Protein AF-0000000081932195 (afdb_homodimer)

InterPro domains:
  IPR002654 Glycosyl transferase, family 25 [PF01755] (307-485)
  IPR002654 Glycosyl transferase, family 25 [cd06532] (308-486)
  IPR029044 Nucleotide-diphospho-sugar transferases [G3DSA:3.90.550.10] (8-184)
  IPR029044 Nucleotide-diphospho-sugar transferases [SSF53448] (19-264)
  IPR050757 Collagen-modifying Glycosyltransferase 25 [PTHR10730] (16-567)

Radius of gyration: 48.27 Å; Cα contacts (8 Å, |Δi|>4): 2281; chains: 2; bounding box: 68×148×94 Å

Organism: NCBI:txid47308

Foldseek 3Di:
DPPPPPPPDDDDDDADAAEEEEEEDELCPLQQQLLVLLVVLQPHQQQSYEYHYEYALHPDCVLVQVVLLCVVCVVRHNYYHYHYDYPPNDDPPAAPARQDQDLVNQQVVLVSVQVSVVVCVVVPGQKYKYAYSLWRQNASHLVVVQVVVVAQKEFEWAAEPDLDTFFAADADPQQDGDDDPVSNCVRVVVPFFKDWGLFGHNIMMGRCVDPLNVQQGQPDQDPPRDHDSGSRSSRSVSCVVSVGTHIYGPNDHGTHGFDRFDSVDHSVLVSLRSLLRQLLCVLVHPHRGTHPSDDDDDAAADALPFPAEEEEDAPVPVVLVVSQVVSRVSVRYDHDYFHFFQLVPDPLDLFDAAPPDADPQHRAAFFSLLVRNVVSVLVVLVVCLVVVTFKYKYFYSFKRFDRPLSVVVSLQVVQCVVVVPDAFKEAQDFADFLDLAAFAADPPGFQKGFDAQTQGGGMMMGGNVNSVLLVVQVQRNHDDRPSQSLNLLCPRHPDVVSNVSGDHRNHGYMYGVVHGMYGSDDPPDPPDDDSRQQGAHSVDRVRTGDPPPVRRPVVVSSDDRPPNHHNPPGHHDPVVVRRPDPD/DPPPPPPPDDDDDDADAAEEEEEEDELCPLQQQLLVLLVVLQPHQQQSYEYEYEYALHPDCVLVQVVLLCVVCVVRHNYYHYHYDYPPNDDPPAAPARQDQDLVNQQVVLVSVQVSVVVCVVVPGQKYKYAYSLWRFNASHLVVVQVVVVAQKEFEWAAEPDLDTFFAADADPQQDGDDDPVSNCVRVVVPFFKDWGLFGHNIMMGRCVDPLNVQQGQPDQDPPRDHDSGSRSSRSVSCVVSVGTHIYGPNDHGTHGFDRFDSPDHSVLVSLRSLLRQLLCVLPHPHRGTDPSDDDDDAAADQLPFPAEEEEDAPVPVVLVVSQVVSNRSVRYDHDYQHFFQLVPDPLPQFDAAPPDADPQPRDAFFSLLVRNVVSVLVVLVVCLVVVTFKYKYFYRFKRFDRPLSVVVSLQVVQCVVVVDDAFKEAQDFADFLDLAAFAADPPGFQKGFDAQTQGGGMMMGGNVNSVLLVVQVCRNHDDRPSQSLNLLCPRHPDVVSNVSGDHRNHGYMYGVPHGMYGSDDPPDPPDDDSRQQGAHSVDRVHTGDPPPVRRPVVVSSDDRDPNHHNPPGHHDPVVVRRPDDD

Structure (mmCIF, N/CA/C/O backbone):
data_AF-0000000081932195-model_v1
#
loop_
_entity.id
_entity.type
_entity.pdbx_description
1 polymer 'procollagen galactosyltransferase'
#
loop_
_atom_site.group_PDB
_atom_site.id
_atom_site.type_symbol
_atom_site.label_atom_id
_atom_site.label_alt_id
_atom_site.label_comp_id
_atom_site.label_asym_id
_atom_site.label_entity_id
_atom_site.label_seq_id
_atom_site.pdbx_PDB_ins_code
_atom_site.Cartn_x
_atom_site.Cartn_y
_atom_site.Cartn_z
_atom_site.occupancy
_atom_site.B_iso_or_equiv
_atom_site.auth_seq_id
_atom_site.auth_comp_id
_atom_site.auth_asym_id
_atom_site.auth_atom_id
_atom_site.pdbx_PDB_model_num
ATOM 1 N N . HIS A 1 1 ? -34.688 -14.094 -18.281 1 27.12 1 HIS A N 1
ATOM 2 C CA . HIS A 1 1 ? -34.031 -13.859 -19.547 1 27.12 1 HIS A CA 1
ATOM 3 C C . HIS A 1 1 ? -32.875 -12.852 -19.391 1 27.12 1 HIS A C 1
ATOM 5 O O . HIS A 1 1 ? -33.031 -11.68 -19.75 1 27.12 1 HIS A O 1
ATOM 11 N N . PHE A 1 2 ? -32.281 -12.805 -18.266 1 32.06 2 PHE A N 1
ATOM 12 C CA . PHE A 1 2 ? -31.156 -11.898 -18.094 1 32.06 2 PHE A CA 1
ATOM 13 C C . PHE A 1 2 ? -30.125 -12.117 -19.188 1 32.06 2 PHE A C 1
ATOM 15 O O . PHE A 1 2 ? -29.484 -13.164 -19.234 1 32.06 2 PHE A O 1
ATOM 22 N N . SER A 1 3 ? -30.391 -11.734 -20.266 1 36.59 3 SER A N 1
ATOM 23 C CA . SER A 1 3 ? -29.375 -11.547 -21.297 1 36.59 3 SER A CA 1
ATOM 24 C C . SER A 1 3 ? -28.094 -10.953 -20.719 1 36.59 3 SER A C 1
ATOM 26 O O . SER A 1 3 ? -28.125 -9.898 -20.078 1 36.59 3 SER A O 1
ATOM 28 N N . PHE A 1 4 ? -27.281 -11.797 -20.203 1 41.94 4 PHE A N 1
ATOM 29 C CA . PHE A 1 4 ? -25.969 -11.281 -19.859 1 41.94 4 PHE A CA 1
ATOM 30 C C . PHE A 1 4 ? -25.5 -10.258 -20.891 1 41.94 4 PHE A C 1
ATOM 32 O O . PHE A 1 4 ? -24.953 -10.617 -21.938 1 41.94 4 PHE A O 1
ATOM 39 N N . VAL A 1 5 ? -26.391 -9.344 -21.203 1 38.91 5 VAL A N 1
ATOM 40 C CA . VAL A 1 5 ? -25.891 -8.172 -21.922 1 38.91 5 VAL A CA 1
ATOM 41 C C . VAL A 1 5 ? -24.578 -7.703 -21.297 1 38.91 5 VAL A C 1
ATOM 43 O O . VAL A 1 5 ? -24.469 -7.613 -20.078 1 38.91 5 VAL A O 1
ATOM 46 N N . GLU A 1 6 ? -23.453 -7.777 -21.984 1 46.53 6 GLU A N 1
ATOM 47 C CA . GLU A 1 6 ? -22.141 -7.191 -21.812 1 46.53 6 GLU A CA 1
ATOM 48 C C . GLU A 1 6 ? -22.219 -5.816 -21.156 1 46.53 6 GLU A C 1
ATOM 50 O O . GLU A 1 6 ? -22.375 -4.801 -21.844 1 46.53 6 GLU A O 1
ATOM 55 N N . ARG A 1 7 ? -23.109 -5.621 -20.203 1 51.31 7 ARG A N 1
ATOM 56 C CA . ARG A 1 7 ? -22.984 -4.277 -19.656 1 51.31 7 ARG A CA 1
ATOM 57 C C . ARG A 1 7 ? -21.547 -3.979 -19.25 1 51.31 7 ARG A C 1
ATOM 59 O O . ARG A 1 7 ? -20.969 -4.688 -18.438 1 51.31 7 ARG A O 1
ATOM 66 N N . TRP A 1 8 ? -20.891 -3.309 -20.172 1 60.38 8 TRP A N 1
ATOM 67 C CA . TRP A 1 8 ? -19.562 -2.791 -19.859 1 60.38 8 TRP A CA 1
ATOM 68 C C . TRP A 1 8 ? -19.594 -1.898 -18.625 1 60.38 8 TRP A C 1
ATOM 70 O O . TRP A 1 8 ? -20.344 -0.923 -18.578 1 60.38 8 TRP A O 1
ATOM 80 N N . SER A 1 9 ? -19.25 -2.422 -17.438 1 75.69 9 SER A N 1
ATOM 81 C CA . SER A 1 9 ? -19.109 -1.535 -16.297 1 75.69 9 SER A CA 1
ATOM 82 C C . SER A 1 9 ? -17.688 -0.965 -16.203 1 75.69 9 SER A C 1
ATOM 84 O O . SER A 1 9 ? -16.719 -1.716 -16.141 1 75.69 9 SER A O 1
ATOM 86 N N . PRO A 1 10 ? -17.656 0.337 -16.422 1 87.5 10 PRO A N 1
ATOM 87 C CA . PRO A 1 10 ? -16.328 0.953 -16.328 1 87.5 10 PRO A CA 1
ATOM 88 C C . PRO A 1 10 ? -15.641 0.693 -14.992 1 87.5 10 PRO A C 1
ATOM 90 O O . PRO A 1 10 ? -16.328 0.479 -13.984 1 87.5 10 PRO A O 1
ATOM 93 N N . GLU A 1 11 ? -14.312 0.516 -15.047 1 93.06 11 GLU A N 1
ATOM 94 C CA . GLU A 1 11 ? -13.523 0.351 -13.828 1 93.06 11 GLU A CA 1
ATOM 95 C C . GLU A 1 11 ? -13.688 1.551 -12.898 1 93.06 11 GLU A C 1
ATOM 97 O O . GLU A 1 11 ? -13.758 2.693 -13.359 1 93.06 11 GLU A O 1
ATOM 102 N N . SER A 1 12 ? -13.844 1.279 -11.68 1 94.06 12 SER A N 1
ATOM 103 C CA . SER A 1 12 ? -13.93 2.363 -10.703 1 94.06 12 SER A CA 1
ATOM 104 C C . SER A 1 12 ? -12.594 3.086 -10.562 1 94.06 12 SER A C 1
ATOM 106 O O . SER A 1 12 ? -11.57 2.611 -11.055 1 94.06 12 SER A O 1
ATOM 108 N N . ARG A 1 13 ? -12.688 4.301 -9.977 1 95.06 13 ARG A N 1
ATOM 109 C CA . ARG A 1 13 ? -11.477 5.082 -9.742 1 95.06 13 ARG A CA 1
ATOM 110 C C . ARG A 1 13 ? -10.586 4.414 -8.695 1 95.06 13 ARG A C 1
ATOM 112 O O . ARG A 1 13 ? -11.039 3.539 -7.957 1 95.06 13 ARG A O 1
ATOM 119 N N . LEU A 1 14 ? -9.352 4.848 -8.625 1 97 14 LEU A N 1
ATOM 120 C CA . LEU A 1 14 ? -8.406 4.359 -7.625 1 97 14 LEU A CA 1
ATOM 121 C C . LEU A 1 14 ? -8.648 5.035 -6.277 1 97 14 LEU A C 1
ATOM 123 O O . LEU A 1 14 ? -9.039 6.203 -6.227 1 97 14 LEU A O 1
ATOM 127 N N . LEU A 1 15 ? -8.445 4.324 -5.227 1 97.69 15 LEU A N 1
ATOM 128 C CA . LEU A 1 15 ? -8.438 4.891 -3.883 1 97.69 15 LEU A CA 1
ATOM 129 C C . LEU A 1 15 ? -7.246 5.824 -3.689 1 97.69 15 LEU A C 1
ATOM 131 O O . LEU A 1 15 ? -6.246 5.719 -4.402 1 97.69 15 LEU A O 1
ATOM 135 N N . ALA A 1 16 ? -7.402 6.73 -2.719 1 98.38 16 ALA A N 1
ATOM 136 C CA . ALA A 1 16 ? -6.285 7.617 -2.385 1 98.38 16 ALA A CA 1
ATOM 137 C C . ALA A 1 16 ? -5.086 6.82 -1.882 1 98.38 16 ALA A C 1
ATOM 139 O O . ALA A 1 16 ? -5.246 5.766 -1.261 1 98.38 16 ALA A O 1
ATOM 140 N N . PRO A 1 17 ? -3.863 7.312 -2.158 1 98.5 17 PRO A N 1
ATOM 141 C CA . PRO A 1 17 ? -2.676 6.629 -1.634 1 98.5 17 PRO A CA 1
ATOM 142 C C . PRO A 1 17 ? -2.705 6.484 -0.114 1 98.5 17 PRO A C 1
ATOM 144 O O . PRO A 1 17 ? -3.398 7.238 0.57 1 98.5 17 PRO A O 1
ATOM 147 N N . ARG A 1 18 ? -2.059 5.535 0.39 1 98.62 18 ARG A N 1
ATOM 148 C CA . ARG A 1 18 ? -1.989 5.215 1.812 1 98.62 18 ARG A CA 1
ATOM 149 C C . ARG A 1 18 ? -0.887 6.016 2.498 1 98.62 18 ARG A C 1
ATOM 151 O O . ARG A 1 18 ? 0.278 5.945 2.102 1 98.62 18 ARG A O 1
ATOM 158 N N . VAL A 1 19 ? -1.197 6.703 3.568 1 98.88 19 VAL A N 1
ATOM 159 C CA . VAL A 1 19 ? -0.231 7.602 4.191 1 98.88 19 VAL A CA 1
ATOM 160 C C . VAL A 1 19 ? -0.087 7.262 5.672 1 98.88 19 VAL A C 1
ATOM 162 O O . VAL A 1 19 ? -1.083 7.172 6.395 1 98.88 19 VAL A O 1
ATOM 165 N N . LEU A 1 20 ? 1.104 6.965 6.129 1 98.88 20 LEU A N 1
ATOM 166 C CA . LEU A 1 20 ? 1.354 6.91 7.566 1 98.88 20 LEU A CA 1
ATOM 167 C C . LEU A 1 20 ? 1.898 8.242 8.07 1 98.88 20 LEU A C 1
ATOM 169 O O . LEU A 1 20 ? 2.9 8.742 7.555 1 98.88 20 LEU A O 1
ATOM 173 N N . VAL A 1 21 ? 1.232 8.852 8.984 1 98.88 21 VAL A N 1
ATOM 174 C CA . VAL A 1 21 ? 1.641 10.102 9.609 1 98.88 21 VAL A CA 1
ATOM 175 C C . VAL A 1 21 ? 2.336 9.82 10.938 1 98.88 21 VAL A C 1
ATOM 177 O O . VAL A 1 21 ? 1.771 9.156 11.812 1 98.88 21 VAL A O 1
ATOM 180 N N . ALA A 1 22 ? 3.535 10.297 11.078 1 98.81 22 ALA A N 1
ATOM 181 C CA . ALA A 1 22 ? 4.297 10.102 12.305 1 98.81 22 ALA A CA 1
ATOM 182 C C . ALA A 1 22 ? 4.336 11.383 13.133 1 98.81 22 ALA A C 1
ATOM 184 O O . ALA A 1 22 ? 4.766 12.43 12.648 1 98.81 22 ALA A O 1
ATOM 185 N N . LEU A 1 23 ? 3.873 11.312 14.344 1 98.69 23 LEU A N 1
ATOM 186 C CA . LEU A 1 23 ? 3.906 12.406 15.312 1 98.69 23 LEU A CA 1
ATOM 187 C C . LEU A 1 23 ? 4.801 12.055 16.5 1 98.69 23 LEU A C 1
ATOM 189 O O . LEU A 1 23 ? 4.512 11.117 17.234 1 98.69 23 LEU A O 1
ATOM 193 N N . ILE A 1 24 ? 5.879 12.734 16.641 1 98.38 24 ILE A N 1
ATOM 194 C CA . ILE A 1 24 ? 6.766 12.594 17.797 1 98.38 24 ILE A CA 1
ATOM 195 C C . ILE A 1 24 ? 6.73 13.867 18.625 1 98.38 24 ILE A C 1
ATOM 197 O O . ILE A 1 24 ? 7.324 14.883 18.25 1 98.38 24 ILE A O 1
ATOM 201 N N . CYS A 1 25 ? 6.047 13.805 19.766 1 97.75 25 CYS A N 1
ATOM 202 C CA . CYS A 1 25 ? 5.73 15.016 20.516 1 97.75 25 CYS A CA 1
ATOM 203 C C . CYS A 1 25 ? 6.391 15 21.891 1 97.75 25 CYS A C 1
ATOM 205 O O . CYS A 1 25 ? 6.41 13.969 22.562 1 97.75 25 CYS A O 1
ATOM 207 N N . ARG A 1 26 ? 6.949 16.078 22.219 1 96 26 ARG A N 1
ATOM 208 C CA . ARG A 1 26 ? 7.523 16.328 23.547 1 96 26 ARG A CA 1
ATOM 209 C C . ARG A 1 26 ? 7.215 17.75 24 1 96 26 ARG A C 1
ATOM 211 O O . ARG A 1 26 ? 7.508 18.719 23.297 1 96 26 ARG A O 1
ATOM 218 N N . ASN A 1 27 ? 6.629 17.859 25.219 1 95 27 ASN A N 1
ATOM 219 C CA . ASN A 1 27 ? 6.324 19.172 25.781 1 95 27 ASN A CA 1
ATOM 220 C C . ASN A 1 27 ? 5.602 20.062 24.766 1 95 27 ASN A C 1
ATOM 222 O O . ASN A 1 27 ? 6.023 21.188 24.516 1 95 27 ASN A O 1
ATOM 226 N N . SER A 1 28 ? 4.52 19.453 24.234 1 96.75 28 SER A N 1
ATOM 227 C CA . SER A 1 28 ? 3.793 20.109 23.156 1 96.75 28 SER A CA 1
ATOM 228 C C . SER A 1 28 ? 2.377 20.484 23.578 1 96.75 28 SER A C 1
ATOM 230 O O . SER A 1 28 ? 1.491 20.656 22.75 1 96.75 28 SER A O 1
ATOM 232 N N . GLU A 1 29 ? 2.176 20.594 24.875 1 96.56 29 GLU A N 1
ATOM 233 C CA . GLU A 1 29 ? 0.846 20.906 25.375 1 96.56 29 GLU A CA 1
ATOM 234 C C . GLU A 1 29 ? 0.289 22.172 24.734 1 96.56 29 GLU A C 1
ATOM 236 O O . GLU A 1 29 ? -0.878 22.219 24.344 1 96.56 29 GLU A O 1
ATOM 241 N N . HIS A 1 30 ? 1.099 23.156 24.578 1 95.31 30 HIS A N 1
ATOM 242 C CA . HIS A 1 30 ? 0.687 24.469 24.125 1 95.31 30 HIS A CA 1
ATOM 243 C C . HIS A 1 30 ? 0.247 24.438 22.656 1 95.31 30 HIS A C 1
ATOM 245 O O . HIS A 1 30 ? -0.598 25.234 22.234 1 95.31 30 HIS A O 1
ATOM 251 N N . SER A 1 31 ? 0.789 23.531 21.859 1 97.88 31 SER A N 1
ATOM 252 C CA . SER A 1 31 ? 0.563 23.562 20.422 1 97.88 31 SER A CA 1
ATOM 253 C C . SER A 1 31 ? -0.45 22.5 20 1 97.88 31 SER A C 1
ATOM 255 O O . SER A 1 31 ? -1.119 22.641 18.969 1 97.88 31 SER A O 1
ATOM 257 N N . LEU A 1 32 ? -0.614 21.438 20.75 1 98.19 32 LEU A N 1
ATOM 258 C CA . LEU A 1 32 ? -1.334 20.234 20.359 1 98.19 32 LEU A CA 1
ATOM 259 C C . LEU A 1 32 ? -2.766 20.562 19.953 1 98.19 32 LEU A C 1
ATOM 261 O O . LEU A 1 32 ? -3.258 20.078 18.938 1 98.19 32 LEU A O 1
ATOM 265 N N . PRO A 1 33 ? -3.5 21.438 20.703 1 97.75 33 PRO A N 1
ATOM 266 C CA . PRO A 1 33 ? -4.883 21.703 20.312 1 97.75 33 PRO A CA 1
ATOM 267 C C . PRO A 1 33 ? -4.992 22.312 18.906 1 97.75 33 PRO A C 1
ATOM 269 O O . PRO A 1 33 ? -5.906 21.969 18.156 1 97.75 33 PRO A O 1
ATOM 272 N N . TYR A 1 34 ? -4.074 23.25 18.562 1 97.75 34 TYR A N 1
ATOM 273 C CA . TYR A 1 34 ? -4.059 23.859 17.25 1 97.75 34 TYR A CA 1
ATOM 274 C C . TYR A 1 34 ? -3.521 22.891 16.203 1 97.75 34 TYR A C 1
ATOM 276 O O . TYR A 1 34 ? -4.102 22.75 15.117 1 97.75 34 TYR A O 1
ATOM 284 N N . PHE A 1 35 ? -2.41 22.25 16.594 1 98.44 35 PHE A N 1
ATOM 285 C CA . PHE A 1 35 ? -1.72 21.328 15.695 1 98.44 35 PHE A CA 1
ATOM 286 C C . PHE A 1 35 ? -2.645 20.188 15.266 1 98.44 35 PHE A C 1
ATOM 288 O O . PHE A 1 35 ? -2.809 19.938 14.07 1 98.44 35 PHE A O 1
ATOM 295 N N . LEU A 1 36 ? -3.256 19.531 16.219 1 98.75 36 LEU A N 1
ATOM 296 C CA . LEU A 1 36 ? -4.145 18.406 15.93 1 98.75 36 LEU A CA 1
ATOM 297 C C . LEU A 1 36 ? -5.355 18.875 15.133 1 98.75 36 LEU A C 1
ATOM 299 O O . LEU A 1 36 ? -5.875 18.125 14.289 1 98.75 36 LEU A O 1
ATOM 303 N N . GLY A 1 37 ? -5.805 20.125 15.406 1 98.25 37 GLY A N 1
ATOM 304 C CA . GLY A 1 37 ? -6.863 20.688 14.586 1 98.25 37 GLY A CA 1
ATOM 305 C C . GLY A 1 37 ? -6.512 20.734 13.109 1 98.25 37 GLY A C 1
ATOM 306 O O . GLY A 1 37 ? -7.352 20.438 12.25 1 98.25 37 GLY A O 1
ATOM 307 N N . THR A 1 38 ? -5.285 21.125 12.781 1 98.38 38 THR A N 1
ATOM 308 C CA . THR A 1 38 ? -4.863 21.203 11.391 1 98.38 38 THR A CA 1
ATOM 309 C C . THR A 1 38 ? -4.742 19.797 10.789 1 98.38 38 THR A C 1
ATOM 311 O O . THR A 1 38 ? -5.02 19.609 9.602 1 98.38 38 THR A O 1
ATOM 314 N N . ILE A 1 39 ? -4.328 18.781 11.57 1 98.62 39 ILE A N 1
ATOM 315 C CA . ILE A 1 39 ? -4.219 17.406 11.109 1 98.62 39 ILE A CA 1
ATOM 316 C C . ILE A 1 39 ? -5.609 16.859 10.789 1 98.62 39 ILE A C 1
ATOM 318 O O . ILE A 1 39 ? -5.801 16.203 9.758 1 98.62 39 ILE A O 1
ATOM 322 N N . GLU A 1 40 ? -6.574 17.188 11.656 1 98.12 40 GLU A N 1
ATOM 323 C CA . GLU A 1 40 ? -7.957 16.75 11.469 1 98.12 40 GLU A CA 1
ATOM 324 C C . GLU A 1 40 ? -8.531 17.297 10.156 1 98.12 40 GLU A C 1
ATOM 326 O O . GLU A 1 40 ? -9.32 16.625 9.5 1 98.12 40 GLU A O 1
ATOM 331 N N . ARG A 1 41 ? -8.078 18.422 9.773 1 97.81 41 ARG A N 1
ATOM 332 C CA . ARG A 1 41 ? -8.742 19.125 8.688 1 97.81 41 ARG A CA 1
ATOM 333 C C . ARG A 1 41 ? -8.039 18.891 7.355 1 97.81 41 ARG A C 1
ATOM 335 O O . ARG A 1 41 ? -8.398 19.484 6.34 1 97.81 41 ARG A O 1
ATOM 342 N N . LEU A 1 42 ? -6.973 18.109 7.371 1 98.25 42 LEU A N 1
ATOM 343 C CA . LEU A 1 42 ? -6.41 17.703 6.09 1 98.25 42 LEU A CA 1
ATOM 344 C C . LEU A 1 42 ? -7.48 17.078 5.199 1 98.25 42 LEU A C 1
ATOM 346 O O . LEU A 1 42 ? -8.211 16.188 5.633 1 98.25 42 LEU A O 1
ATOM 350 N N . ASN A 1 43 ? -7.543 17.641 3.979 1 98.44 43 ASN A N 1
ATOM 351 C CA . ASN A 1 43 ? -8.469 17.094 2.996 1 98.44 43 ASN A CA 1
ATOM 352 C C . ASN A 1 43 ? -7.965 15.766 2.422 1 98.44 43 ASN A C 1
ATOM 354 O O . ASN A 1 43 ? -7.527 15.711 1.271 1 98.44 43 ASN A O 1
ATOM 358 N N . TYR A 1 44 ? -8.102 14.75 3.137 1 98.5 44 TYR A N 1
ATOM 359 C CA . TYR A 1 44 ? -7.648 13.406 2.811 1 98.5 44 TYR A CA 1
ATOM 360 C C . TYR A 1 44 ? -8.5 12.359 3.518 1 98.5 44 TYR A C 1
ATOM 362 O O . TYR A 1 44 ? -8.852 12.523 4.688 1 98.5 44 TYR A O 1
ATOM 370 N N . PRO A 1 45 ? -8.867 11.281 2.852 1 98.19 45 PRO A N 1
ATOM 371 C CA . PRO A 1 45 ? -9.68 10.273 3.537 1 98.19 45 PRO A CA 1
ATOM 372 C C . PRO A 1 45 ? -8.961 9.648 4.73 1 98.19 45 PRO A C 1
ATOM 374 O O . PRO A 1 45 ? -7.887 9.07 4.574 1 98.19 45 PRO A O 1
ATOM 377 N N . LYS A 1 46 ? -9.555 9.695 5.898 1 98.19 46 LYS A N 1
ATOM 378 C CA . LYS A 1 46 ? -8.891 9.273 7.129 1 98.19 46 LYS A CA 1
ATOM 379 C C . LYS A 1 46 ? -8.633 7.766 7.125 1 98.19 46 LYS A C 1
ATOM 381 O O . LYS A 1 46 ? -7.656 7.297 7.707 1 98.19 46 LYS A O 1
ATOM 386 N N . ASP A 1 47 ? -9.469 7.027 6.445 1 97.06 47 ASP A N 1
ATOM 387 C CA . ASP A 1 47 ? -9.312 5.578 6.391 1 97.06 47 ASP A CA 1
ATOM 388 C C . ASP A 1 47 ? -8.133 5.184 5.5 1 97.06 47 ASP A C 1
ATOM 390 O O . ASP A 1 47 ? -7.754 4.012 5.445 1 97.06 47 ASP A O 1
ATOM 394 N N . ARG A 1 48 ? -7.555 6.137 4.738 1 98.44 48 ARG A N 1
ATOM 395 C CA . ARG A 1 48 ? -6.352 5.906 3.945 1 98.44 48 ARG A CA 1
ATOM 396 C C . ARG A 1 48 ? -5.113 6.426 4.668 1 98.44 48 ARG A C 1
ATOM 398 O O . ARG A 1 48 ? -4.023 6.48 4.09 1 98.44 48 ARG A O 1
ATOM 405 N N . MET A 1 49 ? -5.352 6.809 5.934 1 98.69 49 MET A N 1
ATOM 406 C CA . MET A 1 49 ? -4.266 7.297 6.777 1 98.69 49 MET A CA 1
ATOM 407 C C . MET A 1 49 ? -4.078 6.402 7.996 1 98.69 49 MET A C 1
ATOM 409 O O . MET A 1 49 ? -5.051 5.883 8.547 1 98.69 49 MET A O 1
ATOM 413 N N . ALA A 1 50 ? -2.877 6.207 8.32 1 98.69 50 ALA A N 1
ATOM 414 C CA . ALA A 1 50 ? -2.5 5.602 9.594 1 98.69 50 ALA A CA 1
ATOM 415 C C . ALA A 1 50 ? -1.701 6.578 10.453 1 98.69 50 ALA A C 1
ATOM 417 O O . ALA A 1 50 ? -1.006 7.449 9.93 1 98.69 50 ALA A O 1
ATOM 418 N N . MET A 1 51 ? -1.831 6.438 11.781 1 98.62 51 MET A N 1
ATOM 419 C CA . MET A 1 51 ? -1.152 7.336 12.711 1 98.62 51 MET A CA 1
ATOM 420 C C . MET A 1 51 ? -0.129 6.574 13.547 1 98.62 51 MET A C 1
ATOM 422 O O . MET A 1 51 ? -0.438 5.523 14.109 1 98.62 51 MET A O 1
ATOM 426 N N . TRP A 1 52 ? 1.071 6.992 13.531 1 98.81 52 TRP A N 1
ATOM 427 C CA . TRP A 1 52 ? 2.131 6.539 14.422 1 98.81 52 TRP A CA 1
ATOM 428 C C . TRP A 1 52 ? 2.527 7.641 15.398 1 98.81 52 TRP A C 1
ATOM 430 O O . TRP A 1 52 ? 3.186 8.609 15.016 1 98.81 52 TRP A O 1
ATOM 440 N N . VAL A 1 53 ? 2.146 7.539 16.703 1 98.81 53 VAL A N 1
ATOM 441 C CA . VAL A 1 53 ? 2.258 8.641 17.641 1 98.81 53 VAL A CA 1
ATOM 442 C C . VAL A 1 53 ? 3.135 8.227 18.828 1 98.81 53 VAL A C 1
ATOM 444 O O . VAL A 1 53 ? 2.836 7.246 19.516 1 98.81 53 VAL A O 1
ATOM 447 N N . ALA A 1 54 ? 4.211 8.93 19.016 1 98.62 54 ALA A N 1
ATOM 448 C CA . ALA A 1 54 ? 5.109 8.695 20.141 1 98.62 54 ALA A CA 1
ATOM 449 C C . ALA A 1 54 ? 5.297 9.961 20.969 1 98.62 54 ALA A C 1
ATOM 451 O O . ALA A 1 54 ? 5.273 11.07 20.422 1 98.62 54 ALA A O 1
ATOM 452 N N . THR A 1 55 ? 5.402 9.875 22.234 1 98 55 THR A N 1
ATOM 453 C CA . THR A 1 55 ? 5.676 10.977 23.141 1 98 55 THR A CA 1
ATOM 454 C C . THR A 1 55 ? 6.531 10.5 24.312 1 98 55 THR A C 1
ATOM 456 O O . THR A 1 55 ? 6.41 9.359 24.766 1 98 55 THR A O 1
ATOM 459 N N . ASP A 1 56 ? 7.445 11.359 24.688 1 94.25 56 ASP A N 1
ATOM 460 C CA . ASP A 1 56 ? 8.367 10.992 25.75 1 94.25 56 ASP A CA 1
ATOM 461 C C . ASP A 1 56 ? 8.922 12.227 26.453 1 94.25 56 ASP A C 1
ATOM 463 O O . ASP A 1 56 ? 8.812 13.344 25.938 1 94.25 56 ASP A O 1
ATOM 467 N N . HIS A 1 57 ? 9.43 12.039 27.719 1 91.81 57 HIS A N 1
ATOM 468 C CA . HIS A 1 57 ? 10.148 13.055 28.484 1 91.81 57 HIS A CA 1
ATOM 469 C C . HIS A 1 57 ? 9.352 14.352 28.562 1 91.81 57 HIS A C 1
ATOM 471 O O . HIS A 1 57 ? 9.875 15.43 28.281 1 91.81 57 HIS A O 1
ATOM 477 N N . ASN A 1 58 ? 8.086 14.219 28.875 1 93.62 58 ASN A N 1
ATOM 478 C CA . ASN A 1 58 ? 7.227 15.391 28.984 1 93.62 58 ASN A CA 1
ATOM 479 C C . ASN A 1 58 ? 7.195 15.922 30.422 1 93.62 58 ASN A C 1
ATOM 481 O O . ASN A 1 58 ? 7.09 15.148 31.375 1 93.62 58 ASN A O 1
ATOM 485 N N . GLU A 1 59 ? 7.316 17.172 30.562 1 92.38 59 GLU A N 1
ATOM 486 C CA . GLU A 1 59 ? 7.09 17.875 31.812 1 92.38 59 GLU A CA 1
ATOM 487 C C . GLU A 1 59 ? 5.676 18.453 31.891 1 92.38 59 GLU A C 1
ATOM 489 O O . GLU A 1 59 ? 5.203 18.812 32.969 1 92.38 59 GLU A O 1
ATOM 494 N N . ASP A 1 60 ? 5.016 18.5 30.766 1 93.44 60 ASP A N 1
ATOM 495 C CA . ASP A 1 60 ? 3.67 19.062 30.672 1 93.44 60 ASP A CA 1
ATOM 496 C C . ASP A 1 60 ? 2.643 17.969 30.375 1 93.44 60 ASP A C 1
ATOM 498 O O . ASP A 1 60 ? 2.91 16.781 30.578 1 93.44 60 ASP A O 1
ATOM 502 N N . ASN A 1 61 ? 1.409 18.344 29.922 1 94.62 61 ASN A N 1
ATOM 503 C CA . ASN A 1 61 ? 0.308 17.406 29.766 1 94.62 61 ASN A CA 1
ATOM 504 C C . ASN A 1 61 ? 0.248 16.828 28.359 1 94.62 61 ASN A C 1
ATOM 506 O O . ASN A 1 61 ? -0.813 16.406 27.891 1 94.62 61 ASN A O 1
ATOM 510 N N . THR A 1 62 ? 1.321 16.797 27.672 1 96.94 62 THR A N 1
ATOM 511 C CA . THR A 1 62 ? 1.367 16.344 26.297 1 96.94 62 THR A CA 1
ATOM 512 C C . THR A 1 62 ? 0.814 14.93 26.172 1 96.94 62 THR A C 1
ATOM 514 O O . THR A 1 62 ? -0.031 14.664 25.312 1 96.94 62 THR A O 1
ATOM 517 N N . THR A 1 63 ? 1.237 14.023 27.016 1 97.5 63 THR A N 1
ATOM 518 C CA . THR A 1 63 ? 0.809 12.633 26.953 1 97.5 63 THR A CA 1
ATOM 519 C C . THR A 1 63 ? -0.703 12.516 27.109 1 97.5 63 THR A C 1
ATOM 521 O O . THR A 1 63 ? -1.369 11.812 26.359 1 97.5 63 THR A O 1
ATOM 524 N N . GLU A 1 64 ? -1.2 13.227 28.047 1 97 64 GLU A N 1
ATOM 525 C CA . GLU A 1 64 ? -2.627 13.164 28.359 1 97 64 GLU A CA 1
ATOM 526 C C . GLU A 1 64 ? -3.459 13.695 27.188 1 97 64 GLU A C 1
ATOM 528 O O . GLU A 1 64 ? -4.492 13.125 26.844 1 97 64 GLU A O 1
ATOM 533 N N . ILE A 1 65 ? -3.051 14.766 26.641 1 97.5 65 ILE A N 1
ATOM 534 C CA . ILE A 1 65 ? -3.775 15.391 25.531 1 97.5 65 ILE A CA 1
ATOM 535 C C . ILE A 1 65 ? -3.781 14.445 24.328 1 97.5 65 ILE A C 1
ATOM 537 O O . ILE A 1 65 ? -4.82 14.242 23.703 1 97.5 65 ILE A O 1
ATOM 541 N N . LEU A 1 66 ? -2.67 13.867 24.031 1 98.38 66 LEU A N 1
ATOM 542 C CA . LEU A 1 66 ? -2.574 12.945 22.906 1 98.38 66 LEU A CA 1
ATOM 543 C C . LEU A 1 66 ? -3.447 11.711 23.141 1 98.38 66 LEU A C 1
ATOM 545 O O . LEU A 1 66 ? -4.141 11.258 22.219 1 98.38 66 LEU A O 1
ATOM 549 N N . ARG A 1 67 ? -3.375 11.211 24.297 1 97.88 67 ARG A N 1
ATOM 550 C CA . ARG A 1 67 ? -4.184 10.047 24.625 1 97.88 67 ARG A CA 1
ATOM 551 C C . ARG A 1 67 ? -5.668 10.336 24.438 1 97.88 67 ARG A C 1
ATOM 553 O O . ARG A 1 67 ? -6.395 9.523 23.859 1 97.88 67 ARG A O 1
ATOM 560 N N . GLU A 1 68 ? -6.066 11.438 24.984 1 98 68 GLU A N 1
ATOM 561 C CA . GLU A 1 68 ? -7.465 11.836 24.844 1 98 68 GLU A CA 1
ATOM 562 C C . GLU A 1 68 ? -7.848 11.977 23.375 1 98 68 GLU A C 1
ATOM 564 O O . GLU A 1 68 ? -8.906 11.5 22.953 1 98 68 GLU A O 1
ATOM 569 N N . TRP A 1 69 ? -7.051 12.633 22.609 1 98.38 69 TRP A N 1
ATOM 570 C CA . TRP A 1 69 ? -7.309 12.836 21.188 1 98.38 69 TRP A CA 1
ATOM 571 C C . TRP A 1 69 ? -7.383 11.508 20.453 1 98.38 69 TRP A C 1
ATOM 573 O O . TRP A 1 69 ? -8.328 11.258 19.703 1 98.38 69 TRP A O 1
ATOM 583 N N . LEU A 1 70 ? -6.441 10.586 20.656 1 98.25 70 LEU A N 1
ATOM 584 C CA . LEU A 1 70 ? -6.363 9.305 19.969 1 98.25 70 LEU A CA 1
ATOM 585 C C . LEU A 1 70 ? -7.562 8.43 20.312 1 98.25 70 LEU A C 1
ATOM 587 O O . LEU A 1 70 ? -8.062 7.695 19.453 1 98.25 70 LEU A O 1
ATOM 591 N N . THR A 1 71 ? -7.957 8.453 21.531 1 97.75 71 THR A N 1
ATOM 592 C CA . THR A 1 71 ? -9.109 7.664 21.953 1 97.75 71 THR A CA 1
ATOM 593 C C . THR A 1 71 ? -10.352 8.062 21.156 1 97.75 71 THR A C 1
ATOM 595 O O . THR A 1 71 ? -11.172 7.211 20.812 1 97.75 71 THR A O 1
ATOM 598 N N . LYS A 1 72 ? -10.453 9.289 20.859 1 97.44 72 LYS A N 1
ATOM 599 C CA . LYS A 1 72 ? -11.641 9.805 20.188 1 97.44 72 LYS A CA 1
ATOM 600 C C . LYS A 1 72 ? -11.562 9.617 18.672 1 97.44 72 LYS A C 1
ATOM 602 O O . LYS A 1 72 ? -12.586 9.438 18.016 1 97.44 72 LYS A O 1
ATOM 607 N N . VAL A 1 73 ? -10.336 9.641 18.188 1 97.5 73 VAL A N 1
ATOM 608 C CA . VAL A 1 73 ? -10.25 9.703 16.734 1 97.5 73 VAL A CA 1
ATOM 609 C C . VAL A 1 73 ? -9.766 8.367 16.172 1 97.5 73 VAL A C 1
ATOM 611 O O . VAL A 1 73 ? -9.742 8.164 14.961 1 97.5 73 VAL A O 1
ATOM 614 N N . GLN A 1 74 ? -9.352 7.434 16.938 1 96.25 74 GLN A N 1
ATOM 615 C CA . GLN A 1 74 ? -8.672 6.223 16.5 1 96.25 74 GLN A CA 1
ATOM 616 C C . GLN A 1 74 ? -9.5 5.465 15.461 1 96.25 74 GLN A C 1
ATOM 618 O O . GLN A 1 74 ? -8.961 4.867 14.531 1 96.25 74 GLN A O 1
ATOM 623 N N . ASN A 1 75 ? -10.805 5.48 15.508 1 96.75 75 ASN A N 1
ATOM 624 C CA . ASN A 1 75 ? -11.656 4.695 14.625 1 96.75 75 ASN A CA 1
ATOM 625 C C . ASN A 1 75 ? -11.797 5.344 13.25 1 96.75 75 ASN A C 1
ATOM 627 O O . ASN A 1 75 ? -12.266 4.711 12.305 1 96.75 75 ASN A O 1
ATOM 631 N N . LEU A 1 76 ? -11.367 6.594 13.203 1 97.19 76 LEU A N 1
ATOM 632 C CA . LEU A 1 76 ? -11.43 7.297 11.93 1 97.19 76 LEU A CA 1
ATOM 633 C C . LEU A 1 76 ? -10.289 6.867 11.016 1 97.19 76 LEU A C 1
ATOM 635 O O . LEU A 1 76 ? -10.414 6.934 9.789 1 97.19 76 LEU A O 1
ATOM 639 N N . TYR A 1 77 ? -9.211 6.469 11.594 1 98.25 77 TYR A N 1
ATOM 640 C CA . TYR A 1 77 ? -8.008 6.168 10.82 1 98.25 77 TYR A CA 1
ATOM 641 C C . TYR A 1 77 ? -7.879 4.668 10.578 1 98.25 77 TYR A C 1
ATOM 643 O O . TYR A 1 77 ? -8.453 3.861 11.312 1 98.25 77 TYR A O 1
ATOM 651 N N . HIS A 1 78 ? -7.133 4.312 9.57 1 98 78 HIS A N 1
ATOM 652 C CA . HIS A 1 78 ? -6.914 2.918 9.195 1 98 78 HIS A CA 1
ATOM 653 C C . HIS A 1 78 ? -6.246 2.145 10.328 1 98 78 HIS A C 1
ATOM 655 O O . HIS A 1 78 ? -6.594 0.988 10.586 1 98 78 HIS A O 1
ATOM 661 N N . TYR A 1 79 ? -5.266 2.766 10.891 1 97 79 TYR A N 1
ATOM 662 C CA . TYR A 1 79 ? -4.457 2.17 11.945 1 97 79 TYR A CA 1
ATOM 663 C C . TYR A 1 79 ? -3.84 3.246 12.828 1 97 79 TYR A C 1
ATOM 665 O O . TYR A 1 79 ? -3.482 4.324 12.352 1 97 79 TYR A O 1
ATOM 673 N N . VAL A 1 80 ? -3.822 2.98 14.172 1 98.12 80 VAL A N 1
ATOM 674 C CA . VAL A 1 80 ? -3.188 3.9 15.109 1 98.12 80 VAL A CA 1
ATOM 675 C C . VAL A 1 80 ? -2.199 3.139 15.984 1 98.12 80 VAL A C 1
ATOM 677 O O . VAL A 1 80 ? -2.559 2.137 16.609 1 98.12 80 VAL A O 1
ATOM 680 N N . GLU A 1 81 ? -1.009 3.537 15.93 1 98 81 GLU A N 1
ATOM 681 C CA . GLU A 1 81 ? 0.002 3.041 16.859 1 98 81 GLU A CA 1
ATOM 682 C C . GLU A 1 81 ? 0.339 4.086 17.922 1 98 81 GLU A C 1
ATOM 684 O O . GLU A 1 81 ? 0.73 5.207 17.594 1 98 81 GLU A O 1
ATOM 689 N N . TRP A 1 82 ? 0.104 3.791 19.172 1 97.94 82 TRP A N 1
ATOM 690 C CA . TRP A 1 82 ? 0.319 4.672 20.312 1 97.94 82 TRP A CA 1
ATOM 691 C C . TRP A 1 82 ? 1.531 4.227 21.125 1 97.94 82 TRP A C 1
ATOM 693 O O . TRP A 1 82 ? 1.565 3.104 21.625 1 97.94 82 TRP A O 1
ATOM 703 N N . ARG A 1 83 ? 2.562 5.098 21.203 1 97.19 83 ARG A N 1
ATOM 704 C CA . ARG A 1 83 ? 3.814 4.75 21.875 1 97.19 83 ARG A CA 1
ATOM 705 C C . ARG A 1 83 ? 4.195 5.797 22.906 1 97.19 83 ARG A C 1
ATOM 707 O O . ARG A 1 83 ? 5.184 6.516 22.75 1 97.19 83 ARG A O 1
ATOM 714 N N . PRO A 1 84 ? 3.572 5.824 24.094 1 96.75 84 PRO A N 1
ATOM 715 C CA . PRO A 1 84 ? 3.943 6.738 25.172 1 96.75 84 PRO A CA 1
ATOM 716 C C . PRO A 1 84 ? 5.09 6.203 26.031 1 96.75 84 PRO A C 1
ATOM 718 O O . PRO A 1 84 ? 5.184 4.992 26.25 1 96.75 84 PRO A O 1
ATOM 721 N N . LYS A 1 85 ? 5.984 7.016 26.344 1 93.69 85 LYS A N 1
ATOM 722 C CA . LYS A 1 85 ? 7.008 6.727 27.344 1 93.69 85 LYS A CA 1
ATOM 723 C C . LYS A 1 85 ? 6.969 7.75 28.469 1 93.69 85 LYS A C 1
ATOM 725 O O . LYS A 1 85 ? 7.566 8.828 28.359 1 93.69 85 LYS A O 1
ATOM 730 N N . GLU A 1 86 ? 6.43 7.43 29.531 1 85.38 86 GLU A N 1
ATOM 731 C CA . GLU A 1 86 ? 6.18 8.375 30.609 1 85.38 86 GLU A CA 1
ATOM 732 C C . GLU A 1 86 ? 7.449 8.617 31.422 1 85.38 86 GLU A C 1
ATOM 734 O O . GLU A 1 86 ? 7.676 9.734 31.906 1 85.38 86 GLU A O 1
ATOM 739 N N . GLU A 1 87 ? 8.234 7.512 31.578 1 86.12 87 GLU A N 1
ATOM 740 C CA . GLU A 1 87 ? 9.461 7.645 32.344 1 86.12 87 GLU A CA 1
ATOM 741 C C . GLU A 1 87 ? 10.688 7.277 31.516 1 86.12 87 GLU A C 1
ATOM 743 O O . GLU A 1 87 ? 10.633 6.352 30.703 1 86.12 87 GLU A O 1
ATOM 748 N N . PRO A 1 88 ? 11.781 8.07 31.734 1 83.06 88 PRO A N 1
ATOM 749 C CA . PRO A 1 88 ? 11.914 9.227 32.625 1 83.06 88 PRO A CA 1
ATOM 750 C C . PRO A 1 88 ? 11.352 10.508 32 1 83.06 88 PRO A C 1
ATOM 752 O O . PRO A 1 88 ? 11.164 10.586 30.797 1 83.06 88 PRO A O 1
ATOM 755 N N . GLN A 1 89 ? 11.133 11.469 32.844 1 79.38 89 GLN A N 1
ATOM 756 C CA . GLN A 1 89 ? 10.555 12.727 32.375 1 79.38 89 GLN A CA 1
ATOM 757 C C . GLN A 1 89 ? 11.633 13.633 31.781 1 79.38 89 GLN A C 1
ATOM 759 O O . GLN A 1 89 ? 11.312 14.609 31.094 1 79.38 89 GLN A O 1
ATOM 764 N N . PHE A 1 90 ? 12.891 13.344 32.125 1 78.19 90 PHE A N 1
ATOM 765 C CA . PHE A 1 90 ? 14 14.125 31.594 1 78.19 90 PHE A CA 1
ATOM 766 C C . PHE A 1 90 ? 15.273 13.297 31.547 1 78.19 90 PHE A C 1
ATOM 768 O O . PHE A 1 90 ? 15.305 12.172 32.062 1 78.19 90 PHE A O 1
ATOM 775 N N . TYR A 1 91 ? 16.219 13.875 30.844 1 77.44 91 TYR A N 1
ATOM 776 C CA . TYR A 1 91 ? 17.531 13.234 30.797 1 77.44 91 TYR A CA 1
ATOM 777 C C . TYR A 1 91 ? 18.406 13.688 31.969 1 77.44 91 TYR A C 1
ATOM 779 O O . TYR A 1 91 ? 18.875 14.828 31.984 1 77.44 91 TYR A O 1
ATOM 787 N N . GLU A 1 92 ? 18.484 13.047 33 1 70.56 92 GLU A N 1
ATOM 788 C CA . GLU A 1 92 ? 19.078 13.414 34.281 1 70.56 92 GLU A CA 1
ATOM 789 C C . GLU A 1 92 ? 20.484 13.961 34.094 1 70.56 92 GLU A C 1
ATOM 791 O O . GLU A 1 92 ? 20.844 15 34.656 1 70.56 92 GLU A O 1
ATOM 796 N N . ASP A 1 93 ? 21.375 13.328 33.531 1 67.19 93 ASP A N 1
ATOM 797 C CA . ASP A 1 93 ? 22.781 13.695 33.656 1 67.19 93 ASP A CA 1
ATOM 798 C C . ASP A 1 93 ? 23.172 14.695 32.562 1 67.19 93 ASP A C 1
ATOM 800 O O . ASP A 1 93 ? 24.234 15.305 32.625 1 67.19 93 ASP A O 1
ATOM 804 N N . GLU A 1 94 ? 22.109 15.086 31.734 1 70.19 94 GLU A N 1
ATOM 805 C CA . GLU A 1 94 ? 22.656 15.781 30.578 1 70.19 94 GLU A CA 1
ATOM 806 C C . GLU A 1 94 ? 21.797 16.984 30.203 1 70.19 94 GLU A C 1
ATOM 808 O O . GLU A 1 94 ? 22.234 17.859 29.438 1 70.19 94 GLU A O 1
ATOM 813 N N . GLU A 1 95 ? 20.672 17.156 30.828 1 77.81 95 GLU A N 1
ATOM 814 C CA . GLU A 1 95 ? 19.766 18.172 30.344 1 77.81 95 GLU A CA 1
ATOM 815 C C . GLU A 1 95 ? 19.609 19.312 31.359 1 77.81 95 GLU A C 1
ATOM 817 O O . GLU A 1 95 ? 19.281 19.062 32.5 1 77.81 95 GLU A O 1
ATOM 822 N N . ASP A 1 96 ? 19.969 20.453 30.969 1 76.75 96 ASP A N 1
ATOM 823 C CA . ASP A 1 96 ? 19.844 21.641 31.828 1 76.75 96 ASP A CA 1
ATOM 824 C C . ASP A 1 96 ? 18.422 22.188 31.797 1 76.75 96 ASP A C 1
ATOM 826 O O . ASP A 1 96 ? 18.031 22.938 32.688 1 76.75 96 ASP A O 1
ATOM 830 N N . GLY A 1 97 ? 17.625 21.812 30.781 1 81.38 97 GLY A N 1
ATOM 831 C CA . GLY A 1 97 ? 16.281 22.328 30.609 1 81.38 97 GLY A CA 1
ATOM 832 C C . GLY A 1 97 ? 15.461 21.562 29.594 1 81.38 97 GLY A C 1
ATOM 833 O O . GLY A 1 97 ? 15.992 20.719 28.875 1 81.38 97 GLY A O 1
ATOM 834 N N . PRO A 1 98 ? 14.219 21.859 29.562 1 83.94 98 PRO A N 1
ATOM 835 C CA . PRO A 1 98 ? 13.312 21.062 28.734 1 83.94 98 PRO A CA 1
ATOM 836 C C . PRO A 1 98 ? 13.555 21.266 27.234 1 83.94 98 PRO A C 1
ATOM 838 O O . PRO A 1 98 ? 13.102 20.469 26.422 1 83.94 98 PRO A O 1
ATOM 841 N N . LYS A 1 99 ? 14.266 22.25 26.844 1 85 99 LYS A N 1
ATOM 842 C CA . LYS A 1 99 ? 14.469 22.547 25.422 1 85 99 LYS A CA 1
ATOM 843 C C . LYS A 1 99 ? 15.844 22.078 24.953 1 85 99 LYS A C 1
ATOM 845 O O . LYS A 1 99 ? 16.156 22.141 23.766 1 85 99 LYS A O 1
ATOM 850 N N . GLN A 1 100 ? 16.625 21.625 25.875 1 84.56 100 GLN A N 1
ATOM 851 C CA . GLN A 1 100 ? 17.969 21.172 25.5 1 84.56 100 GLN A CA 1
ATOM 852 C C . GLN A 1 100 ? 17.906 19.859 24.734 1 84.56 100 GLN A C 1
ATOM 854 O O . GLN A 1 100 ? 17.172 18.953 25.094 1 84.56 100 GLN A O 1
ATOM 859 N N . TRP A 1 101 ? 18.656 19.797 23.656 1 89.44 101 TRP A N 1
ATOM 860 C CA . TRP A 1 101 ? 18.812 18.562 22.891 1 89.44 101 TRP A CA 1
ATOM 861 C C . TRP A 1 101 ? 20.188 17.953 23.141 1 89.44 101 TRP A C 1
ATOM 863 O O . TRP A 1 101 ? 21.172 18.344 22.531 1 89.44 101 TRP A O 1
ATOM 873 N N . THR A 1 102 ? 20.203 16.984 23.969 1 89.25 102 THR A N 1
ATOM 874 C CA . THR A 1 102 ? 21.438 16.234 24.234 1 89.25 102 THR A CA 1
ATOM 875 C C . THR A 1 102 ? 21.672 15.188 23.156 1 89.25 102 THR A C 1
ATOM 877 O O . THR A 1 102 ? 20.812 14.922 22.328 1 89.25 102 THR A O 1
ATOM 880 N N . ASP A 1 103 ? 22.828 14.625 23.141 1 90.44 103 ASP A N 1
ATOM 881 C CA . ASP A 1 103 ? 23.141 13.555 22.188 1 90.44 103 ASP A CA 1
ATOM 882 C C . ASP A 1 103 ? 22.172 12.383 22.375 1 90.44 103 ASP A C 1
ATOM 884 O O . ASP A 1 103 ? 21.781 11.734 21.391 1 90.44 103 ASP A O 1
ATOM 888 N N . GLN A 1 104 ? 21.844 12.172 23.594 1 91.81 104 GLN A N 1
ATOM 889 C CA . GLN A 1 104 ? 20.891 11.102 23.875 1 91.81 104 GLN A CA 1
ATOM 890 C C . GLN A 1 104 ? 19.516 11.406 23.266 1 91.81 104 GLN A C 1
ATOM 892 O O . GLN A 1 104 ? 18.844 10.5 22.781 1 91.81 104 GLN A O 1
ATOM 897 N N . ARG A 1 105 ? 19.156 12.617 23.344 1 92.94 105 ARG A N 1
ATOM 898 C CA . ARG A 1 105 ? 17.875 13 22.766 1 92.94 105 ARG A CA 1
ATOM 899 C C . ARG A 1 105 ? 17.891 12.875 21.25 1 92.94 105 ARG A C 1
ATOM 901 O O . ARG A 1 105 ? 16.938 12.383 20.641 1 92.94 105 ARG A O 1
ATOM 908 N N . TYR A 1 106 ? 18.984 13.367 20.688 1 94.62 106 TYR A N 1
ATOM 909 C CA . TYR A 1 106 ? 19.141 13.219 19.234 1 94.62 106 TYR A CA 1
ATOM 910 C C . TYR A 1 106 ? 19 11.758 18.828 1 94.62 106 TYR A C 1
ATOM 912 O O . TYR A 1 106 ? 18.234 11.445 17.906 1 94.62 106 TYR A O 1
ATOM 920 N N . GLU A 1 107 ? 19.688 10.93 19.5 1 95.56 107 GLU A N 1
ATOM 921 C CA . GLU A 1 107 ? 19.656 9.5 19.188 1 95.56 107 GLU A CA 1
ATOM 922 C C . GLU A 1 107 ? 18.266 8.922 19.375 1 95.56 107 GLU A C 1
ATOM 924 O O . GLU A 1 107 ? 17.781 8.164 18.531 1 95.56 107 GLU A O 1
ATOM 929 N N . HIS A 1 108 ? 17.688 9.258 20.469 1 95.06 108 HIS A N 1
ATOM 930 C CA . HIS A 1 108 ? 16.359 8.75 20.781 1 95.06 108 HIS A CA 1
ATOM 931 C C . HIS A 1 108 ? 15.352 9.133 19.703 1 95.06 108 HIS A C 1
ATOM 933 O O . HIS A 1 108 ? 14.57 8.297 19.25 1 95.06 108 HIS A O 1
ATOM 939 N N . VAL A 1 109 ? 15.328 10.359 19.312 1 96.5 109 VAL A N 1
ATOM 940 C CA . VAL A 1 109 ? 14.383 10.844 18.312 1 96.5 109 VAL A CA 1
ATOM 941 C C . VAL A 1 109 ? 14.664 10.18 16.969 1 96.5 109 VAL A C 1
ATOM 943 O O . VAL A 1 109 ? 13.734 9.812 16.25 1 96.5 109 VAL A O 1
ATOM 946 N N . MET A 1 110 ? 15.914 10.031 16.594 1 98.19 110 MET A N 1
ATOM 947 C CA . MET A 1 110 ? 16.266 9.344 15.352 1 98.19 110 MET A CA 1
ATOM 948 C C . MET A 1 110 ? 15.742 7.914 15.359 1 98.19 110 MET A C 1
ATOM 950 O O . MET A 1 110 ? 15.211 7.438 14.352 1 98.19 110 MET A O 1
ATOM 954 N N . LYS A 1 111 ? 15.883 7.312 16.469 1 98.25 111 LYS A N 1
ATOM 955 C CA . LYS A 1 111 ? 15.391 5.945 16.609 1 98.25 111 LYS A CA 1
ATOM 956 C C . LYS A 1 111 ? 13.875 5.891 16.469 1 98.25 111 LYS A C 1
ATOM 958 O O . LYS A 1 111 ? 13.336 4.977 15.844 1 98.25 111 LYS A O 1
ATOM 963 N N . LEU A 1 112 ? 13.203 6.801 17.125 1 98.38 112 LEU A N 1
ATOM 964 C CA . LEU A 1 112 ? 11.75 6.855 17 1 98.38 112 LEU A CA 1
ATOM 965 C C . LEU A 1 112 ? 11.328 7.059 15.547 1 98.38 112 LEU A C 1
ATOM 967 O O . LEU A 1 112 ? 10.414 6.391 15.062 1 98.38 112 LEU A O 1
ATOM 971 N N . ARG A 1 113 ? 11.984 8.016 14.867 1 98.69 113 ARG A N 1
ATOM 972 C CA . ARG A 1 113 ? 11.672 8.258 13.461 1 98.69 113 ARG A CA 1
ATOM 973 C C . ARG A 1 113 ? 11.922 7.016 12.617 1 98.69 113 ARG A C 1
ATOM 975 O O . ARG A 1 113 ? 11.148 6.715 11.703 1 98.69 113 ARG A O 1
ATOM 982 N N . GLN A 1 114 ? 13.016 6.32 12.953 1 98.81 114 GLN A N 1
ATOM 983 C CA . GLN A 1 114 ? 13.336 5.098 12.227 1 98.81 114 GLN A CA 1
ATOM 984 C C . GLN A 1 114 ? 12.266 4.035 12.43 1 98.81 114 GLN A C 1
ATOM 986 O O . GLN A 1 114 ? 11.852 3.369 11.477 1 98.81 114 GLN A O 1
ATOM 991 N N . VAL A 1 115 ? 11.859 3.836 13.656 1 98.69 115 VAL A N 1
ATOM 992 C CA . VAL A 1 115 ? 10.82 2.852 13.953 1 98.69 115 VAL A CA 1
ATOM 993 C C . VAL A 1 115 ? 9.531 3.219 13.227 1 98.69 115 VAL A C 1
ATOM 995 O O . VAL A 1 115 ? 8.844 2.346 12.695 1 98.69 115 VAL A O 1
ATOM 998 N N . ALA A 1 116 ? 9.172 4.48 13.227 1 98.75 116 ALA A N 1
ATO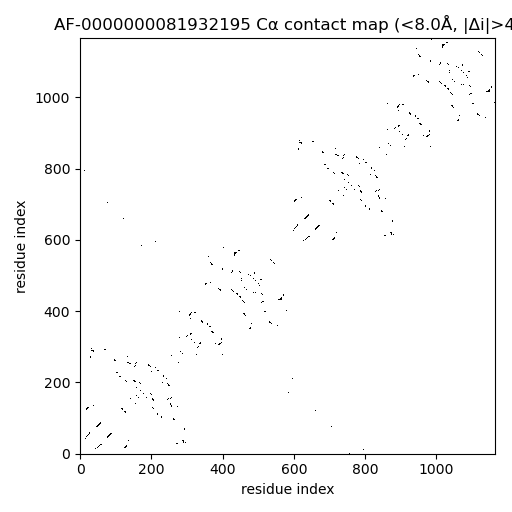M 999 C CA . ALA A 1 116 ? 7.984 4.941 12.508 1 98.75 116 ALA A CA 1
ATOM 1000 C C . ALA A 1 116 ? 8.094 4.637 11.016 1 98.75 116 ALA A C 1
ATOM 1002 O O . ALA A 1 116 ? 7.133 4.176 10.398 1 98.75 116 ALA A O 1
ATOM 1003 N N . LEU A 1 117 ? 9.258 4.949 10.453 1 98.81 117 LEU A N 1
ATOM 1004 C CA . LEU A 1 117 ? 9.508 4.684 9.039 1 98.81 117 LEU A CA 1
ATOM 1005 C C . LEU A 1 117 ? 9.367 3.199 8.727 1 98.81 117 LEU A C 1
ATOM 1007 O O . LEU A 1 117 ? 8.75 2.822 7.73 1 98.81 117 LEU A O 1
ATOM 1011 N N . GLU A 1 118 ? 9.93 2.365 9.578 1 98.56 118 GLU A N 1
ATOM 1012 C CA . GLU A 1 118 ? 9.836 0.92 9.391 1 98.56 118 GLU A CA 1
ATOM 1013 C C . GLU A 1 118 ? 8.391 0.444 9.508 1 98.56 118 GLU A C 1
ATOM 1015 O O . GLU A 1 118 ? 7.973 -0.466 8.789 1 98.56 118 GLU A O 1
ATOM 1020 N N . SER A 1 119 ? 7.676 1.018 10.43 1 98.44 119 SER A N 1
ATOM 1021 C CA . SER A 1 119 ? 6.262 0.687 10.547 1 98.44 119 SER A CA 1
ATOM 1022 C C . SER A 1 119 ? 5.512 1.004 9.258 1 98.44 119 SER A C 1
ATOM 1024 O O . SER A 1 119 ? 4.637 0.243 8.836 1 98.44 119 SER A O 1
ATOM 1026 N N . ALA A 1 120 ? 5.828 2.148 8.703 1 98.75 120 ALA A N 1
ATOM 1027 C CA . ALA A 1 120 ? 5.211 2.531 7.438 1 98.75 120 ALA A CA 1
ATOM 1028 C C . ALA A 1 120 ? 5.527 1.514 6.348 1 98.75 120 ALA A C 1
ATOM 1030 O O . ALA A 1 120 ? 4.641 1.119 5.582 1 98.75 120 ALA A O 1
ATOM 1031 N N . ARG A 1 121 ? 6.797 1.104 6.262 1 98.38 121 ARG A N 1
ATOM 1032 C CA . ARG A 1 121 ? 7.219 0.107 5.281 1 98.38 121 ARG A CA 1
ATOM 1033 C C . ARG A 1 121 ? 6.52 -1.227 5.527 1 98.38 121 ARG A C 1
ATOM 1035 O O . ARG A 1 121 ? 6.023 -1.854 4.59 1 98.38 121 ARG A O 1
ATOM 1042 N N . GLU A 1 122 ? 6.445 -1.634 6.766 1 97.5 122 GLU A N 1
ATOM 1043 C CA . GLU A 1 122 ? 5.887 -2.932 7.137 1 97.5 122 GLU A CA 1
ATOM 1044 C C . GLU A 1 122 ? 4.395 -2.996 6.836 1 97.5 122 GLU A C 1
ATOM 1046 O O . GLU A 1 122 ? 3.879 -4.043 6.441 1 97.5 122 GLU A O 1
ATOM 1051 N N . MET A 1 123 ? 3.707 -1.951 6.988 1 97.81 123 MET A N 1
ATOM 1052 C CA . MET A 1 123 ? 2.266 -1.974 6.75 1 97.81 123 MET A CA 1
ATOM 1053 C C . MET A 1 123 ? 1.948 -1.633 5.301 1 97.81 123 MET A C 1
ATOM 1055 O O . MET A 1 123 ? 0.78 -1.487 4.934 1 97.81 123 MET A O 1
ATOM 1059 N N . TRP A 1 124 ? 3.047 -1.385 4.477 1 98.25 124 TRP A N 1
ATOM 1060 C CA . TRP A 1 124 ? 2.945 -1.155 3.039 1 98.25 124 TRP A CA 1
ATOM 1061 C C . TRP A 1 124 ? 2.26 0.175 2.746 1 98.25 124 TRP A C 1
ATOM 1063 O O . TRP A 1 124 ? 1.397 0.258 1.868 1 98.25 124 TRP A O 1
ATOM 1073 N N . ALA A 1 125 ? 2.613 1.241 3.559 1 98.81 125 ALA A N 1
ATOM 1074 C CA . ALA A 1 125 ? 2.168 2.598 3.248 1 98.81 125 ALA A CA 1
ATOM 1075 C C . ALA A 1 125 ? 2.805 3.1 1.954 1 98.81 125 ALA A C 1
ATOM 1077 O O . ALA A 1 125 ? 3.932 2.727 1.624 1 98.81 125 ALA A O 1
ATOM 1078 N N . ASP A 1 126 ? 2.092 3.904 1.202 1 98.81 126 ASP A N 1
ATOM 1079 C CA . ASP A 1 126 ? 2.633 4.539 0.003 1 98.81 126 ASP A CA 1
ATOM 1080 C C . ASP A 1 126 ? 3.516 5.73 0.361 1 98.81 126 ASP A C 1
ATOM 1082 O O . ASP A 1 126 ? 4.531 5.977 -0.295 1 98.81 126 ASP A O 1
ATOM 1086 N N . TYR A 1 127 ? 3.092 6.438 1.4 1 98.88 127 TYR A N 1
ATOM 1087 C CA . TYR A 1 127 ? 3.785 7.656 1.805 1 98.88 127 TYR A CA 1
ATOM 1088 C C . TYR A 1 127 ? 4.004 7.684 3.312 1 98.88 127 TYR A C 1
ATOM 1090 O O . TYR A 1 127 ? 3.223 7.102 4.07 1 98.88 127 TYR A O 1
ATOM 1098 N N . PHE A 1 128 ? 5.094 8.281 3.717 1 98.88 128 PHE A N 1
ATOM 1099 C CA . PHE A 1 128 ? 5.434 8.562 5.105 1 98.88 128 PHE A CA 1
ATOM 1100 C C . PHE A 1 128 ? 5.512 10.062 5.348 1 98.88 128 PHE A C 1
ATOM 1102 O O . PHE A 1 128 ? 6.344 10.75 4.75 1 98.88 128 PHE A O 1
ATOM 1109 N N . LEU A 1 129 ? 4.641 10.594 6.129 1 98.94 129 LEU A N 1
ATOM 1110 C CA . LEU A 1 129 ? 4.633 12.016 6.453 1 98.94 129 LEU A CA 1
ATOM 1111 C C . LEU A 1 129 ? 5.145 12.258 7.867 1 98.94 129 LEU A C 1
ATOM 1113 O O . LEU A 1 129 ? 4.598 11.711 8.828 1 98.94 129 LEU A O 1
ATOM 1117 N N . LEU A 1 130 ? 6.172 12.977 7.973 1 98.69 130 LEU A N 1
ATOM 1118 C CA . LEU A 1 130 ? 6.66 13.461 9.258 1 98.69 130 LEU A CA 1
ATOM 1119 C C . LEU A 1 130 ? 6.211 14.898 9.508 1 98.69 130 LEU A C 1
ATOM 1121 O O . LEU A 1 130 ? 6.359 15.758 8.641 1 98.69 130 LEU A O 1
ATOM 1125 N N . VAL A 1 131 ? 5.633 15.141 10.641 1 98.56 131 VAL A N 1
ATOM 1126 C CA . VAL A 1 131 ? 5.191 16.484 11 1 98.56 131 VAL A CA 1
ATOM 1127 C C . VAL A 1 131 ? 5.504 16.766 12.469 1 98.56 131 VAL A C 1
ATOM 1129 O O . VAL A 1 131 ? 5.008 16.062 13.352 1 98.56 131 VAL A O 1
ATOM 1132 N N . ASP A 1 132 ? 6.312 17.766 12.742 1 98.19 132 ASP A N 1
ATOM 1133 C CA . ASP A 1 132 ? 6.551 18.156 14.125 1 98.19 132 ASP A CA 1
ATOM 1134 C C . ASP A 1 132 ? 5.273 18.703 14.766 1 98.19 132 ASP A C 1
ATOM 1136 O O . ASP A 1 132 ? 4.48 19.391 14.109 1 98.19 132 ASP A O 1
ATOM 1140 N N . CYS A 1 133 ? 5.121 18.594 15.984 1 98.38 133 CYS A N 1
ATOM 1141 C CA . CYS A 1 133 ? 3.846 18.734 16.672 1 98.38 133 CYS A CA 1
ATOM 1142 C C . CYS A 1 133 ? 3.531 20.219 16.922 1 98.38 133 CYS A C 1
ATOM 1144 O O . CYS A 1 133 ? 2.561 20.531 17.609 1 98.38 133 CYS A O 1
ATOM 1146 N N . ASP A 1 134 ? 4.355 21.109 16.422 1 98 134 ASP A N 1
ATOM 1147 C CA . ASP A 1 134 ? 4.059 22.531 16.5 1 98 134 ASP A CA 1
ATOM 1148 C C . ASP A 1 134 ? 3.99 23.141 15.094 1 98 134 ASP A C 1
ATOM 1150 O O . ASP A 1 134 ? 3.959 24.375 14.953 1 98 134 ASP A O 1
ATOM 1154 N N . ASN A 1 135 ? 4.113 22.281 14.07 1 98.62 135 ASN A N 1
ATOM 1155 C CA . ASN A 1 135 ? 3.906 22.75 12.695 1 98.62 135 ASN A CA 1
ATOM 1156 C C . ASN A 1 135 ? 2.424 22.797 12.344 1 98.62 135 ASN A C 1
ATOM 1158 O O . ASN A 1 135 ? 1.71 21.812 12.477 1 98.62 135 ASN A O 1
ATOM 1162 N N . LEU A 1 136 ? 1.968 23.938 11.914 1 98.62 136 LEU A N 1
ATOM 1163 C CA . LEU A 1 136 ? 0.553 24.125 11.602 1 98.62 136 LEU A CA 1
ATOM 1164 C C . LEU A 1 136 ? 0.313 24.047 10.102 1 98.62 136 LEU A C 1
ATOM 1166 O O . LEU A 1 136 ? 0.547 25.016 9.383 1 98.62 136 LEU A O 1
ATOM 1170 N N . LEU A 1 137 ? -0.158 22.906 9.656 1 98.38 137 LEU A N 1
ATOM 1171 C CA . LEU A 1 137 ? -0.491 22.719 8.242 1 98.38 137 LEU A CA 1
ATOM 1172 C C . LEU A 1 137 ? -1.85 23.344 7.926 1 98.38 137 LEU A C 1
ATOM 1174 O O . LEU A 1 137 ? -2.863 22.641 7.898 1 98.38 137 LEU A O 1
ATOM 1178 N N . THR A 1 138 ? -1.881 24.594 7.562 1 97.88 138 THR A N 1
ATOM 1179 C CA . THR A 1 138 ? -3.123 25.344 7.402 1 97.88 138 THR A CA 1
ATOM 1180 C C . THR A 1 138 ? -3.738 25.078 6.031 1 97.88 138 THR A C 1
ATOM 1182 O O . THR A 1 138 ? -4.93 25.312 5.82 1 97.88 138 THR A O 1
ATOM 1185 N N . ASN A 1 139 ? -2.959 24.656 5.027 1 97.88 139 ASN A N 1
ATOM 1186 C CA . ASN A 1 139 ? -3.492 24.234 3.736 1 97.88 139 ASN A CA 1
ATOM 1187 C C . ASN A 1 139 ? -4.043 22.812 3.791 1 97.88 139 ASN A C 1
ATOM 1189 O O . ASN A 1 139 ? -3.279 21.844 3.875 1 97.88 139 A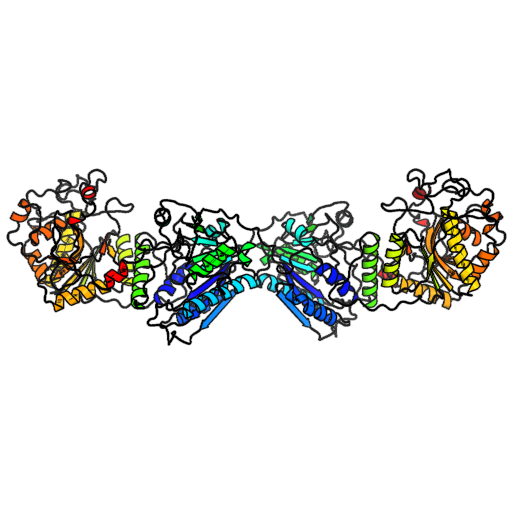SN A O 1
ATOM 1193 N N . PRO A 1 140 ? -5.34 22.672 3.705 1 97.94 140 PRO A N 1
ATOM 1194 C CA . PRO A 1 140 ? -5.91 21.344 3.871 1 97.94 140 PRO A CA 1
ATOM 1195 C C . PRO A 1 140 ? -5.527 20.391 2.74 1 97.94 140 PRO A C 1
ATOM 1197 O O . PRO A 1 140 ? -5.688 19.172 2.869 1 97.94 140 PRO A O 1
ATOM 1200 N N . ASN A 1 141 ? -5.016 20.859 1.607 1 98.56 141 ASN A N 1
ATOM 1201 C CA . ASN A 1 141 ? -4.719 20.031 0.446 1 98.56 141 ASN A CA 1
ATOM 1202 C C . ASN A 1 141 ? -3.229 19.719 0.344 1 98.56 141 ASN A C 1
ATOM 1204 O O . ASN A 1 141 ? -2.756 19.266 -0.695 1 98.56 141 ASN A O 1
ATOM 1208 N N . VAL A 1 142 ? -2.541 19.984 1.364 1 98.5 142 VAL A N 1
ATOM 1209 C CA . VAL A 1 142 ? -1.084 19.922 1.336 1 98.5 142 VAL A CA 1
ATOM 1210 C C . VAL A 1 142 ? -0.646 18.531 0.884 1 98.5 142 VAL A C 1
ATOM 1212 O O . VAL A 1 142 ? 0.29 18.391 0.092 1 98.5 142 VAL A O 1
ATOM 1215 N N . LEU A 1 143 ? -1.261 17.422 1.283 1 98.56 143 LEU A N 1
ATOM 1216 C CA . LEU A 1 143 ? -0.861 16.062 0.944 1 98.56 143 LEU A CA 1
ATOM 1217 C C . LEU A 1 143 ? -1.005 15.812 -0.553 1 98.56 143 LEU A C 1
ATOM 1219 O O . LEU A 1 143 ? -0.065 15.352 -1.202 1 98.56 143 LEU A O 1
ATOM 1223 N N . TRP A 1 144 ? -2.146 16.203 -1.102 1 98.62 144 TRP A N 1
ATOM 1224 C CA . TRP A 1 144 ? -2.391 16.016 -2.527 1 98.62 144 TRP A CA 1
ATOM 1225 C C . TRP A 1 144 ? -1.378 16.781 -3.361 1 98.62 144 TRP A C 1
ATOM 1227 O O . TRP A 1 144 ? -0.865 16.281 -4.359 1 98.62 144 TRP A O 1
ATOM 1237 N N . LYS A 1 145 ? -1.162 17.984 -2.916 1 98.5 145 LYS A N 1
ATOM 1238 C CA . LYS A 1 145 ? -0.264 18.859 -3.666 1 98.5 145 LYS A CA 1
ATOM 1239 C C . LYS A 1 145 ? 1.164 18.312 -3.65 1 98.5 145 LYS A C 1
ATOM 1241 O O . LYS A 1 145 ? 1.859 18.359 -4.668 1 98.5 145 LYS A O 1
ATOM 1246 N N . LEU A 1 146 ? 1.579 17.875 -2.512 1 98.62 146 LEU A N 1
ATOM 1247 C CA . LEU A 1 146 ? 2.93 17.328 -2.42 1 98.62 146 LEU A CA 1
ATOM 1248 C C . LEU A 1 146 ? 3.051 16.047 -3.23 1 98.62 146 LEU A C 1
ATOM 1250 O O . LEU A 1 146 ? 4.059 15.828 -3.908 1 98.62 146 LEU A O 1
ATOM 1254 N N . MET A 1 147 ? 2.066 15.164 -3.164 1 98.44 147 MET A N 1
ATOM 1255 C CA . MET A 1 147 ? 2.086 13.898 -3.9 1 98.44 147 MET A CA 1
ATOM 1256 C C . MET A 1 147 ? 2.176 14.148 -5.402 1 98.44 147 MET A C 1
ATOM 1258 O O . MET A 1 147 ? 2.852 13.406 -6.121 1 98.44 147 MET A O 1
ATOM 1262 N N . LYS A 1 148 ? 1.556 15.18 -5.84 1 98.06 148 LYS A N 1
ATOM 1263 C CA . LYS A 1 148 ? 1.512 15.516 -7.258 1 98.06 148 LYS A CA 1
ATOM 1264 C C . LYS A 1 148 ? 2.898 15.891 -7.781 1 98.06 148 LYS A C 1
ATOM 1266 O O . LYS A 1 148 ? 3.172 15.758 -8.977 1 98.06 148 LYS A O 1
ATOM 1271 N N . GLU A 1 149 ? 3.73 16.328 -6.879 1 97.75 149 GLU A N 1
ATOM 1272 C CA . GLU A 1 149 ? 5.078 16.703 -7.289 1 97.75 149 GLU A CA 1
ATOM 1273 C C . GLU A 1 149 ? 5.895 15.484 -7.699 1 97.75 149 GLU A C 1
ATOM 1275 O O . GLU A 1 149 ? 6.922 15.609 -8.367 1 97.75 149 GLU A O 1
ATOM 1280 N N . ASN A 1 150 ? 5.508 14.305 -7.312 1 97.38 150 ASN A N 1
ATOM 1281 C CA . ASN A 1 150 ? 6.133 13.039 -7.695 1 97.38 150 ASN A CA 1
ATOM 1282 C C . ASN A 1 150 ? 7.621 13.023 -7.355 1 97.38 150 ASN A C 1
ATOM 1284 O O . ASN A 1 150 ? 8.453 12.75 -8.219 1 97.38 150 ASN A O 1
ATOM 1288 N N . LYS A 1 151 ? 7.918 13.391 -6.094 1 98 151 LYS A N 1
ATOM 1289 C CA . LYS A 1 151 ? 9.281 13.383 -5.574 1 98 151 LYS A CA 1
ATOM 1290 C C . LYS A 1 151 ? 9.422 12.383 -4.426 1 98 151 LYS A C 1
ATOM 1292 O O . LYS A 1 151 ? 8.469 12.141 -3.688 1 98 151 LYS A O 1
ATOM 1297 N N . THR A 1 152 ? 10.617 11.781 -4.316 1 98.5 152 THR A N 1
ATOM 1298 C CA . THR A 1 152 ? 10.859 10.836 -3.232 1 98.5 152 THR A CA 1
ATOM 1299 C C . THR A 1 152 ? 10.742 11.523 -1.876 1 98.5 152 THR A C 1
ATOM 1301 O O . THR A 1 152 ? 10.094 11.008 -0.965 1 98.5 152 THR A O 1
ATOM 1304 N N . ILE A 1 153 ? 11.359 12.711 -1.752 1 98.56 153 ILE A N 1
ATOM 1305 C CA . ILE A 1 153 ? 11.234 13.539 -0.558 1 98.56 153 ILE A CA 1
ATOM 1306 C C . ILE A 1 153 ? 10.836 14.961 -0.954 1 98.56 153 ILE A C 1
ATOM 1308 O O . ILE A 1 153 ? 11.531 15.617 -1.729 1 98.56 153 ILE A O 1
ATOM 1312 N N . VAL A 1 154 ? 9.758 15.398 -0.428 1 98.75 154 VAL A N 1
ATOM 1313 C CA . VAL A 1 154 ? 9.281 16.734 -0.737 1 98.75 154 VAL A CA 1
ATOM 1314 C C . VAL A 1 154 ? 8.672 17.375 0.512 1 98.75 154 VAL A C 1
ATOM 1316 O O . VAL A 1 154 ? 7.961 16.703 1.269 1 98.75 154 VAL A O 1
ATOM 1319 N N . ALA A 1 155 ? 8.992 18.609 0.784 1 98.88 155 ALA A N 1
ATOM 1320 C CA . ALA A 1 155 ? 8.477 19.328 1.944 1 98.88 155 ALA A CA 1
ATOM 1321 C C . ALA A 1 155 ? 7.652 20.531 1.514 1 98.88 155 ALA A C 1
ATOM 1323 O O . ALA A 1 155 ? 7.988 21.219 0.538 1 98.88 155 ALA A O 1
ATOM 1324 N N . PRO A 1 156 ? 6.57 20.75 2.199 1 98.88 156 PRO A N 1
ATOM 1325 C CA . PRO A 1 156 ? 5.945 22.062 2.074 1 98.88 156 PRO A CA 1
ATOM 1326 C C . PRO A 1 156 ? 6.734 23.156 2.787 1 98.88 156 PRO A C 1
ATOM 1328 O O . PRO A 1 156 ? 7.086 23.016 3.961 1 98.88 156 PRO A O 1
ATOM 1331 N N . MET A 1 157 ? 7.035 24.172 2.129 1 98.62 157 MET A N 1
ATOM 1332 C CA . MET A 1 157 ? 7.707 25.266 2.826 1 98.62 157 MET A CA 1
ATOM 1333 C C . MET A 1 157 ? 6.797 25.875 3.893 1 98.62 157 MET A C 1
ATOM 1335 O O . MET A 1 157 ? 5.66 26.25 3.605 1 98.62 157 MET A O 1
ATOM 1339 N N . LEU A 1 158 ? 7.285 25.906 5.035 1 98.38 158 LEU A N 1
ATOM 1340 C CA . LEU A 1 158 ? 6.547 26.5 6.145 1 98.38 158 LEU A CA 1
ATOM 1341 C C . LEU A 1 158 ? 7.047 27.906 6.449 1 98.38 158 LEU A C 1
ATOM 1343 O O . LEU A 1 158 ? 8.25 28.156 6.383 1 98.38 158 LEU A O 1
ATOM 1347 N N . GLU A 1 159 ? 6.129 28.75 6.75 1 95.62 159 GLU A N 1
ATOM 1348 C CA . GLU A 1 159 ? 6.453 30.141 7.043 1 95.62 159 GLU A CA 1
ATOM 1349 C C . GLU A 1 159 ? 6.594 30.359 8.547 1 95.62 159 GLU A C 1
ATOM 1351 O O . GLU A 1 159 ? 5.965 29.672 9.344 1 95.62 159 GLU A O 1
ATOM 1356 N N . SER A 1 160 ? 7.426 31.344 8.875 1 93.19 160 SER A N 1
ATOM 1357 C CA . SER A 1 160 ? 7.629 31.75 10.266 1 93.19 160 SER A CA 1
ATOM 1358 C C . SER A 1 160 ? 7.781 33.25 10.383 1 93.19 160 SER A C 1
ATOM 1360 O O . SER A 1 160 ? 7.684 33.969 9.383 1 93.19 160 SER A O 1
ATOM 1362 N N . ARG A 1 161 ? 7.824 33.844 11.625 1 84.12 161 ARG A N 1
ATOM 1363 C CA . ARG A 1 161 ? 7.938 35.281 11.875 1 84.12 161 ARG A CA 1
ATOM 1364 C C . ARG A 1 161 ? 9.258 35.844 11.336 1 84.12 161 ARG A C 1
ATOM 1366 O O . ARG A 1 161 ? 9.367 37.031 11.023 1 84.12 161 ARG A O 1
ATOM 1373 N N . ALA A 1 162 ? 10.211 34.969 11.094 1 80.69 162 ALA A N 1
ATOM 1374 C CA . ALA A 1 162 ? 11.523 35.438 10.617 1 80.69 162 ALA A CA 1
ATOM 1375 C C . ALA A 1 162 ? 11.93 34.688 9.352 1 80.69 162 ALA A C 1
ATOM 1377 O O . ALA A 1 162 ? 11.086 34.344 8.516 1 80.69 162 ALA A O 1
ATOM 1378 N N . ALA A 1 163 ? 13.188 34.656 9.156 1 88.06 163 ALA A N 1
ATOM 1379 C CA . ALA A 1 163 ? 13.719 34.031 7.957 1 88.06 163 ALA A CA 1
ATOM 1380 C C . ALA A 1 163 ? 13.742 32.5 8.117 1 88.06 163 ALA A C 1
ATOM 1382 O O . ALA A 1 163 ? 14.008 31.781 7.152 1 88.06 163 ALA A O 1
ATOM 1383 N N . TYR A 1 164 ? 13.352 32.062 9.273 1 92 164 TYR A N 1
ATOM 1384 C CA . TYR A 1 164 ? 13.469 30.625 9.547 1 92 164 TYR A CA 1
ATOM 1385 C C . TYR A 1 164 ? 12.414 29.828 8.781 1 92 164 TYR A C 1
ATOM 1387 O O . TYR A 1 164 ? 11.273 30.281 8.641 1 92 164 TYR A O 1
ATOM 1395 N N . SER A 1 165 ? 12.781 28.766 8.242 1 95.56 165 SER A N 1
ATOM 1396 C CA . SER A 1 165 ? 11.883 27.828 7.582 1 95.56 165 SER A CA 1
ATOM 1397 C C . SER A 1 165 ? 12.359 26.391 7.746 1 95.56 165 SER A C 1
ATOM 1399 O O . SER A 1 165 ? 13.273 26.125 8.523 1 95.56 165 SER A O 1
ATOM 1401 N N . ASN A 1 166 ? 11.688 25.438 7.117 1 97.25 166 ASN A N 1
ATOM 1402 C CA . ASN A 1 166 ? 11.961 24.016 7.32 1 97.25 166 ASN A CA 1
ATOM 1403 C C . ASN A 1 166 ? 12.867 23.453 6.227 1 97.25 166 ASN A C 1
ATOM 1405 O O . ASN A 1 166 ? 12.734 22.297 5.836 1 97.25 166 ASN A O 1
ATOM 1409 N N . PHE A 1 167 ? 13.695 24.281 5.664 1 96 167 PHE A N 1
ATOM 1410 C CA . PHE A 1 167 ? 14.664 23.828 4.672 1 96 167 PHE A CA 1
ATOM 1411 C C . PHE A 1 167 ? 15.93 24.672 4.719 1 96 167 PHE A C 1
ATOM 1413 O O . PHE A 1 167 ? 15.953 25.734 5.355 1 96 167 PHE A O 1
ATOM 1420 N N . TRP A 1 168 ? 17 24.094 4.152 1 92.62 168 TRP A N 1
ATOM 1421 C CA . TRP A 1 168 ? 18.219 24.859 3.883 1 92.62 168 TRP A CA 1
ATOM 1422 C C . TRP A 1 168 ? 18.641 24.703 2.424 1 92.62 168 TRP A C 1
ATOM 1424 O O . TRP A 1 168 ? 18.438 23.656 1.817 1 92.62 168 TRP A O 1
ATOM 1434 N N . CYS A 1 169 ? 19.203 25.719 1.895 1 90.88 169 CYS A N 1
ATOM 1435 C CA . CYS A 1 169 ? 19.578 25.734 0.483 1 90.88 169 CYS A CA 1
ATOM 1436 C C . CYS A 1 169 ? 21.047 25.359 0.301 1 90.88 169 CYS A C 1
ATOM 1438 O O . CYS A 1 169 ? 21.484 25.125 -0.821 1 90.88 169 CYS A O 1
ATOM 1440 N N . GLY A 1 170 ? 21.75 25.328 1.301 1 88.75 170 GLY A N 1
ATOM 1441 C CA . GLY A 1 170 ? 23.156 25 1.196 1 88.75 170 GLY A CA 1
ATOM 1442 C C . GLY A 1 170 ? 23.688 24.281 2.426 1 88.75 170 GLY A C 1
ATOM 1443 O O . GLY A 1 170 ? 23.125 24.406 3.518 1 88.75 170 GLY A O 1
ATOM 1444 N N . MET A 1 171 ? 24.688 23.531 2.191 1 85 171 MET A N 1
ATOM 1445 C CA . MET A 1 171 ? 25.344 22.797 3.273 1 85 171 MET A CA 1
ATOM 1446 C C . MET A 1 171 ? 26.859 22.844 3.131 1 85 171 MET A C 1
ATOM 1448 O O . MET A 1 171 ? 27.391 22.766 2.02 1 85 171 MET A O 1
ATOM 1452 N N . THR A 1 172 ? 27.469 23.016 4.266 1 82.69 172 THR A N 1
ATOM 1453 C CA . THR A 1 172 ? 28.938 22.984 4.262 1 82.69 172 THR A CA 1
ATOM 1454 C C . THR A 1 172 ? 29.438 21.562 4.117 1 82.69 172 THR A C 1
ATOM 1456 O O . THR A 1 172 ? 28.656 20.609 4.105 1 82.69 172 THR A O 1
ATOM 1459 N N . SER A 1 173 ? 30.766 21.453 4.031 1 79.44 173 SER A N 1
ATOM 1460 C CA . SER A 1 173 ? 31.391 20.141 3.895 1 79.44 173 SER A CA 1
ATOM 1461 C C . SER A 1 173 ? 31.219 19.312 5.164 1 79.44 173 SER A C 1
ATOM 1463 O O . SER A 1 173 ? 31.297 18.094 5.125 1 79.44 173 SER A O 1
ATOM 1465 N N . GLN A 1 174 ? 30.938 20.094 6.254 1 77.81 174 GLN A N 1
ATOM 1466 C CA . GLN A 1 174 ? 30.766 19.391 7.527 1 77.81 174 GLN A CA 1
ATOM 1467 C C . GLN A 1 174 ? 29.281 19.156 7.82 1 77.81 174 GLN A C 1
ATOM 1469 O O . GLN A 1 174 ? 28.922 18.719 8.914 1 77.81 174 GLN A O 1
ATOM 1474 N N . GLY A 1 175 ? 28.5 19.562 6.922 1 77.81 175 GLY A N 1
ATOM 1475 C CA . GLY A 1 175 ? 27.078 19.234 7.043 1 77.81 175 GLY A CA 1
ATOM 1476 C C . GLY A 1 175 ? 26.266 20.344 7.672 1 77.81 175 GLY A C 1
ATOM 1477 O O . GLY A 1 175 ? 25.047 20.188 7.855 1 77.81 175 GLY A O 1
ATOM 1478 N N . TYR A 1 176 ? 26.953 21.469 7.965 1 78.44 176 TYR A N 1
ATOM 1479 C CA . TYR A 1 176 ? 26.219 22.562 8.57 1 78.44 176 TYR A CA 1
ATOM 1480 C C . TYR A 1 176 ? 25.531 23.406 7.504 1 78.44 176 TYR A C 1
ATOM 1482 O O . TYR A 1 176 ? 25.938 23.406 6.34 1 78.44 176 TYR A O 1
ATOM 1490 N N . TYR A 1 177 ? 24.5 24.062 7.984 1 79.56 177 TYR A N 1
ATOM 1491 C CA . TYR A 1 177 ? 23.766 24.938 7.062 1 79.56 177 TYR A CA 1
ATOM 1492 C C . TYR A 1 177 ? 24.625 26.094 6.598 1 79.56 177 TYR A C 1
ATOM 1494 O O . TYR A 1 177 ? 25.406 26.641 7.379 1 79.56 177 TYR A O 1
ATOM 1502 N N . LYS A 1 178 ? 24.5 26.328 5.27 1 81.06 178 LYS A N 1
ATOM 1503 C CA . LYS A 1 178 ? 25.219 27.422 4.633 1 81.06 178 LYS A CA 1
ATOM 1504 C C . LYS A 1 178 ? 24.25 28.422 4.008 1 81.06 178 LYS A C 1
ATOM 1506 O O . LYS A 1 178 ? 23.297 28.031 3.34 1 81.06 178 LYS A O 1
ATOM 1511 N N . ARG A 1 179 ? 24.484 29.672 4.273 1 81.94 179 ARG A N 1
ATOM 1512 C CA . ARG A 1 179 ? 23.656 30.719 3.682 1 81.94 179 ARG A CA 1
ATOM 1513 C C . ARG A 1 179 ? 23.922 30.859 2.188 1 81.94 179 ARG A C 1
ATOM 1515 O O . ARG A 1 179 ? 25.078 30.844 1.755 1 81.94 179 ARG A O 1
ATOM 1522 N N . THR A 1 180 ? 22.891 30.781 1.454 1 89.06 180 THR A N 1
ATOM 1523 C CA . THR A 1 180 ? 22.984 30.953 0.009 1 89.06 180 THR A CA 1
ATOM 1524 C C . THR A 1 180 ? 22.047 32.062 -0.471 1 89.06 180 THR A C 1
ATOM 1526 O O . THR A 1 180 ? 21.047 32.344 0.179 1 89.06 180 THR A O 1
ATOM 1529 N N . PRO A 1 181 ? 22.375 32.656 -1.563 1 89.19 181 PRO A N 1
ATOM 1530 C CA . PRO A 1 181 ? 21.5 33.719 -2.105 1 89.19 181 PRO A CA 1
ATOM 1531 C C . PRO A 1 181 ? 20.125 33.188 -2.482 1 89.19 181 PRO A C 1
ATOM 1533 O O . PRO A 1 181 ? 19.172 33.969 -2.582 1 89.19 181 PRO A O 1
ATOM 1536 N N . ALA A 1 182 ? 20.031 31.969 -2.66 1 90.94 182 ALA A N 1
ATOM 1537 C CA . ALA A 1 182 ? 18.781 31.375 -3.123 1 90.94 182 ALA A CA 1
ATOM 1538 C C . ALA A 1 182 ? 17.766 31.266 -1.981 1 90.94 182 ALA A C 1
ATOM 1540 O O . ALA A 1 182 ? 16.562 31.188 -2.219 1 90.94 182 ALA A O 1
ATOM 1541 N N . TYR A 1 183 ? 18.219 31.312 -0.806 1 92.81 183 TYR A N 1
ATOM 1542 C CA . TYR A 1 183 ? 17.375 31 0.345 1 92.81 183 TYR A CA 1
ATOM 1543 C C . TYR A 1 183 ? 16.25 32 0.49 1 92.81 183 TYR A C 1
ATOM 1545 O O . TYR A 1 183 ? 15.07 31.656 0.524 1 92.81 183 TYR A O 1
ATOM 1553 N N . MET A 1 184 ? 16.578 33.281 0.498 1 92.88 184 MET A N 1
ATOM 1554 C CA . MET A 1 184 ? 15.594 34.312 0.825 1 92.88 184 MET A CA 1
ATOM 1555 C C . MET A 1 184 ? 14.539 34.438 -0.276 1 92.88 184 MET A C 1
ATOM 1557 O O . MET A 1 184 ? 13.352 34.562 0.007 1 92.88 184 MET A O 1
ATOM 1561 N N . PRO A 1 185 ? 14.953 34.375 -1.557 1 93.62 185 PRO A N 1
ATOM 1562 C CA . PRO A 1 185 ? 13.938 34.406 -2.611 1 93.62 185 PRO A CA 1
ATOM 1563 C C . PRO A 1 185 ? 12.945 33.25 -2.525 1 93.62 185 PRO A C 1
ATOM 1565 O O . PRO A 1 185 ? 11.758 33.438 -2.828 1 93.62 185 PRO A O 1
ATOM 1568 N N . ILE A 1 186 ? 13.398 32.125 -2.098 1 95.12 186 ILE A N 1
ATOM 1569 C CA . ILE A 1 186 ? 12.508 30.969 -1.946 1 95.12 186 ILE A CA 1
ATOM 1570 C C . ILE A 1 186 ? 11.625 31.141 -0.715 1 95.12 186 ILE A C 1
ATOM 1572 O O . ILE A 1 186 ? 10.406 31 -0.792 1 95.12 186 ILE A O 1
ATOM 1576 N N . ARG A 1 187 ? 12.234 31.578 0.346 1 95 187 ARG A N 1
ATOM 1577 C CA . ARG A 1 187 ? 11.539 31.75 1.617 1 95 187 ARG A CA 1
ATOM 1578 C C . ARG A 1 187 ? 10.461 32.812 1.512 1 95 187 ARG A C 1
ATOM 1580 O O . ARG A 1 187 ? 9.383 32.688 2.105 1 95 187 ARG A O 1
ATOM 1587 N N . LYS A 1 188 ? 10.727 33.875 0.722 1 92.56 188 LYS A N 1
ATOM 1588 C CA . LYS A 1 188 ? 9.812 35 0.601 1 92.56 188 LYS A CA 1
ATOM 1589 C C . LYS A 1 188 ? 8.836 34.781 -0.556 1 92.56 188 LYS A C 1
ATOM 1591 O O . LYS A 1 188 ? 8.031 35.656 -0.859 1 92.56 188 LYS A O 1
ATOM 1596 N N . GLN A 1 189 ? 8.984 33.656 -1.274 1 94 189 GLN A N 1
ATOM 1597 C CA . GLN A 1 189 ? 8.117 33.281 -2.393 1 94 189 GLN A CA 1
ATOM 1598 C C . GLN A 1 189 ? 8.25 34.281 -3.537 1 94 189 GLN A C 1
ATOM 1600 O O . GLN A 1 189 ? 7.27 34.594 -4.219 1 94 189 GLN A O 1
ATOM 1605 N N . VAL A 1 190 ? 9.398 34.875 -3.551 1 93.69 190 VAL A N 1
ATOM 1606 C CA . VAL A 1 190 ? 9.727 35.625 -4.738 1 93.69 190 VAL A CA 1
ATOM 1607 C C . VAL A 1 190 ? 9.93 34.719 -5.934 1 93.69 190 VAL A C 1
ATOM 1609 O O . VAL A 1 190 ? 9.477 35 -7.039 1 93.69 190 VAL A O 1
ATOM 1612 N N . ARG A 1 191 ? 10.594 33.656 -5.609 1 95.12 191 ARG A N 1
ATOM 1613 C CA . ARG A 1 191 ? 10.68 32.531 -6.531 1 95.12 191 ARG A CA 1
ATOM 1614 C C . ARG A 1 191 ? 9.75 31.406 -6.102 1 95.12 191 ARG A C 1
ATOM 1616 O O . ARG A 1 191 ? 9.906 30.844 -5.016 1 95.12 191 ARG A O 1
ATOM 1623 N N . LYS A 1 192 ? 8.812 31.078 -7 1 97.06 192 LYS A N 1
ATOM 1624 C CA . LYS A 1 192 ? 7.828 30.062 -6.648 1 97.06 192 LYS A CA 1
ATOM 1625 C C . LYS A 1 192 ? 8.078 28.766 -7.414 1 97.06 192 LYS A C 1
ATOM 1627 O O . LYS A 1 192 ? 8.461 28.781 -8.586 1 97.06 192 LYS A O 1
ATOM 1632 N N . GLY A 1 193 ? 7.898 27.656 -6.766 1 97.56 193 GLY A N 1
ATOM 1633 C CA . GLY A 1 193 ? 8.094 26.344 -7.355 1 97.56 193 GLY A CA 1
ATOM 1634 C C . GLY A 1 193 ? 8.445 25.281 -6.332 1 97.56 193 GLY A C 1
ATOM 1635 O O . GLY A 1 193 ? 8.086 25.391 -5.16 1 97.56 193 GLY A O 1
ATOM 1636 N N . CYS A 1 194 ? 8.891 24.219 -6.793 1 97.38 194 CYS A N 1
ATOM 1637 C CA . CYS A 1 194 ? 9.484 23.156 -5.988 1 97.38 194 CYS A CA 1
ATOM 1638 C C . CYS A 1 194 ? 10.984 23.031 -6.273 1 97.38 194 CYS A C 1
ATOM 1640 O O . CYS A 1 194 ? 11.383 22.703 -7.391 1 97.38 194 CYS A O 1
ATOM 1642 N N . PHE A 1 195 ? 11.781 23.234 -5.305 1 96.69 195 PHE A N 1
ATOM 1643 C CA . PHE A 1 195 ? 13.203 23.453 -5.508 1 96.69 195 PHE A CA 1
ATOM 1644 C C . PHE A 1 195 ? 14.016 22.328 -4.863 1 96.69 195 PHE A C 1
ATOM 1646 O O . PHE A 1 195 ? 13.688 21.875 -3.771 1 96.69 195 PHE A O 1
ATOM 1653 N N . ALA A 1 196 ? 15.031 21.938 -5.555 1 95.5 196 ALA A N 1
ATOM 1654 C CA . ALA A 1 196 ? 15.992 21 -4.977 1 95.5 196 ALA A CA 1
ATOM 1655 C C . ALA A 1 196 ? 16.797 21.656 -3.867 1 95.5 196 ALA A C 1
ATOM 1657 O O . ALA A 1 196 ? 17.375 22.734 -4.062 1 95.5 196 ALA A O 1
ATOM 1658 N N . VAL A 1 197 ? 16.812 21.078 -2.709 1 95.06 197 VAL A N 1
ATOM 1659 C CA . VAL A 1 197 ? 17.562 21.594 -1.567 1 95.06 197 VAL A CA 1
ATOM 1660 C C . VAL A 1 197 ? 18.312 20.453 -0.886 1 95.06 197 VAL A C 1
ATOM 1662 O O . VAL A 1 197 ? 17.906 19.281 -0.999 1 95.06 197 VAL A O 1
ATOM 1665 N N . PRO A 1 198 ? 19.328 20.734 -0.219 1 92 198 PRO A N 1
ATOM 1666 C CA . PRO A 1 198 ? 20.094 19.672 0.423 1 92 198 PRO A CA 1
ATOM 1667 C C . PRO A 1 198 ? 19.406 19.109 1.66 1 92 198 PRO A C 1
ATOM 1669 O O . PRO A 1 198 ? 19.703 17.984 2.086 1 92 198 PRO A O 1
ATOM 1672 N N . MET A 1 199 ? 18.484 19.953 2.164 1 92.94 199 MET A N 1
ATOM 1673 C CA . MET A 1 199 ? 17.906 19.469 3.418 1 92.94 199 MET A CA 1
ATOM 1674 C C . MET A 1 199 ? 16.5 20.031 3.631 1 92.94 199 MET A C 1
ATOM 1676 O O . MET A 1 199 ? 16.266 21.219 3.373 1 92.94 199 MET A O 1
ATOM 1680 N N . VAL A 1 200 ? 15.656 19.203 4.012 1 96.81 200 VAL A N 1
ATOM 1681 C CA . VAL A 1 200 ? 14.359 19.578 4.562 1 96.81 200 VAL A CA 1
ATOM 1682 C C . VAL A 1 200 ? 14.188 18.969 5.949 1 96.81 200 VAL A C 1
ATOM 1684 O O . VAL A 1 200 ? 14.828 17.969 6.277 1 96.81 200 VAL A O 1
ATOM 1687 N N . HIS A 1 201 ? 13.422 19.609 6.773 1 96.56 201 HIS A N 1
ATOM 1688 C CA . HIS A 1 201 ? 13.227 19.125 8.133 1 96.56 201 HIS A CA 1
ATOM 1689 C C . HIS A 1 201 ? 11.859 19.516 8.672 1 96.56 201 HIS A C 1
ATOM 1691 O O . HIS A 1 201 ? 11.094 20.203 8 1 96.56 201 HIS A O 1
ATOM 1697 N N . SER A 1 202 ? 11.453 19.031 9.828 1 97.62 202 SER A N 1
ATOM 1698 C CA . SER A 1 202 ? 10.242 19.359 10.586 1 97.62 202 SER A CA 1
ATOM 1699 C C . SER A 1 202 ? 9.016 18.688 9.969 1 97.62 202 SER A C 1
ATOM 1701 O O . SER A 1 202 ? 8.281 17.984 10.656 1 97.62 202 SER A O 1
ATOM 1703 N N . THR A 1 203 ? 8.766 19.016 8.703 1 98.81 203 THR A N 1
ATOM 1704 C CA . THR A 1 203 ? 7.633 18.422 7.988 1 98.81 203 THR A CA 1
ATOM 1705 C C . THR A 1 203 ? 8.023 18.078 6.555 1 98.81 203 THR A C 1
ATOM 1707 O O . THR A 1 203 ? 8.414 18.953 5.777 1 98.81 203 THR A O 1
ATOM 1710 N N . PHE A 1 204 ? 7.922 16.844 6.188 1 98.81 204 PHE A N 1
ATOM 1711 C CA . PHE A 1 204 ? 8.156 16.438 4.805 1 98.81 204 PHE A CA 1
ATOM 1712 C C . PHE A 1 204 ? 7.523 15.078 4.52 1 98.81 204 PHE A C 1
ATOM 1714 O O . PHE A 1 204 ? 7.168 14.344 5.445 1 98.81 204 PHE A O 1
ATOM 1721 N N . LEU A 1 205 ? 7.316 14.828 3.287 1 98.88 205 LEU A N 1
ATOM 1722 C CA . LEU A 1 205 ? 6.668 13.625 2.768 1 98.88 205 LEU A CA 1
ATOM 1723 C C . LEU A 1 205 ? 7.672 12.742 2.031 1 98.88 205 LEU A C 1
ATOM 1725 O O . LEU A 1 205 ? 8.461 13.234 1.224 1 98.88 205 LEU A O 1
ATOM 1729 N N . ILE A 1 206 ? 7.711 11.484 2.357 1 98.88 206 ILE A N 1
ATOM 1730 C CA . ILE A 1 206 ? 8.539 10.508 1.66 1 98.88 206 ILE A CA 1
ATOM 1731 C C . ILE A 1 206 ? 7.652 9.562 0.848 1 98.88 206 ILE A C 1
ATOM 1733 O O . ILE A 1 206 ? 6.711 8.977 1.382 1 98.88 206 ILE A O 1
ATOM 1737 N N . ASP A 1 207 ? 7.879 9.469 -0.424 1 98.81 207 ASP A N 1
ATOM 1738 C CA . ASP A 1 207 ? 7.227 8.484 -1.28 1 98.81 207 ASP A CA 1
ATOM 1739 C C . ASP A 1 207 ? 7.891 7.117 -1.15 1 98.81 207 ASP A C 1
ATOM 1741 O O . ASP A 1 207 ? 8.945 6.875 -1.741 1 98.81 207 ASP A O 1
ATOM 1745 N N . LEU A 1 208 ? 7.324 6.207 -0.404 1 98.75 208 LEU A N 1
ATOM 1746 C CA . LEU A 1 208 ? 7.902 4.906 -0.083 1 98.75 208 LEU A CA 1
ATOM 1747 C C . LEU A 1 208 ? 7.781 3.949 -1.265 1 98.75 208 LEU A C 1
ATOM 1749 O O . LEU A 1 208 ? 8.312 2.836 -1.226 1 98.75 208 LEU A O 1
ATOM 1753 N N . ARG A 1 209 ? 7.102 4.352 -2.322 1 98.19 209 ARG A N 1
ATOM 1754 C CA . ARG A 1 209 ? 6.945 3.525 -3.514 1 98.19 209 ARG A CA 1
ATOM 1755 C C . ARG A 1 209 ? 8.203 3.562 -4.375 1 98.19 209 ARG A C 1
ATOM 1757 O O . ARG A 1 209 ? 8.391 2.713 -5.25 1 98.19 209 ARG A O 1
ATOM 1764 N N . LYS A 1 210 ? 9.039 4.598 -4.16 1 98.38 210 LYS A N 1
ATOM 1765 C CA . LYS A 1 210 ? 10.273 4.754 -4.926 1 98.38 210 LYS A CA 1
ATOM 1766 C C . LYS A 1 210 ? 11.352 3.787 -4.441 1 98.38 210 LYS A C 1
ATOM 1768 O O . LYS A 1 210 ? 11.555 3.631 -3.234 1 98.38 210 LYS A O 1
ATOM 1773 N N . GLU A 1 211 ? 12.055 3.154 -5.344 1 97.5 211 GLU A N 1
ATOM 1774 C CA . GLU A 1 211 ? 13.055 2.139 -5.02 1 97.5 211 GLU A CA 1
ATOM 1775 C C . GLU A 1 211 ? 14.125 2.697 -4.094 1 97.5 211 GLU A C 1
ATOM 1777 O O . GLU A 1 211 ? 14.547 2.027 -3.148 1 97.5 211 GLU A O 1
ATOM 1782 N N . ALA A 1 212 ? 14.523 3.941 -4.305 1 97.31 212 ALA A N 1
ATOM 1783 C CA . ALA A 1 212 ? 15.617 4.539 -3.551 1 97.31 212 ALA A CA 1
ATOM 1784 C C . ALA A 1 212 ? 15.211 4.816 -2.107 1 97.31 212 ALA A C 1
ATOM 1786 O O . ALA A 1 212 ? 16.062 4.973 -1.23 1 97.31 212 ALA A O 1
ATOM 1787 N N . SER A 1 213 ? 13.891 4.926 -1.856 1 97.94 213 SER A N 1
ATOM 1788 C CA . SER A 1 213 ? 13.414 5.199 -0.505 1 97.94 213 SER A CA 1
ATOM 1789 C C . SER A 1 213 ? 13.805 4.082 0.455 1 97.94 213 SER A C 1
ATOM 1791 O O . SER A 1 213 ? 13.852 4.285 1.67 1 97.94 213 SER A O 1
ATOM 1793 N N . ARG A 1 214 ? 14.094 2.904 -0.071 1 97.06 214 ARG A N 1
ATOM 1794 C CA . ARG A 1 214 ? 14.445 1.745 0.743 1 97.06 214 ARG A CA 1
ATOM 1795 C C . ARG A 1 214 ? 15.773 1.963 1.46 1 97.06 214 ARG A C 1
ATOM 1797 O O . ARG A 1 214 ? 16.047 1.323 2.479 1 97.06 214 ARG A O 1
ATOM 1804 N N . GLN A 1 215 ? 16.547 2.875 0.96 1 96.81 215 GLN A N 1
ATOM 1805 C CA . GLN A 1 215 ? 17.875 3.1 1.513 1 96.81 215 GLN A CA 1
ATOM 1806 C C . GLN A 1 215 ? 17.859 4.23 2.539 1 96.81 215 GLN A C 1
ATOM 1808 O O . GLN A 1 215 ? 18.859 4.469 3.221 1 96.81 215 GLN A O 1
ATOM 1813 N N . LEU A 1 216 ? 16.75 4.934 2.615 1 98 216 LEU A N 1
ATOM 1814 C CA . LEU A 1 216 ? 16.656 6.051 3.549 1 98 216 LEU A CA 1
ATOM 1815 C C . LEU A 1 216 ? 16.625 5.555 4.992 1 98 216 LEU A C 1
ATOM 1817 O O . LEU A 1 216 ? 15.977 4.551 5.293 1 98 216 LEU A O 1
ATOM 1821 N N . ALA A 1 217 ? 17.375 6.195 5.84 1 98.19 217 ALA A N 1
ATOM 1822 C CA . ALA A 1 217 ? 17.406 5.809 7.25 1 98.19 217 ALA A CA 1
ATOM 1823 C C . ALA A 1 217 ? 17.609 7.031 8.148 1 98.19 217 ALA A C 1
ATOM 1825 O O . ALA A 1 217 ? 18.422 7.898 7.852 1 98.19 217 ALA A O 1
ATOM 1826 N N . PHE A 1 218 ? 16.828 7.074 9.172 1 98.5 218 PHE A N 1
ATOM 1827 C CA . PHE A 1 218 ? 17.047 8.062 10.219 1 98.5 218 PHE A CA 1
ATOM 1828 C C . PHE A 1 218 ? 18.094 7.578 11.211 1 98.5 218 PHE A C 1
ATOM 1830 O O . PHE A 1 218 ? 18.797 8.383 11.82 1 98.5 218 PHE A O 1
ATOM 1837 N N . HIS A 1 219 ? 18.156 6.344 11.469 1 97.69 219 HIS A N 1
ATOM 1838 C CA . HIS A 1 219 ? 19.047 5.672 12.398 1 97.69 219 HIS A CA 1
ATOM 1839 C C . HIS A 1 219 ? 19.312 4.23 11.969 1 97.69 219 HIS A C 1
ATOM 1841 O O . HIS A 1 219 ? 18.422 3.57 11.43 1 97.69 219 HIS A O 1
ATOM 1847 N N . PRO A 1 220 ? 20.484 3.699 12.133 1 97.25 220 PRO A N 1
ATOM 1848 C CA . PRO A 1 220 ? 21.703 4.398 12.57 1 97.25 220 PRO A CA 1
ATOM 1849 C C . PRO A 1 220 ? 22.281 5.289 11.477 1 97.25 220 PRO A C 1
ATOM 1851 O O . PRO A 1 220 ? 21.891 5.191 10.312 1 97.25 220 PRO A O 1
ATOM 1854 N N . PRO A 1 221 ? 23.109 6.152 11.898 1 96.56 221 PRO A N 1
ATOM 1855 C CA . PRO A 1 221 ? 23.812 6.914 10.859 1 96.56 221 PRO A CA 1
ATOM 1856 C C . PRO A 1 221 ? 24.547 6.016 9.867 1 96.56 221 PRO A C 1
ATOM 1858 O O . PRO A 1 221 ? 24.984 4.922 10.219 1 96.56 221 PRO A O 1
ATOM 1861 N N . HIS A 1 222 ? 24.578 6.445 8.617 1 95.25 222 HIS A N 1
ATOM 1862 C CA . HIS A 1 222 ? 25.312 5.703 7.609 1 95.25 222 HIS A CA 1
ATOM 1863 C C . HIS A 1 222 ? 26.719 5.352 8.109 1 95.25 222 HIS A C 1
ATOM 1865 O O . HIS A 1 222 ? 27.344 6.145 8.812 1 95.25 222 HIS A O 1
ATOM 1871 N N . PRO A 1 223 ? 27.188 4.293 7.715 1 94.5 223 PRO A N 1
ATOM 1872 C CA . PRO A 1 223 ? 28.5 3.852 8.211 1 94.5 223 PRO A CA 1
ATOM 1873 C C . PRO A 1 223 ? 29.609 4.852 7.902 1 94.5 223 PRO A C 1
ATOM 1875 O O . PRO A 1 223 ? 30.578 4.949 8.656 1 94.5 223 PRO A O 1
ATOM 1878 N N . GLU A 1 224 ? 29.484 5.594 6.906 1 93.75 224 GLU A N 1
ATOM 1879 C CA . GLU A 1 224 ? 30.5 6.555 6.508 1 93.75 224 GLU A CA 1
ATOM 1880 C C . GLU A 1 224 ? 30.203 7.945 7.059 1 93.75 224 GLU A C 1
ATOM 1882 O O . GLU A 1 224 ? 30.859 8.922 6.695 1 93.75 224 GLU A O 1
ATOM 1887 N N . TYR A 1 225 ? 29.203 8.023 7.867 1 93.81 225 TYR A N 1
ATOM 1888 C CA . TYR A 1 225 ? 28.812 9.32 8.406 1 93.81 225 TYR A CA 1
ATOM 1889 C C . TYR A 1 225 ? 29.891 9.883 9.312 1 93.81 225 TYR A C 1
ATOM 1891 O O . TYR A 1 225 ? 30.359 9.203 10.227 1 93.81 225 TYR A O 1
ATOM 1899 N N . SER A 1 226 ? 30.297 11.195 9.156 1 90.56 226 SER A N 1
ATOM 1900 C CA . SER A 1 226 ? 31.359 11.805 9.953 1 90.56 226 SER A CA 1
ATOM 1901 C C . SER A 1 226 ? 31.016 13.234 10.336 1 90.56 226 SER A C 1
ATOM 1903 O O . SER A 1 226 ? 31.859 13.984 10.812 1 90.56 226 SER A O 1
ATOM 1905 N N . TRP A 1 227 ? 29.781 13.648 10.125 1 89.19 227 TRP A N 1
ATOM 1906 C CA . TRP A 1 227 ? 29.359 15.023 10.375 1 89.19 227 TRP A CA 1
ATOM 1907 C C . TRP A 1 227 ? 28.844 15.18 11.805 1 89.19 227 TRP A C 1
ATOM 1909 O O . TRP A 1 227 ? 29.078 14.312 12.648 1 89.19 227 TRP A O 1
ATOM 1919 N N . ALA A 1 228 ? 28.266 16.312 12.07 1 89 228 ALA A N 1
ATOM 1920 C CA . ALA A 1 228 ? 27.734 16.594 13.398 1 89 228 ALA A CA 1
ATOM 1921 C C . ALA A 1 228 ? 26.578 15.664 13.734 1 89 228 ALA A C 1
ATOM 1923 O O . ALA A 1 228 ? 25.75 15.352 12.867 1 89 228 ALA A O 1
ATOM 1924 N N . PHE A 1 229 ? 26.531 15.25 15 1 91.44 229 PHE A N 1
ATOM 1925 C CA . PHE A 1 229 ? 25.484 14.352 15.438 1 91.44 229 PHE A CA 1
ATOM 1926 C C . PHE A 1 229 ? 24.172 15.117 15.664 1 91.44 229 PHE A C 1
ATOM 1928 O O . PHE A 1 229 ? 23.922 15.609 16.766 1 91.44 229 PHE A O 1
ATOM 1935 N N . ASP A 1 230 ? 23.422 15.227 14.703 1 91.69 230 ASP A N 1
ATOM 1936 C CA . ASP A 1 230 ? 22.156 15.938 14.586 1 91.69 230 ASP A CA 1
ATOM 1937 C C . ASP A 1 230 ? 21.172 15.164 13.719 1 91.69 230 ASP A C 1
ATOM 1939 O O . ASP A 1 230 ? 21.531 14.633 12.664 1 91.69 230 ASP A O 1
ATOM 1943 N N . ASP A 1 231 ? 19.984 15.039 14.195 1 94 231 ASP A N 1
ATOM 1944 C CA . ASP A 1 231 ? 19.016 14.18 13.523 1 94 231 ASP A CA 1
ATOM 1945 C C . ASP A 1 231 ? 18.75 14.648 12.094 1 94 231 ASP A C 1
ATOM 1947 O O . ASP A 1 231 ? 18.578 13.828 11.188 1 94 231 ASP A O 1
ATOM 1951 N N . ILE A 1 232 ? 18.703 15.961 11.859 1 93.69 232 ILE A N 1
ATOM 1952 C CA . ILE A 1 232 ? 18.406 16.531 10.547 1 93.69 232 ILE A CA 1
ATOM 1953 C C . ILE A 1 232 ? 19.578 16.25 9.602 1 93.69 232 ILE A C 1
ATOM 1955 O O . ILE A 1 232 ? 19.375 15.844 8.453 1 93.69 232 ILE A O 1
ATOM 1959 N N . ILE A 1 233 ? 20.812 16.453 10.062 1 93.62 233 ILE A N 1
ATOM 1960 C CA . ILE A 1 233 ? 22.016 16.312 9.25 1 93.62 233 ILE A CA 1
ATOM 1961 C C . ILE A 1 233 ? 22.266 14.836 8.945 1 93.62 233 ILE A C 1
ATOM 1963 O O . ILE A 1 233 ? 22.656 14.477 7.832 1 93.62 233 ILE A O 1
ATOM 1967 N N . VAL A 1 234 ? 22.031 14 9.945 1 95.5 234 VAL A N 1
ATOM 1968 C CA . VAL A 1 234 ? 22.219 12.562 9.766 1 95.5 234 VAL A CA 1
ATOM 1969 C C . VAL A 1 234 ? 21.281 12.055 8.664 1 95.5 234 VAL A C 1
ATOM 1971 O O . VAL A 1 234 ? 21.703 11.289 7.793 1 95.5 234 VAL A O 1
ATOM 1974 N N . PHE A 1 235 ? 20.078 12.469 8.656 1 97 235 PHE A N 1
ATOM 1975 C CA . PHE A 1 235 ? 19.125 12.047 7.633 1 97 235 PHE A CA 1
ATOM 1976 C C . PHE A 1 235 ? 19.516 12.609 6.27 1 97 235 PHE A C 1
ATOM 1978 O O . PHE A 1 235 ? 19.422 11.922 5.254 1 97 235 PHE A O 1
ATOM 1985 N N . ALA A 1 236 ? 19.891 13.875 6.254 1 94.38 236 ALA A N 1
ATOM 1986 C CA . ALA A 1 236 ? 20.328 14.477 5 1 94.38 236 ALA A CA 1
ATOM 1987 C C . ALA A 1 236 ? 21.484 13.68 4.387 1 94.38 236 ALA A C 1
ATOM 1989 O O . ALA A 1 236 ? 21.531 13.492 3.168 1 94.38 236 ALA A O 1
ATOM 1990 N N . TYR A 1 237 ? 22.391 13.266 5.23 1 94.19 237 TYR A N 1
ATOM 1991 C CA . TYR A 1 237 ? 23.5 12.461 4.766 1 94.19 237 TYR A CA 1
ATOM 1992 C C . TYR A 1 237 ? 23.016 11.141 4.184 1 94.19 237 TYR A C 1
ATOM 1994 O O . TYR A 1 237 ? 23.5 10.695 3.139 1 94.19 237 TYR A O 1
ATOM 2002 N N . SER A 1 238 ? 22.094 10.5 4.891 1 95.44 238 SER A N 1
ATOM 2003 C CA . SER A 1 238 ? 21.516 9.258 4.418 1 95.44 238 SER A CA 1
ATOM 2004 C C . SER A 1 238 ? 20.875 9.43 3.041 1 95.44 238 SER A C 1
ATOM 2006 O O . SER A 1 238 ? 21.031 8.57 2.172 1 95.44 238 SER A O 1
ATOM 2008 N N . THR A 1 239 ? 20.172 10.492 2.816 1 95.5 239 THR A N 1
ATOM 2009 C CA . THR A 1 239 ? 19.5 10.773 1.548 1 95.5 239 THR A CA 1
ATOM 2010 C C . THR A 1 239 ? 20.531 10.977 0.434 1 95.5 239 THR A C 1
ATOM 2012 O O . THR A 1 239 ? 20.328 10.508 -0.689 1 95.5 239 THR A O 1
ATOM 2015 N N . ARG A 1 240 ? 21.531 11.672 0.776 1 91.56 240 ARG A N 1
ATOM 2016 C CA . ARG A 1 240 ? 22.594 11.898 -0.196 1 91.56 240 ARG A CA 1
ATOM 2017 C C . ARG A 1 240 ? 23.234 10.586 -0.625 1 91.56 240 ARG A C 1
ATOM 2019 O O . ARG A 1 240 ? 23.469 10.359 -1.814 1 91.56 240 ARG A O 1
ATOM 2026 N N . MET A 1 241 ? 23.516 9.75 0.32 1 93.94 241 MET A N 1
ATOM 2027 C CA . MET A 1 241 ? 24.156 8.469 0.04 1 93.94 241 MET A CA 1
ATOM 2028 C C . MET A 1 241 ? 23.234 7.566 -0.764 1 93.94 241 MET A C 1
ATOM 2030 O O . MET A 1 241 ? 23.688 6.715 -1.525 1 93.94 241 MET A O 1
ATOM 2034 N N . ALA A 1 242 ? 21.922 7.777 -0.596 1 95.12 242 ALA A N 1
ATOM 2035 C CA . ALA A 1 242 ? 20.938 7 -1.329 1 95.12 242 ALA A CA 1
ATOM 2036 C C . ALA A 1 242 ? 20.672 7.602 -2.705 1 95.12 242 ALA A C 1
ATOM 2038 O O . ALA A 1 242 ? 19.844 7.098 -3.463 1 95.12 242 ALA A O 1
ATOM 2039 N N . ASP A 1 243 ? 21.297 8.734 -3.027 1 94.12 243 ASP A N 1
ATOM 2040 C CA . ASP A 1 243 ? 21.125 9.477 -4.273 1 94.12 243 ASP A CA 1
ATOM 2041 C C . ASP A 1 243 ? 19.688 9.961 -4.426 1 94.12 243 ASP A C 1
ATOM 2043 O O . ASP A 1 243 ? 19.078 9.805 -5.488 1 94.12 243 ASP A O 1
ATOM 2047 N N . VAL A 1 244 ? 19.156 10.391 -3.299 1 96.31 244 VAL A N 1
ATOM 2048 C CA . VAL A 1 244 ? 17.812 10.961 -3.289 1 96.31 244 VAL A CA 1
ATOM 2049 C C . VAL A 1 244 ? 17.891 12.469 -3.08 1 96.31 244 VAL A C 1
ATOM 2051 O O . VAL A 1 244 ? 18.453 12.938 -2.086 1 96.31 244 VAL A O 1
ATOM 2054 N N . GLN A 1 245 ? 17.375 13.195 -4.008 1 95.75 245 GLN A N 1
ATOM 2055 C CA . GLN A 1 245 ? 17.297 14.648 -3.902 1 95.75 245 GLN A CA 1
ATOM 2056 C C . GLN A 1 245 ? 16.062 15.078 -3.105 1 95.75 245 GLN A C 1
ATOM 2058 O O . GLN A 1 245 ? 14.977 14.516 -3.281 1 95.75 245 GLN A O 1
ATOM 2063 N N . MET A 1 246 ? 16.234 16.016 -2.18 1 96.88 246 MET A N 1
ATOM 2064 C CA . MET A 1 246 ? 15.117 16.562 -1.426 1 96.88 246 MET A CA 1
ATOM 2065 C C . MET A 1 246 ? 14.586 17.828 -2.08 1 96.88 246 MET A C 1
ATOM 2067 O O . MET A 1 246 ? 15.344 18.578 -2.709 1 96.88 246 MET A O 1
ATOM 2071 N N . PHE A 1 247 ? 13.32 18.047 -1.895 1 97.81 247 PHE A N 1
ATOM 2072 C CA . PHE A 1 247 ? 12.688 19.203 -2.514 1 97.81 247 PHE A CA 1
ATOM 2073 C C . PHE A 1 247 ? 11.844 19.969 -1.499 1 97.81 247 PHE A C 1
ATOM 2075 O O . PHE A 1 247 ? 11.297 19.375 -0.571 1 97.81 247 PHE A O 1
ATOM 2082 N N . VAL A 1 248 ? 11.781 21.281 -1.66 1 98.19 248 VAL A N 1
ATOM 2083 C CA . VAL A 1 248 ? 10.859 22.125 -0.917 1 98.19 248 VAL A CA 1
ATOM 2084 C C . VAL A 1 248 ? 9.938 22.875 -1.889 1 98.19 248 VAL A C 1
ATOM 2086 O O . VAL A 1 248 ? 10.398 23.422 -2.891 1 98.19 248 VAL A O 1
ATOM 2089 N N . CYS A 1 249 ? 8.68 22.844 -1.612 1 98.69 249 CYS A N 1
ATOM 2090 C CA . CYS A 1 249 ? 7.691 23.469 -2.484 1 98.69 249 CYS A CA 1
ATOM 2091 C C . CYS A 1 249 ? 7.078 24.703 -1.815 1 98.69 249 CYS A C 1
ATOM 2093 O O . CYS A 1 249 ? 6.633 24.625 -0.668 1 98.69 249 CYS A O 1
ATOM 2095 N N . ASN A 1 250 ? 7.039 25.844 -2.525 1 98.12 250 ASN A N 1
ATOM 2096 C CA . ASN A 1 250 ? 6.473 27.078 -1.972 1 98.12 250 ASN A CA 1
ATOM 2097 C C . ASN A 1 250 ? 5.461 27.703 -2.924 1 98.12 250 ASN A C 1
ATOM 2099 O O . ASN A 1 250 ? 5.277 28.922 -2.926 1 98.12 250 ASN A O 1
ATOM 2103 N N . LYS A 1 251 ? 4.879 26.844 -3.773 1 97.31 251 LYS A N 1
ATOM 2104 C CA . LYS A 1 251 ? 3.914 27.312 -4.762 1 97.31 251 LYS A CA 1
ATOM 2105 C C . LYS A 1 251 ? 2.727 27.984 -4.09 1 97.31 251 LYS A C 1
ATOM 2107 O O . LYS A 1 251 ? 2.111 28.891 -4.668 1 97.31 251 LYS A O 1
ATOM 2112 N N . GLU A 1 252 ? 2.385 27.547 -2.969 1 96.19 252 GLU A N 1
ATOM 2113 C CA . GLU A 1 252 ? 1.332 28.094 -2.119 1 96.19 252 GLU A CA 1
ATOM 2114 C C . GLU A 1 252 ? 1.78 28.172 -0.662 1 96.19 252 GLU A C 1
ATOM 2116 O O . GLU A 1 252 ? 2.875 27.719 -0.319 1 96.19 252 GLU A O 1
ATOM 2121 N N . THR A 1 253 ? 0.981 28.875 0.073 1 96.06 253 THR A N 1
ATOM 2122 C CA . THR A 1 253 ? 1.202 28.812 1.514 1 96.06 253 THR A CA 1
ATOM 2123 C C . THR A 1 253 ? 0.635 27.516 2.092 1 96.06 253 THR A C 1
ATOM 2125 O O . THR A 1 253 ? -0.578 27.297 2.064 1 96.06 253 THR A O 1
ATOM 2128 N N . TYR A 1 254 ? 1.541 26.703 2.615 1 98 254 TYR A N 1
ATOM 2129 C CA . TYR A 1 254 ? 1.141 25.375 3.055 1 98 254 TYR A CA 1
ATOM 2130 C C . TYR A 1 254 ? 0.911 25.344 4.559 1 98 254 TYR A C 1
ATOM 2132 O O . TYR A 1 254 ? 0.132 24.531 5.059 1 98 254 TYR A O 1
ATOM 2140 N N . GLY A 1 255 ? 1.67 26.125 5.227 1 98 255 GLY A N 1
ATOM 2141 C CA . GLY A 1 255 ? 1.591 26.125 6.68 1 98 255 GLY A CA 1
ATOM 2142 C C . GLY A 1 255 ? 2.652 26.984 7.336 1 98 255 GLY A C 1
ATOM 2143 O O . GLY A 1 255 ? 3.309 27.781 6.672 1 98 255 GLY A O 1
ATOM 2144 N N . TYR A 1 256 ? 2.756 26.828 8.688 1 97.75 256 TYR A N 1
ATOM 2145 C CA . TYR A 1 256 ? 3.607 27.688 9.5 1 97.75 256 TYR A CA 1
ATOM 2146 C C . TYR A 1 256 ? 4.301 26.891 10.594 1 97.75 256 TYR A C 1
ATOM 2148 O O . TYR A 1 256 ? 3.814 25.828 11 1 97.75 256 TYR A O 1
ATOM 2156 N N . LEU A 1 257 ? 5.418 27.312 10.992 1 97.38 257 LEU A N 1
ATOM 2157 C CA . LEU A 1 257 ? 6.105 26.734 12.141 1 97.38 257 LEU A CA 1
ATOM 2158 C C . LEU A 1 257 ? 6.762 27.828 12.984 1 97.38 257 LEU A C 1
ATOM 2160 O O . LEU A 1 257 ? 7.156 28.875 12.453 1 97.38 257 LEU A O 1
ATOM 2164 N N . PRO A 1 258 ? 6.828 27.641 14.266 1 95.62 258 PRO A N 1
ATOM 2165 C CA . PRO A 1 258 ? 7.535 28.609 15.102 1 95.62 258 PRO A CA 1
ATOM 2166 C C . PRO A 1 258 ? 9.047 28.547 14.938 1 95.62 258 PRO A C 1
ATOM 2168 O O . PRO A 1 258 ? 9.586 27.516 14.539 1 95.62 258 PRO A O 1
ATOM 2171 N N . VAL A 1 259 ? 9.672 29.656 15.172 1 92.19 259 VAL A N 1
ATOM 2172 C CA . VAL A 1 259 ? 11.133 29.656 15.219 1 92.19 259 VAL A CA 1
ATOM 2173 C C . VAL A 1 259 ? 11.609 28.906 16.453 1 92.19 259 VAL A C 1
ATOM 2175 O O . VAL A 1 259 ? 11.148 29.172 17.578 1 92.19 259 VAL A O 1
ATOM 2178 N N . PRO A 1 260 ? 12.445 27.984 16.281 1 89.31 260 PRO A N 1
ATOM 2179 C CA . PRO A 1 260 ? 12.938 27.25 17.438 1 89.31 260 PRO A CA 1
ATOM 2180 C C . PRO A 1 260 ? 13.656 28.156 18.453 1 89.31 260 PRO A C 1
ATOM 2182 O O . PRO A 1 260 ? 14.391 29.062 18.062 1 89.31 260 PRO A O 1
ATOM 2185 N N . LEU A 1 261 ? 13.461 27.812 19.672 1 86.88 261 LEU A N 1
ATOM 2186 C CA . LEU A 1 261 ? 14.094 28.578 20.75 1 86.88 261 LEU A CA 1
ATOM 2187 C C . LEU A 1 261 ? 15.398 27.922 21.188 1 86.88 261 LEU A C 1
ATOM 2189 O O . LEU A 1 261 ? 15.711 26.797 20.766 1 86.88 261 LEU A O 1
ATOM 2193 N N . ARG A 1 262 ? 16.078 28.594 22 1 85.44 262 ARG A N 1
ATOM 2194 C CA . ARG A 1 262 ? 17.375 28.125 22.484 1 85.44 262 ARG A CA 1
ATOM 2195 C C . ARG A 1 262 ? 17.219 27.234 23.703 1 85.44 262 ARG A C 1
ATOM 2197 O O . ARG A 1 262 ? 16.125 27.125 24.266 1 85.44 262 ARG A O 1
ATOM 2204 N N . SER A 1 263 ? 18.344 26.641 24.078 1 84.5 263 SER A N 1
ATOM 2205 C CA . SER A 1 263 ? 18.328 25.625 25.141 1 84.5 263 SER A CA 1
ATOM 2206 C C . SER A 1 263 ? 17.953 26.234 26.484 1 84.5 263 SER A C 1
ATOM 2208 O O . SER A 1 263 ? 17.375 25.562 27.328 1 84.5 263 SER A O 1
ATOM 2210 N N . HIS A 1 264 ? 18.219 27.469 26.656 1 84.31 264 HIS A N 1
ATOM 2211 C CA . HIS A 1 264 ? 18 28.078 27.953 1 84.31 264 HIS A CA 1
ATOM 2212 C C . HIS A 1 264 ? 16.562 28.594 28.094 1 84.31 264 HIS A C 1
ATOM 2214 O O . HIS A 1 264 ? 16.156 29 29.188 1 84.31 264 HIS A O 1
ATOM 2220 N N . ASN A 1 265 ? 15.781 28.531 27.031 1 87.25 265 ASN A N 1
ATOM 2221 C CA . ASN A 1 265 ? 14.406 29.016 27.078 1 87.25 265 ASN A CA 1
ATOM 2222 C C . ASN A 1 265 ? 13.5 28.047 27.844 1 87.25 265 ASN A C 1
ATOM 2224 O O . ASN A 1 265 ? 13.773 26.844 27.891 1 87.25 265 ASN A O 1
ATOM 2228 N N . SER A 1 266 ? 12.453 28.578 28.453 1 89.75 266 SER A N 1
ATOM 2229 C CA . SER A 1 266 ? 11.508 27.797 29.234 1 89.75 266 SER A CA 1
ATOM 2230 C C . SER A 1 266 ? 10.344 27.312 28.375 1 89.75 266 SER A C 1
ATOM 2232 O O . SER A 1 266 ? 10.227 27.688 27.219 1 89.75 266 SER A O 1
ATOM 2234 N N . LEU A 1 267 ? 9.531 26.469 28.984 1 92.69 267 LEU A N 1
ATOM 2235 C CA . LEU A 1 267 ? 8.32 26 28.328 1 92.69 267 LEU A CA 1
ATOM 2236 C C . LEU A 1 267 ? 7.344 27.156 28.109 1 92.69 267 LEU A C 1
ATOM 2238 O O . LEU A 1 267 ? 6.617 27.172 27.109 1 92.69 267 LEU A O 1
ATOM 2242 N N . GLN A 1 268 ? 7.375 28.078 29.016 1 92.44 268 GLN A N 1
ATOM 2243 C CA . GLN A 1 268 ? 6.527 29.25 28.859 1 92.44 268 GLN A CA 1
ATOM 2244 C C . GLN A 1 268 ? 6.957 30.078 27.641 1 92.44 268 GLN A C 1
ATOM 2246 O O . GLN A 1 268 ? 6.113 30.609 26.922 1 92.44 268 GLN A O 1
ATOM 2251 N N . ASP A 1 269 ? 8.242 30.188 27.453 1 92.06 269 ASP A N 1
ATOM 2252 C CA . ASP A 1 269 ? 8.742 30.891 26.266 1 92.06 269 ASP A CA 1
ATOM 2253 C C . ASP A 1 269 ? 8.234 30.219 25 1 92.06 269 ASP A C 1
ATOM 2255 O O . ASP A 1 269 ? 7.871 30.906 24.031 1 92.06 269 ASP A O 1
ATOM 2259 N N . GLU A 1 270 ? 8.258 28.953 25.047 1 93.19 270 GLU A N 1
ATOM 2260 C CA . GLU A 1 270 ? 7.801 28.203 23.875 1 93.19 270 GLU A CA 1
ATOM 2261 C C . GLU A 1 270 ? 6.312 28.422 23.625 1 93.19 270 GLU A C 1
ATOM 2263 O O . GLU A 1 270 ? 5.887 28.562 22.484 1 93.19 270 GLU A O 1
ATOM 2268 N N . ALA A 1 271 ? 5.598 28.375 24.672 1 94.62 271 ALA A N 1
ATOM 2269 C CA . ALA A 1 271 ? 4.16 28.594 24.562 1 94.62 271 ALA A CA 1
ATOM 2270 C C . ALA A 1 271 ? 3.855 29.984 24.016 1 94.62 271 ALA A C 1
ATOM 2272 O O . ALA A 1 271 ? 2.986 30.141 23.156 1 94.62 271 ALA A O 1
ATOM 2273 N N . ASP A 1 272 ? 4.562 30.984 24.484 1 93.75 272 ASP A N 1
ATOM 2274 C CA . ASP A 1 272 ? 4.371 32.344 24.031 1 93.75 272 ASP A CA 1
ATOM 2275 C C . ASP A 1 272 ? 4.773 32.531 22.562 1 93.75 272 ASP A C 1
ATOM 2277 O O . ASP A 1 272 ? 4.117 33.25 21.812 1 93.75 272 ASP A O 1
ATOM 2281 N N . SER A 1 273 ? 5.867 31.922 22.281 1 93.31 273 SER A N 1
ATOM 2282 C CA . SER A 1 273 ? 6.332 31.969 20.906 1 93.31 273 SER A CA 1
ATOM 2283 C C . SER A 1 273 ? 5.328 31.328 19.953 1 93.31 273 SER A C 1
ATOM 2285 O O . SER A 1 273 ? 5.059 31.859 18.875 1 93.31 273 SER A O 1
ATOM 2287 N N . PHE A 1 274 ? 4.836 30.203 20.359 1 96.44 274 PHE A N 1
ATOM 2288 C CA . PHE A 1 274 ? 3.846 29.516 19.547 1 96.44 274 PHE A CA 1
ATOM 2289 C C . PHE A 1 274 ? 2.578 30.359 19.422 1 96.44 274 PHE A C 1
ATOM 2291 O O . PHE A 1 274 ? 2.002 30.469 18.328 1 96.44 274 PHE A O 1
ATOM 2298 N N . LEU A 1 275 ? 2.17 30.875 20.5 1 95.25 275 LEU A N 1
ATOM 2299 C CA . LEU A 1 275 ? 0.992 31.734 20.469 1 95.25 275 LEU A CA 1
ATOM 2300 C C . LEU A 1 275 ? 1.18 32.875 19.469 1 95.25 275 LEU A C 1
ATOM 2302 O O . LEU A 1 275 ? 0.252 33.219 18.734 1 95.25 275 LEU A O 1
ATOM 2306 N N . HIS A 1 276 ? 2.346 33.469 19.516 1 94.69 276 HIS A N 1
ATOM 2307 C CA . HIS A 1 276 ? 2.639 34.531 18.578 1 94.69 276 HIS A CA 1
ATOM 2308 C C . HIS A 1 276 ? 2.463 34.062 17.141 1 94.69 276 HIS A C 1
ATOM 2310 O O . HIS A 1 276 ? 1.953 34.812 16.297 1 94.69 276 HIS A O 1
ATOM 2316 N N . THR A 1 277 ? 2.893 32.844 16.859 1 95.44 277 THR A N 1
ATOM 2317 C CA . THR A 1 277 ? 2.727 32.281 15.523 1 95.44 277 THR A CA 1
ATOM 2318 C C . THR A 1 277 ? 1.25 32.188 15.148 1 95.44 277 THR A C 1
ATOM 2320 O O . THR A 1 277 ? 0.867 32.594 14.039 1 95.44 277 THR A O 1
ATOM 2323 N N . VAL A 1 278 ? 0.453 31.75 16.031 1 96.56 278 VAL A N 1
ATOM 2324 C CA . VAL A 1 278 ? -0.981 31.625 15.789 1 96.56 278 VAL A CA 1
ATOM 2325 C C . VAL A 1 278 ? -1.581 33 15.516 1 96.56 278 VAL A C 1
ATOM 2327 O O . VAL A 1 278 ? -2.369 33.156 14.586 1 96.56 278 VAL A O 1
ATOM 2330 N N . LEU A 1 279 ? -1.21 34 16.312 1 95 279 LEU A N 1
ATOM 2331 C CA . LEU A 1 279 ? -1.739 35.344 16.172 1 95 279 LEU A CA 1
ATOM 2332 C C . LEU A 1 279 ? -1.349 35.938 14.82 1 95 279 LEU A C 1
ATOM 2334 O O . LEU A 1 279 ? -2.156 36.625 14.18 1 95 279 LEU A O 1
ATOM 2338 N N . GLU A 1 280 ? -0.132 35.656 14.461 1 92.25 280 GLU A N 1
ATOM 2339 C CA . GLU A 1 280 ? 0.341 36.188 13.18 1 92.25 280 GLU A CA 1
ATOM 2340 C C . GLU A 1 280 ? -0.435 35.562 12.016 1 92.25 280 GLU A C 1
ATOM 2342 O O . GLU A 1 280 ? -0.75 36.25 11.047 1 92.25 280 GLU A O 1
ATOM 2347 N N . ILE A 1 281 ? -0.679 34.312 12.102 1 94 281 ILE A N 1
ATOM 2348 C CA . ILE A 1 281 ? -1.452 33.625 11.07 1 94 281 ILE A CA 1
ATOM 2349 C C . ILE A 1 281 ? -2.828 34.281 10.945 1 94 281 ILE A C 1
ATOM 2351 O O . ILE A 1 281 ? -3.307 34.531 9.836 1 94 281 ILE A O 1
ATOM 2355 N N . ASN A 1 282 ? -3.396 34.656 12.031 1 91.62 282 ASN A N 1
ATOM 2356 C CA . ASN A 1 282 ? -4.773 35.125 12.094 1 91.62 282 ASN A CA 1
ATOM 2357 C C . ASN A 1 282 ? -4.887 36.562 11.562 1 91.62 282 ASN A C 1
ATOM 2359 O O . ASN A 1 282 ? -5.992 37.062 11.383 1 91.62 282 ASN A O 1
ATOM 2363 N N . VAL A 1 283 ? -3.803 37.219 11.328 1 88.38 283 VAL A N 1
ATOM 2364 C CA . VAL A 1 283 ? -3.824 38.594 10.828 1 88.38 283 VAL A CA 1
ATOM 2365 C C . VAL A 1 283 ? -4.293 38.594 9.375 1 88.38 283 VAL A C 1
ATOM 2367 O O . VAL A 1 283 ? -5.129 39.438 8.992 1 88.38 283 VAL A O 1
ATOM 2370 N N . ARG A 1 284 ? -3.797 37.625 8.617 1 83.75 284 ARG A N 1
ATOM 2371 C CA . ARG A 1 284 ? -4.078 37.688 7.188 1 83.75 284 ARG A CA 1
ATOM 2372 C C . ARG A 1 284 ? -4.867 36.469 6.73 1 83.75 284 ARG A C 1
ATOM 2374 O O . ARG A 1 284 ? -5.23 36.375 5.559 1 83.75 284 ARG A O 1
ATOM 2381 N N . ASN A 1 285 ? -5.051 35.594 7.637 1 89.19 285 ASN A N 1
ATOM 2382 C CA . ASN A 1 285 ? -5.719 34.344 7.301 1 89.19 285 ASN A CA 1
ATOM 2383 C C . ASN A 1 285 ? -6.879 34.062 8.25 1 89.19 285 ASN A C 1
ATOM 2385 O O . ASN A 1 285 ? -6.992 34.688 9.305 1 89.19 285 ASN A O 1
ATOM 2389 N N . PRO A 1 286 ? -7.797 33.219 7.75 1 90.19 286 PRO A N 1
ATOM 2390 C CA . PRO A 1 286 ? -8.797 32.75 8.711 1 90.19 286 PRO A CA 1
ATOM 2391 C C . PRO A 1 286 ? -8.164 32.156 9.969 1 90.19 286 PRO A C 1
ATOM 2393 O O . PRO A 1 286 ? -7.074 31.594 9.906 1 90.19 286 PRO A O 1
ATOM 2396 N N . PRO A 1 287 ? -8.844 32.344 11.039 1 93.69 287 PRO A N 1
ATOM 2397 C CA . PRO A 1 287 ? -8.273 31.844 12.297 1 93.69 287 PRO A CA 1
ATOM 2398 C C . PRO A 1 287 ? -7.961 30.359 12.266 1 93.69 287 PRO A C 1
ATOM 2400 O O . PRO A 1 287 ? -8.719 29.578 11.688 1 93.69 287 PRO A O 1
ATOM 2403 N N . VAL A 1 288 ? -6.871 29.969 12.867 1 95.38 288 VAL A N 1
ATOM 2404 C CA . VAL A 1 288 ? -6.543 28.562 13.047 1 95.38 288 VAL A CA 1
ATOM 2405 C C . VAL A 1 288 ? -7.5 27.938 14.055 1 95.38 288 VAL A C 1
ATOM 2407 O O . VAL A 1 288 ? -7.621 28.406 15.188 1 95.38 288 VAL A O 1
ATOM 2410 N N . MET A 1 289 ? -8.141 26.938 13.672 1 95 289 MET A N 1
ATOM 2411 C CA . MET A 1 289 ? -9.164 26.328 14.516 1 95 289 MET A CA 1
ATOM 2412 C C . MET A 1 289 ? -8.57 25.234 15.391 1 95 289 MET A C 1
ATOM 2414 O O . MET A 1 289 ? -7.707 24.469 14.945 1 95 289 MET A O 1
ATOM 2418 N N . LEU A 1 290 ? -9.023 25.125 16.578 1 96.62 290 LEU A N 1
ATOM 2419 C CA . LEU A 1 290 ? -8.625 24.094 17.516 1 96.62 290 LEU A CA 1
ATOM 2420 C C . LEU A 1 290 ? -9.219 22.734 17.125 1 96.62 290 LEU A C 1
ATOM 2422 O O . LEU A 1 290 ? -10.148 22.672 16.312 1 96.62 290 LEU A O 1
ATOM 2426 N N . SER A 1 291 ? -8.625 21.656 17.688 1 97.81 291 SER A N 1
ATOM 2427 C CA . SER A 1 291 ? -9.188 20.312 17.484 1 97.81 291 SER A CA 1
ATOM 2428 C C . SER A 1 291 ? -10.633 20.25 17.953 1 97.81 291 SER A C 1
ATOM 2430 O O . SER A 1 291 ? -10.984 20.812 19 1 97.81 291 SER A O 1
ATOM 2432 N N . LYS A 1 292 ? -11.5 19.562 17.234 1 96.44 292 LYS A N 1
ATOM 2433 C CA . LYS A 1 292 ? -12.898 19.391 17.625 1 96.44 292 LYS A CA 1
ATOM 2434 C C . LYS A 1 292 ? -13.047 18.297 18.672 1 96.44 292 LYS A C 1
ATOM 2436 O O . LYS A 1 292 ? -14.094 18.172 19.312 1 96.44 292 LYS A O 1
ATOM 2441 N N . TYR A 1 293 ? -11.953 17.594 18.906 1 97.31 293 TYR A N 1
ATOM 2442 C CA . TYR A 1 293 ? -12.039 16.422 19.766 1 97.31 293 TYR A CA 1
ATOM 2443 C C . TYR A 1 293 ? -11.398 16.672 21.109 1 97.31 293 TYR A C 1
ATOM 2445 O O . TYR A 1 293 ? -11.406 15.812 22 1 97.31 293 TYR A O 1
ATOM 2453 N N . LEU A 1 294 ? -10.82 17.844 21.281 1 96.62 294 LEU A N 1
ATOM 2454 C CA . LEU A 1 294 ? -10.219 18.234 22.547 1 96.62 294 LEU A CA 1
ATOM 2455 C C . LEU A 1 294 ? -10.953 19.422 23.156 1 96.62 294 LEU A C 1
ATOM 2457 O O . LEU A 1 294 ? -11.469 20.281 22.422 1 96.62 294 LEU A O 1
ATOM 2461 N N . PRO A 1 295 ? -10.969 19.438 24.406 1 93 295 PRO A N 1
ATOM 2462 C CA . PRO A 1 295 ? -11.523 20.641 25.016 1 93 295 PRO A CA 1
ATOM 2463 C C . PRO A 1 295 ? -10.648 21.875 24.797 1 93 295 PRO A C 1
ATOM 2465 O O . PRO A 1 295 ? -9.414 21.766 24.766 1 93 295 PRO A O 1
ATOM 2468 N N . ALA A 1 296 ? -11.328 23 24.656 1 88.38 296 ALA A N 1
ATOM 2469 C CA . ALA A 1 296 ? -10.578 24.25 24.547 1 88.38 296 ALA A CA 1
ATOM 2470 C C . ALA A 1 296 ? -9.766 24.516 25.797 1 88.38 296 ALA A C 1
ATOM 2472 O O . ALA A 1 296 ? -10.234 24.281 26.922 1 88.38 296 ALA A O 1
ATOM 2473 N N . PRO A 1 297 ? -8.594 24.969 25.578 1 86.94 297 PRO A N 1
ATOM 2474 C CA . PRO A 1 297 ? -7.805 25.297 26.766 1 86.94 297 PRO A CA 1
ATOM 2475 C C . PRO A 1 297 ? -8.477 26.359 27.641 1 86.94 297 PRO A C 1
ATOM 2477 O O . PRO A 1 297 ? -9.086 27.297 27.125 1 86.94 297 PRO A O 1
ATOM 2480 N N . VAL A 1 298 ? -8.359 26.141 28.906 1 83.31 298 VAL A N 1
ATOM 2481 C CA . VAL A 1 298 ? -8.93 27.109 29.844 1 83.31 298 VAL A CA 1
ATOM 2482 C C . VAL A 1 298 ? -8.023 28.328 29.938 1 83.31 298 VAL A C 1
ATOM 2484 O O . VAL A 1 298 ? -6.816 28.219 30.141 1 83.31 298 VAL A O 1
ATOM 2487 N N . LYS A 1 299 ? -8.68 29.453 29.656 1 83.75 299 LYS A N 1
ATOM 2488 C CA . LYS A 1 299 ? -7.922 30.703 29.688 1 83.75 299 LYS A CA 1
ATOM 2489 C C . LYS A 1 299 ? -8.461 31.656 30.75 1 83.75 299 LYS A C 1
ATOM 2491 O O . LYS A 1 299 ? -9.672 31.75 30.938 1 83.75 299 LYS A O 1
ATOM 2496 N N . GLY A 1 300 ? -7.574 32.156 31.594 1 88.5 300 GLY A N 1
ATOM 2497 C CA . GLY A 1 300 ? -7.91 33.188 32.531 1 88.5 300 GLY A CA 1
ATOM 2498 C C . GLY A 1 300 ? -7.477 34.562 32.062 1 88.5 300 GLY A C 1
ATOM 2499 O O . GLY A 1 300 ? -6.285 34.812 31.891 1 88.5 300 GLY A O 1
ATOM 2500 N N . ARG A 1 301 ? -8.477 35.438 31.922 1 92.69 301 ARG A N 1
ATOM 2501 C CA . ARG A 1 301 ? -8.172 36.781 31.438 1 92.69 301 ARG A CA 1
ATOM 2502 C C . ARG A 1 301 ? -7.887 37.75 32.594 1 92.69 301 ARG A C 1
ATOM 2504 O O . ARG A 1 301 ? -8.461 37.625 33.656 1 92.69 301 ARG A O 1
ATOM 2511 N N . ASP A 1 302 ? -6.934 38.562 32.344 1 95.69 302 ASP A N 1
ATOM 2512 C CA . ASP A 1 302 ? -6.641 39.625 33.312 1 95.69 302 ASP A CA 1
ATOM 2513 C C . ASP A 1 302 ? -6.258 40.906 32.594 1 95.69 302 ASP A C 1
ATOM 2515 O O . ASP A 1 302 ? -6.164 40.969 31.359 1 95.69 302 ASP A O 1
ATOM 2519 N N . LYS A 1 303 ? -6.152 42.031 33.344 1 96.94 303 LYS A N 1
ATOM 2520 C CA . LYS A 1 303 ? -5.895 43.344 32.781 1 96.94 303 LYS A CA 1
ATOM 2521 C C . LYS A 1 303 ? -4.418 43.719 32.875 1 96.94 303 LYS A C 1
ATOM 2523 O O . LYS A 1 303 ? -4.055 44.906 32.812 1 96.94 303 LYS A O 1
ATOM 2528 N N . MET A 1 304 ? -3.598 42.812 33.062 1 96 304 MET A N 1
ATOM 2529 C CA . MET A 1 304 ? -2.143 42.938 33.094 1 96 304 MET A CA 1
ATOM 2530 C C . MET A 1 304 ? -1.688 44 34.094 1 96 304 MET A C 1
ATOM 2532 O O . MET A 1 304 ? -0.755 44.75 33.812 1 96 304 MET A O 1
ATOM 2536 N N . GLY A 1 305 ? -2.424 44.156 35.156 1 94.25 305 GLY A N 1
ATOM 2537 C CA . GLY A 1 305 ? -2.045 45.094 36.219 1 94.25 305 GLY A CA 1
ATOM 2538 C C . GLY A 1 305 ? -2.623 46.469 36 1 94.25 305 GLY A C 1
ATOM 2539 O O . GLY A 1 305 ? -2.551 47.312 36.906 1 94.25 305 GLY A O 1
ATOM 2540 N N . PHE A 1 306 ? -3.256 46.75 34.875 1 97.88 306 PHE A N 1
ATOM 2541 C CA . PHE A 1 306 ? -3.91 48.031 34.656 1 97.88 306 PHE A CA 1
ATOM 2542 C C . PHE A 1 306 ? -5.254 48.094 35.344 1 97.88 306 PHE A C 1
ATOM 2544 O O . PHE A 1 306 ? -5.887 47.062 35.594 1 97.88 306 PHE A O 1
ATOM 2551 N N . ASP A 1 307 ? -5.598 49.312 35.625 1 98.25 307 ASP A N 1
ATOM 2552 C CA . ASP A 1 307 ? -6.949 49.5 36.125 1 98.25 307 ASP A CA 1
ATOM 2553 C C . ASP A 1 307 ? -7.996 49.125 35.094 1 98.25 307 ASP A C 1
ATOM 2555 O O . ASP A 1 307 ? -9.055 48.594 35.406 1 98.25 307 ASP A O 1
ATOM 2559 N N . GLU A 1 308 ? -7.645 49.5 33.906 1 98.25 308 GLU A N 1
ATOM 2560 C CA . GLU A 1 308 ? -8.531 49.188 32.812 1 98.25 308 GLU A CA 1
ATOM 2561 C C . GLU A 1 308 ? -7.754 49.125 31.484 1 98.25 308 GLU A C 1
ATOM 2563 O O . GLU A 1 308 ? -6.762 49.812 31.312 1 98.25 308 GLU A O 1
ATOM 2568 N N . VAL A 1 309 ? -8.188 48.188 30.672 1 98.44 309 VAL A N 1
ATOM 2569 C CA . VAL A 1 309 ? -7.723 48.125 29.281 1 98.44 309 VAL A CA 1
ATOM 2570 C C . VAL A 1 309 ? -8.859 48.469 28.328 1 98.44 309 VAL A C 1
ATOM 2572 O O . VAL A 1 309 ? -9.906 47.812 28.344 1 98.44 309 VAL A O 1
ATOM 2575 N N . PHE A 1 310 ? -8.633 49.562 27.562 1 98.5 310 PHE A N 1
ATOM 2576 C CA . PHE A 1 310 ? -9.664 50.031 26.625 1 98.5 310 PHE A CA 1
ATOM 2577 C C . PHE A 1 310 ? -9.32 49.625 25.203 1 98.5 310 PHE A C 1
ATOM 2579 O O . PHE A 1 310 ? -8.195 49.844 24.75 1 98.5 310 PHE A O 1
ATOM 2586 N N . MET A 1 311 ? -10.258 49.031 24.531 1 98 311 MET A N 1
ATOM 2587 C CA . MET A 1 311 ? -10.125 48.781 23.094 1 98 311 MET A CA 1
ATOM 2588 C C . MET A 1 311 ? -11.156 49.594 22.312 1 98 311 MET A C 1
ATOM 2590 O O . MET A 1 311 ? -12.359 49.469 22.531 1 98 311 MET A O 1
ATOM 2594 N N . ILE A 1 312 ? -10.672 50.375 21.406 1 96.75 312 ILE A N 1
ATOM 2595 C CA . ILE A 1 312 ? -11.547 51.219 20.625 1 96.75 312 ILE A CA 1
ATOM 2596 C C . ILE A 1 312 ? -11.914 50.531 19.312 1 96.75 312 ILE A C 1
ATOM 2598 O O . ILE A 1 312 ? -11.031 50.062 18.578 1 96.75 312 ILE A O 1
ATOM 2602 N N . ASN A 1 313 ? -13.156 50.438 18.984 1 95.81 313 ASN A N 1
ATOM 2603 C CA . ASN A 1 313 ? -13.609 49.812 17.75 1 95.81 313 ASN A CA 1
ATOM 2604 C C . ASN A 1 313 ? -14.844 50.5 17.188 1 95.81 313 ASN A C 1
ATOM 2606 O O . ASN A 1 313 ? -15.742 50.875 17.938 1 95.81 313 ASN A O 1
ATOM 2610 N N . LEU A 1 314 ? -14.789 50.75 15.898 1 93.06 314 LEU A N 1
ATOM 2611 C CA . LEU A 1 314 ? -15.992 51.219 15.219 1 93.06 314 LEU A CA 1
ATOM 2612 C C . LEU A 1 314 ? -17.031 50.125 15.109 1 93.06 314 LEU A C 1
ATOM 2614 O O . LEU A 1 314 ? -16.719 49.031 14.609 1 93.06 314 LEU A O 1
ATOM 2618 N N . LYS A 1 315 ? -18.219 50.375 15.414 1 91.56 315 LYS A N 1
ATOM 2619 C CA . LYS A 1 315 ? -19.266 49.344 15.492 1 91.56 315 LYS A CA 1
ATOM 2620 C C . LYS A 1 315 ? -19.453 48.656 14.148 1 91.56 315 LYS A C 1
ATOM 2622 O O . LYS A 1 315 ? -19.734 47.469 14.102 1 91.56 315 LYS A O 1
ATOM 2627 N N . ARG A 1 316 ? -19.312 49.375 13.086 1 91.12 316 ARG A N 1
ATOM 2628 C CA . ARG A 1 316 ? -19.578 48.781 11.766 1 91.12 316 ARG A CA 1
ATOM 2629 C C . ARG A 1 316 ? -18.406 47.906 11.312 1 91.12 316 ARG A C 1
ATOM 2631 O O . ARG A 1 316 ? -18.531 47.156 10.359 1 91.12 316 ARG A O 1
ATOM 2638 N N . ARG A 1 317 ? -17.297 48.062 11.914 1 92.19 317 ARG A N 1
ATOM 2639 C CA . ARG A 1 317 ? -16.141 47.25 11.57 1 92.19 317 ARG A CA 1
ATOM 2640 C C . ARG A 1 317 ? -16.109 45.969 12.406 1 92.19 317 ARG A C 1
ATOM 2642 O O . ARG A 1 317 ? -15.195 45.75 13.211 1 92.19 317 ARG A O 1
ATOM 2649 N N . THR A 1 318 ? -16.984 45.094 12.023 1 93.06 318 THR A N 1
ATOM 2650 C CA . THR A 1 318 ? -17.141 43.844 12.766 1 93.06 318 THR A CA 1
ATOM 2651 C C . THR A 1 318 ? -15.953 42.906 12.508 1 93.06 318 THR A C 1
ATOM 2653 O O . THR A 1 318 ? -15.578 42.125 13.383 1 93.06 318 THR A O 1
ATOM 2656 N N . ASP A 1 319 ? -15.344 42.969 11.375 1 91.06 319 ASP A N 1
ATOM 2657 C CA . ASP A 1 319 ? -14.188 42.125 11.039 1 91.06 319 ASP A CA 1
ATOM 2658 C C . ASP A 1 319 ? -13.023 42.406 11.984 1 91.06 319 ASP A C 1
ATOM 2660 O O . ASP A 1 319 ? -12.422 41.469 12.516 1 91.06 319 ASP A O 1
ATOM 2664 N N . ARG A 1 320 ? -12.75 43.719 12.25 1 92.62 320 ARG A N 1
ATOM 2665 C CA . ARG A 1 320 ? -11.664 44.094 13.148 1 92.62 320 ARG A CA 1
ATOM 2666 C C . ARG A 1 320 ? -12 43.719 14.594 1 92.62 320 ARG A C 1
ATOM 2668 O O . ARG A 1 320 ? -11.125 43.25 15.344 1 92.62 320 ARG A O 1
ATOM 2675 N N . ARG A 1 321 ? -13.195 43.906 14.898 1 95 321 ARG A N 1
ATOM 2676 C CA . ARG A 1 321 ? -13.625 43.594 16.25 1 95 321 ARG A CA 1
ATOM 2677 C C . ARG A 1 321 ? -13.445 42.094 16.547 1 95 321 ARG A C 1
ATOM 2679 O O . ARG A 1 321 ? -12.852 41.719 17.562 1 95 321 ARG A O 1
ATOM 2686 N N . ASP A 1 322 ? -14.008 41.281 15.648 1 94.38 322 ASP A N 1
ATOM 2687 C CA . ASP A 1 322 ? -13.961 39.844 15.836 1 94.38 322 ASP A CA 1
ATOM 2688 C C . ASP A 1 322 ? -12.516 39.344 15.953 1 94.38 322 ASP A C 1
ATOM 2690 O O . ASP A 1 322 ? -12.203 38.531 16.812 1 94.38 322 ASP A O 1
ATOM 2694 N N . ARG A 1 323 ? -11.68 39.844 15.117 1 94.12 323 ARG A N 1
ATOM 2695 C CA . ARG A 1 323 ? -10.273 39.438 15.141 1 94.12 323 ARG A CA 1
ATOM 2696 C C . ARG A 1 323 ? -9.609 39.844 16.453 1 94.12 323 ARG A C 1
ATOM 2698 O O . ARG A 1 323 ? -8.891 39.031 17.062 1 94.12 323 ARG A O 1
ATOM 2705 N N . MET A 1 324 ? -9.828 41.031 16.922 1 95.75 324 MET A N 1
ATOM 2706 C CA . MET A 1 324 ? -9.203 41.531 18.141 1 95.75 324 MET A CA 1
ATOM 2707 C C . MET A 1 324 ? -9.75 40.812 19.375 1 95.75 324 MET A C 1
ATOM 2709 O O . MET A 1 324 ? -9.016 40.594 20.328 1 95.75 324 MET A O 1
ATOM 2713 N N . LEU A 1 325 ? -11.039 40.562 19.297 1 95.25 325 LEU A N 1
ATOM 2714 C CA . LEU A 1 325 ? -11.625 39.781 20.391 1 95.25 325 LEU A CA 1
ATOM 2715 C C . LEU A 1 325 ? -10.938 38.438 20.547 1 95.25 325 LEU A C 1
ATOM 2717 O O . LEU A 1 325 ? -10.578 38.031 21.656 1 95.25 325 LEU A O 1
ATOM 2721 N N . ARG A 1 326 ? -10.703 37.781 19.484 1 93.44 326 ARG A N 1
ATOM 2722 C CA . ARG A 1 326 ? -10.023 36.5 19.5 1 93.44 326 ARG A CA 1
ATOM 2723 C C . ARG A 1 326 ? -8.578 36.625 19.953 1 93.44 326 ARG A C 1
ATOM 2725 O O . ARG A 1 326 ? -8.094 35.844 20.75 1 93.44 326 ARG A O 1
ATOM 2732 N N . THR A 1 327 ? -7.934 37.656 19.422 1 95.38 327 THR A N 1
ATOM 2733 C CA . THR A 1 327 ? -6.531 37.906 19.734 1 95.38 327 THR A CA 1
ATOM 2734 C C . THR A 1 327 ? -6.344 38.156 21.219 1 95.38 327 THR A C 1
ATOM 2736 O O . THR A 1 327 ? -5.457 37.594 21.859 1 95.38 327 THR A O 1
ATOM 2739 N N . LEU A 1 328 ? -7.145 39 21.797 1 96.06 328 LEU A N 1
ATOM 2740 C CA . LEU A 1 328 ? -7.051 39.344 23.203 1 96.06 328 LEU A CA 1
ATOM 2741 C C . LEU A 1 328 ? -7.438 38.156 24.094 1 96.06 328 LEU A C 1
ATOM 2743 O O . LEU A 1 328 ? -6.855 37.969 25.156 1 96.06 328 LEU A O 1
ATOM 2747 N N . HIS A 1 329 ? -8.398 37.438 23.609 1 94.06 329 HIS A N 1
ATOM 2748 C CA . HIS A 1 329 ? -8.773 36.25 24.328 1 94.06 329 HIS A CA 1
ATOM 2749 C C . HIS A 1 329 ? -7.617 35.25 24.375 1 94.06 329 HIS A C 1
ATOM 2751 O O . HIS A 1 329 ? -7.332 34.688 25.438 1 94.06 329 HIS A O 1
ATOM 2757 N N . GLN A 1 330 ? -6.957 35 23.266 1 93.75 330 GLN A N 1
ATOM 2758 C CA . GLN A 1 330 ? -5.836 34.094 23.203 1 93.75 330 GLN A CA 1
ATOM 2759 C C . GLN A 1 330 ? -4.68 34.562 24.094 1 93.75 330 GLN A C 1
ATOM 2761 O O . GLN A 1 330 ? -3.967 33.719 24.672 1 93.75 330 GLN A O 1
ATOM 2766 N N . GLN A 1 331 ? -4.566 35.844 24.219 1 95.19 331 GLN A N 1
ATOM 2767 C CA . GLN A 1 331 ? -3.504 36.406 25.047 1 95.19 331 GLN A CA 1
ATOM 2768 C C . GLN A 1 331 ? -3.961 36.562 26.5 1 95.19 331 GLN A C 1
ATOM 2770 O O . GLN A 1 331 ? -3.209 37.062 27.344 1 95.19 331 GLN A O 1
ATOM 2775 N N . GLU A 1 332 ? -5.211 36.188 26.75 1 95.19 332 GLU A N 1
ATOM 2776 C CA . GLU A 1 332 ? -5.785 36.25 28.094 1 95.19 332 GLU A CA 1
ATOM 2777 C C . GLU A 1 332 ? -5.805 37.688 28.625 1 95.19 332 GLU A C 1
ATOM 2779 O O . GLU A 1 332 ? -5.426 37.906 29.781 1 95.19 332 GLU A O 1
ATOM 2784 N N . ILE A 1 333 ? -6.219 38.562 27.844 1 96.75 333 ILE A N 1
ATOM 2785 C CA . ILE A 1 333 ? -6.297 39.969 28.234 1 96.75 333 ILE A CA 1
ATOM 2786 C C . ILE A 1 333 ? -7.762 40.375 28.375 1 96.75 333 ILE A C 1
ATOM 2788 O O . ILE A 1 333 ? -8.555 40.219 27.438 1 96.75 333 ILE A O 1
ATOM 2792 N N . ASP A 1 334 ? -8.07 40.781 29.5 1 97.12 334 ASP A N 1
ATOM 2793 C CA . ASP A 1 334 ? -9.391 41.375 29.734 1 97.12 334 ASP A CA 1
ATOM 2794 C C . ASP A 1 334 ? -9.422 42.844 29.297 1 97.12 334 ASP A C 1
ATOM 2796 O O . ASP A 1 334 ? -8.445 43.562 29.484 1 97.12 334 ASP A O 1
ATOM 2800 N N . PHE A 1 335 ? -10.562 43.281 28.781 1 97.44 335 PHE A N 1
ATOM 2801 C CA . PHE A 1 335 ? -10.633 44.625 28.234 1 97.44 335 PHE A CA 1
ATOM 2802 C C . PHE A 1 335 ? -12.07 45.125 28.25 1 97.44 335 PHE A C 1
ATOM 2804 O O . PHE A 1 335 ? -13.008 44.375 28.469 1 97.44 335 PHE A O 1
ATOM 2811 N N . LYS A 1 336 ? -12.133 46.438 28.172 1 97.94 336 LYS A N 1
ATOM 2812 C CA . LYS A 1 336 ? -13.406 47.094 27.953 1 97.94 336 LYS A CA 1
ATOM 2813 C C . LYS A 1 336 ? -13.523 47.594 26.516 1 97.94 336 LYS A C 1
ATOM 2815 O O . LYS A 1 336 ? -12.68 48.375 26.047 1 97.94 336 LYS A O 1
ATOM 2820 N N . LEU A 1 337 ? -14.586 47.188 25.859 1 96.94 337 LEU A N 1
ATOM 2821 C CA . LEU A 1 337 ? -14.836 47.625 24.484 1 96.94 337 LEU A CA 1
ATOM 2822 C C . LEU A 1 337 ? -15.469 49 24.469 1 96.94 337 LEU A C 1
ATOM 2824 O O . LEU A 1 337 ? -16.484 49.25 25.125 1 96.94 337 LEU A O 1
ATOM 2828 N N . ILE A 1 338 ? -14.812 49.906 23.812 1 96.56 338 ILE A N 1
ATOM 2829 C CA . ILE A 1 338 ? -15.328 51.25 23.625 1 96.56 338 ILE A CA 1
ATOM 2830 C C . ILE A 1 338 ? -15.781 51.469 22.188 1 96.56 338 ILE A C 1
ATOM 2832 O O . ILE A 1 338 ? -14.984 51.312 21.25 1 96.56 338 ILE A O 1
ATOM 2836 N N . ALA A 1 339 ? -17.062 51.75 22.031 1 94.44 339 ALA A N 1
ATOM 2837 C CA . ALA A 1 339 ? -17.547 52.094 20.703 1 94.44 339 ALA A CA 1
ATOM 2838 C C . ALA A 1 339 ? -16.984 53.438 20.234 1 94.44 339 ALA A C 1
ATOM 2840 O O . ALA A 1 339 ? -17.219 54.469 20.875 1 94.44 339 ALA A O 1
ATOM 2841 N N . ALA A 1 340 ? -16.297 53.375 19.219 1 92.81 340 ALA A N 1
ATOM 2842 C CA . ALA A 1 340 ? -15.727 54.594 18.672 1 92.81 340 ALA A CA 1
ATOM 2843 C C . ALA A 1 340 ? -16.828 55.531 18.203 1 92.81 340 ALA A C 1
ATOM 2845 O O . ALA A 1 340 ? -17.875 55.094 17.734 1 92.81 340 ALA A O 1
ATOM 2846 N N . VAL A 1 341 ? -16.516 56.75 18.312 1 90.19 341 VAL A N 1
ATOM 2847 C CA . VAL A 1 341 ? -17.422 57.75 17.766 1 90.19 341 VAL A CA 1
ATOM 2848 C C . VAL A 1 341 ? -17.312 57.781 16.234 1 90.19 341 VAL A C 1
ATOM 2850 O O . VAL A 1 341 ? -16.219 57.875 15.688 1 90.19 341 VAL A O 1
ATOM 2853 N N . ASP A 1 342 ? -18.516 57.656 15.641 1 84.62 342 ASP A N 1
ATOM 2854 C CA . ASP A 1 342 ? -18.531 57.75 14.188 1 84.62 342 ASP A CA 1
ATOM 2855 C C . ASP A 1 342 ? -18.578 59.188 13.711 1 84.62 342 ASP A C 1
ATOM 2857 O O . ASP A 1 342 ? -19.578 59.906 13.922 1 84.62 342 ASP A O 1
ATOM 2861 N N . GLY A 1 343 ? -17.516 59.625 13.133 1 78.69 343 GLY A N 1
ATOM 2862 C CA . GLY A 1 343 ? -17.438 61 12.664 1 78.69 343 GLY A CA 1
ATOM 2863 C C . GLY A 1 343 ? -18.578 61.375 11.734 1 78.69 343 GLY A C 1
ATOM 2864 O O . GLY A 1 343 ? -18.953 62.531 11.664 1 78.69 343 GLY A O 1
ATOM 2865 N N . ASN A 1 344 ? -19.156 60.438 11.117 1 76.12 344 ASN A N 1
ATOM 2866 C CA . ASN A 1 344 ? -20.234 60.688 10.18 1 76.12 344 ASN A CA 1
ATOM 2867 C C . ASN A 1 344 ? -21.531 61.062 10.914 1 76.12 344 ASN A C 1
ATOM 2869 O O . ASN A 1 344 ? -22.438 61.656 10.312 1 76.12 344 ASN A O 1
ATOM 2873 N N . GLU A 1 345 ? -21.547 60.812 12.117 1 75.19 345 GLU A N 1
ATOM 2874 C CA . GLU A 1 345 ? -22.781 61.031 12.875 1 75.19 345 GLU A CA 1
ATOM 2875 C C . GLU A 1 345 ? -22.672 62.312 13.727 1 75.19 345 GLU A C 1
ATOM 2877 O O . GLU A 1 345 ? -23.625 62.688 14.398 1 75.19 345 GLU A O 1
ATOM 2882 N N . ILE A 1 346 ? -21.531 62.812 13.57 1 74.06 346 ILE A N 1
ATOM 2883 C CA . ILE A 1 346 ? -21.312 63.969 14.438 1 74.06 346 ILE A CA 1
ATOM 2884 C C . ILE A 1 346 ? -21.906 65.25 13.797 1 74.06 346 ILE A C 1
ATOM 2886 O O . ILE A 1 346 ? -21.656 65.5 12.625 1 74.06 346 ILE A O 1
ATOM 2890 N N . HIS A 1 347 ? -23.016 65.812 14.414 1 62.12 347 HIS A N 1
ATOM 2891 C CA . HIS A 1 347 ? -23.531 67.125 14.016 1 62.12 347 HIS A CA 1
ATOM 2892 C C . HIS A 1 347 ? -22.859 68.25 14.805 1 62.12 347 HIS A C 1
ATOM 2894 O O . HIS A 1 347 ? -22.578 68.062 16 1 62.12 347 HIS A O 1
ATOM 2900 N N . ALA A 1 348 ? -21.875 68.875 14.289 1 57.09 348 ALA A N 1
ATOM 2901 C CA . ALA A 1 348 ? -20.812 69.75 14.68 1 57.09 348 ALA A CA 1
ATOM 2902 C C . ALA A 1 348 ? -21.312 70.812 15.695 1 57.09 348 ALA A C 1
ATOM 2904 O O . ALA A 1 348 ? -21.281 72 15.445 1 57.09 348 ALA A O 1
ATOM 2905 N N . LEU A 1 349 ? -22.094 70.438 16.719 1 56.41 349 LEU A N 1
ATOM 2906 C CA . LEU A 1 349 ? -22.391 71.562 17.625 1 56.41 349 LEU A CA 1
ATOM 2907 C C . LEU A 1 349 ? -21.25 71.75 18.625 1 56.41 349 LEU A C 1
ATOM 2909 O O . LEU A 1 349 ? -20.781 70.812 19.234 1 56.41 349 LEU A O 1
ATOM 2913 N N . GLY A 1 350 ? -20.5 72.938 18.656 1 63.19 350 GLY A N 1
ATOM 2914 C CA . GLY A 1 350 ? -19.562 73.438 19.625 1 63.19 350 GLY A CA 1
ATOM 2915 C C . GLY A 1 350 ? -18.125 73 19.375 1 63.19 350 GLY A C 1
ATOM 2916 O O . GLY A 1 350 ? -17.234 73.375 20.156 1 63.19 350 GLY A O 1
ATOM 2917 N N . ILE A 1 351 ? -17.875 72.188 18.328 1 67.12 351 ILE A N 1
ATOM 2918 C CA . ILE A 1 351 ? -16.516 71.75 18 1 67.12 351 ILE A CA 1
ATOM 2919 C C . ILE A 1 351 ? -15.914 72.75 16.969 1 67.12 351 ILE A C 1
ATOM 2921 O O . ILE A 1 351 ? -16.531 73 15.945 1 67.12 351 ILE A O 1
ATOM 2925 N N . HIS A 1 352 ? -14.789 73.312 17.438 1 76 352 HIS A N 1
ATOM 2926 C CA . HIS A 1 352 ? -14.109 74.25 16.516 1 76 352 HIS A CA 1
ATOM 2927 C C . HIS A 1 352 ? -12.734 73.688 16.125 1 76 352 HIS A C 1
ATOM 2929 O O . HIS A 1 352 ? -12 73.188 16.984 1 76 352 HIS A O 1
ATOM 2935 N N . MET A 1 353 ? -12.516 73.75 14.9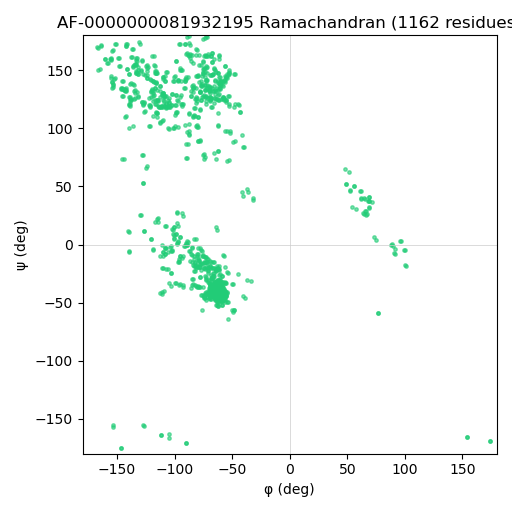3 1 77.81 353 MET A N 1
ATOM 2936 C CA . MET A 1 353 ? -11.188 73.375 14.438 1 77.81 353 MET A CA 1
ATOM 2937 C C . MET A 1 353 ? -10.156 74.438 14.812 1 77.81 353 MET A C 1
ATOM 2939 O O . MET A 1 353 ? -10.477 75.562 14.914 1 77.81 353 MET A O 1
ATOM 2943 N N . LEU A 1 354 ? -9.07 73.938 15.016 1 75.19 354 LEU A N 1
ATOM 2944 C CA . LEU A 1 354 ? -7.984 74.875 15.25 1 75.19 354 LEU A CA 1
ATOM 2945 C C . LEU A 1 354 ? -7.832 75.812 14.062 1 75.19 354 LEU A C 1
ATOM 2947 O O . LEU A 1 354 ? -7.758 75.375 12.914 1 75.19 354 LEU A O 1
ATOM 2951 N N . PRO A 1 355 ? -7.883 77.062 14.445 1 71.75 355 PRO A N 1
ATOM 2952 C CA . PRO A 1 355 ? -7.746 78 13.352 1 71.75 355 PRO A CA 1
ATOM 2953 C C . PRO A 1 355 ? -6.465 77.812 12.547 1 71.75 355 PRO A C 1
ATOM 2955 O O . PRO A 1 355 ? -5.383 77.688 13.125 1 71.75 355 PRO A O 1
ATOM 2958 N N . GLY A 1 356 ? -6.605 77.625 11.289 1 73.69 356 GLY A N 1
ATOM 2959 C CA . GLY A 1 356 ? -5.461 77.5 10.398 1 73.69 356 GLY A CA 1
ATOM 2960 C C . GLY A 1 356 ? -4.922 76.125 10.242 1 73.69 356 GLY A C 1
ATOM 2961 O O . GLY A 1 356 ? -3.934 75.875 9.531 1 73.69 356 GLY A O 1
ATOM 2962 N N . TYR A 1 357 ? -5.5 75.312 10.883 1 78.94 357 TYR A N 1
ATOM 2963 C CA . TYR A 1 357 ? -4.969 73.938 10.766 1 78.94 357 TYR A CA 1
ATOM 2964 C C . TYR A 1 357 ? -5.145 73.438 9.352 1 78.94 357 TYR A C 1
ATOM 2966 O O . TYR A 1 357 ? -6.211 73.562 8.758 1 78.94 357 TYR A O 1
ATOM 2974 N N . ASN A 1 358 ? -4.016 72.875 8.883 1 76.38 358 ASN A N 1
ATOM 2975 C CA . ASN A 1 358 ? -3.977 72.125 7.637 1 76.38 358 ASN A CA 1
ATOM 2976 C C . ASN A 1 358 ? -3.123 70.875 7.766 1 76.38 358 ASN A C 1
ATOM 2978 O O . ASN A 1 358 ? -1.988 70.938 8.242 1 76.38 358 ASN A O 1
ATOM 2982 N N . ASP A 1 359 ? -3.791 69.875 7.426 1 71.31 359 ASP A N 1
ATOM 2983 C CA . ASP A 1 359 ? -3.074 68.562 7.508 1 71.31 359 ASP A CA 1
ATOM 2984 C C . ASP A 1 359 ? -1.701 68.688 6.848 1 71.31 359 ASP A C 1
ATOM 2986 O O . ASP A 1 359 ? -1.589 69.125 5.699 1 71.31 359 ASP A O 1
ATOM 2990 N N . PRO A 1 360 ? -0.735 68.438 7.605 1 63.31 360 PRO A N 1
ATOM 2991 C CA . PRO A 1 360 ? 0.617 68.688 7.074 1 63.31 360 PRO A CA 1
ATOM 2992 C C . PRO A 1 360 ? 0.901 67.812 5.848 1 63.31 360 PRO A C 1
ATOM 2994 O O . PRO A 1 360 ? 1.781 68.125 5.047 1 63.31 360 PRO A O 1
ATOM 2997 N N . TYR A 1 361 ? 0.155 66.812 5.715 1 61.59 361 TYR A N 1
ATOM 2998 C CA . TYR A 1 361 ? 0.466 65.875 4.637 1 61.59 361 TYR A CA 1
ATOM 2999 C C . TYR A 1 361 ? -0.479 66.062 3.457 1 61.59 361 TYR A C 1
ATOM 3001 O O . TYR A 1 361 ? -0.07 66 2.299 1 61.59 361 TYR A O 1
ATOM 3009 N N . HIS A 1 362 ? -1.688 66.375 3.793 1 64.56 362 HIS A N 1
ATOM 3010 C CA . HIS A 1 362 ? -2.668 66.5 2.717 1 64.56 362 HIS A CA 1
ATOM 3011 C C . HIS A 1 362 ? -3.117 67.938 2.479 1 64.56 362 HIS A C 1
ATOM 3013 O O . HIS A 1 362 ? -3.752 68.188 1.463 1 64.56 362 HIS A O 1
ATOM 3019 N N . GLY A 1 363 ? -2.721 68.688 3.363 1 66.56 363 GLY A N 1
ATOM 3020 C CA . GLY A 1 363 ? -3.09 70.062 3.195 1 66.56 363 GLY A CA 1
ATOM 3021 C C . GLY A 1 363 ? -4.582 70.312 3.318 1 66.56 363 GLY A C 1
ATOM 3022 O O . GLY A 1 363 ? -5.129 71.25 2.656 1 66.56 363 GLY A O 1
ATOM 3023 N N . ARG A 1 364 ? -5.242 69.5 4.012 1 69.88 364 ARG A N 1
ATOM 3024 C CA . ARG A 1 364 ? -6.688 69.625 4.164 1 69.88 364 ARG A CA 1
ATOM 3025 C C . ARG A 1 364 ? -7.07 69.812 5.629 1 69.88 364 ARG A C 1
ATOM 3027 O O . ARG A 1 364 ? -6.262 69.562 6.527 1 69.88 364 ARG A O 1
ATOM 3034 N N . PRO A 1 365 ? -8.32 70.312 5.676 1 76.44 365 PRO A N 1
ATOM 3035 C CA . PRO A 1 365 ? -8.828 70.438 7.047 1 76.44 365 PRO A CA 1
ATOM 3036 C C . PRO A 1 365 ? -9.156 69.062 7.668 1 76.44 365 PRO A C 1
ATOM 3038 O O . PRO A 1 365 ? -9.039 68 7.004 1 76.44 365 PRO A O 1
ATOM 3041 N N . LEU A 1 366 ? -9.562 69.125 8.859 1 81.31 366 LEU A N 1
ATOM 3042 C CA . LEU A 1 366 ? -9.914 67.938 9.656 1 81.31 366 LEU A CA 1
ATOM 3043 C C . LEU A 1 366 ? -11.047 67.188 8.992 1 81.31 366 LEU A C 1
ATOM 3045 O O . LEU A 1 366 ? -12.008 67.75 8.508 1 81.31 366 LEU A 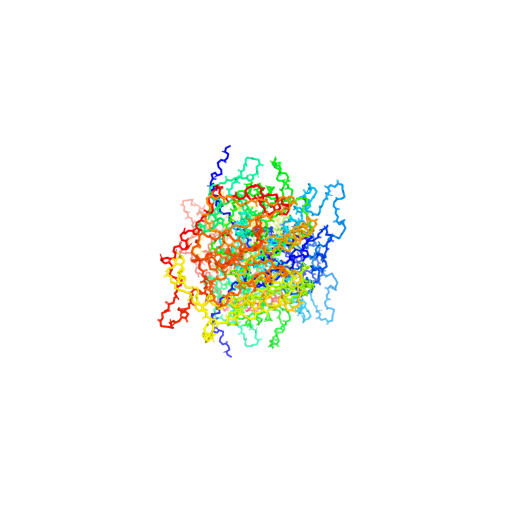O 1
ATOM 3049 N N . THR A 1 367 ? -10.906 65.812 8.914 1 81.19 367 THR A N 1
ATOM 3050 C CA . THR A 1 367 ? -11.969 65 8.383 1 81.19 367 THR A CA 1
ATOM 3051 C C . THR A 1 367 ? -12.93 64.562 9.492 1 81.19 367 THR A C 1
ATOM 3053 O O . THR A 1 367 ? -12.586 64.625 10.672 1 81.19 367 THR A O 1
ATOM 3056 N N . LYS A 1 368 ? -14.062 64.125 9.109 1 81.38 368 LYS A N 1
ATOM 3057 C CA . LYS A 1 368 ? -15.016 63.562 10.07 1 81.38 368 LYS A CA 1
ATOM 3058 C C . LYS A 1 368 ? -14.461 62.344 10.773 1 81.38 368 LYS A C 1
ATOM 3060 O O . LYS A 1 368 ? -14.742 62.094 11.953 1 81.38 368 LYS A O 1
ATOM 3065 N N . GLY A 1 369 ? -13.742 61.594 10 1 84.06 369 GLY A N 1
ATOM 3066 C CA . GLY A 1 369 ? -13.102 60.438 10.586 1 84.06 369 GLY A CA 1
ATOM 3067 C C . GLY A 1 369 ? -12.102 60.781 11.664 1 84.06 369 GLY A C 1
ATOM 3068 O O . GLY A 1 369 ? -12.031 60.094 12.695 1 84.06 369 GLY A O 1
ATOM 3069 N N . GLU A 1 370 ? -11.344 61.781 11.414 1 86.44 370 GLU A N 1
ATOM 3070 C CA . GLU A 1 370 ? -10.367 62.25 12.391 1 86.44 370 GLU A CA 1
ATOM 3071 C C . GLU A 1 370 ? -11.055 62.812 13.633 1 86.44 370 GLU A C 1
ATOM 3073 O O . GLU A 1 370 ? -10.57 62.625 14.75 1 86.44 370 GLU A O 1
ATOM 3078 N N . LEU A 1 371 ? -12.078 63.438 13.344 1 85.94 371 LEU A N 1
ATOM 3079 C CA . LEU A 1 371 ? -12.867 63.969 14.461 1 85.94 371 LEU A CA 1
ATOM 3080 C C . LEU A 1 371 ? -13.398 62.844 15.328 1 85.94 371 LEU A C 1
ATOM 3082 O O . LEU A 1 371 ? -13.305 62.875 16.562 1 85.94 371 LEU A O 1
ATOM 3086 N N . GLY A 1 372 ? -13.969 61.906 14.719 1 88.81 372 GLY A N 1
ATOM 3087 C CA . GLY A 1 372 ? -14.461 60.75 15.438 1 88.81 372 GLY A CA 1
ATOM 3088 C C . GLY A 1 372 ? -13.391 60.031 16.25 1 88.81 372 GLY A C 1
ATOM 3089 O O . GLY A 1 372 ? -13.633 59.625 17.391 1 88.81 372 GLY A O 1
ATOM 3090 N N . CYS A 1 373 ? -12.289 59.875 15.609 1 91.69 373 CYS A N 1
ATOM 3091 C CA . CYS A 1 373 ? -11.156 59.219 16.281 1 91.69 373 CYS A CA 1
ATOM 3092 C C . CYS A 1 373 ? -10.75 60.031 17.516 1 91.69 373 CYS A C 1
ATOM 3094 O O . CYS A 1 373 ? -10.539 59.438 18.594 1 91.69 373 CYS A O 1
ATOM 3096 N N . PHE A 1 374 ? -10.672 61.312 17.391 1 92.56 374 PHE A N 1
ATOM 3097 C CA . PHE A 1 374 ? -10.305 62.156 18.516 1 92.56 374 PHE A CA 1
ATOM 3098 C C . PHE A 1 374 ? -11.305 62.031 19.656 1 92.56 374 PHE A C 1
ATOM 3100 O O . PHE A 1 374 ? -10.914 61.844 20.812 1 92.56 374 PHE A O 1
ATOM 3107 N N . LEU A 1 375 ? -12.492 62.094 19.281 1 92.69 375 LEU A N 1
ATOM 3108 C CA . LEU A 1 375 ? -13.539 62.062 20.297 1 92.69 375 LEU A CA 1
ATOM 3109 C C . LEU A 1 375 ? -13.555 60.719 21.016 1 92.69 375 LEU A C 1
ATOM 3111 O O . LEU A 1 375 ? -13.859 60.656 22.203 1 92.69 375 LEU A O 1
ATOM 3115 N N . SER A 1 376 ? -13.227 59.688 20.359 1 94.88 376 SER A N 1
ATOM 3116 C CA . SER A 1 376 ? -13.148 58.375 20.969 1 94.88 376 SER A CA 1
ATOM 3117 C C . SER A 1 376 ? -12.07 58.344 22.047 1 94.88 376 SER A C 1
ATOM 3119 O O . SER A 1 376 ? -12.305 57.844 23.156 1 94.88 376 SER A O 1
ATOM 3121 N N . HIS A 1 377 ? -10.906 58.844 21.766 1 96.38 377 HIS A N 1
ATOM 3122 C CA . HIS A 1 377 ? -9.844 58.906 22.75 1 96.38 377 HIS A CA 1
ATOM 3123 C C . HIS A 1 377 ? -10.211 59.875 23.875 1 96.38 377 HIS A C 1
ATOM 3125 O O . HIS A 1 377 ? -9.969 59.562 25.062 1 96.38 377 HIS A O 1
ATOM 3131 N N . TYR A 1 378 ? -10.836 60.969 23.484 1 96.12 378 TYR A N 1
ATOM 3132 C CA . TYR A 1 378 ? -11.273 61.969 24.453 1 96.12 378 TYR A CA 1
ATOM 3133 C C . TYR A 1 378 ? -12.234 61.375 25.469 1 96.12 378 TYR A C 1
ATOM 3135 O O . TYR A 1 378 ? -12.109 61.625 26.672 1 96.12 378 TYR A O 1
ATOM 3143 N N . ASN A 1 379 ? -13.125 60.656 24.984 1 96.31 379 ASN A N 1
ATOM 3144 C CA . ASN A 1 379 ? -14.094 60.031 25.859 1 96.31 379 ASN A CA 1
ATOM 3145 C C . ASN A 1 379 ? -13.414 59.062 26.828 1 96.31 379 ASN A C 1
ATOM 3147 O O . ASN A 1 379 ? -13.867 58.906 27.969 1 96.31 379 ASN A O 1
ATOM 3151 N N . ILE A 1 380 ? -12.406 58.406 26.438 1 97.88 380 ILE A N 1
ATOM 3152 C CA . ILE A 1 380 ? -11.656 57.5 27.297 1 97.88 380 ILE A CA 1
ATOM 3153 C C . ILE A 1 380 ? -10.93 58.281 28.391 1 97.88 380 ILE A C 1
ATOM 3155 O O . ILE A 1 380 ? -10.93 57.906 29.562 1 97.88 380 ILE A O 1
ATOM 3159 N N . TRP A 1 381 ? -10.289 59.469 28 1 98.31 381 TRP A N 1
ATOM 3160 C CA . TRP A 1 381 ? -9.633 60.312 29 1 98.31 381 TRP A CA 1
ATOM 3161 C C . TRP A 1 381 ? -10.625 60.75 30.062 1 98.31 381 TRP A C 1
ATOM 3163 O O . TRP A 1 381 ? -10.312 60.75 31.25 1 98.31 381 TRP A O 1
ATOM 3173 N N . LYS A 1 382 ? -11.766 61.125 29.562 1 97.94 382 LYS A N 1
ATOM 3174 C CA . LYS A 1 382 ? -12.82 61.562 30.469 1 97.94 382 LYS A CA 1
ATOM 3175 C C . LYS A 1 382 ? -13.188 60.438 31.438 1 97.94 382 LYS A C 1
ATOM 3177 O O . LYS A 1 382 ? -13.344 60.688 32.656 1 97.94 382 LYS A O 1
ATOM 3182 N N . GLU A 1 383 ? -13.32 59.344 30.938 1 98.06 383 GLU A N 1
ATOM 3183 C CA . GLU A 1 383 ? -13.68 58.188 31.781 1 98.06 383 GLU A CA 1
ATOM 3184 C C . GLU A 1 383 ? -12.57 57.875 32.781 1 98.06 383 GLU A C 1
ATOM 3186 O O . GLU A 1 383 ? -12.852 57.531 33.938 1 98.06 383 GLU A O 1
ATOM 3191 N N . ILE A 1 384 ? -11.375 57.906 32.375 1 98.44 384 ILE A N 1
ATOM 3192 C CA . ILE A 1 384 ? -10.242 57.656 33.25 1 98.44 384 ILE A CA 1
ATOM 3193 C C . ILE A 1 384 ? -10.305 58.625 34.438 1 98.44 384 ILE A C 1
ATOM 3195 O O . ILE A 1 384 ? -10.148 58.188 35.594 1 98.44 384 ILE A O 1
ATOM 3199 N N . VAL A 1 385 ? -10.594 59.875 34.219 1 98.31 385 VAL A N 1
ATOM 3200 C CA . VAL A 1 385 ? -10.633 60.906 35.25 1 98.31 385 VAL A CA 1
ATOM 3201 C C . VAL A 1 385 ? -11.867 60.688 36.125 1 98.31 385 VAL A C 1
ATOM 3203 O O . VAL A 1 385 ? -11.781 60.75 37.375 1 98.31 385 VAL A O 1
ATOM 3206 N N . GLU A 1 386 ? -12.961 60.438 35.469 1 98.25 386 GLU A N 1
ATOM 3207 C CA . GLU A 1 386 ? -14.211 60.25 36.188 1 98.25 386 GLU A CA 1
ATOM 3208 C C . GLU A 1 386 ? -14.133 59.062 37.156 1 98.25 386 GLU A C 1
ATOM 3210 O O . GLU A 1 386 ? -14.641 59.125 38.281 1 98.25 386 GLU A O 1
ATOM 3215 N N . ARG A 1 387 ? -13.477 58 36.75 1 98.06 387 ARG A N 1
ATOM 3216 C CA . ARG A 1 387 ? -13.391 56.781 37.531 1 98.06 387 ARG A CA 1
ATOM 3217 C C . ARG A 1 387 ? -12.141 56.781 38.406 1 98.06 387 ARG A C 1
ATOM 3219 O O . ARG A 1 387 ? -12 55.938 39.281 1 98.06 387 ARG A O 1
ATOM 3226 N N . GLY A 1 388 ? -11.328 57.688 38.188 1 98.19 388 GLY A N 1
ATOM 3227 C CA . GLY A 1 388 ? -10.102 57.781 38.938 1 98.19 388 GLY A CA 1
ATOM 3228 C C . GLY A 1 388 ? -9.125 56.656 38.656 1 98.19 388 GLY A C 1
ATOM 3229 O O . GLY A 1 388 ? -8.492 56.125 39.594 1 98.19 388 GLY A O 1
ATOM 3230 N N . LEU A 1 389 ? -9 56.188 37.438 1 98.5 389 LEU A N 1
ATOM 3231 C CA . LEU A 1 389 ? -8.094 55.125 37.062 1 98.5 389 LEU A CA 1
ATOM 3232 C C . LEU A 1 389 ? -6.645 55.594 37.062 1 98.5 389 LEU A C 1
ATOM 3234 O O . LEU A 1 389 ? -6.293 56.531 36.344 1 98.5 389 LEU A O 1
ATOM 3238 N N . GLN A 1 390 ? -5.816 54.969 37.844 1 98.06 390 GLN A N 1
ATOM 3239 C CA . GLN A 1 390 ? -4.438 55.438 38 1 98.06 390 GLN A CA 1
ATOM 3240 C C . GLN A 1 390 ? -3.617 55.125 36.75 1 98.06 390 GLN A C 1
ATOM 3242 O O . GLN A 1 390 ? -2.801 55.938 36.312 1 98.06 390 GLN A O 1
ATOM 3247 N N . THR A 1 391 ? -3.727 53.938 36.25 1 98.06 391 THR A N 1
ATOM 3248 C CA . THR A 1 391 ? -3.045 53.5 35 1 98.06 391 THR A CA 1
ATOM 3249 C C . THR A 1 391 ? -4.004 52.75 34.094 1 98.06 391 THR A C 1
ATOM 3251 O O . THR A 1 391 ? -4.75 51.875 34.531 1 98.06 391 THR A O 1
ATOM 3254 N N . SER A 1 392 ? -4.043 53.125 32.844 1 98.56 392 SER A N 1
ATOM 3255 C CA . SER A 1 392 ? -4.91 52.531 31.828 1 98.56 392 SER A CA 1
ATOM 3256 C C . SER A 1 392 ? -4.145 52.219 30.547 1 98.56 392 SER A C 1
ATOM 3258 O O . SER A 1 392 ? -3.115 52.812 30.266 1 98.56 392 SER A O 1
ATOM 3260 N N . LEU A 1 393 ? -4.582 51.188 29.906 1 98.5 393 LEU A N 1
ATOM 3261 C CA . LEU A 1 393 ? -4.074 50.844 28.578 1 98.5 393 LEU A CA 1
ATOM 3262 C C . LEU A 1 393 ? -5.137 51.125 27.516 1 98.5 393 LEU A C 1
ATOM 3264 O O . LEU A 1 393 ? -6.289 50.719 27.672 1 98.5 393 LEU A O 1
ATOM 3268 N N . VAL A 1 394 ? -4.789 51.875 26.469 1 98.31 394 VAL A N 1
ATOM 3269 C CA . VAL A 1 394 ? -5.699 52.188 25.375 1 98.31 394 VAL A CA 1
ATOM 3270 C C . VAL A 1 394 ? -5.16 51.594 24.078 1 98.31 394 VAL A C 1
ATOM 3272 O O . VAL A 1 394 ? -4.047 51.906 23.656 1 98.31 394 VAL A O 1
ATOM 3275 N N . ILE A 1 395 ? -5.949 50.719 23.438 1 97.44 395 ILE A N 1
ATOM 3276 C CA . ILE A 1 395 ? -5.492 50.094 22.188 1 97.44 395 ILE A CA 1
ATOM 3277 C C . ILE A 1 395 ? -6.574 50.25 21.125 1 97.44 395 ILE A C 1
ATOM 3279 O O . ILE A 1 395 ? -7.766 50.281 21.438 1 97.44 395 ILE A O 1
ATOM 3283 N N . GLU A 1 396 ? -6.125 50.344 19.828 1 95.06 396 GLU A N 1
ATOM 3284 C CA . GLU A 1 396 ? -7.035 50.344 18.688 1 95.06 396 GLU A CA 1
ATOM 3285 C C . GLU A 1 396 ? -7.348 48.938 18.203 1 95.06 396 GLU A C 1
ATOM 3287 O O . GLU A 1 396 ? -6.867 47.969 18.781 1 95.06 396 GLU A O 1
ATOM 3292 N N . ASP A 1 397 ? -8.227 48.781 17.109 1 93.94 397 ASP A N 1
ATOM 3293 C CA . ASP A 1 397 ? -8.789 47.469 16.75 1 93.94 397 ASP A CA 1
ATOM 3294 C C . ASP A 1 397 ? -8.039 46.875 15.555 1 93.94 397 ASP A C 1
ATOM 3296 O O . ASP A 1 397 ? -8.516 45.938 14.93 1 93.94 397 ASP A O 1
ATOM 3300 N N . ASP A 1 398 ? -6.949 47.406 15.102 1 91.94 398 ASP A N 1
ATOM 3301 C CA . ASP A 1 398 ? -6.215 46.875 13.961 1 91.94 398 ASP A CA 1
ATOM 3302 C C . ASP A 1 398 ? -4.742 46.656 14.305 1 91.94 398 ASP A C 1
ATOM 3304 O O . ASP A 1 398 ? -3.857 47.062 13.547 1 91.94 398 ASP A O 1
ATOM 3308 N N . LEU A 1 399 ? -4.559 45.938 15.383 1 93.12 399 LEU A N 1
ATOM 3309 C CA . LEU A 1 399 ? -3.199 45.781 15.898 1 93.12 399 LEU A CA 1
ATOM 3310 C C . LEU A 1 399 ? -2.654 44.406 15.633 1 93.12 399 LEU A C 1
ATOM 3312 O O . LEU A 1 399 ? -3.416 43.438 15.586 1 93.12 399 LEU A O 1
ATOM 3316 N N . ARG A 1 400 ? -1.381 44.344 15.445 1 92.88 400 ARG A N 1
ATOM 3317 C CA . ARG A 1 400 ? -0.555 43.156 15.562 1 92.88 400 ARG A CA 1
ATOM 3318 C C . ARG A 1 400 ? 0.354 43.219 16.781 1 92.88 400 ARG A C 1
ATOM 3320 O O . ARG A 1 400 ? 0.89 44.312 17.094 1 92.88 400 ARG A O 1
ATOM 3327 N N . PHE A 1 401 ? 0.561 42.156 17.422 1 93.69 401 PHE A N 1
ATOM 3328 C CA . PHE A 1 401 ? 1.295 42.188 18.672 1 93.69 401 PHE A CA 1
ATOM 3329 C C . PHE A 1 401 ? 2.678 41.562 18.5 1 93.69 401 PHE A C 1
ATOM 3331 O O . PHE A 1 401 ? 2.836 40.562 17.766 1 93.69 401 PHE A O 1
ATOM 3338 N N . GLU A 1 402 ? 3.625 42.062 19.172 1 91.19 402 GLU A N 1
ATOM 3339 C CA . GLU A 1 402 ? 4.977 41.531 19.172 1 91.19 402 GLU A CA 1
ATOM 3340 C C . GLU A 1 402 ? 5.059 40.25 20 1 91.19 402 GLU A C 1
ATOM 3342 O O . GLU A 1 402 ? 4.238 40.031 20.906 1 91.19 402 GLU A O 1
ATOM 3347 N N . VAL A 1 403 ? 6.074 39.5 19.672 1 90.94 403 VAL A N 1
ATOM 3348 C CA . VAL A 1 403 ? 6.285 38.25 20.422 1 90.94 403 VAL A CA 1
ATOM 3349 C C . VAL A 1 403 ? 6.516 38.594 21.891 1 90.94 403 VAL A C 1
ATOM 3351 O O . VAL A 1 403 ? 7.188 39.562 22.219 1 90.94 403 VAL A O 1
ATOM 3354 N N . PHE A 1 404 ? 5.938 37.844 22.828 1 91.5 404 PHE A N 1
ATOM 3355 C CA . PHE A 1 404 ? 6.043 38.031 24.266 1 91.5 404 PHE A CA 1
ATOM 3356 C C . PHE A 1 404 ? 5.395 39.344 24.719 1 91.5 404 PHE A C 1
ATOM 3358 O O . PHE A 1 404 ? 5.852 39.969 25.672 1 91.5 404 PHE A O 1
ATOM 3365 N N . PHE A 1 405 ? 4.434 39.812 24.062 1 93.5 405 PHE A N 1
ATOM 3366 C CA . PHE A 1 405 ? 3.805 41.094 24.297 1 93.5 405 PHE A CA 1
ATOM 3367 C C . PHE A 1 405 ? 3.469 41.281 25.766 1 93.5 405 PHE A C 1
ATOM 3369 O O . PHE A 1 405 ? 3.922 42.219 26.406 1 93.5 405 PHE A O 1
ATOM 3376 N N . LYS A 1 406 ? 2.709 40.375 26.312 1 93.69 406 LYS A N 1
ATOM 3377 C CA . LYS A 1 406 ? 2.209 40.5 27.672 1 93.69 406 LYS A CA 1
ATOM 3378 C C . LYS A 1 406 ? 3.359 40.594 28.672 1 93.69 406 LYS A C 1
ATOM 3380 O O . LYS A 1 406 ? 3.365 41.469 29.547 1 93.69 406 LYS A O 1
ATOM 3385 N N . ARG A 1 407 ? 4.258 39.719 28.516 1 92.75 407 ARG A N 1
ATOM 3386 C CA . ARG A 1 407 ? 5.375 39.719 29.438 1 92.75 407 ARG A CA 1
ATOM 3387 C C . ARG A 1 407 ? 6.246 40.938 29.281 1 92.75 407 ARG A C 1
ATOM 3389 O O . ARG A 1 407 ? 6.742 41.5 30.281 1 92.75 407 ARG A O 1
ATOM 3396 N N . ARG A 1 408 ? 6.457 41.344 28.094 1 93 408 ARG A N 1
ATOM 3397 C CA . ARG A 1 408 ? 7.234 42.562 27.844 1 93 408 ARG A CA 1
ATOM 3398 C C . ARG A 1 408 ? 6.57 43.781 28.469 1 93 408 ARG A C 1
ATOM 3400 O O . ARG A 1 408 ? 7.242 44.625 29.078 1 93 408 ARG A O 1
ATOM 3407 N N . LEU A 1 409 ? 5.344 43.844 28.312 1 94.75 409 LEU A N 1
ATOM 3408 C CA . LEU A 1 409 ? 4.586 44.969 28.859 1 94.75 409 LEU A CA 1
ATOM 3409 C C . LEU A 1 409 ? 4.621 44.938 30.391 1 94.75 409 LEU A C 1
ATOM 3411 O O . LEU A 1 409 ? 4.797 46 31.016 1 94.75 409 LEU A O 1
ATOM 3415 N N . LEU A 1 410 ? 4.445 43.812 30.953 1 93.69 410 LEU A N 1
ATOM 3416 C CA . LEU A 1 410 ? 4.477 43.688 32.406 1 93.69 410 LEU A CA 1
ATOM 3417 C C . LEU A 1 410 ? 5.844 44.062 32.969 1 93.69 410 LEU A C 1
ATOM 3419 O O . LEU A 1 410 ? 5.938 44.719 34 1 93.69 410 LEU A O 1
ATOM 3423 N N . ASN A 1 411 ? 6.855 43.594 32.281 1 92.81 411 ASN A N 1
ATOM 3424 C CA . ASN A 1 411 ? 8.211 43.938 32.688 1 92.81 411 ASN A CA 1
ATOM 3425 C C . ASN A 1 411 ? 8.438 45.469 32.656 1 92.81 411 ASN A C 1
ATOM 3427 O O . ASN A 1 411 ? 9.031 46.031 33.562 1 92.81 411 ASN A O 1
ATOM 3431 N N . LEU A 1 412 ? 8.016 46 31.594 1 94 412 LEU A N 1
ATOM 3432 C CA . LEU A 1 412 ? 8.156 47.438 31.422 1 94 412 LEU A CA 1
ATOM 3433 C C . LEU A 1 412 ? 7.43 48.188 32.531 1 94 412 LEU A C 1
ATOM 3435 O O . LEU A 1 412 ? 8 49.094 33.156 1 94 412 LEU A O 1
ATOM 3439 N N . MET A 1 413 ? 6.246 47.812 32.812 1 94.31 413 MET A N 1
ATOM 3440 C CA . MET A 1 413 ? 5.438 48.469 33.844 1 94.31 413 MET A CA 1
ATOM 3441 C C . MET A 1 413 ? 6.078 48.312 35.219 1 94.31 413 MET A C 1
ATOM 3443 O O . MET A 1 413 ? 6.066 49.219 36.031 1 94.31 413 MET A O 1
ATOM 3447 N N . SER A 1 414 ? 6.598 47.188 35.406 1 94.31 414 SER A N 1
ATOM 3448 C CA . SER A 1 414 ? 7.258 46.906 36.688 1 94.31 414 SER A CA 1
ATOM 3449 C C . SER A 1 414 ? 8.461 47.812 36.875 1 94.31 414 SER A C 1
ATOM 3451 O O . SER A 1 414 ? 8.672 48.344 37.969 1 94.31 414 SER A O 1
ATOM 3453 N N . GLU A 1 415 ? 9.203 47.969 35.875 1 95 415 GLU A N 1
ATOM 3454 C CA . GLU A 1 415 ? 10.375 48.812 35.969 1 95 415 GLU A CA 1
ATOM 3455 C C . GLU A 1 415 ? 9.984 50.281 36.125 1 95 415 GLU A C 1
ATOM 3457 O O . GLU A 1 415 ? 10.633 51.031 36.844 1 95 415 GLU A O 1
ATOM 3462 N N . VAL A 1 416 ? 9 50.688 35.438 1 95.5 416 VAL A N 1
ATOM 3463 C CA . VAL A 1 416 ? 8.492 52.062 35.5 1 95.5 416 VAL A CA 1
ATOM 3464 C C . VAL A 1 416 ? 8.062 52.344 36.938 1 95.5 416 VAL A C 1
ATOM 3466 O O . VAL A 1 416 ? 8.359 53.438 37.469 1 95.5 416 VAL A O 1
ATOM 3469 N N . GLU A 1 417 ? 7.445 51.438 37.531 1 94.44 417 GLU A N 1
ATOM 3470 C CA . GLU A 1 417 ? 6.996 51.594 38.938 1 94.44 417 GLU A CA 1
ATOM 3471 C C . GLU A 1 417 ? 8.172 51.594 39.906 1 94.44 417 GLU A C 1
ATOM 3473 O O . GLU A 1 417 ? 8.25 52.438 40.781 1 94.44 417 GLU A O 1
ATOM 3478 N N . LYS A 1 418 ? 9.023 50.688 39.719 1 95.31 418 LYS A N 1
ATOM 3479 C CA . LYS A 1 418 ? 10.172 50.531 40.594 1 95.31 418 LYS A CA 1
ATOM 3480 C C . LYS A 1 418 ? 11.055 51.781 40.594 1 95.31 418 LYS A C 1
ATOM 3482 O O . LYS A 1 418 ? 11.555 52.188 41.625 1 95.31 418 LYS A O 1
ATOM 3487 N N . GLU A 1 419 ? 11.211 52.312 39.438 1 95.5 419 GLU A N 1
ATOM 3488 C CA . GLU A 1 419 ? 12.086 53.469 39.281 1 95.5 419 GLU A CA 1
ATOM 3489 C C . GLU A 1 419 ? 11.344 54.781 39.594 1 95.5 419 GLU A C 1
ATOM 3491 O O . GLU A 1 419 ? 11.969 55.844 39.719 1 95.5 419 GLU A O 1
ATOM 3496 N N . GLY A 1 420 ? 10.094 54.688 39.75 1 95.12 420 GLY A N 1
ATOM 3497 C CA . GLY A 1 420 ? 9.289 55.844 40.062 1 95.12 420 GLY A CA 1
ATOM 3498 C C . GLY A 1 420 ? 9.266 56.875 38.969 1 95.12 420 GLY A C 1
ATOM 3499 O O . GLY A 1 420 ? 9.406 58.062 39.219 1 95.12 420 GLY A O 1
ATOM 3500 N N . LEU A 1 421 ? 9.195 56.406 37.812 1 96.5 421 LEU A N 1
ATOM 3501 C CA . LEU A 1 421 ? 9.172 57.312 36.656 1 96.5 421 LEU A CA 1
ATOM 3502 C C . LEU A 1 421 ? 7.91 58.156 36.688 1 96.5 421 LEU A C 1
ATOM 3504 O O . LEU A 1 421 ? 6.805 57.656 36.875 1 96.5 421 LEU A O 1
ATOM 3508 N N . ASP A 1 422 ? 8.141 59.5 36.625 1 97.44 422 ASP A N 1
ATOM 3509 C CA . ASP A 1 422 ? 7.02 60.406 36.469 1 97.44 422 ASP A CA 1
ATOM 3510 C C . ASP A 1 422 ? 6.574 60.469 35 1 97.44 422 ASP A C 1
ATOM 3512 O O . ASP A 1 422 ? 7.246 61.094 34.188 1 97.44 422 ASP A O 1
ATOM 3516 N N . TRP A 1 423 ? 5.488 59.781 34.719 1 97.94 423 TRP A N 1
ATOM 3517 C CA . TRP A 1 423 ? 5.051 59.688 33.344 1 97.94 423 TRP A CA 1
ATOM 3518 C C . TRP A 1 423 ? 3.562 60 33.219 1 97.94 423 TRP A C 1
ATOM 3520 O O . TRP A 1 423 ? 2.807 59.844 34.188 1 97.94 423 TRP A O 1
ATOM 3530 N N . ASP A 1 424 ? 3.186 60.5 32 1 98.5 424 ASP A N 1
ATOM 3531 C CA . ASP A 1 424 ? 1.791 60.781 31.672 1 98.5 424 ASP A CA 1
ATOM 3532 C C . ASP A 1 424 ? 1.284 59.844 30.609 1 98.5 424 ASP A C 1
ATOM 3534 O O . ASP A 1 424 ? 0.16 59.344 30.688 1 98.5 424 ASP A O 1
ATOM 3538 N N . LEU A 1 425 ? 2.092 59.594 29.625 1 98.31 425 LEU A N 1
ATOM 3539 C CA . LEU A 1 425 ? 1.744 58.781 28.469 1 98.31 425 LEU A CA 1
ATOM 3540 C C . LEU A 1 425 ? 2.941 57.938 28.016 1 98.31 425 LEU A C 1
ATOM 3542 O O . LEU A 1 425 ? 4.062 58.469 27.938 1 98.31 425 LEU A O 1
ATOM 3546 N N . ILE A 1 426 ? 2.727 56.656 27.781 1 98.12 426 ILE A N 1
ATOM 3547 C CA . ILE A 1 426 ? 3.758 55.781 27.203 1 98.12 426 ILE A CA 1
ATOM 3548 C C . ILE A 1 426 ? 3.209 55.094 25.969 1 98.12 426 ILE A C 1
ATOM 3550 O O . ILE A 1 426 ? 2.33 54.219 26.078 1 98.12 426 ILE A O 1
ATOM 3554 N N . TYR A 1 427 ? 3.793 55.406 24.812 1 97 427 TYR A N 1
ATOM 3555 C CA . TYR A 1 427 ? 3.408 54.719 23.578 1 97 427 TYR A CA 1
ATOM 3556 C C . TYR A 1 427 ? 3.857 53.281 23.594 1 97 427 TYR A C 1
ATOM 3558 O O . TYR A 1 427 ? 4.992 52.969 23.984 1 97 427 TYR A O 1
ATOM 3566 N N . ILE A 1 428 ? 2.988 52.406 23.203 1 96.56 428 ILE A N 1
ATOM 3567 C CA . ILE A 1 428 ? 3.396 51 22.969 1 96.56 428 ILE A CA 1
ATOM 3568 C C . ILE A 1 428 ? 3.344 50.688 21.484 1 96.56 428 ILE A C 1
ATOM 3570 O O . ILE A 1 428 ? 3.885 49.688 21.031 1 96.56 428 ILE A O 1
ATOM 3574 N N . GLY A 1 429 ? 2.631 51.438 20.703 1 94.75 429 GLY A N 1
ATOM 3575 C CA . GLY A 1 429 ? 2.564 51.406 19.25 1 94.75 429 GLY A CA 1
ATOM 3576 C C . GLY A 1 429 ? 2.359 52.781 18.625 1 94.75 429 GLY A C 1
ATOM 3577 O O . GLY A 1 429 ? 1.419 53.469 18.984 1 94.75 429 GLY A O 1
ATOM 3578 N N . ARG A 1 430 ? 3.193 53.094 17.719 1 92.19 430 ARG A N 1
ATOM 3579 C CA . ARG A 1 430 ? 3.164 54.406 17.078 1 92.19 430 ARG A CA 1
ATOM 3580 C C . ARG A 1 430 ? 3.971 54.406 15.789 1 92.19 430 ARG A C 1
ATOM 3582 O O . ARG A 1 430 ? 4.598 53.406 15.445 1 92.19 430 ARG A O 1
ATOM 3589 N N . LYS A 1 431 ? 3.855 55.469 15.062 1 85.94 431 LYS A N 1
ATOM 3590 C CA . LYS A 1 431 ? 4.777 55.75 13.961 1 85.94 431 LYS A CA 1
ATOM 3591 C C . LYS A 1 431 ? 5.496 57.062 14.156 1 85.94 431 LYS A C 1
ATOM 3593 O O . LYS A 1 431 ? 4.859 58.094 14.391 1 85.94 431 LYS A O 1
ATOM 3598 N N . ARG A 1 432 ? 6.73 56.875 14.07 1 80.5 432 ARG A N 1
ATOM 3599 C CA . ARG A 1 432 ? 7.543 58.062 14.203 1 80.5 432 ARG A CA 1
ATOM 3600 C C . ARG A 1 432 ? 7.926 58.625 12.836 1 80.5 432 ARG A C 1
ATOM 3602 O O . ARG A 1 432 ? 8.016 57.875 11.859 1 80.5 432 ARG A O 1
ATOM 3609 N N . MET A 1 433 ? 7.934 59.875 12.727 1 66.5 433 MET A N 1
ATOM 3610 C CA . MET A 1 433 ? 8.445 60.469 11.5 1 66.5 433 MET A CA 1
ATOM 3611 C C . MET A 1 433 ? 9.969 60.438 11.461 1 66.5 433 MET A C 1
ATOM 3613 O O . MET A 1 433 ? 10.617 60.375 12.508 1 66.5 433 MET A O 1
ATOM 3617 N N . GLN A 1 434 ? 10.523 60.062 10.227 1 59.44 434 GLN A N 1
ATOM 3618 C CA . GLN A 1 434 ? 11.977 60.031 10.047 1 59.44 434 GLN A CA 1
ATOM 3619 C C . GLN A 1 434 ? 12.617 61.312 10.578 1 59.44 434 GLN A C 1
ATOM 3621 O O . GLN A 1 434 ? 12.438 62.375 10 1 59.44 434 GLN A O 1
ATOM 3626 N N . ILE A 1 435 ? 12.938 61.156 11.922 1 62 435 ILE A N 1
ATOM 3627 C CA . ILE A 1 435 ? 13.531 62.344 12.508 1 62 435 ILE A CA 1
ATOM 3628 C C . ILE A 1 435 ? 15.055 62.219 12.516 1 62 435 ILE A C 1
ATOM 3630 O O . ILE A 1 435 ? 15.594 61.094 12.484 1 62 435 ILE A O 1
ATOM 3634 N N . ASP A 1 436 ? 15.789 63.281 12.234 1 61.94 436 ASP A N 1
ATOM 3635 C CA . ASP A 1 436 ? 17.234 63.406 12.133 1 61.94 436 ASP A CA 1
ATOM 3636 C C . ASP A 1 436 ? 17.922 62.969 13.438 1 61.94 436 ASP A C 1
ATOM 3638 O O . ASP A 1 436 ? 19.125 62.781 13.477 1 61.94 436 ASP A O 1
ATOM 3642 N N . HIS A 1 437 ? 17.094 62.75 14.516 1 71.81 437 HIS A N 1
ATOM 3643 C CA . HIS A 1 437 ? 17.781 62.438 15.766 1 71.81 437 HIS A CA 1
ATOM 3644 C C . HIS A 1 437 ? 17.141 61.25 16.469 1 71.81 437 HIS A C 1
ATOM 3646 O O . HIS A 1 437 ? 15.961 60.969 16.266 1 71.81 437 HIS A O 1
ATOM 3652 N N . ARG A 1 438 ? 18.031 60.594 17.297 1 83.31 438 ARG A N 1
ATOM 3653 C CA . ARG A 1 438 ? 17.594 59.469 18.125 1 83.31 438 ARG A CA 1
ATOM 3654 C C . ARG A 1 438 ? 16.797 59.969 19.328 1 83.31 438 ARG A C 1
ATOM 3656 O O . ARG A 1 438 ? 17.016 61.094 19.797 1 83.31 438 ARG A O 1
ATOM 3663 N N . GLU A 1 439 ? 15.852 59.219 19.734 1 88.38 439 GLU A N 1
ATOM 3664 C CA . GLU A 1 439 ? 15.133 59.469 20.984 1 88.38 439 GLU A CA 1
ATOM 3665 C C . GLU A 1 439 ? 15.953 59.062 22.203 1 88.38 439 GLU A C 1
ATOM 3667 O O . GLU A 1 439 ? 16.656 58.062 22.156 1 88.38 439 GLU A O 1
ATOM 3672 N N . LYS A 1 440 ? 15.922 59.844 23.156 1 89.06 440 LYS A N 1
ATOM 3673 C CA . LYS A 1 440 ? 16.766 59.625 24.328 1 89.06 440 LYS A CA 1
ATOM 3674 C C . LYS A 1 440 ? 16.25 58.469 25.172 1 89.06 440 LYS A C 1
ATOM 3676 O O . LYS A 1 440 ? 15.07 58.438 25.531 1 89.06 440 LYS A O 1
ATOM 3681 N N . ALA A 1 441 ? 17.172 57.625 25.531 1 92.38 441 ALA A N 1
ATOM 3682 C CA . ALA A 1 441 ? 16.828 56.5 26.406 1 92.38 441 ALA A CA 1
ATOM 3683 C C . ALA A 1 441 ? 16.562 56.969 27.828 1 92.38 441 ALA A C 1
ATOM 3685 O O . ALA A 1 441 ? 17.234 57.875 28.328 1 92.38 441 ALA A O 1
ATOM 3686 N N . VAL A 1 442 ? 15.578 56.375 28.5 1 93.56 442 VAL A N 1
ATOM 3687 C CA . VAL A 1 442 ? 15.305 56.688 29.906 1 93.56 442 VAL A CA 1
ATOM 3688 C C . VAL A 1 442 ? 16.266 55.906 30.797 1 93.56 442 VAL A C 1
ATOM 3690 O O . VAL A 1 442 ? 16.375 54.688 30.703 1 93.56 442 VAL A O 1
ATOM 3693 N N . PRO A 1 443 ? 16.922 56.594 31.641 1 91.19 443 PRO A N 1
ATOM 3694 C CA . PRO A 1 443 ? 17.922 55.906 32.469 1 91.19 443 PRO A CA 1
ATOM 3695 C C . PRO A 1 443 ? 17.312 54.844 33.344 1 91.19 443 PRO A C 1
ATOM 3697 O O . PRO A 1 443 ? 16.234 55.031 33.938 1 91.19 443 PRO A O 1
ATOM 3700 N N . ASN A 1 444 ? 17.906 53.688 33.406 1 90.88 444 ASN A N 1
ATOM 3701 C CA . ASN A 1 444 ? 17.641 52.594 34.344 1 90.88 444 ASN A CA 1
ATOM 3702 C C . ASN A 1 444 ? 16.344 51.844 34 1 90.88 444 ASN A C 1
ATOM 3704 O O . ASN A 1 444 ? 15.828 51.094 34.812 1 90.88 444 ASN A O 1
ATOM 3708 N N . ILE A 1 445 ? 15.727 52.188 32.969 1 92.5 445 ILE A N 1
ATOM 3709 C CA . ILE A 1 445 ? 14.539 51.469 32.531 1 92.5 445 ILE A CA 1
ATOM 3710 C C . ILE A 1 445 ? 14.797 50.844 31.156 1 92.5 445 ILE A C 1
ATOM 3712 O O . ILE A 1 445 ? 15.164 51.562 30.203 1 92.5 445 ILE A O 1
ATOM 3716 N N . HIS A 1 446 ? 14.609 49.562 31.094 1 90.5 446 HIS A N 1
ATOM 3717 C CA . HIS A 1 446 ? 14.805 48.875 29.844 1 90.5 446 HIS A CA 1
ATOM 3718 C C . HIS A 1 446 ? 13.68 49.188 28.859 1 90.5 446 HIS A C 1
ATOM 3720 O O . HIS A 1 446 ? 12.523 49.312 29.266 1 90.5 446 HIS A O 1
ATOM 3726 N N . ASN A 1 447 ? 14.016 49.344 27.562 1 91.88 447 ASN A N 1
ATOM 3727 C CA . ASN A 1 447 ? 13.07 49.344 26.438 1 91.88 447 ASN A CA 1
ATOM 3728 C C . ASN A 1 447 ? 12.18 50.594 26.484 1 91.88 447 ASN A C 1
ATOM 3730 O O . ASN A 1 447 ? 10.984 50.5 26.203 1 91.88 447 ASN A O 1
ATOM 3734 N N . LEU A 1 448 ? 12.703 51.656 26.969 1 94.62 448 LEU A N 1
ATOM 3735 C CA . LEU A 1 448 ? 11.906 52.875 27.078 1 94.62 448 LEU A CA 1
ATOM 3736 C C . LEU A 1 448 ? 12.695 54.094 26.609 1 94.62 448 LEU A C 1
ATOM 3738 O O . LEU A 1 448 ? 13.875 54.25 26.938 1 94.62 448 LEU A O 1
ATOM 3742 N N . VAL A 1 449 ? 12.055 54.969 25.859 1 94.19 449 VAL A N 1
ATOM 3743 C CA . VAL A 1 449 ? 12.672 56.188 25.406 1 94.19 449 VAL A CA 1
ATOM 3744 C C . VAL A 1 449 ? 11.719 57.375 25.641 1 94.19 449 VAL A C 1
ATOM 3746 O O . VAL A 1 449 ? 10.523 57.156 25.859 1 94.19 449 VAL A O 1
ATOM 3749 N N . GLU A 1 450 ? 12.289 58.531 25.656 1 94.5 450 GLU A N 1
ATOM 3750 C CA . GLU A 1 450 ? 11.453 59.75 25.609 1 94.5 450 GLU A CA 1
ATOM 3751 C C . GLU A 1 450 ? 10.867 59.969 24.219 1 94.5 450 GLU A C 1
ATOM 3753 O O . GLU A 1 450 ? 11.602 60 23.234 1 94.5 450 GLU A O 1
ATOM 3758 N N . ALA A 1 451 ? 9.609 60.125 24.156 1 93.06 451 ALA A N 1
ATOM 3759 C CA . ALA A 1 451 ? 8.93 60.188 22.875 1 93.06 451 ALA A CA 1
ATOM 3760 C C . ALA A 1 451 ? 9.25 61.469 22.125 1 93.06 451 ALA A C 1
ATOM 3762 O O . ALA A 1 451 ? 9.312 62.562 22.75 1 93.06 451 ALA A O 1
ATOM 3763 N N . ASP A 1 452 ? 9.5 61.344 20.891 1 90.81 452 ASP A N 1
ATOM 3764 C CA . ASP A 1 452 ? 9.531 62.469 19.984 1 90.81 452 ASP A CA 1
ATOM 3765 C C . ASP A 1 452 ? 8.273 62.5 19.109 1 90.81 452 ASP A C 1
ATOM 3767 O O . ASP A 1 452 ? 7.301 61.812 19.391 1 90.81 452 ASP A O 1
ATOM 3771 N N . TYR A 1 453 ? 8.281 63.281 18.078 1 89.19 453 TYR A N 1
ATOM 3772 C CA . TYR A 1 453 ? 7.09 63.469 17.266 1 89.19 453 TYR A CA 1
ATOM 3773 C C . TYR A 1 453 ? 6.578 62.156 16.703 1 89.19 453 TYR A C 1
ATOM 3775 O O . TYR A 1 453 ? 7.352 61.375 16.141 1 89.19 453 TYR A O 1
ATOM 3783 N N . SER A 1 454 ? 5.312 61.875 16.938 1 87.69 454 SER A N 1
ATOM 3784 C CA . SER A 1 454 ? 4.602 60.719 16.422 1 87.69 454 SER A CA 1
ATOM 3785 C C . SER A 1 454 ? 3.416 61.125 15.562 1 87.69 454 SER A C 1
ATOM 3787 O O . SER A 1 454 ? 2.59 61.938 15.977 1 87.69 454 SER A O 1
ATOM 3789 N N . TYR A 1 455 ? 3.262 60.531 14.391 1 82.62 455 TYR A N 1
ATOM 3790 C CA . TYR A 1 455 ? 2.176 60.969 13.508 1 82.62 455 TYR A CA 1
ATOM 3791 C C . TYR A 1 455 ? 1.099 59.875 13.422 1 82.62 455 TYR A C 1
ATOM 3793 O O . TYR A 1 455 ? 0.06 60.094 12.789 1 82.62 455 TYR A O 1
ATOM 3801 N N . TRP A 1 456 ? 1.313 58.719 13.977 1 85.75 456 TRP A N 1
ATOM 3802 C CA . TRP A 1 456 ? 0.346 57.625 14.031 1 85.75 456 TRP A CA 1
ATOM 3803 C C . TRP A 1 456 ? 0.353 56.969 15.398 1 85.75 456 TRP A C 1
ATOM 3805 O O . TRP A 1 456 ? 1.396 56.5 15.867 1 85.75 456 TRP A O 1
ATOM 3815 N N . THR A 1 457 ? -0.788 56.906 16.047 1 90.25 457 THR A N 1
ATOM 3816 C CA . THR A 1 457 ? -0.916 56.281 17.359 1 90.25 457 THR A CA 1
ATOM 3817 C C . THR A 1 457 ? -1.747 55.031 17.281 1 90.25 457 THR A C 1
ATOM 3819 O O . THR A 1 457 ? -2.881 55.031 16.797 1 90.25 457 THR A O 1
ATOM 3822 N N . LEU A 1 458 ? -1.236 53.969 17.766 1 93.44 458 LEU A N 1
ATOM 3823 C CA . LEU A 1 458 ? -1.896 52.688 17.75 1 93.44 458 LEU A CA 1
ATOM 3824 C C . LEU A 1 458 ? -2.334 52.281 19.141 1 93.44 458 LEU A C 1
ATOM 3826 O O . LEU A 1 458 ? -3.412 51.688 19.328 1 93.44 458 LEU A O 1
ATOM 3830 N N . GLY A 1 459 ? -1.548 52.531 20.047 1 96.25 459 GLY A N 1
ATOM 3831 C CA . GLY A 1 459 ? -1.806 52.188 21.438 1 96.25 459 GLY A CA 1
ATOM 3832 C C . GLY A 1 459 ? -0.862 52.875 22.406 1 96.25 459 GLY A C 1
ATOM 3833 O O . GLY A 1 459 ? 0.29 53.125 22.062 1 96.25 459 GLY A O 1
ATOM 3834 N N . TYR A 1 460 ? -1.373 53.125 23.609 1 98.06 460 TYR A N 1
ATOM 3835 C CA . TYR A 1 460 ? -0.572 53.781 24.625 1 98.06 460 TYR A CA 1
ATOM 3836 C C . TYR A 1 460 ? -1.113 53.5 26.031 1 98.06 460 TYR A C 1
ATOM 3838 O O . TYR A 1 460 ? -2.287 53.156 26.188 1 98.06 460 TYR A O 1
ATOM 3846 N N . MET A 1 461 ? -0.212 53.625 26.969 1 98.12 461 MET A N 1
ATOM 3847 C CA . MET A 1 461 ? -0.586 53.688 28.375 1 98.12 461 MET A CA 1
ATOM 3848 C C . MET A 1 461 ? -0.864 55.125 28.812 1 98.12 461 MET A C 1
ATOM 3850 O O . MET A 1 461 ? -0.2 56.062 28.344 1 98.12 461 MET A O 1
ATOM 3854 N N . MET A 1 462 ? -1.841 55.281 29.688 1 98.06 462 MET A N 1
ATOM 3855 C CA . MET A 1 462 ? -2.258 56.594 30.156 1 98.06 462 MET A CA 1
ATOM 3856 C C . MET A 1 462 ? -2.363 56.625 31.672 1 98.06 462 MET A C 1
ATOM 3858 O O . MET A 1 462 ? -3 55.781 32.281 1 98.06 462 MET A O 1
ATOM 3862 N N . SER A 1 463 ? -1.708 57.594 32.312 1 98.25 463 SER A N 1
ATOM 3863 C CA . SER A 1 463 ? -1.875 57.812 33.75 1 98.25 463 SER A CA 1
ATOM 3864 C C . SER A 1 463 ? -3.049 58.75 34.031 1 98.25 463 SER A C 1
ATOM 3866 O O . SER A 1 463 ? -3.512 59.469 33.125 1 98.25 463 SER A O 1
ATOM 3868 N N . LEU A 1 464 ? -3.486 58.719 35.219 1 98.44 464 LEU A N 1
ATOM 3869 C CA . LEU A 1 464 ? -4.543 59.625 35.656 1 98.44 464 LEU A CA 1
ATOM 3870 C C . LEU A 1 464 ? -4.098 61.094 35.469 1 98.44 464 LEU A C 1
ATOM 3872 O O . LEU A 1 464 ? -4.859 61.906 34.969 1 98.44 464 LEU A O 1
ATOM 3876 N N . GLN A 1 465 ? -2.924 61.406 35.906 1 98.12 465 GLN A N 1
ATOM 3877 C CA . GLN A 1 465 ? -2.375 62.75 35.75 1 98.12 465 GLN A CA 1
ATOM 3878 C C . GLN A 1 465 ? -2.305 63.125 34.281 1 98.12 465 GLN A C 1
ATOM 3880 O O . GLN A 1 465 ? -2.611 64.25 33.906 1 98.12 465 GLN A O 1
ATOM 3885 N N . GLY A 1 466 ? -1.904 62.188 33.469 1 98.5 466 GLY A N 1
ATOM 3886 C CA . GLY A 1 466 ? -1.853 62.469 32.031 1 98.5 466 GLY A CA 1
ATOM 3887 C C . GLY A 1 466 ? -3.211 62.781 31.453 1 98.5 466 GLY A C 1
ATOM 3888 O O . GLY A 1 466 ? -3.344 63.719 30.672 1 98.5 466 GLY A O 1
ATOM 3889 N N . ALA A 1 467 ? -4.199 62.031 31.781 1 98.5 467 ALA A N 1
ATOM 3890 C CA . ALA A 1 467 ? -5.559 62.281 31.312 1 98.5 467 ALA A CA 1
ATOM 3891 C C . ALA A 1 467 ? -6.059 63.656 31.75 1 98.5 467 ALA A C 1
ATOM 3893 O O . ALA A 1 467 ? -6.699 64.375 30.984 1 98.5 467 ALA A O 1
ATOM 3894 N N . ARG A 1 468 ? -5.75 64.062 32.906 1 98.38 468 ARG A N 1
ATOM 3895 C CA . ARG A 1 468 ? -6.148 65.312 33.438 1 98.38 468 ARG A CA 1
ATOM 3896 C C . ARG A 1 468 ? -5.488 66.438 32.656 1 98.38 468 ARG A C 1
ATOM 3898 O O . ARG A 1 468 ? -6.137 67.438 32.344 1 98.38 468 ARG A O 1
ATOM 3905 N N . LYS A 1 469 ? -4.238 66.312 32.406 1 98.19 469 LYS A N 1
ATOM 3906 C CA . LYS A 1 469 ? -3.508 67.312 31.656 1 98.19 469 LYS A CA 1
ATOM 3907 C C . LYS A 1 469 ? -4.094 67.5 30.266 1 98.19 469 LYS A C 1
ATOM 3909 O O . LYS A 1 469 ? -4.211 68.625 29.781 1 98.19 469 LYS A O 1
ATOM 3914 N N . LEU A 1 470 ? -4.484 66.438 29.656 1 97.69 470 LEU A N 1
ATOM 3915 C CA . LEU A 1 470 ? -5.043 66.5 28.312 1 97.69 470 LEU A CA 1
ATOM 3916 C C . LEU A 1 470 ? -6.406 67.188 28.312 1 97.69 470 LEU A C 1
ATOM 3918 O O . LEU A 1 470 ? -6.707 68 27.438 1 97.69 470 LEU A O 1
ATOM 3922 N N . LEU A 1 471 ? -7.211 66.875 29.281 1 96.31 471 LEU A N 1
ATOM 3923 C CA . LEU A 1 471 ? -8.547 67.438 29.375 1 96.31 471 LEU A CA 1
ATOM 3924 C C . LEU A 1 471 ? -8.469 68.938 29.719 1 96.31 471 LEU A C 1
ATOM 3926 O O . LEU A 1 471 ? -9.281 69.75 29.25 1 96.31 471 LEU A O 1
ATOM 3930 N N . ARG A 1 472 ? -7.535 69.25 30.516 1 95.88 472 ARG A N 1
ATOM 3931 C CA . ARG A 1 472 ? -7.375 70.625 30.969 1 95.88 472 ARG A CA 1
ATOM 3932 C C . ARG A 1 472 ? -7.035 71.562 29.797 1 95.88 472 ARG A C 1
ATOM 3934 O O . ARG A 1 472 ? -7.301 72.75 29.844 1 95.88 472 ARG A O 1
ATOM 3941 N N . ALA A 1 473 ? -6.543 71 28.781 1 94.38 473 ALA A N 1
ATOM 3942 C CA . ALA A 1 473 ? -6.148 71.75 27.609 1 94.38 473 ALA A CA 1
ATOM 3943 C C . ALA A 1 473 ? -7.371 72.188 26.797 1 94.38 473 ALA A C 1
ATOM 3945 O O . ALA A 1 473 ? -7.25 72.938 25.844 1 94.38 473 ALA A O 1
ATOM 3946 N N . ASP A 1 474 ? -8.5 71.75 27.062 1 91.06 474 ASP A N 1
ATOM 3947 C CA . ASP A 1 474 ? -9.758 72.062 26.406 1 91.06 474 ASP A CA 1
ATOM 3948 C C . ASP A 1 474 ? -9.641 71.875 24.891 1 91.06 474 ASP A C 1
ATOM 3950 O O . ASP A 1 474 ? -9.906 72.812 24.125 1 91.06 474 ASP A O 1
ATOM 3954 N N . PRO A 1 475 ? -9.383 70.688 24.547 1 90.75 475 PRO A N 1
ATOM 3955 C CA . PRO A 1 475 ? -9.07 70.438 23.141 1 90.75 475 PRO A CA 1
ATOM 3956 C C . PRO A 1 475 ? -10.289 70.562 22.234 1 90.75 475 PRO A C 1
ATOM 3958 O O . PRO A 1 475 ? -10.141 70.75 21.016 1 90.75 475 PRO A O 1
ATOM 3961 N N . LEU A 1 476 ? -11.484 70.562 22.656 1 87.81 476 LEU A N 1
ATOM 3962 C CA . LEU A 1 476 ? -12.68 70.625 21.812 1 87.81 476 LEU A CA 1
ATOM 3963 C C . LEU A 1 476 ? -12.859 72 21.219 1 87.81 476 LEU A C 1
ATOM 3965 O O . LEU A 1 476 ? -13.539 72.125 20.203 1 87.81 476 LEU A O 1
ATOM 3969 N N . SER A 1 477 ? -12.211 72.938 21.828 1 86 477 SER A N 1
ATOM 3970 C CA . SER A 1 477 ? -12.32 74.312 21.328 1 86 477 SER A CA 1
ATOM 3971 C C . SER A 1 477 ? -11.289 74.562 20.234 1 86 477 SER A C 1
ATOM 3973 O O . SER A 1 477 ? -11.406 75.562 19.484 1 86 477 SER A O 1
ATOM 3975 N N . LYS A 1 478 ? -10.352 73.75 20.094 1 87.62 478 LYS A N 1
ATOM 3976 C CA . LYS A 1 478 ? -9.281 73.875 19.094 1 87.62 478 LYS A CA 1
ATOM 3977 C C . LYS A 1 478 ? -8.875 72.5 18.609 1 87.62 478 LYS A C 1
ATOM 3979 O O . LYS A 1 478 ? -7.727 72.062 18.797 1 87.62 478 LYS A O 1
ATOM 3984 N N . MET A 1 479 ? -9.664 72 17.891 1 86.12 479 MET A N 1
ATOM 3985 C CA . MET A 1 479 ? -9.57 70.562 17.609 1 86.12 479 MET A CA 1
ATOM 3986 C C . MET A 1 479 ? -8.531 70.25 16.531 1 86.12 479 MET A C 1
ATOM 3988 O O . MET A 1 479 ? -8.445 71 15.547 1 86.12 479 MET A O 1
ATOM 3992 N N . LEU A 1 480 ? -7.711 69.25 16.766 1 88 480 LEU A N 1
ATOM 3993 C CA . LEU A 1 480 ? -6.754 68.625 15.852 1 88 480 LEU A CA 1
ATOM 3994 C C . LEU A 1 480 ? -6.848 67.125 15.914 1 88 480 LEU A C 1
ATOM 3996 O O . LEU A 1 480 ? -7.441 66.562 16.844 1 88 480 LEU A O 1
ATOM 4000 N N . PRO A 1 481 ? -6.371 66.5 14.836 1 89.31 481 PRO A N 1
ATOM 4001 C CA . PRO A 1 481 ? -6.293 65.062 14.992 1 89.31 481 PRO A CA 1
ATOM 4002 C C . PRO A 1 481 ? -5.504 64.625 16.234 1 89.31 481 PRO A C 1
ATOM 4004 O O . PRO A 1 481 ? -4.547 65.312 16.625 1 89.31 481 PRO A O 1
ATOM 4007 N N . VAL A 1 482 ? -5.93 63.531 16.828 1 92.12 482 VAL A N 1
ATOM 4008 C CA . VAL A 1 482 ? -5.324 63.094 18.062 1 92.12 482 VAL A CA 1
ATOM 4009 C C . VAL A 1 482 ? -3.818 62.906 17.875 1 92.12 482 VAL A C 1
ATOM 4011 O O . VAL A 1 482 ? -3.037 63.188 18.797 1 92.12 482 VAL A O 1
ATOM 4014 N N . ASP A 1 483 ? -3.354 62.5 16.719 1 90.44 483 ASP A N 1
ATOM 4015 C CA . ASP A 1 483 ? -1.946 62.219 16.422 1 90.44 483 ASP A CA 1
ATOM 4016 C C . ASP A 1 483 ? -1.145 63.531 16.375 1 90.44 483 ASP A C 1
ATOM 4018 O O . ASP A 1 483 ? 0.08 63.5 16.516 1 90.44 483 ASP A O 1
ATOM 4022 N N . GLU A 1 484 ? -1.83 64.562 16.188 1 89.44 484 GLU A N 1
ATOM 4023 C CA . GLU A 1 484 ? -1.19 65.875 16.203 1 89.44 484 GLU A CA 1
ATOM 4024 C C . GLU A 1 484 ? -1.288 66.562 17.578 1 89.44 484 GLU A C 1
ATOM 4026 O O . GLU A 1 484 ? -0.379 67.25 17.984 1 89.44 484 GLU A O 1
ATOM 4031 N N . PHE A 1 485 ? -2.338 66.312 18.172 1 94.06 485 PHE A N 1
ATOM 4032 C CA . PHE A 1 485 ? -2.611 66.875 19.469 1 94.06 485 PHE A CA 1
ATOM 4033 C C . PHE A 1 485 ? -1.619 66.438 20.516 1 94.06 485 PHE A C 1
ATOM 4035 O O . PHE A 1 485 ? -1.064 67.188 21.281 1 94.06 485 PHE A O 1
ATOM 4042 N N . LEU A 1 486 ? -1.36 65.062 20.547 1 95.38 486 LEU A N 1
ATOM 4043 C CA . LEU A 1 486 ? -0.521 64.5 21.578 1 95.38 486 LEU A CA 1
ATOM 4044 C C . LEU A 1 486 ? 0.899 65.062 21.5 1 95.38 486 LEU A C 1
ATOM 4046 O O . LEU A 1 486 ? 1.445 65.5 22.516 1 95.38 486 LEU A O 1
ATOM 4050 N N . PRO A 1 487 ? 1.474 65.062 20.375 1 94 487 PRO A N 1
ATOM 4051 C CA . PRO A 1 487 ? 2.824 65.625 20.297 1 94 487 PRO A CA 1
ATOM 4052 C C . PRO A 1 487 ? 2.877 67.125 20.703 1 94 487 PRO A C 1
ATOM 4054 O O . PRO A 1 487 ? 3.893 67.562 21.234 1 94 487 PRO A O 1
ATOM 4057 N N . ILE A 1 488 ? 1.815 67.875 20.484 1 93.75 488 ILE A N 1
ATOM 4058 C CA . ILE A 1 488 ? 1.742 69.25 20.938 1 93.75 488 ILE A CA 1
ATOM 4059 C C . ILE A 1 488 ? 1.794 69.312 22.469 1 93.75 488 ILE A C 1
ATOM 4061 O O . ILE A 1 488 ? 2.541 70.125 23.047 1 93.75 488 ILE A O 1
ATOM 4065 N N . MET A 1 489 ? 1.072 68.438 23.031 1 96.31 489 MET A N 1
ATOM 4066 C CA . MET A 1 489 ? 0.912 68.438 24.484 1 96.31 489 MET A CA 1
ATOM 4067 C C . MET A 1 489 ? 2.205 68.062 25.172 1 96.31 489 MET A C 1
ATOM 4069 O O . MET A 1 489 ? 2.439 68.438 26.328 1 96.31 489 MET A O 1
ATOM 4073 N N . PHE A 1 490 ? 3.061 67.312 24.5 1 95.19 490 PHE A N 1
ATOM 4074 C CA . PHE A 1 490 ? 4.34 67 25.125 1 95.19 490 PHE A CA 1
ATOM 4075 C C . PHE A 1 490 ? 5.469 67.75 24.453 1 95.19 490 PHE A C 1
ATOM 4077 O O . PHE A 1 490 ? 6.637 67.375 24.562 1 95.19 490 PHE A O 1
ATOM 4084 N N . ASN A 1 491 ? 5.137 68.75 23.703 1 94.44 491 ASN A N 1
ATOM 4085 C CA . ASN A 1 491 ? 5.996 69.812 23.234 1 94.44 491 ASN A CA 1
ATOM 4086 C C . ASN A 1 491 ? 7.027 69.375 22.234 1 94.44 491 ASN A C 1
ATOM 4088 O O . ASN A 1 491 ? 8.195 69.75 22.281 1 94.44 491 ASN A O 1
ATOM 4092 N N . LYS A 1 492 ? 6.645 68.5 21.406 1 91.44 492 LYS A N 1
ATOM 4093 C CA . LYS A 1 492 ? 7.578 67.938 20.422 1 91.44 492 LYS A CA 1
ATOM 4094 C C . LYS A 1 492 ? 7.02 68.062 19 1 91.44 492 LYS A C 1
ATOM 4096 O O . LYS A 1 492 ? 7.582 67.5 18.062 1 91.44 492 LYS A O 1
ATOM 4101 N N . HIS A 1 493 ? 5.969 68.812 18.812 1 89.56 493 HIS A N 1
ATOM 4102 C CA . HIS A 1 493 ? 5.391 68.938 17.484 1 89.56 493 HIS A CA 1
ATOM 4103 C C . HIS A 1 493 ? 6.254 69.875 16.609 1 89.56 493 HIS A C 1
ATOM 4105 O O . HIS A 1 493 ? 6.789 70.875 17.078 1 89.56 493 HIS A O 1
ATOM 4111 N N . PRO A 1 494 ? 6.348 69.625 15.398 1 85.62 494 PRO A N 1
ATOM 4112 C CA . PRO A 1 494 ? 7.262 70.375 14.539 1 85.62 494 PRO A CA 1
ATOM 4113 C C . PRO A 1 494 ? 6.688 71.688 14.102 1 85.62 494 PRO A C 1
ATOM 4115 O O . PRO A 1 494 ? 7.438 72.625 13.719 1 85.62 494 PRO A O 1
ATOM 4118 N N . VAL A 1 495 ? 5.395 71.875 14.156 1 86.44 495 VAL A N 1
ATOM 4119 C CA . VAL A 1 495 ? 4.758 73.125 13.695 1 86.44 495 VAL A CA 1
ATOM 4120 C C . VAL A 1 495 ? 4.48 74 14.891 1 86.44 495 VAL A C 1
ATOM 4122 O O . VAL A 1 495 ? 3.521 73.812 15.633 1 86.44 495 VAL A O 1
ATOM 4125 N N . SER A 1 496 ? 5.172 75.125 14.93 1 88 496 SER A N 1
ATOM 4126 C CA . SER A 1 496 ? 5.09 76.062 16.062 1 88 496 SER A CA 1
ATOM 4127 C C . SER A 1 496 ? 3.736 76.75 16.109 1 88 496 SER A C 1
ATOM 4129 O O . SER A 1 496 ? 3.211 77 17.188 1 88 496 SER A O 1
ATOM 4131 N N . ASP A 1 497 ? 3.209 77 14.984 1 87.62 497 ASP A N 1
ATOM 4132 C CA . ASP A 1 497 ? 1.938 77.688 14.906 1 87.62 497 ASP A CA 1
ATOM 4133 C C . ASP A 1 497 ? 0.83 76.938 15.617 1 87.62 497 ASP A C 1
ATOM 4135 O O . ASP A 1 497 ? -0.066 77.5 16.219 1 87.62 497 ASP A O 1
ATOM 4139 N N . TYR A 1 498 ? 0.892 75.688 15.453 1 88.81 498 TYR A N 1
ATOM 4140 C CA . TYR A 1 498 ? -0.105 74.812 16.125 1 88.81 498 TYR A CA 1
ATOM 4141 C C . TYR A 1 498 ? 0.111 74.812 17.625 1 88.81 498 TYR A C 1
ATOM 4143 O O . TYR A 1 498 ? -0.852 74.812 18.406 1 88.81 498 TYR A O 1
ATOM 4151 N N . MET A 1 499 ? 1.335 74.875 18.047 1 91 499 MET A N 1
ATOM 4152 C CA . MET A 1 499 ? 1.718 74.75 19.453 1 91 499 MET A CA 1
ATOM 4153 C C . MET A 1 499 ? 1.294 76 20.234 1 91 499 MET A C 1
ATOM 4155 O O . MET A 1 499 ? 0.934 75.938 21.406 1 91 499 MET A O 1
ATOM 4159 N N . GLU A 1 500 ? 1.28 77.125 19.562 1 90.56 500 GLU A N 1
ATOM 4160 C CA . GLU A 1 500 ? 1.021 78.375 20.188 1 90.56 500 GLU A CA 1
ATOM 4161 C C . GLU A 1 500 ? -0.391 78.438 20.766 1 90.56 500 GLU A C 1
ATOM 4163 O O . GLU A 1 500 ? -0.654 79.188 21.703 1 90.56 500 GLU A O 1
ATOM 4168 N N . HIS A 1 501 ? -1.219 77.625 20.25 1 90.62 501 HIS A N 1
ATOM 4169 C CA . HIS A 1 501 ? -2.607 77.688 20.703 1 90.62 501 HIS A CA 1
ATOM 4170 C C . HIS A 1 501 ? -2.773 76.938 22.031 1 90.62 501 HIS A C 1
ATOM 4172 O O . HIS A 1 501 ? -3.811 77.062 22.688 1 90.62 501 HIS A O 1
ATOM 4178 N N . PHE A 1 502 ? -1.768 76.25 22.406 1 93.62 502 PHE A N 1
ATOM 4179 C CA . PHE A 1 502 ? -1.782 75.5 23.672 1 93.62 502 PHE A CA 1
ATOM 4180 C C . PHE A 1 502 ? -0.696 76 24.594 1 93.62 502 PHE A C 1
ATOM 4182 O O . PHE A 1 502 ? 0.486 75.75 24.406 1 93.62 502 PHE A O 1
ATOM 4189 N N . GLU A 1 503 ? -1.044 76.625 25.625 1 91.44 503 GLU A N 1
ATOM 4190 C CA . GLU A 1 503 ? -0.102 77.312 26.484 1 91.44 503 GLU A CA 1
ATOM 4191 C C . GLU A 1 503 ? 0.66 76.375 27.375 1 91.44 503 GLU A C 1
ATOM 4193 O O . GLU A 1 503 ? 1.879 76.438 27.516 1 91.44 503 GLU A O 1
ATOM 4198 N N . THR A 1 504 ? -0.107 75.438 27.922 1 94.38 504 THR A N 1
ATOM 4199 C CA . THR A 1 504 ? 0.519 74.438 28.812 1 94.38 504 THR A CA 1
ATOM 4200 C C . THR A 1 504 ? 0.799 73.188 28.062 1 94.38 504 THR A C 1
ATOM 4202 O O . THR A 1 504 ? -0.131 72.5 27.625 1 94.38 504 THR A O 1
ATOM 4205 N N . ARG A 1 505 ? 2.039 72.812 27.859 1 96 505 ARG A N 1
ATOM 4206 C CA . ARG A 1 505 ? 2.477 71.625 27.156 1 96 505 ARG A CA 1
ATOM 4207 C C . ARG A 1 505 ? 3.414 70.75 28.016 1 96 505 ARG A C 1
ATOM 4209 O O . ARG A 1 505 ? 4.582 70.562 27.672 1 96 505 ARG A O 1
ATOM 4216 N N . ASP A 1 506 ? 2.838 70.25 29.016 1 96 506 ASP A N 1
ATOM 4217 C CA . ASP A 1 506 ? 3.676 69.625 30.031 1 96 506 ASP A CA 1
ATOM 4218 C C . ASP A 1 506 ? 3.416 68.125 30.109 1 96 506 ASP A C 1
ATOM 4220 O O . ASP A 1 506 ? 3.658 67.5 31.141 1 96 506 ASP A O 1
ATOM 4224 N N . LEU A 1 507 ? 2.836 67.562 29.078 1 97.62 507 LEU A N 1
ATOM 4225 C CA . LEU A 1 507 ? 2.635 66.125 29.047 1 97.62 507 LEU A CA 1
ATOM 4226 C C . LEU A 1 507 ? 3.971 65.375 29 1 97.62 507 LEU A C 1
ATOM 4228 O O . LEU A 1 507 ? 4.812 65.688 28.141 1 97.62 507 LEU A O 1
ATOM 4232 N N . LYS A 1 508 ? 4.25 64.5 29.953 1 98 508 LYS A N 1
ATOM 4233 C CA . LYS A 1 508 ? 5.445 63.656 29.953 1 98 508 LYS A CA 1
ATOM 4234 C C . LYS A 1 508 ? 5.203 62.344 29.172 1 98 508 LYS A C 1
ATOM 4236 O O . LYS A 1 508 ? 4.672 61.375 29.719 1 98 508 LYS A O 1
ATOM 4241 N N . ALA A 1 509 ? 5.75 62.344 27.984 1 97.31 509 ALA A N 1
ATOM 4242 C CA . ALA A 1 509 ? 5.457 61.25 27.078 1 97.31 509 ALA A CA 1
ATOM 4243 C C . ALA A 1 509 ? 6.699 60.406 26.828 1 97.31 509 ALA A C 1
ATOM 4245 O O . ALA A 1 509 ? 7.801 60.938 26.672 1 97.31 509 ALA A O 1
ATOM 4246 N N . PHE A 1 510 ? 6.508 59.094 26.844 1 97 510 PHE A N 1
ATOM 4247 C CA . PHE A 1 510 ? 7.555 58.125 26.578 1 97 510 PHE A CA 1
ATOM 4248 C C . PHE A 1 510 ? 7.082 57.094 25.562 1 97 510 PHE A C 1
ATOM 4250 O O . PHE A 1 510 ? 5.945 57.156 25.094 1 97 510 PHE A O 1
ATOM 4257 N N . SER A 1 511 ? 8.016 56.219 25.141 1 95.44 511 SER A N 1
ATOM 4258 C CA . SER A 1 511 ? 7.691 55.188 24.156 1 95.44 511 SER A CA 1
ATOM 4259 C C . SER A 1 511 ? 8.477 53.906 24.422 1 95.44 511 SER A C 1
ATOM 4261 O O . SER A 1 511 ? 9.672 53.969 24.719 1 95.44 511 SER A O 1
ATOM 4263 N N . ALA A 1 512 ? 7.66 52.844 24.328 1 94.19 512 ALA A N 1
ATOM 4264 C CA . ALA A 1 512 ? 8.359 51.562 24.344 1 94.19 512 ALA A CA 1
ATOM 4265 C C . ALA A 1 512 ? 9.297 51.438 23.141 1 94.19 512 ALA A C 1
ATOM 4267 O O . ALA A 1 512 ? 8.961 51.875 22.047 1 94.19 512 ALA A O 1
ATOM 4268 N N . GLU A 1 513 ? 10.516 50.844 23.344 1 89.69 513 GLU A N 1
ATOM 4269 C CA . GLU A 1 513 ? 11.5 50.625 22.297 1 89.69 513 GLU A CA 1
ATOM 4270 C C . GLU A 1 513 ? 12.227 49.281 22.5 1 89.69 513 GLU A C 1
ATOM 4272 O O . GLU A 1 513 ? 13.039 49.156 23.422 1 89.69 513 GLU A O 1
ATOM 4277 N N . PRO A 1 514 ? 12.039 48.281 21.719 1 88.56 514 PRO A N 1
ATOM 4278 C CA . PRO A 1 514 ? 11.172 48.312 20.547 1 88.56 514 PRO A CA 1
ATOM 4279 C C . PRO A 1 514 ? 9.688 48.375 20.906 1 88.56 514 PRO A C 1
ATOM 4281 O O . PRO A 1 514 ? 9.32 48.125 22.062 1 88.56 514 PRO A O 1
ATOM 4284 N N . LEU A 1 515 ? 8.891 48.75 19.875 1 92.12 515 LEU A N 1
ATOM 4285 C CA . LEU A 1 515 ? 7.453 48.844 20.094 1 92.12 515 LEU A CA 1
ATOM 4286 C C . LEU A 1 515 ? 6.867 47.469 20.375 1 92.12 515 LEU A C 1
ATOM 4288 O O . LEU A 1 515 ? 7.508 46.438 20.109 1 92.12 515 LEU A O 1
ATOM 4292 N N . LEU A 1 516 ? 5.703 47.438 20.984 1 94.31 516 LEU A N 1
ATOM 4293 C CA . LEU A 1 516 ? 5.078 46.219 21.406 1 94.31 516 LEU A CA 1
ATOM 4294 C C . LEU A 1 516 ? 3.914 45.844 20.5 1 94.31 516 LEU A C 1
ATOM 4296 O O . LEU A 1 516 ? 3.469 44.688 20.484 1 94.31 516 LEU A O 1
ATOM 4300 N N . VAL A 1 517 ? 3.377 46.844 19.781 1 94.5 517 VAL A N 1
ATOM 4301 C CA . VAL A 1 517 ? 2.291 46.562 18.844 1 94.5 517 VAL A CA 1
ATOM 4302 C C . VAL A 1 517 ? 2.539 47.312 17.547 1 94.5 517 VAL A C 1
ATOM 4304 O O . VAL A 1 517 ? 3.203 48.344 17.531 1 94.5 517 VAL A O 1
ATOM 4307 N N . TYR A 1 518 ? 2.008 46.781 16.484 1 90.69 518 TYR A N 1
ATOM 4308 C CA . TYR A 1 518 ? 2.102 47.312 15.125 1 90.69 518 TYR A CA 1
ATOM 4309 C C . TYR A 1 518 ? 0.764 47.219 14.406 1 90.69 518 TYR A C 1
ATOM 4311 O O . TYR A 1 518 ? -0.119 46.438 14.82 1 90.69 518 TYR A O 1
ATOM 4319 N N . PRO A 1 519 ? 0.637 47.969 13.391 1 89.5 519 PRO A N 1
ATOM 4320 C CA . PRO A 1 519 ? -0.613 47.844 12.641 1 89.5 519 PRO A CA 1
ATOM 4321 C C . PRO A 1 519 ? -0.67 46.531 11.82 1 89.5 519 PRO A C 1
ATOM 4323 O O . PRO A 1 519 ? 0.366 46.062 11.367 1 89.5 519 PRO A O 1
ATOM 4326 N N . THR A 1 520 ? -1.872 46.031 11.586 1 87.06 520 THR A N 1
ATOM 4327 C CA . THR A 1 520 ? -2.029 44.844 10.766 1 87.06 520 THR A CA 1
ATOM 4328 C C . THR A 1 520 ? -1.628 45.125 9.32 1 87.06 520 THR A C 1
ATOM 4330 O O . THR A 1 520 ? -1.039 44.25 8.656 1 87.06 520 THR A O 1
ATOM 4333 N N . HIS A 1 521 ? -1.983 46.281 8.859 1 79.88 521 HIS A N 1
ATOM 4334 C CA . HIS A 1 521 ? -1.644 46.719 7.512 1 79.88 521 HIS A CA 1
ATOM 4335 C C . HIS A 1 521 ? -1.134 48.156 7.508 1 79.88 521 HIS A C 1
ATOM 4337 O O . HIS A 1 521 ? -1.655 49 8.234 1 79.88 521 HIS A O 1
ATOM 4343 N N . TYR A 1 522 ? -0.099 48.188 6.832 1 70.88 522 TYR A N 1
ATOM 4344 C CA . TYR A 1 522 ? 0.367 49.562 6.629 1 70.88 522 TYR A CA 1
ATOM 4345 C C . TYR A 1 522 ? -0.323 50.219 5.43 1 70.88 522 TYR A C 1
ATOM 4347 O O . TYR A 1 522 ? -0.892 49.5 4.59 1 70.88 522 TYR A O 1
ATOM 4355 N N . THR A 1 523 ? -0.208 51.438 5.426 1 68.69 523 THR A N 1
ATOM 4356 C CA . THR A 1 523 ? -0.803 52.156 4.312 1 68.69 523 THR A CA 1
ATOM 4357 C C . THR A 1 523 ? -0.236 51.688 2.98 1 68.69 523 THR A C 1
ATOM 4359 O O . THR A 1 523 ? 0.979 51.531 2.836 1 68.69 523 THR A O 1
ATOM 4362 N N . GLY A 1 524 ? -1.141 51.312 2.08 1 64.5 524 GLY A N 1
ATOM 4363 C CA . GLY A 1 524 ? -0.707 50.875 0.764 1 64.5 524 GLY A CA 1
ATOM 4364 C C . GLY A 1 524 ? -0.68 49.375 0.616 1 64.5 524 GLY A C 1
ATOM 4365 O O . GLY A 1 524 ? -0.636 48.844 -0.501 1 64.5 524 GLY A O 1
ATOM 4366 N N . GLU A 1 525 ? -0.686 48.781 1.699 1 70.75 525 GLU A N 1
ATOM 4367 C CA . GLU A 1 525 ? -0.68 47.312 1.644 1 70.75 525 GLU A CA 1
ATOM 4368 C C . GLU A 1 525 ? -2.051 46.781 1.249 1 70.75 525 GLU A C 1
ATOM 4370 O O . GLU A 1 525 ? -3.07 47.438 1.466 1 70.75 525 GLU A O 1
ATOM 4375 N N . ASP A 1 526 ? -1.972 45.719 0.589 1 71.06 526 ASP A N 1
ATOM 4376 C CA . ASP A 1 526 ? -3.225 45.062 0.234 1 71.06 526 ASP A CA 1
ATOM 4377 C C . ASP A 1 526 ? -4.074 44.781 1.475 1 71.06 526 ASP A C 1
ATOM 4379 O O . ASP A 1 526 ? -3.576 44.25 2.467 1 71.06 526 ASP A O 1
ATOM 4383 N N . GLY A 1 527 ? -5.289 45.281 1.447 1 67.62 527 GLY A N 1
ATOM 4384 C CA . GLY A 1 527 ? -6.215 45.031 2.541 1 67.62 527 GLY A CA 1
ATOM 4385 C C . GLY A 1 527 ? -6.316 46.188 3.51 1 67.62 527 GLY A C 1
ATOM 4386 O O . GLY A 1 527 ? -7.137 46.188 4.434 1 67.62 527 GLY A O 1
ATOM 4387 N N . TYR A 1 528 ? -5.504 47.219 3.297 1 67 528 TYR A N 1
ATOM 4388 C CA . TYR A 1 528 ? -5.543 48.344 4.191 1 67 528 TYR A CA 1
ATOM 4389 C C . TYR A 1 528 ? -6.84 49.125 4.023 1 67 528 TYR A C 1
ATOM 4391 O O . TYR A 1 528 ? -7.25 49.438 2.898 1 67 528 TYR A O 1
ATOM 4399 N N . VAL A 1 529 ? -7.496 49.438 5.078 1 68.44 529 VAL A N 1
ATOM 4400 C CA . VAL A 1 529 ? -8.711 50.219 5.113 1 68.44 529 VAL A CA 1
ATOM 4401 C C . VAL A 1 529 ? -8.617 51.25 6.238 1 68.44 529 VAL A C 1
ATOM 4403 O O . VAL A 1 529 ? -8.203 50.938 7.355 1 68.44 529 VAL A O 1
ATOM 4406 N N . SER A 1 530 ? -8.82 52.531 5.887 1 71 530 SER A N 1
ATOM 4407 C CA . SER A 1 530 ? -8.82 53.562 6.91 1 71 530 SER A CA 1
ATOM 4408 C C . SER A 1 530 ? -10.141 54.312 6.922 1 71 530 SER A C 1
ATOM 4410 O O . SER A 1 530 ? -10.492 54.969 5.941 1 71 530 SER A O 1
ATOM 4412 N N . ASP A 1 531 ? -10.812 54.25 8.039 1 70.38 531 ASP A N 1
ATOM 4413 C CA . ASP A 1 531 ? -12.07 55 8.203 1 70.38 531 ASP A CA 1
ATOM 4414 C C . ASP A 1 531 ? -11.812 56.438 8.609 1 70.38 531 ASP A C 1
ATOM 4416 O O . ASP A 1 531 ? -12.719 57.281 8.555 1 70.38 531 ASP A O 1
ATOM 4420 N N . THR A 1 532 ? -10.625 56.75 8.984 1 69.38 532 THR A N 1
ATOM 4421 C CA . THR A 1 532 ? -10.258 58.094 9.398 1 69.38 532 THR A CA 1
ATOM 4422 C C . THR A 1 532 ? -9.914 58.938 8.188 1 69.38 532 THR A C 1
ATOM 4424 O O . THR A 1 532 ? -10.281 60.125 8.141 1 69.38 532 THR A O 1
ATOM 4427 N N . GLU A 1 533 ? -9.336 58.281 7.234 1 65.06 533 GLU A N 1
ATOM 4428 C CA . GLU A 1 533 ? -8.875 59.031 6.062 1 65.06 533 GLU A CA 1
ATOM 4429 C C . GLU A 1 533 ? -9.938 59.062 4.969 1 65.06 533 GLU A C 1
ATOM 4431 O O . GLU A 1 533 ? -10.039 60.031 4.207 1 65.06 533 GLU A O 1
ATOM 4436 N N . THR A 1 534 ? -10.609 57.906 4.914 1 63.03 534 THR A N 1
ATOM 4437 C CA . THR A 1 534 ? -11.68 57.844 3.918 1 63.03 534 THR A CA 1
ATOM 4438 C C . THR A 1 534 ? -13 58.344 4.512 1 63.03 534 THR A C 1
ATOM 4440 O O . THR A 1 534 ? -13.727 57.562 5.129 1 63.03 534 THR A O 1
ATOM 4443 N N . SER A 1 535 ? -13.164 59.531 4.445 1 69.31 535 SER A N 1
ATOM 4444 C CA . SER A 1 535 ? -14.352 60.188 4.984 1 69.31 535 SER A CA 1
ATOM 4445 C C . SER A 1 535 ? -14.648 61.5 4.246 1 69.31 535 SER A C 1
ATOM 4447 O O . SER A 1 535 ? -14.57 61.531 3.018 1 69.31 535 SER A O 1
ATOM 4449 N N . THR A 1 536 ? -15.328 62.375 4.844 1 70.62 536 THR A N 1
ATOM 4450 C CA . THR A 1 536 ? -15.586 63.719 4.305 1 70.62 536 THR A CA 1
ATOM 4451 C C . THR A 1 536 ? -14.977 64.812 5.203 1 70.62 536 THR A C 1
ATOM 4453 O O . THR A 1 536 ? -14.664 64.562 6.367 1 70.62 536 THR A O 1
ATOM 4456 N N . VAL A 1 537 ? -14.688 65.938 4.508 1 69.62 537 VAL A N 1
ATOM 4457 C CA . VAL A 1 537 ? -14.195 67.062 5.297 1 69.62 537 VAL A CA 1
ATOM 4458 C C . VAL A 1 537 ? -15.234 67.438 6.344 1 69.62 537 VAL A C 1
ATOM 4460 O O . VAL A 1 537 ? -16.438 67.438 6.074 1 69.62 537 VAL A O 1
ATOM 4463 N N . TRP A 1 538 ? -14.867 67.75 7.504 1 67.56 538 TRP A N 1
ATOM 4464 C CA . TRP A 1 538 ? -15.734 67.812 8.672 1 67.56 538 TRP A CA 1
ATOM 4465 C C . TRP A 1 538 ? -16.828 68.875 8.461 1 67.56 538 TRP A C 1
ATOM 4467 O O . TRP A 1 538 ? -17.922 68.75 8.992 1 67.56 538 TRP A O 1
ATOM 4477 N N . ASP A 1 539 ? -16.531 69.875 7.742 1 64.69 539 ASP A N 1
ATOM 4478 C CA . ASP A 1 539 ? -17.516 70.938 7.617 1 64.69 539 ASP A CA 1
ATOM 4479 C C . ASP A 1 539 ? -18.109 71 6.211 1 64.69 539 ASP A C 1
ATOM 4481 O O . ASP A 1 539 ? -18.859 71.938 5.871 1 64.69 539 ASP A O 1
ATOM 4485 N N . ASN A 1 540 ? -17.688 70.188 5.41 1 67.06 540 ASN A N 1
ATOM 4486 C CA . ASN A 1 540 ? -18.203 70.188 4.051 1 67.06 540 ASN A CA 1
ATOM 4487 C C . ASN A 1 540 ? -18.406 68.75 3.568 1 67.06 540 ASN A C 1
ATOM 4489 O O . ASN A 1 540 ? -17.469 68.062 3.09 1 67.06 540 ASN A O 1
ATOM 4493 N N . GLU A 1 541 ? -19.547 68.188 3.551 1 66.31 541 GLU A N 1
ATOM 4494 C CA . GLU A 1 541 ? -19.875 66.812 3.246 1 66.31 541 GLU A CA 1
ATOM 4495 C C . GLU A 1 541 ? -19.688 66.5 1.762 1 66.31 541 GLU A C 1
ATOM 4497 O O . GLU A 1 541 ? -19.641 65.375 1.358 1 66.31 541 GLU A O 1
ATOM 4502 N N . LYS A 1 542 ? -19.531 67.5 1.084 1 69.44 542 LYS A N 1
ATOM 4503 C CA . LYS A 1 542 ? -19.406 67.312 -0.361 1 69.44 542 LYS A CA 1
ATOM 4504 C C . LYS A 1 542 ? -17.984 67 -0.763 1 69.44 542 LYS A C 1
ATOM 4506 O O . LYS A 1 542 ? -17.734 66.562 -1.884 1 69.44 542 LYS A O 1
ATOM 4511 N N . VAL A 1 543 ? -17.141 67.25 0.132 1 64.62 543 VAL A N 1
ATOM 4512 C CA . VAL A 1 543 ? -15.742 67 -0.21 1 64.62 543 VAL A CA 1
ATOM 4513 C C . VAL A 1 543 ? -15.305 65.688 0.368 1 64.62 543 VAL A C 1
ATOM 4515 O O . VAL A 1 543 ? -15.117 65.562 1.58 1 64.62 543 VAL A O 1
ATOM 4518 N N . ARG A 1 544 ? -15.273 64.688 -0.612 1 64.38 544 ARG A N 1
ATOM 4519 C CA . ARG A 1 544 ? -14.844 63.344 -0.235 1 64.38 544 ARG A CA 1
ATOM 4520 C C . ARG A 1 544 ? -13.328 63.281 -0.117 1 64.38 544 ARG A C 1
ATOM 4522 O O . ARG A 1 544 ? -12.602 63.875 -0.913 1 64.38 544 ARG A O 1
ATOM 4529 N N . THR A 1 545 ? -12.883 62.656 1.073 1 62.97 545 THR A N 1
ATOM 4530 C CA . THR A 1 545 ? -11.445 62.469 1.258 1 62.97 545 THR A CA 1
ATOM 4531 C C . THR A 1 545 ? -11.102 60.969 1.123 1 62.97 545 THR A C 1
ATOM 4533 O O . THR A 1 545 ? -11.93 60.125 1.407 1 62.97 545 THR A O 1
ATOM 4536 N N . ASP A 1 546 ? -10.258 60.656 0.38 1 59.47 546 ASP A N 1
ATOM 4537 C CA . ASP A 1 546 ? -9.797 59.281 0.242 1 59.47 546 ASP A CA 1
ATOM 4538 C C . ASP A 1 546 ? -8.289 59.188 0.476 1 59.47 546 ASP A C 1
ATOM 4540 O O . ASP A 1 546 ? -7.59 60.188 0.491 1 59.47 546 ASP A O 1
ATOM 4544 N N . TRP A 1 547 ? -7.957 58.156 1.005 1 54.19 547 TRP A N 1
ATOM 4545 C CA . TRP A 1 547 ? -6.523 57.906 1.087 1 54.19 547 TRP A CA 1
ATOM 4546 C C . TRP A 1 547 ? -5.902 57.812 -0.305 1 54.19 547 TRP A C 1
ATOM 4548 O O . TRP A 1 547 ? -6.406 57.094 -1.176 1 54.19 547 TRP A O 1
ATOM 4558 N N . ASP A 1 548 ? -5.625 58.906 -0.95 1 51.62 548 ASP A N 1
ATOM 4559 C CA . ASP A 1 548 ? -5.066 58.875 -2.299 1 51.62 548 ASP A CA 1
ATOM 4560 C C . ASP A 1 548 ? -3.705 58.188 -2.309 1 51.62 548 ASP A C 1
ATOM 4562 O O . ASP A 1 548 ? -2.762 58.625 -1.663 1 51.62 548 ASP A O 1
ATOM 4566 N N . ARG A 1 549 ? -3.604 56.875 -2.771 1 50.19 549 ARG A N 1
ATOM 4567 C CA . ARG A 1 549 ? -2.371 56.125 -2.971 1 50.19 549 ARG A CA 1
ATOM 4568 C C . ARG A 1 549 ? -1.284 57 -3.588 1 50.19 549 ARG A C 1
ATOM 4570 O O . ARG A 1 549 ? -0.096 56.781 -3.336 1 50.19 549 ARG A O 1
ATOM 4577 N N . ALA A 1 550 ? -1.605 57.75 -4.551 1 45.81 550 ALA A N 1
ATOM 4578 C CA . ALA A 1 550 ? -0.658 58.469 -5.375 1 45.81 550 ALA A CA 1
ATOM 4579 C C . ALA A 1 550 ? -0.075 59.656 -4.605 1 45.81 550 ALA A C 1
ATOM 4581 O O . ALA A 1 550 ? 1.076 60.062 -4.82 1 45.81 550 ALA A O 1
ATOM 4582 N N . ARG A 1 551 ? -0.687 60.375 -3.91 1 45.25 551 ARG A N 1
ATOM 4583 C CA . ARG A 1 551 ? -0.251 61.656 -3.334 1 45.25 551 ARG A CA 1
ATOM 4584 C C . ARG A 1 551 ? 0.052 61.5 -1.846 1 45.25 551 ARG A C 1
ATOM 4586 O O . ARG A 1 551 ? 0.283 62.5 -1.151 1 45.25 551 ARG A O 1
ATOM 4593 N N . ALA A 1 552 ? -0.227 60.375 -1.334 1 46.06 552 ALA A N 1
ATOM 4594 C CA . ALA A 1 552 ? -0.025 60.344 0.112 1 46.06 552 ALA A CA 1
ATOM 4595 C C . ALA A 1 552 ? 1.448 60.5 0.466 1 46.06 552 ALA A C 1
ATOM 4597 O O . ALA A 1 552 ? 2.264 59.625 0.232 1 46.06 552 ALA A O 1
ATOM 4598 N N . GLY A 1 553 ? 1.874 61.625 0.414 1 43.31 553 GLY A N 1
ATOM 4599 C CA . GLY A 1 553 ? 3.17 62.031 0.93 1 43.31 553 GLY A CA 1
ATOM 4600 C C . GLY A 1 553 ? 3.551 61.312 2.215 1 43.31 553 GLY A C 1
ATOM 4601 O O . GLY A 1 553 ? 4.734 61.25 2.559 1 43.31 553 GLY A O 1
ATOM 4602 N N . LYS A 1 554 ? 2.531 60.969 2.984 1 49.06 554 LYS A N 1
ATOM 4603 C CA . LYS A 1 554 ? 2.824 60.25 4.223 1 49.06 554 LYS A CA 1
ATOM 4604 C C . LYS A 1 554 ? 3.457 58.906 3.936 1 49.06 554 LYS A C 1
ATOM 4606 O O . LYS A 1 554 ? 4.344 58.469 4.668 1 49.06 554 LYS A O 1
ATOM 4611 N N . THR A 1 555 ? 2.965 58.375 2.779 1 47 555 THR A N 1
ATOM 4612 C CA . THR A 1 555 ? 3.479 57.062 2.422 1 47 555 THR A CA 1
ATOM 4613 C C . THR A 1 555 ? 4.957 57.125 2.062 1 47 555 THR A C 1
ATOM 4615 O O . THR A 1 555 ? 5.723 56.219 2.352 1 47 555 THR A O 1
ATOM 4618 N N . GLY A 1 556 ? 5.254 58.219 1.257 1 45.72 556 GLY A N 1
ATOM 4619 C CA . GLY A 1 556 ? 6.652 58.312 0.869 1 45.72 556 GLY A CA 1
ATOM 4620 C C . GLY A 1 556 ? 7.586 58.531 2.047 1 45.72 556 GLY A C 1
ATOM 4621 O O . GLY A 1 556 ? 8.711 58.031 2.051 1 45.72 556 GLY A O 1
ATOM 4622 N N . GLU A 1 557 ? 7.137 59.375 2.926 1 46.12 557 GLU A N 1
ATOM 4623 C CA . GLU A 1 557 ? 7.973 59.688 4.082 1 46.12 557 GLU A CA 1
ATOM 4624 C C . GLU A 1 557 ? 7.965 58.531 5.086 1 46.12 557 GLU A C 1
ATOM 4626 O O . GLU A 1 557 ? 8.703 58.562 6.078 1 46.12 557 GLU A O 1
ATOM 4631 N N . GLN A 1 558 ? 7.09 57.719 4.926 1 49.41 558 GLN A N 1
ATOM 4632 C CA . GLN A 1 558 ? 7.027 56.531 5.746 1 49.41 558 GLN A CA 1
ATOM 4633 C C . GLN A 1 558 ? 8.25 55.625 5.52 1 49.41 558 GLN A C 1
ATOM 4635 O O . GLN A 1 558 ? 8.258 54.469 5.914 1 49.41 558 GLN A O 1
ATOM 4640 N N . GLU A 1 559 ? 9.188 56.25 4.914 1 51.31 559 GLU A N 1
ATOM 4641 C CA . GLU A 1 559 ? 10.406 55.5 4.617 1 51.31 559 GLU A CA 1
ATOM 4642 C C . GLU A 1 559 ? 11.086 55 5.895 1 51.31 559 GLU A C 1
ATOM 4644 O O . GLU A 1 559 ? 10.734 55.438 6.992 1 51.31 559 GLU A O 1
ATOM 4649 N N . GLU A 1 560 ? 11.93 54.094 5.742 1 57.84 560 GLU A N 1
ATOM 4650 C CA . GLU A 1 560 ? 12.75 53.438 6.754 1 57.84 560 GLU A CA 1
ATOM 4651 C C . GLU A 1 560 ? 13.516 54.469 7.594 1 57.84 560 GLU A C 1
ATOM 4653 O O . GLU A 1 560 ? 14.047 55.438 7.059 1 57.84 560 GLU A O 1
ATOM 4658 N N . ILE A 1 561 ? 13.219 54.406 8.945 1 60.28 561 ILE A N 1
ATOM 4659 C CA . ILE A 1 561 ? 14.008 55.219 9.867 1 60.28 561 ILE A CA 1
ATOM 4660 C C . ILE A 1 561 ? 15.484 55.125 9.516 1 60.28 561 ILE A C 1
ATOM 4662 O O . ILE A 1 561 ? 16.016 54.031 9.336 1 60.28 561 ILE A O 1
ATOM 4666 N N . SER A 1 562 ? 16.047 56.25 9.219 1 53.53 562 SER A N 1
ATOM 4667 C CA . SER A 1 562 ? 17.453 56.281 8.875 1 53.53 562 SER A CA 1
ATOM 4668 C C . SER A 1 562 ? 18.297 55.594 9.961 1 53.53 562 SER A C 1
ATOM 4670 O O . SER A 1 562 ? 17.891 55.531 11.117 1 53.53 562 SER A O 1
ATOM 4672 N N . THR A 1 563 ? 19.391 54.969 9.617 1 58.88 563 THR A N 1
ATOM 4673 C CA . THR A 1 563 ? 20.312 54.312 10.523 1 58.88 563 THR A CA 1
ATOM 4674 C C . THR A 1 563 ? 20.688 55.219 11.68 1 58.88 563 THR A C 1
ATOM 4676 O O . THR A 1 563 ? 20.844 54.781 12.812 1 58.88 563 THR A O 1
ATOM 4679 N N . GLU A 1 564 ? 20.766 56.531 11.414 1 54.25 564 GLU A N 1
ATOM 4680 C CA . GLU A 1 564 ? 21.203 57.5 12.414 1 54.25 564 GLU A CA 1
ATOM 4681 C C . GLU A 1 564 ? 20.094 57.781 13.422 1 54.25 564 GLU A C 1
ATOM 4683 O O . GLU A 1 564 ? 20.359 58.156 14.562 1 54.25 564 GLU A O 1
ATOM 4688 N N . ALA A 1 565 ? 18.953 57.438 13.086 1 60.81 565 ALA A N 1
ATOM 4689 C CA . ALA A 1 565 ? 17.797 57.75 13.938 1 60.81 565 ALA A CA 1
ATOM 4690 C C . ALA A 1 565 ? 17.375 56.531 14.75 1 60.81 565 ALA A C 1
ATOM 4692 O O . ALA A 1 565 ? 16.469 56.625 15.57 1 60.81 565 ALA A O 1
ATOM 4693 N N . GLN A 1 566 ? 18.188 55.5 14.617 1 68.12 566 GLN A N 1
ATOM 4694 C CA . GLN A 1 566 ? 17.844 54.281 15.32 1 68.12 566 GLN A CA 1
ATOM 4695 C C . GLN A 1 566 ? 18.203 54.375 16.797 1 68.12 566 GLN A C 1
ATOM 4697 O O . GLN A 1 566 ? 19.297 54.844 17.141 1 68.12 566 GLN A O 1
ATOM 4702 N N . ASN A 1 567 ? 17.297 54.031 17.656 1 71.56 567 ASN A N 1
ATOM 4703 C CA . ASN A 1 567 ? 17.516 54.062 19.094 1 71.56 567 ASN A CA 1
ATOM 4704 C C . ASN A 1 567 ? 18.422 52.906 19.531 1 71.56 567 ASN A C 1
ATOM 4706 O O . ASN A 1 567 ? 17.969 51.938 20.125 1 71.56 567 ASN A O 1
ATOM 4710 N N . SER A 1 568 ? 19.656 53.031 19.266 1 66.44 568 SER A N 1
ATOM 4711 C CA . SER A 1 568 ? 20.594 51.938 19.5 1 66.44 568 SER A CA 1
ATOM 4712 C C . SER A 1 568 ? 21.047 51.906 20.953 1 66.44 568 SER A C 1
ATOM 4714 O O . SER A 1 568 ? 21.562 50.875 21.422 1 66.44 568 SER A O 1
ATOM 4716 N N . ASP A 1 569 ? 20.734 52.906 21.734 1 71.44 569 ASP A N 1
ATOM 4717 C CA . ASP A 1 569 ? 21.266 53 23.078 1 71.44 569 ASP A CA 1
ATOM 4718 C C . ASP A 1 569 ? 20.234 52.531 24.109 1 71.44 569 ASP A C 1
ATOM 4720 O O . ASP A 1 569 ? 20.453 52.656 25.312 1 71.44 569 ASP A O 1
ATOM 4724 N N . VAL A 1 570 ? 19.234 51.875 23.656 1 77.94 570 VAL A N 1
ATOM 4725 C CA . VAL A 1 570 ? 18.188 51.438 24.578 1 77.94 570 VAL A CA 1
ATOM 4726 C C . VAL A 1 570 ? 18.578 50.125 25.234 1 77.94 570 VAL A C 1
ATOM 4728 O O . VAL A 1 570 ? 19.016 49.188 24.547 1 77.94 570 VAL A O 1
ATOM 4731 N N . LEU A 1 571 ? 18.484 50 26.531 1 71.94 571 LEU A N 1
ATOM 4732 C CA . LEU A 1 571 ? 18.734 48.75 27.234 1 71.94 571 LEU A CA 1
ATOM 4733 C C . LEU A 1 571 ? 17.75 47.688 26.797 1 71.94 571 LEU A C 1
ATOM 4735 O O . LEU A 1 571 ? 16.531 47.938 26.734 1 71.94 571 LEU A O 1
ATOM 4739 N N . GLN A 1 572 ? 18.344 46.5 26.422 1 72.75 572 GLN A N 1
ATOM 4740 C CA . GLN A 1 572 ? 17.5 45.438 25.906 1 72.75 572 GLN A CA 1
ATOM 4741 C C . GLN A 1 572 ? 17.203 44.406 26.984 1 72.75 572 GLN A C 1
ATOM 4743 O O . GLN A 1 572 ? 18.062 44.125 27.828 1 72.75 572 GLN A O 1
ATOM 4748 N N . SER A 1 573 ? 15.953 43.906 26.859 1 71.38 573 SER A N 1
ATOM 4749 C CA . SER A 1 573 ? 15.555 42.875 27.797 1 71.38 573 SER A CA 1
ATOM 4750 C C . SER A 1 573 ? 15.922 41.5 27.25 1 71.38 573 SER A C 1
ATOM 4752 O O . SER A 1 573 ? 16.234 41.344 26.062 1 71.38 573 SER A O 1
ATOM 4754 N N . SER A 1 574 ? 15.906 40.5 28.156 1 67.75 574 SER A N 1
ATOM 4755 C CA . SER A 1 574 ? 16.219 39.125 27.781 1 67.75 574 SER A CA 1
ATOM 4756 C C . SER A 1 574 ? 15.25 38.594 26.75 1 67.75 574 SER A C 1
ATOM 4758 O O . SER A 1 574 ? 15.609 37.75 25.922 1 67.75 574 SER A O 1
ATOM 4760 N N . LEU A 1 575 ? 14.094 39.156 26.781 1 72.94 575 LEU A N 1
ATOM 4761 C CA . LEU A 1 575 ? 13.07 38.688 25.859 1 72.94 575 LEU A CA 1
ATOM 4762 C C . LEU A 1 575 ? 13.367 39.125 24.438 1 72.94 575 LEU A C 1
ATOM 4764 O O . LEU A 1 575 ? 12.945 38.5 23.469 1 72.94 575 LEU A O 1
ATOM 4768 N N . ASP A 1 576 ? 14.047 40.219 24.312 1 64.56 576 ASP A N 1
ATOM 4769 C CA . ASP A 1 576 ? 14.43 40.719 23 1 64.56 576 ASP A CA 1
ATOM 4770 C C . ASP A 1 576 ? 15.414 39.781 22.312 1 64.56 576 ASP A C 1
ATOM 4772 O O . ASP A 1 576 ? 15.305 39.531 21.094 1 64.56 576 ASP A O 1
ATOM 4776 N N . SER A 1 577 ? 16.234 39.281 23.047 1 58.5 577 SER A N 1
ATOM 4777 C CA . SER A 1 577 ? 17.234 38.344 22.531 1 58.5 577 SER A CA 1
ATOM 4778 C C . SER A 1 577 ? 16.578 37.062 22.078 1 58.5 577 SER A C 1
ATOM 4780 O O . SER A 1 577 ? 17.016 36.438 21.109 1 58.5 577 SER A O 1
ATOM 4782 N N . THR A 1 578 ? 15.594 36.812 22.812 1 56.53 578 THR A N 1
ATOM 4783 C CA . THR A 1 578 ? 14.898 35.594 22.516 1 56.53 578 THR A CA 1
ATOM 4784 C C . THR A 1 578 ? 14.188 35.688 21.156 1 56.53 578 THR A C 1
ATOM 4786 O O . THR A 1 578 ? 14.094 34.688 20.438 1 56.53 578 THR A O 1
ATOM 4789 N N . ALA A 1 579 ? 13.703 36.875 20.859 1 53.84 579 ALA A N 1
ATOM 4790 C CA . ALA A 1 579 ? 12.898 37.094 19.656 1 53.84 579 ALA A CA 1
ATOM 4791 C C . ALA A 1 579 ? 13.789 37.25 18.422 1 53.84 579 ALA A C 1
ATOM 4793 O O . ALA A 1 579 ? 13.328 37.062 17.297 1 53.84 579 ALA A O 1
ATOM 4794 N N . ARG A 1 580 ? 14.906 37.844 18.484 1 53.28 580 ARG A N 1
ATOM 4795 C CA . ARG A 1 580 ? 15.766 38.188 17.344 1 53.28 580 ARG A CA 1
ATOM 4796 C C . ARG A 1 580 ? 16.234 36.906 16.625 1 53.28 580 ARG A C 1
ATOM 4798 O O . ARG A 1 580 ? 16.5 35.906 17.25 1 53.28 580 ARG A O 1
ATOM 4805 N N . ASP A 1 581 ? 15.711 36.812 15.391 1 50.5 581 ASP A N 1
ATOM 4806 C CA . ASP A 1 581 ? 15.898 35.812 14.344 1 50.5 581 ASP A CA 1
ATOM 4807 C C . ASP A 1 581 ? 17.359 35.406 14.234 1 50.5 581 ASP A C 1
ATOM 4809 O O . ASP A 1 581 ? 18.234 36.25 14.062 1 50.5 581 ASP A O 1
ATOM 4813 N N . GLU A 1 582 ? 17.609 34.438 14.875 1 45.34 582 GLU A N 1
ATOM 4814 C CA . GLU A 1 582 ? 18.922 33.844 14.703 1 45.34 582 GLU A CA 1
ATOM 4815 C C . GLU A 1 582 ? 19.312 33.75 13.227 1 45.34 582 GLU A C 1
ATOM 4817 O O . GLU A 1 582 ? 20.406 33.312 12.883 1 45.34 582 GLU A O 1
ATOM 4822 N N . LEU A 1 583 ? 18.531 33.688 12.219 1 40.28 583 LEU A N 1
ATOM 4823 C CA . LEU A 1 583 ? 19.328 33.406 11.031 1 40.28 583 LEU A CA 1
ATOM 4824 C C . LEU A 1 583 ? 20.203 34.594 10.664 1 40.28 583 LEU A C 1
ATOM 4826 O O . LEU A 1 583 ? 19.719 35.719 10.594 1 40.28 583 LEU A O 1
ATOM 4830 N N . HIS B 1 1 ? 34.969 22.125 -1.028 1 27.2 1 HIS B N 1
ATOM 4831 C CA . HIS B 1 1 ? 34.312 23.016 -1.981 1 27.2 1 HIS B CA 1
ATOM 4832 C C . HIS B 1 1 ? 33.156 22.312 -2.668 1 27.2 1 HIS B C 1
ATOM 4834 O O . HIS B 1 1 ? 33.281 21.875 -3.816 1 27.2 1 HIS B O 1
ATOM 4840 N N . PHE B 1 2 ? 32.5 21.469 -1.98 1 32.62 2 PHE B N 1
ATOM 4841 C CA . PHE B 1 2 ? 31.344 20.781 -2.555 1 32.62 2 PHE B CA 1
ATOM 4842 C C . PHE B 1 2 ? 30.328 21.781 -3.096 1 32.62 2 PHE B C 1
ATOM 4844 O O . PHE B 1 2 ? 29.703 22.5 -2.326 1 32.62 2 PHE B O 1
ATOM 4851 N N . SER B 1 3 ? 30.656 22.344 -4.09 1 36.81 3 SER B N 1
ATOM 4852 C CA . SER B 1 3 ? 29.656 23.062 -4.887 1 36.81 3 SER B CA 1
ATOM 4853 C C . SER B 1 3 ? 28.359 22.281 -4.98 1 36.81 3 SER B C 1
ATOM 4855 O O . SER B 1 3 ? 28.359 21.109 -5.391 1 36.81 3 SER B O 1
ATOM 4857 N N . PHE B 1 4 ? 27.547 22.422 -4 1 42.72 4 PHE B N 1
ATOM 4858 C CA . PHE B 1 4 ? 26.203 21.875 -4.195 1 42.72 4 PHE B CA 1
ATOM 4859 C C . PHE B 1 4 ? 25.75 22.062 -5.633 1 42.72 4 PHE B C 1
ATOM 4861 O O . PHE B 1 4 ? 25.234 23.125 -5.992 1 42.72 4 PHE B O 1
ATOM 4868 N N . VAL B 1 5 ? 26.609 21.766 -6.555 1 39.03 5 VAL B N 1
ATOM 4869 C CA . VAL B 1 5 ? 26.094 21.609 -7.914 1 39.03 5 VAL B CA 1
ATOM 4870 C C . VAL B 1 5 ? 24.797 20.812 -7.887 1 39.03 5 VAL B C 1
ATOM 4872 O O . VAL B 1 5 ? 24.703 19.781 -7.211 1 39.03 5 VAL B O 1
ATOM 4875 N N . GLU B 1 6 ? 23.672 21.391 -8.242 1 46.5 6 GLU B N 1
ATOM 4876 C CA . GLU B 1 6 ? 22.359 20.859 -8.57 1 46.5 6 GLU B CA 1
ATOM 4877 C C . GLU B 1 6 ? 22.453 19.484 -9.219 1 46.5 6 GLU B C 1
ATOM 4879 O O . GLU B 1 6 ? 22.609 19.375 -10.43 1 46.5 6 GLU B O 1
ATOM 4884 N N . ARG B 1 7 ? 23.328 18.641 -8.758 1 51.62 7 ARG B N 1
ATOM 4885 C CA . ARG B 1 7 ? 23.219 17.359 -9.445 1 51.62 7 ARG B CA 1
ATOM 4886 C C . ARG B 1 7 ? 21.781 16.859 -9.43 1 51.62 7 ARG B C 1
ATOM 4888 O O . ARG B 1 7 ? 21.188 16.672 -8.359 1 51.62 7 ARG B O 1
ATOM 4895 N N . TRP B 1 8 ? 21.109 17.156 -10.523 1 60.56 8 TRP B N 1
ATOM 4896 C CA . TRP B 1 8 ? 19.797 16.578 -10.734 1 60.56 8 TRP B CA 1
ATOM 4897 C C . TRP B 1 8 ? 19.828 15.062 -10.648 1 60.56 8 TRP B C 1
ATOM 4899 O O . TRP B 1 8 ? 20.578 14.414 -11.375 1 60.56 8 TRP B O 1
ATOM 4909 N N . SER B 1 9 ? 19.484 14.469 -9.492 1 75.75 9 SER B N 1
ATOM 4910 C CA . SER B 1 9 ? 19.344 13.016 -9.445 1 75.75 9 SER B CA 1
ATOM 4911 C C . SER B 1 9 ? 17.938 12.586 -9.836 1 75.75 9 SER B C 1
ATOM 4913 O O . SER B 1 9 ? 16.969 13.008 -9.211 1 75.75 9 SER B O 1
ATOM 4915 N N . PRO B 1 10 ? 17.906 11.93 -10.977 1 87.81 10 PRO B N 1
ATOM 4916 C CA . PRO B 1 10 ? 16.578 11.461 -11.391 1 87.81 10 PRO B CA 1
ATOM 4917 C C . PRO B 1 10 ? 15.898 10.594 -10.336 1 87.81 10 PRO B C 1
ATOM 4919 O O . PRO B 1 10 ? 16.578 9.945 -9.531 1 87.81 10 PRO B O 1
ATOM 4922 N N . GLU B 1 11 ? 14.57 10.75 -10.242 1 93.25 11 GLU B N 1
ATOM 4923 C CA . GLU B 1 11 ? 13.789 9.914 -9.336 1 93.25 11 GLU B CA 1
ATOM 4924 C C . GLU B 1 11 ? 13.953 8.43 -9.68 1 93.25 11 GLU B C 1
ATOM 4926 O O . GLU B 1 11 ? 14.023 8.062 -10.852 1 93.25 11 GLU B O 1
ATOM 4931 N N . SER B 1 12 ? 14.109 7.652 -8.695 1 94.25 12 SER B N 1
ATOM 4932 C CA . SER B 1 12 ? 14.195 6.211 -8.914 1 94.25 12 SER B CA 1
ATOM 4933 C C . SER B 1 12 ? 12.859 5.641 -9.383 1 94.25 12 SER B C 1
ATOM 4935 O O . SER B 1 12 ? 11.836 6.32 -9.32 1 94.25 12 SER B O 1
ATOM 4937 N N . ARG B 1 13 ? 12.961 4.422 -9.953 1 95.06 13 ARG B N 1
ATOM 4938 C CA . ARG B 1 13 ? 11.75 3.744 -10.414 1 95.06 13 ARG B CA 1
ATOM 4939 C C . ARG B 1 13 ? 10.859 3.354 -9.234 1 95.06 13 ARG B C 1
ATOM 4941 O O . ARG B 1 13 ? 11.32 3.334 -8.094 1 95.06 13 ARG B O 1
ATOM 4948 N N . LEU B 1 14 ? 9.625 3.021 -9.531 1 97 14 LEU B N 1
ATOM 4949 C CA . LEU B 1 14 ? 8.68 2.555 -8.523 1 97 14 LEU B CA 1
ATOM 4950 C C . LEU B 1 14 ? 8.922 1.084 -8.195 1 97 14 LEU B C 1
ATOM 4952 O O . LEU B 1 14 ? 9.312 0.304 -9.07 1 97 14 LEU B O 1
ATOM 4956 N N . LEU B 1 15 ? 8.719 0.715 -6.977 1 97.69 15 LEU B N 1
ATOM 4957 C CA . LEU B 1 15 ? 8.719 -0.684 -6.562 1 97.69 15 LEU B CA 1
ATOM 4958 C C . LEU B 1 15 ? 7.523 -1.425 -7.156 1 97.69 15 LEU B C 1
ATOM 4960 O O . LEU B 1 15 ? 6.523 -0.806 -7.523 1 97.69 15 LEU B O 1
ATOM 4964 N N . ALA B 1 16 ? 7.672 -2.75 -7.242 1 98.38 16 ALA B N 1
ATOM 4965 C CA . ALA B 1 16 ? 6.559 -3.57 -7.711 1 98.38 16 ALA B CA 1
ATOM 4966 C C . ALA B 1 16 ? 5.363 -3.457 -6.77 1 98.38 16 ALA B C 1
ATOM 4968 O O . ALA B 1 16 ? 5.527 -3.27 -5.562 1 98.38 16 ALA B O 1
ATOM 4969 N N . PRO B 1 17 ? 4.137 -3.557 -7.32 1 98.5 17 PRO B N 1
ATOM 4970 C CA . PRO B 1 17 ? 2.951 -3.533 -6.457 1 98.5 17 PRO B CA 1
ATOM 4971 C C . PRO B 1 17 ? 2.984 -4.617 -5.379 1 98.5 17 PRO B C 1
ATOM 4973 O O . PRO B 1 17 ? 3.686 -5.621 -5.531 1 98.5 17 PRO B O 1
ATOM 4976 N N . ARG B 1 18 ? 2.336 -4.398 -4.324 1 98.62 18 ARG B N 1
ATOM 4977 C CA . ARG B 1 18 ? 2.273 -5.301 -3.178 1 98.62 18 ARG B CA 1
ATOM 4978 C C . ARG B 1 18 ? 1.173 -6.34 -3.357 1 98.62 18 ARG B C 1
ATOM 4980 O O . ARG B 1 18 ? 0.006 -5.992 -3.549 1 98.62 18 ARG B O 1
ATOM 4987 N N . VAL B 1 19 ? 1.48 -7.605 -3.211 1 98.88 19 VAL B N 1
ATOM 4988 C CA . VAL B 1 19 ? 0.517 -8.664 -3.512 1 98.88 19 VAL B CA 1
ATOM 4989 C C . VAL B 1 19 ? 0.378 -9.594 -2.309 1 98.88 19 VAL B C 1
ATOM 4991 O O . VAL B 1 19 ? 1.375 -10.094 -1.786 1 98.88 19 VAL B O 1
ATOM 4994 N N . LEU B 1 20 ? -0.812 -9.75 -1.78 1 98.88 20 LEU B N 1
ATOM 4995 C CA . LEU B 1 20 ? -1.06 -10.828 -0.828 1 98.88 20 LEU B CA 1
ATOM 4996 C C . LEU B 1 20 ? -1.606 -12.062 -1.534 1 98.88 20 LEU B C 1
ATOM 4998 O O . LEU B 1 20 ? -2.611 -11.984 -2.244 1 98.88 20 LEU B O 1
ATOM 5002 N N . VAL B 1 21 ? -0.936 -13.164 -1.427 1 98.88 21 VAL B N 1
ATOM 5003 C CA . VAL B 1 21 ? -1.345 -14.438 -2 1 98.88 21 VAL B CA 1
ATOM 5004 C C . VAL B 1 21 ? -2.039 -15.289 -0.936 1 98.88 21 VAL B C 1
ATOM 5006 O O . VAL B 1 21 ? -1.475 -15.539 0.132 1 98.88 21 VAL B O 1
ATOM 5009 N N . ALA B 1 22 ? -3.238 -15.703 -1.222 1 98.81 22 ALA B N 1
ATOM 5010 C CA . ALA B 1 22 ? -4 -16.531 -0.291 1 98.81 22 ALA B CA 1
ATOM 5011 C C . ALA B 1 22 ? -4.035 -17.984 -0.754 1 98.81 22 ALA B C 1
ATOM 5013 O O . ALA B 1 22 ? -4.473 -18.281 -1.87 1 98.81 22 ALA B O 1
ATOM 5014 N N . LEU B 1 23 ? -3.57 -18.859 0.066 1 98.69 23 LEU B N 1
ATOM 5015 C CA . LEU B 1 23 ? -3.604 -20.297 -0.162 1 98.69 23 LEU B CA 1
ATOM 5016 C C . LEU B 1 23 ? -4.496 -21 0.863 1 98.69 23 LEU B C 1
ATOM 5018 O O . LEU B 1 23 ? -4.203 -20.969 2.061 1 98.69 23 LEU B O 1
ATOM 5022 N N . ILE B 1 24 ? -5.57 -21.547 0.428 1 98.38 24 ILE B N 1
ATOM 5023 C CA . ILE B 1 24 ? -6.457 -22.344 1.271 1 98.38 24 ILE B CA 1
ATOM 5024 C C . ILE B 1 24 ? -6.43 -23.797 0.816 1 98.38 24 ILE B C 1
ATOM 5026 O O . ILE B 1 24 ? -7.02 -24.141 -0.208 1 98.38 24 ILE B O 1
ATOM 5030 N N . CYS B 1 25 ? -5.746 -24.641 1.581 1 97.81 25 CYS B N 1
ATOM 5031 C CA . CYS B 1 25 ? -5.434 -25.984 1.111 1 97.81 25 CYS B CA 1
ATOM 5032 C C . CYS B 1 25 ? -6.094 -27.047 1.994 1 97.81 25 CYS B C 1
ATOM 5034 O O . CYS B 1 25 ? -6.098 -26.906 3.221 1 97.81 25 CYS B O 1
ATOM 5036 N N . ARG B 1 26 ? -6.656 -27.984 1.379 1 96 26 ARG B N 1
ATOM 5037 C CA . ARG B 1 26 ? -7.227 -29.172 2.02 1 96 26 ARG B CA 1
ATOM 5038 C C . ARG B 1 26 ? -6.918 -30.422 1.217 1 96 26 ARG B C 1
ATOM 5040 O O . ARG B 1 26 ? -7.211 -30.5 0.021 1 96 26 ARG B O 1
ATOM 5047 N N . ASN B 1 27 ? -6.336 -31.422 1.902 1 95.12 27 ASN B N 1
ATOM 5048 C CA . ASN B 1 27 ? -6.035 -32.688 1.246 1 95.12 27 ASN B CA 1
ATOM 5049 C C . ASN B 1 27 ? -5.316 -32.469 -0.082 1 95.12 27 ASN B C 1
ATOM 5051 O O . ASN B 1 27 ? -5.738 -33 -1.113 1 95.12 27 ASN B O 1
ATOM 5055 N N . SER B 1 28 ? -4.23 -31.672 0.038 1 96.75 28 SER B N 1
ATOM 5056 C CA . SER B 1 28 ? -3.508 -31.266 -1.16 1 96.75 28 SER B CA 1
ATOM 5057 C C . SER B 1 28 ? -2.094 -31.844 -1.177 1 96.75 28 SER B C 1
ATOM 5059 O O . SER B 1 28 ? -1.209 -31.297 -1.848 1 96.75 28 SER B O 1
ATOM 5061 N N . GLU B 1 29 ? -1.892 -32.906 -0.453 1 96.62 29 GLU B N 1
ATOM 5062 C CA . GLU B 1 29 ? -0.562 -33.5 -0.374 1 96.62 29 GLU B CA 1
ATOM 5063 C C . GLU B 1 29 ? -0.009 -33.812 -1.764 1 96.62 29 GLU B C 1
ATOM 5065 O O . GLU B 1 29 ? 1.157 -33.531 -2.047 1 96.62 29 GLU B O 1
ATOM 5070 N N . HIS B 1 30 ? -0.816 -34.312 -2.615 1 95.31 30 HIS B N 1
ATOM 5071 C CA . HIS B 1 30 ? -0.406 -34.781 -3.932 1 95.31 30 HIS B CA 1
ATOM 5072 C C . HIS B 1 30 ? 0.03 -33.625 -4.824 1 95.31 30 HIS B C 1
ATOM 5074 O O . HIS B 1 30 ? 0.869 -33.812 -5.711 1 95.31 30 HIS B O 1
ATOM 5080 N N . SER B 1 31 ? -0.511 -32.438 -4.637 1 97.94 31 SER B N 1
ATOM 5081 C CA . SER B 1 31 ? -0.289 -31.344 -5.57 1 97.94 31 SER B CA 1
ATOM 5082 C C . SER B 1 31 ? 0.724 -30.344 -5.02 1 97.94 31 SER B C 1
ATOM 5084 O O . SER B 1 31 ? 1.387 -29.641 -5.781 1 97.94 31 SER B O 1
ATOM 5086 N N . LEU B 1 32 ? 0.894 -30.266 -3.715 1 98.25 32 LEU B N 1
ATOM 5087 C CA . LEU B 1 32 ? 1.612 -29.188 -3.039 1 98.25 32 LEU B CA 1
ATOM 5088 C C . LEU B 1 32 ? 3.043 -29.078 -3.557 1 98.25 32 LEU B C 1
ATOM 5090 O O . LEU B 1 32 ? 3.531 -27.984 -3.826 1 98.25 32 LEU B O 1
ATOM 5094 N N . PRO B 1 33 ? 3.777 -30.203 -3.76 1 97.81 33 PRO B N 1
ATOM 5095 C CA . PRO B 1 33 ? 5.16 -30.078 -4.227 1 97.81 33 PRO B CA 1
ATOM 5096 C C . PRO B 1 33 ? 5.262 -29.375 -5.578 1 97.81 33 PRO B C 1
ATOM 5098 O O . PRO B 1 33 ? 6.176 -28.562 -5.793 1 97.81 33 PRO B O 1
ATOM 5101 N N . TYR B 1 34 ? 4.34 -29.703 -6.508 1 97.75 34 TYR B N 1
ATOM 5102 C CA . TYR B 1 34 ? 4.32 -29.062 -7.82 1 97.75 34 TYR B CA 1
ATOM 5103 C C . TYR B 1 34 ? 3.783 -27.641 -7.73 1 97.75 34 TYR B C 1
ATOM 5105 O O . TYR B 1 34 ? 4.359 -26.719 -8.305 1 97.75 34 TYR B O 1
ATOM 5113 N N . PHE B 1 35 ? 2.676 -27.531 -6.98 1 98.44 35 PHE B N 1
ATOM 5114 C CA . PHE B 1 35 ? 1.986 -26.25 -6.832 1 98.44 35 PHE B CA 1
ATOM 5115 C C . PHE B 1 35 ? 2.914 -25.203 -6.234 1 98.44 35 PHE B C 1
ATOM 5117 O O . PHE B 1 35 ? 3.078 -24.125 -6.801 1 98.44 35 PHE B O 1
ATOM 5124 N N . LEU B 1 36 ? 3.529 -25.531 -5.113 1 98.75 36 LEU B N 1
ATOM 5125 C CA . LEU B 1 36 ? 4.418 -24.594 -4.438 1 98.75 36 LEU B CA 1
ATOM 5126 C C . LEU B 1 36 ? 5.629 -24.266 -5.305 1 98.75 36 LEU B C 1
ATOM 5128 O O . LEU B 1 36 ? 6.145 -23.156 -5.262 1 98.75 36 LEU B O 1
ATOM 5132 N N . GLY B 1 37 ? 6.074 -25.266 -6.102 1 98.25 37 GLY B N 1
ATOM 5133 C CA . GLY B 1 37 ? 7.129 -24.984 -7.066 1 98.25 37 GLY B CA 1
ATOM 5134 C C . GLY B 1 37 ? 6.773 -23.875 -8.039 1 98.25 37 GLY B C 1
ATOM 5135 O O . GLY B 1 37 ? 7.609 -23.031 -8.352 1 98.25 37 GLY B O 1
ATOM 5136 N N . THR B 1 38 ? 5.551 -23.875 -8.539 1 98.44 38 THR B N 1
ATOM 5137 C CA . THR B 1 38 ? 5.121 -22.844 -9.477 1 98.44 38 THR B CA 1
ATOM 5138 C C . THR B 1 38 ? 5 -21.484 -8.781 1 98.44 38 THR B C 1
ATOM 5140 O O . THR B 1 38 ? 5.273 -20.453 -9.375 1 98.44 38 THR B O 1
ATOM 5143 N N . ILE B 1 39 ? 4.605 -21.469 -7.488 1 98.62 39 ILE B N 1
ATOM 5144 C CA . ILE B 1 39 ? 4.496 -20.234 -6.711 1 98.62 39 ILE B CA 1
ATOM 5145 C C . ILE B 1 39 ? 5.887 -19.641 -6.496 1 98.62 39 ILE B C 1
ATOM 5147 O O . ILE B 1 39 ? 6.078 -18.422 -6.648 1 98.62 39 ILE B O 1
ATOM 5151 N N . GLU B 1 40 ? 6.844 -20.5 -6.203 1 98.12 40 GLU B N 1
ATOM 5152 C CA . GLU B 1 40 ? 8.227 -20.094 -5.992 1 98.12 40 GLU B CA 1
ATOM 5153 C C . GLU B 1 40 ? 8.797 -19.422 -7.238 1 98.12 40 GLU B C 1
ATOM 5155 O O . GLU B 1 40 ? 9.594 -18.484 -7.133 1 98.12 40 GLU B O 1
ATOM 5160 N N . ARG B 1 41 ? 8.352 -19.828 -8.352 1 97.81 41 ARG B N 1
ATOM 5161 C CA . ARG B 1 41 ? 9.016 -19.438 -9.586 1 97.81 41 ARG B CA 1
ATOM 5162 C C . ARG B 1 41 ? 8.305 -18.266 -10.242 1 97.81 41 ARG B C 1
ATOM 5164 O O . ARG B 1 41 ? 8.656 -17.859 -11.352 1 97.81 41 ARG B O 1
ATOM 5171 N N . LEU B 1 42 ? 7.246 -17.766 -9.633 1 98.25 42 LEU B N 1
ATOM 5172 C CA . LEU B 1 4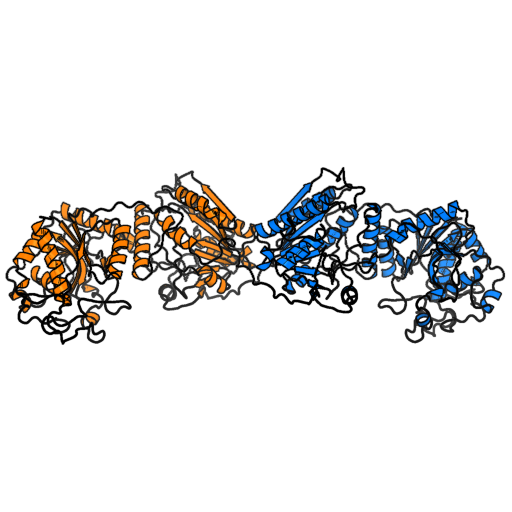2 ? 6.68 -16.516 -10.133 1 98.25 42 LEU B CA 1
ATOM 5173 C C . LEU B 1 42 ? 7.746 -15.438 -10.219 1 98.25 42 LEU B C 1
ATOM 5175 O O . LEU B 1 42 ? 8.484 -15.211 -9.258 1 98.25 42 LEU B O 1
ATOM 5179 N N . ASN B 1 43 ? 7.805 -14.844 -11.414 1 98.44 43 ASN B N 1
ATOM 5180 C CA . ASN B 1 43 ? 8.734 -13.742 -11.625 1 98.44 43 ASN B CA 1
ATOM 5181 C C . ASN B 1 43 ? 8.234 -12.461 -10.961 1 98.44 43 ASN B C 1
ATOM 5183 O O . ASN B 1 43 ? 7.805 -11.531 -11.648 1 98.44 43 ASN B O 1
ATOM 5187 N N . TYR B 1 44 ? 8.375 -12.375 -9.719 1 98.5 44 TYR B N 1
ATOM 5188 C CA . TYR B 1 44 ? 7.922 -11.266 -8.883 1 98.5 44 TYR B CA 1
ATOM 5189 C C . TYR B 1 44 ? 8.773 -11.148 -7.629 1 98.5 44 TYR B C 1
ATOM 5191 O O . TYR B 1 44 ? 9.133 -12.156 -7.016 1 98.5 44 TYR B O 1
ATOM 5199 N N . PRO B 1 45 ? 9.148 -9.945 -7.227 1 98.19 45 PRO B N 1
ATOM 5200 C CA . PRO B 1 45 ? 9.969 -9.836 -6.016 1 98.19 45 PRO B CA 1
ATOM 5201 C C . PRO B 1 45 ? 9.25 -10.367 -4.77 1 98.19 45 PRO B C 1
ATOM 5203 O O . PRO B 1 45 ? 8.18 -9.875 -4.418 1 98.19 45 PRO B O 1
ATOM 5206 N N . LYS B 1 46 ? 9.836 -11.305 -4.059 1 98.19 46 LYS B N 1
ATOM 5207 C CA . LYS B 1 46 ? 9.18 -11.984 -2.947 1 98.19 46 LYS B CA 1
ATOM 5208 C C . LYS B 1 46 ? 8.93 -11.023 -1.785 1 98.19 46 LYS B C 1
ATOM 5210 O O . LYS B 1 46 ? 7.949 -11.18 -1.052 1 98.19 46 LYS B O 1
ATOM 5215 N N . ASP B 1 47 ? 9.758 -10.023 -1.648 1 97.06 47 ASP B N 1
ATOM 5216 C CA . ASP B 1 47 ? 9.602 -9.062 -0.559 1 97.06 47 ASP B CA 1
ATOM 5217 C C . ASP B 1 47 ? 8.43 -8.125 -0.818 1 97.06 47 ASP B C 1
ATOM 5219 O O . ASP B 1 47 ? 8.047 -7.34 0.054 1 97.06 47 ASP B O 1
ATOM 5223 N N . ARG B 1 48 ? 7.855 -8.141 -2.049 1 98.44 48 ARG B N 1
ATOM 5224 C CA . ARG B 1 48 ? 6.648 -7.387 -2.373 1 98.44 48 ARG B CA 1
ATOM 5225 C C . ARG B 1 48 ? 5.41 -8.273 -2.312 1 98.44 48 ARG B C 1
ATOM 5227 O O . ARG B 1 48 ? 4.324 -7.859 -2.715 1 98.44 48 ARG B O 1
ATOM 5234 N N . MET B 1 49 ? 5.641 -9.492 -1.797 1 98.69 49 MET B N 1
ATOM 5235 C CA . MET B 1 49 ? 4.555 -10.453 -1.639 1 98.69 49 MET B CA 1
ATOM 5236 C C . MET B 1 49 ? 4.367 -10.828 -0.173 1 98.69 49 MET B C 1
ATOM 5238 O O . MET B 1 49 ? 5.344 -10.93 0.574 1 98.69 49 MET B O 1
ATOM 5242 N N . ALA B 1 50 ? 3.174 -10.961 0.191 1 98.69 50 ALA B N 1
ATOM 5243 C CA . ALA B 1 50 ? 2.799 -11.562 1.468 1 98.69 50 ALA B CA 1
ATOM 5244 C C . ALA B 1 50 ? 2 -12.844 1.256 1 98.69 50 ALA B C 1
ATOM 5246 O O . ALA B 1 50 ? 1.307 -12.992 0.247 1 98.69 50 ALA B O 1
ATOM 5247 N N . MET B 1 51 ? 2.133 -13.789 2.201 1 98.62 51 MET B N 1
ATOM 5248 C CA . MET B 1 51 ? 1.453 -15.078 2.098 1 98.62 51 MET B CA 1
ATOM 5249 C C . MET B 1 51 ? 0.431 -15.242 3.217 1 98.62 51 MET B C 1
ATOM 5251 O O . MET B 1 51 ? 0.742 -15.016 4.387 1 98.62 51 MET B O 1
ATOM 5255 N N . TRP B 1 52 ? -0.774 -15.492 2.887 1 98.81 52 TRP B N 1
ATOM 5256 C CA . TRP B 1 52 ? -1.83 -15.898 3.807 1 98.81 52 TRP B CA 1
ATOM 5257 C C . TRP B 1 52 ? -2.225 -17.359 3.574 1 98.81 52 TRP B C 1
ATOM 5259 O O . TRP B 1 52 ? -2.883 -17.672 2.58 1 98.81 52 TRP B O 1
ATOM 5269 N N . VAL B 1 53 ? -1.845 -18.297 4.473 1 98.81 53 VAL B N 1
ATOM 5270 C CA . VAL B 1 53 ? -1.953 -19.719 4.223 1 98.81 53 VAL B CA 1
ATOM 5271 C C . VAL B 1 53 ? -2.826 -20.375 5.293 1 98.81 53 VAL B C 1
ATOM 5273 O O . VAL B 1 53 ? -2.525 -20.281 6.488 1 98.81 53 VAL B O 1
ATOM 5276 N N . ALA B 1 54 ? -3.898 -20.969 4.863 1 98.62 54 ALA B N 1
ATOM 5277 C CA . ALA B 1 54 ? -4.789 -21.688 5.766 1 98.62 54 ALA B CA 1
ATOM 5278 C C . ALA B 1 54 ? -4.98 -23.125 5.309 1 98.62 54 ALA B C 1
ATOM 5280 O O . ALA B 1 54 ? -4.957 -23.422 4.109 1 98.62 54 ALA B O 1
ATOM 5281 N N . THR B 1 55 ? -5.082 -24.047 6.18 1 98 55 THR B N 1
ATOM 5282 C CA . THR B 1 55 ? -5.355 -25.453 5.914 1 98 55 THR B CA 1
ATOM 5283 C C . THR B 1 55 ? -6.211 -26.062 7.023 1 98 55 THR B C 1
ATOM 5285 O O . THR B 1 55 ? -6.09 -25.688 8.188 1 98 55 THR B O 1
ATOM 5288 N N . ASP B 1 56 ? -7.125 -26.906 6.594 1 94.25 56 ASP B N 1
ATOM 5289 C CA . ASP B 1 56 ? -8.047 -27.484 7.562 1 94.25 56 ASP B CA 1
ATOM 5290 C C . ASP B 1 56 ? -8.594 -28.812 7.051 1 94.25 56 ASP B C 1
ATOM 5292 O O . ASP B 1 56 ? -8.484 -29.125 5.863 1 94.25 56 ASP B O 1
ATOM 5296 N N . HIS B 1 57 ? -9.125 -29.672 7.996 1 91.94 57 HIS B N 1
ATOM 5297 C CA . HIS B 1 57 ? -9.852 -30.906 7.695 1 91.94 57 HIS B CA 1
ATOM 5298 C C . HIS B 1 57 ? -9.055 -31.797 6.746 1 91.94 57 HIS B C 1
ATOM 5300 O O . HIS B 1 57 ? -9.578 -32.25 5.73 1 91.94 57 HIS B O 1
ATOM 5306 N N . ASN B 1 58 ? -7.781 -31.953 7.035 1 93.75 58 ASN B N 1
ATOM 5307 C CA . ASN B 1 58 ? -6.926 -32.781 6.199 1 93.75 58 ASN B CA 1
ATOM 5308 C C . ASN B 1 58 ? -6.895 -34.219 6.695 1 93.75 58 ASN B C 1
ATOM 5310 O O . ASN B 1 58 ? -6.785 -34.469 7.898 1 93.75 58 ASN B O 1
ATOM 5314 N N . GLU B 1 59 ? -7.012 -35.125 5.809 1 92.38 59 GLU B N 1
ATOM 5315 C CA . GLU B 1 59 ? -6.789 -36.562 6.066 1 92.38 59 GLU B CA 1
ATOM 5316 C C . GLU B 1 59 ? -5.379 -36.969 5.652 1 92.38 59 GLU B C 1
ATOM 5318 O O . GLU B 1 59 ? -4.906 -38.031 6.043 1 92.38 59 GLU B O 1
ATOM 5323 N N . ASP B 1 60 ? -4.719 -36.156 4.906 1 93.56 60 ASP B N 1
ATOM 5324 C CA . ASP B 1 60 ? -3.375 -36.438 4.41 1 93.56 60 ASP B CA 1
ATOM 5325 C C . ASP B 1 60 ? -2.348 -35.5 5.059 1 93.56 60 ASP B C 1
ATOM 5327 O O . ASP B 1 60 ? -2.615 -34.906 6.102 1 93.56 60 ASP B O 1
ATOM 5331 N N . ASN B 1 61 ? -1.105 -35.375 4.484 1 94.62 61 ASN B N 1
ATOM 5332 C CA . ASN B 1 61 ? -0.003 -34.656 5.117 1 94.62 61 ASN B CA 1
ATOM 5333 C C . ASN B 1 61 ? 0.06 -33.219 4.664 1 94.62 61 ASN B C 1
ATOM 5335 O O . ASN B 1 61 ? 1.123 -32.594 4.703 1 94.62 61 ASN B O 1
ATOM 5339 N N . THR B 1 62 ? -1.021 -32.656 4.277 1 97 62 THR B N 1
ATOM 5340 C CA . THR B 1 62 ? -1.066 -31.312 3.748 1 97 62 THR B CA 1
ATOM 5341 C C . THR B 1 62 ? -0.512 -30.312 4.766 1 97 62 THR B C 1
ATOM 5343 O O . THR B 1 62 ? 0.336 -29.484 4.43 1 97 62 THR B O 1
ATOM 5346 N N . THR B 1 63 ? -0.934 -30.391 6.004 1 97.5 63 THR B N 1
ATOM 5347 C CA . THR B 1 63 ? -0.503 -29.453 7.035 1 97.5 63 THR B CA 1
ATOM 5348 C C . THR B 1 63 ? 1.01 -29.516 7.223 1 97.5 63 THR B C 1
ATOM 5350 O O . THR B 1 63 ? 1.676 -28.484 7.273 1 97.5 63 THR B O 1
ATOM 5353 N N . GLU B 1 64 ? 1.513 -30.688 7.27 1 97.06 64 GLU B N 1
ATOM 5354 C CA . GLU B 1 64 ? 2.939 -30.891 7.504 1 97.06 64 GLU B CA 1
ATOM 5355 C C . GLU B 1 64 ? 3.77 -30.328 6.352 1 97.06 64 GLU B C 1
ATOM 5357 O O . GLU B 1 64 ? 4.801 -29.688 6.574 1 97.06 64 GLU B O 1
ATOM 5362 N N . ILE B 1 65 ? 3.355 -30.578 5.176 1 97.5 65 ILE B N 1
ATOM 5363 C CA . ILE B 1 65 ? 4.078 -30.109 3.994 1 97.5 65 ILE B CA 1
ATOM 5364 C C . ILE B 1 65 ? 4.086 -28.594 3.957 1 97.5 65 ILE B C 1
ATOM 5366 O O . ILE B 1 65 ? 5.125 -27.969 3.715 1 97.5 65 ILE B O 1
ATOM 5370 N N . LEU B 1 66 ? 2.973 -27.984 4.219 1 98.38 66 LEU B N 1
ATOM 5371 C CA . LEU B 1 66 ? 2.877 -26.531 4.219 1 98.38 66 LEU B CA 1
ATOM 5372 C C . LEU B 1 66 ? 3.754 -25.922 5.312 1 98.38 66 LEU B C 1
ATOM 5374 O O . LEU B 1 66 ? 4.449 -24.938 5.078 1 98.38 66 LEU B O 1
ATOM 5378 N N . ARG B 1 67 ? 3.684 -26.5 6.43 1 97.94 67 ARG B N 1
ATOM 5379 C CA . ARG B 1 67 ? 4.492 -26.016 7.543 1 97.94 67 ARG B CA 1
ATOM 5380 C C . ARG B 1 67 ? 5.977 -26.062 7.199 1 97.94 67 ARG B C 1
ATOM 5382 O O . ARG B 1 67 ? 6.703 -25.094 7.449 1 97.94 67 ARG B O 1
ATOM 5389 N N . GLU B 1 68 ? 6.375 -27.188 6.688 1 98 68 GLU B N 1
ATOM 5390 C CA . GLU B 1 68 ? 7.773 -27.328 6.285 1 98 68 GLU B CA 1
ATOM 5391 C C . GLU B 1 68 ? 8.156 -26.281 5.242 1 98 68 GLU B C 1
ATOM 5393 O O . GLU B 1 68 ? 9.211 -25.656 5.34 1 98 68 GLU B O 1
ATOM 5398 N N . TRP B 1 69 ? 7.355 -26.109 4.266 1 98.44 69 TRP B N 1
ATOM 5399 C CA . TRP B 1 69 ? 7.609 -25.141 3.205 1 98.44 69 TRP B CA 1
ATOM 5400 C C . TRP B 1 69 ? 7.688 -23.719 3.766 1 98.44 69 TRP B C 1
ATOM 5402 O O . TRP B 1 69 ? 8.633 -22.984 3.477 1 98.44 69 TRP B O 1
ATOM 5412 N N . LEU B 1 70 ? 6.746 -23.297 4.609 1 98.25 70 LEU B N 1
ATOM 5413 C CA . LEU B 1 70 ? 6.668 -21.953 5.168 1 98.25 70 LEU B CA 1
ATOM 5414 C C . LEU B 1 70 ? 7.871 -21.656 6.059 1 98.25 70 LEU B C 1
ATOM 5416 O O . LEU B 1 70 ? 8.375 -20.531 6.082 1 98.25 70 LEU B O 1
ATOM 5420 N N . THR B 1 71 ? 8.273 -22.625 6.801 1 97.75 71 THR B N 1
ATOM 5421 C CA . THR B 1 71 ? 9.43 -22.453 7.672 1 97.75 71 THR B CA 1
ATOM 5422 C C . THR B 1 71 ? 10.664 -22.078 6.863 1 97.75 71 THR B C 1
ATOM 5424 O O . THR B 1 71 ? 11.492 -21.281 7.301 1 97.75 71 THR B O 1
ATOM 5427 N N . LYS B 1 72 ? 10.758 -22.625 5.719 1 97.5 72 LYS B N 1
ATOM 5428 C CA . LYS B 1 72 ? 11.953 -22.438 4.898 1 97.5 72 LYS B CA 1
ATOM 5429 C C . LYS B 1 72 ? 11.859 -21.141 4.09 1 97.5 72 LYS B C 1
ATOM 5431 O O . LYS B 1 72 ? 12.883 -20.516 3.801 1 97.5 72 LYS B O 1
ATOM 5436 N N . VAL B 1 73 ? 10.641 -20.766 3.756 1 97.5 73 VAL B N 1
ATOM 5437 C CA . VAL B 1 73 ? 10.547 -19.688 2.781 1 97.5 73 VAL B CA 1
ATOM 5438 C C . VAL B 1 73 ? 10.062 -18.406 3.469 1 97.5 73 VAL B C 1
ATOM 5440 O O . VAL B 1 73 ? 10.039 -17.328 2.859 1 97.5 73 VAL B O 1
ATOM 5443 N N . GLN B 1 74 ? 9.648 -18.406 4.68 1 96.25 74 GLN B N 1
ATOM 5444 C CA . GLN B 1 74 ? 8.961 -17.297 5.336 1 96.25 74 GLN B CA 1
ATOM 5445 C C . GLN B 1 74 ? 9.797 -16.016 5.27 1 96.25 74 GLN B C 1
ATOM 5447 O O . GLN B 1 74 ? 9.25 -14.922 5.141 1 96.25 74 GLN B O 1
ATOM 5452 N N . ASN B 1 75 ? 11.102 -16.062 5.289 1 96.75 75 ASN B N 1
ATOM 5453 C CA . ASN B 1 75 ? 11.961 -14.883 5.336 1 96.75 75 ASN B CA 1
ATOM 5454 C C . ASN B 1 75 ? 12.094 -14.234 3.963 1 96.75 75 ASN B C 1
ATOM 5456 O O . ASN B 1 75 ? 12.562 -13.102 3.852 1 96.75 75 ASN B O 1
ATOM 5460 N N . LEU B 1 76 ? 11.672 -14.984 2.959 1 97.19 76 LEU B N 1
ATOM 5461 C CA . LEU B 1 76 ? 11.734 -14.445 1.606 1 97.19 76 LEU B CA 1
ATOM 5462 C C . LEU B 1 76 ? 10.594 -13.461 1.361 1 97.19 76 LEU B C 1
ATOM 5464 O O . LEU B 1 76 ? 10.719 -12.555 0.536 1 97.19 76 LEU B O 1
ATOM 5468 N N . TYR B 1 77 ? 9.516 -13.656 2.045 1 98.25 77 TYR B N 1
ATOM 5469 C CA . TYR B 1 77 ? 8.312 -12.867 1.789 1 98.25 77 TYR B CA 1
ATOM 5470 C C . TYR B 1 77 ? 8.18 -11.734 2.795 1 98.25 77 TYR B C 1
ATOM 5472 O O . TYR B 1 77 ? 8.75 -11.789 3.885 1 98.25 77 TYR B O 1
ATOM 5480 N N . HIS B 1 78 ? 7.438 -10.727 2.438 1 97.94 78 HIS B N 1
ATOM 5481 C CA . HIS B 1 78 ? 7.215 -9.555 3.279 1 97.94 78 HIS B CA 1
ATOM 5482 C C . HIS B 1 78 ? 6.551 -9.945 4.598 1 97.94 78 HIS B C 1
ATOM 5484 O O . HIS B 1 78 ? 6.902 -9.414 5.652 1 97.94 78 HIS B O 1
ATOM 5490 N N . TYR B 1 79 ? 5.57 -10.773 4.473 1 96.94 79 TYR B N 1
ATOM 5491 C CA . TYR B 1 79 ? 4.766 -11.219 5.605 1 96.94 79 TYR B CA 1
ATOM 5492 C C . TYR B 1 79 ? 4.145 -12.578 5.336 1 96.94 79 TYR B C 1
ATOM 5494 O O . TYR B 1 79 ? 3.781 -12.891 4.199 1 96.94 79 TYR B O 1
ATOM 5502 N N . VAL B 1 80 ? 4.137 -13.445 6.383 1 98.12 80 VAL B N 1
ATOM 5503 C CA . VAL B 1 80 ? 3.502 -14.758 6.266 1 98.12 80 VAL B CA 1
ATOM 5504 C C . VAL B 1 80 ? 2.518 -14.961 7.414 1 98.12 80 VAL B C 1
ATOM 5506 O O . VAL B 1 80 ? 2.881 -14.812 8.586 1 98.12 80 VAL B O 1
ATOM 5509 N N . GLU B 1 81 ? 1.329 -15.156 7.082 1 98 81 GLU B N 1
ATOM 5510 C CA . GLU B 1 81 ? 0.321 -15.562 8.055 1 98 81 GLU B CA 1
ATOM 5511 C C . GLU B 1 81 ? -0.018 -17.047 7.918 1 98 81 GLU B C 1
ATOM 5513 O O . GLU B 1 81 ? -0.412 -17.5 6.84 1 98 81 GLU B O 1
ATOM 5518 N N . TRP B 1 82 ? 0.218 -17.828 8.93 1 97.94 82 TRP B N 1
ATOM 5519 C CA . TRP B 1 82 ? 0.001 -19.266 8.977 1 97.94 82 TRP B CA 1
ATOM 5520 C C . TRP B 1 82 ? -1.207 -19.609 9.836 1 97.94 82 TRP B C 1
ATOM 5522 O O . TRP B 1 82 ? -1.237 -19.297 11.031 1 97.94 82 TRP B O 1
ATOM 5532 N N . ARG B 1 83 ? -2.238 -20.234 9.219 1 97.19 83 ARG B N 1
ATOM 5533 C CA . ARG B 1 83 ? -3.488 -20.531 9.914 1 97.19 83 ARG B CA 1
ATOM 5534 C C . ARG B 1 83 ? -3.865 -22 9.766 1 97.19 83 ARG B C 1
ATOM 5536 O O . ARG B 1 83 ? -4.859 -22.328 9.109 1 97.19 83 ARG B O 1
ATOM 5543 N N . PRO B 1 84 ? -3.24 -22.922 10.484 1 96.75 84 PRO B N 1
ATOM 5544 C CA . PRO B 1 84 ? -3.609 -24.344 10.469 1 96.75 84 PRO B CA 1
ATOM 5545 C C . PRO B 1 84 ? -4.754 -24.656 11.43 1 96.75 84 PRO B C 1
ATOM 5547 O O . PRO B 1 84 ? -4.844 -24.078 12.508 1 96.75 84 PRO B O 1
ATOM 5550 N N . LYS B 1 85 ? -5.648 -25.422 11 1 93.69 85 LYS B N 1
ATOM 5551 C CA . LYS B 1 85 ? -6.668 -26.016 11.859 1 93.69 85 LYS B CA 1
ATOM 5552 C C . LYS B 1 85 ? -6.633 -27.531 11.781 1 93.69 85 LYS B C 1
ATOM 5554 O O . LYS B 1 85 ? -7.223 -28.141 10.875 1 93.69 85 LYS B O 1
ATOM 5559 N N . GLU B 1 86 ? -6.09 -28.141 12.703 1 85.56 86 GLU B N 1
ATOM 5560 C CA . GLU B 1 86 ? -5.84 -29.5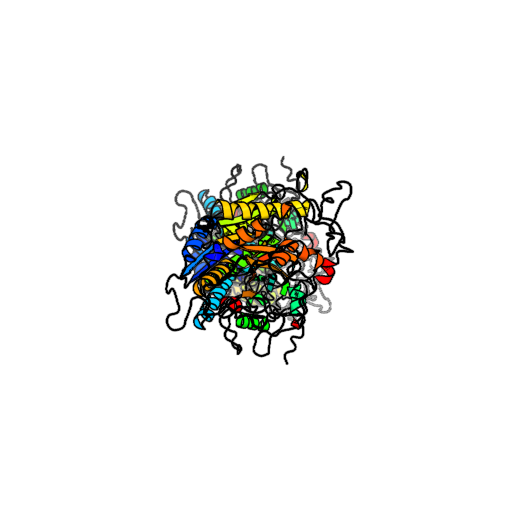78 12.656 1 85.56 86 GLU B CA 1
ATOM 5561 C C . GLU B 1 86 ? -7.105 -30.375 12.984 1 85.56 86 GLU B C 1
ATOM 5563 O O . GLU B 1 86 ? -7.328 -31.453 12.438 1 85.56 86 GLU B O 1
ATOM 5568 N N . GLU B 1 87 ? -7.902 -29.797 13.938 1 86.25 87 GLU B N 1
ATOM 5569 C CA . GLU B 1 87 ? -9.133 -30.469 14.32 1 86.25 87 GLU B CA 1
ATOM 5570 C C . GLU B 1 87 ? -10.359 -29.594 14.078 1 86.25 87 GLU B C 1
ATOM 5572 O O . GLU B 1 87 ? -10.305 -28.391 14.281 1 86.25 87 GLU B O 1
ATOM 5577 N N . PRO B 1 88 ? -11.469 -30.281 13.617 1 83.69 88 PRO B N 1
ATOM 5578 C CA . PRO B 1 88 ? -11.594 -31.703 13.273 1 83.69 88 PRO B CA 1
ATOM 5579 C C . PRO B 1 88 ? -11.023 -32.031 11.891 1 83.69 88 PRO B C 1
ATOM 5581 O O . PRO B 1 88 ? -10.836 -31.125 11.07 1 83.69 88 PRO B O 1
ATOM 5584 N N . GLN B 1 89 ? -10.789 -33.312 11.68 1 79.69 89 GLN B N 1
ATOM 5585 C CA . GLN B 1 89 ? -10.219 -33.719 10.406 1 79.69 89 GLN B CA 1
ATOM 5586 C C . GLN B 1 89 ? -11.297 -33.844 9.328 1 79.69 89 GLN B C 1
ATOM 5588 O O . GLN B 1 89 ? -10.984 -33.906 8.141 1 79.69 89 GLN B O 1
ATOM 5593 N N . PHE B 1 90 ? -12.562 -33.906 9.766 1 78.25 90 PHE B N 1
ATOM 5594 C CA . PHE B 1 90 ? -13.672 -34 8.82 1 78.25 90 PHE B CA 1
ATOM 5595 C C . PHE B 1 90 ? -14.945 -33.438 9.438 1 78.25 90 PHE B C 1
ATOM 5597 O O . PHE B 1 90 ? -14.977 -33.094 10.625 1 78.25 90 PHE B O 1
ATOM 5604 N N . TYR B 1 91 ? -15.891 -33.25 8.539 1 77.31 91 TYR B N 1
ATOM 5605 C CA . TYR B 1 91 ? -17.203 -32.812 9.008 1 77.31 91 TYR B CA 1
ATOM 5606 C C . TYR B 1 91 ? -18.078 -34 9.391 1 77.31 91 TYR B C 1
ATOM 5608 O O . TYR B 1 91 ? -18.547 -34.719 8.523 1 77.31 91 TYR B O 1
ATOM 5616 N N . GLU B 1 92 ? -18.141 -34.406 10.562 1 70.88 92 GLU B N 1
ATOM 5617 C CA . GLU B 1 92 ? -18.734 -35.625 11.086 1 70.88 92 GLU B CA 1
ATOM 5618 C C . GLU B 1 92 ? -20.156 -35.812 10.547 1 70.88 92 GLU B C 1
ATOM 5620 O O . GLU B 1 92 ? -20.5 -36.906 10.086 1 70.88 92 GLU B O 1
ATOM 5625 N N . ASP B 1 93 ? -21.047 -35 10.695 1 67.12 93 ASP B N 1
ATOM 5626 C CA . ASP B 1 93 ? -22.453 -35.312 10.477 1 67.12 93 ASP B CA 1
ATOM 5627 C C . ASP B 1 93 ? -22.859 -35.094 9.023 1 67.12 93 ASP B C 1
ATOM 5629 O O . ASP B 1 93 ? -23.922 -35.531 8.586 1 67.12 93 ASP B O 1
ATOM 5633 N N . GLU B 1 94 ? -21.797 -34.688 8.188 1 70.25 94 GLU B N 1
ATOM 5634 C CA . GLU B 1 94 ? -22.359 -34.25 6.918 1 70.25 94 GLU B CA 1
ATOM 5635 C C . GLU B 1 94 ? -21.5 -34.719 5.746 1 70.25 94 GLU B C 1
ATOM 5637 O O . GLU B 1 94 ? -21.938 -34.656 4.594 1 70.25 94 GLU B O 1
ATOM 5642 N N . GLU B 1 95 ? -20.375 -35.312 6.012 1 77.75 95 GLU B N 1
ATOM 5643 C CA . GLU B 1 95 ? -19.469 -35.594 4.906 1 77.75 95 GLU B CA 1
ATOM 5644 C C . GLU B 1 95 ? -19.312 -37.094 4.68 1 77.75 95 GLU B C 1
ATOM 5646 O O . GLU B 1 95 ? -18.984 -37.844 5.605 1 77.75 95 GLU B O 1
ATOM 5651 N N . ASP B 1 96 ? -19.672 -37.531 3.541 1 76.88 96 ASP B N 1
ATOM 5652 C CA . ASP B 1 96 ? -19.547 -38.938 3.18 1 76.88 96 ASP B CA 1
ATOM 5653 C C . ASP B 1 96 ? -18.125 -39.281 2.721 1 76.88 96 ASP B C 1
ATOM 5655 O O . ASP B 1 96 ? -17.734 -40.438 2.703 1 76.88 96 ASP B O 1
ATOM 5659 N N . GLY B 1 97 ? -17.328 -38.25 2.359 1 81.69 97 GLY B N 1
ATOM 5660 C CA . GLY B 1 97 ? -15.992 -38.438 1.842 1 81.69 97 GLY B CA 1
ATOM 5661 C C . GLY B 1 97 ? -15.172 -37.188 1.793 1 81.69 97 GLY B C 1
ATOM 5662 O O . GLY B 1 97 ? -15.703 -36.094 1.992 1 81.69 97 GLY B O 1
ATOM 5663 N N . PRO B 1 98 ? -13.93 -37.344 1.553 1 84.25 98 PRO B N 1
ATOM 5664 C CA . PRO B 1 98 ? -13.023 -36.188 1.635 1 84.25 98 PRO B CA 1
ATOM 5665 C C . PRO B 1 98 ? -13.273 -35.156 0.537 1 84.25 98 PRO B C 1
ATOM 5667 O O . PRO B 1 98 ? -12.812 -34.031 0.642 1 84.25 98 PRO B O 1
ATOM 5670 N N . LYS B 1 99 ? -13.977 -35.469 -0.485 1 85.31 99 LYS B N 1
ATOM 5671 C CA . LYS B 1 99 ? -14.18 -34.562 -1.604 1 85.31 99 LYS B CA 1
ATOM 5672 C C . LYS B 1 99 ? -15.555 -33.906 -1.537 1 85.31 99 LYS B C 1
ATOM 5674 O O . LYS B 1 99 ? -15.867 -33.031 -2.344 1 85.31 99 LYS B O 1
ATOM 5679 N N . GLN B 1 100 ? -16.344 -34.312 -0.59 1 85 100 GLN B N 1
ATOM 5680 C CA . GLN B 1 100 ? -17.672 -33.75 -0.477 1 85 100 GLN B CA 1
ATOM 5681 C C . GLN B 1 100 ? -17.625 -32.312 0.049 1 85 100 GLN B C 1
ATOM 5683 O O . GLN B 1 100 ? -16.891 -32.031 0.993 1 85 100 GLN B O 1
ATOM 5688 N N . TRP B 1 101 ? -18.359 -31.453 -0.579 1 89.56 101 TRP B N 1
ATOM 5689 C CA . TRP B 1 101 ? -18.516 -30.078 -0.115 1 89.56 101 TRP B CA 1
ATOM 5690 C C . TRP B 1 101 ? -19.891 -29.875 0.53 1 89.56 101 TRP B C 1
ATOM 5692 O O . TRP B 1 101 ? -20.891 -29.656 -0.164 1 89.56 101 TRP B O 1
ATOM 5702 N N . THR B 1 102 ? -19.906 -29.906 1.812 1 89.31 102 THR B N 1
ATOM 5703 C CA . THR B 1 102 ? -21.125 -29.641 2.562 1 89.31 102 THR B CA 1
ATOM 5704 C C . THR B 1 102 ? -21.375 -28.141 2.689 1 89.31 102 THR B C 1
ATOM 5706 O O . THR B 1 102 ? -20.5 -27.344 2.369 1 89.31 102 THR B O 1
ATOM 5709 N N . ASP B 1 103 ? -22.531 -27.766 3.109 1 90.44 103 ASP B N 1
ATOM 5710 C CA . ASP B 1 103 ? -22.828 -26.359 3.348 1 90.44 103 ASP B CA 1
ATOM 5711 C C . ASP B 1 103 ? -21.859 -25.75 4.363 1 90.44 103 ASP B C 1
ATOM 5713 O O . ASP B 1 103 ? -21.484 -24.594 4.242 1 90.44 103 ASP B O 1
ATOM 5717 N N . GLN B 1 104 ? -21.531 -26.562 5.297 1 91.81 104 GLN B N 1
ATOM 5718 C CA . GLN B 1 104 ? -20.578 -26.109 6.305 1 91.81 104 GLN B CA 1
ATOM 5719 C C . GLN B 1 104 ? -19.219 -25.828 5.684 1 91.81 104 GLN B C 1
ATOM 5721 O O . GLN B 1 104 ? -18.547 -24.875 6.07 1 91.81 104 GLN B O 1
ATOM 5726 N N . ARG B 1 105 ? -18.844 -26.656 4.793 1 92.94 105 ARG B N 1
ATOM 5727 C CA . ARG B 1 105 ? -17.562 -26.453 4.133 1 92.94 105 ARG B CA 1
ATOM 5728 C C . ARG B 1 105 ? -17.594 -25.203 3.262 1 92.94 105 ARG B C 1
ATOM 5730 O O . ARG B 1 105 ? -16.641 -24.422 3.26 1 92.94 105 ARG B O 1
ATOM 5737 N N . TYR B 1 106 ? -18.688 -25.062 2.525 1 94.69 106 TYR B N 1
ATOM 5738 C CA . TYR B 1 106 ? -18.844 -23.859 1.727 1 94.69 106 TYR B CA 1
ATOM 5739 C C . TYR B 1 106 ? -18.688 -22.609 2.592 1 94.69 106 TYR B C 1
ATOM 5741 O O . TYR B 1 106 ? -17.938 -21.703 2.252 1 94.69 106 TYR B O 1
ATOM 5749 N N . GLU B 1 107 ? -19.375 -22.609 3.668 1 95.56 107 GLU B N 1
ATOM 5750 C CA . GLU B 1 107 ? -19.344 -21.469 4.57 1 95.56 107 GLU B CA 1
ATOM 5751 C C . GLU B 1 107 ? -17.953 -21.234 5.129 1 95.56 107 GLU B C 1
ATOM 5753 O O . GLU B 1 107 ? -17.469 -20.109 5.188 1 95.56 107 GLU B O 1
ATOM 5758 N N . HIS B 1 108 ? -17.375 -22.312 5.57 1 95.06 108 HIS B N 1
ATOM 5759 C CA . HIS B 1 108 ? -16.047 -22.219 6.164 1 95.06 108 HIS B CA 1
ATOM 5760 C C . HIS B 1 108 ? -15.039 -21.641 5.18 1 95.06 108 HIS B C 1
ATOM 5762 O O . HIS B 1 108 ? -14.258 -20.75 5.539 1 95.06 108 HIS B O 1
ATOM 5768 N N . VAL B 1 109 ? -15.023 -22.109 3.979 1 96.5 109 VAL B N 1
ATOM 5769 C CA . VAL B 1 109 ? -14.078 -21.656 2.965 1 96.5 109 VAL B CA 1
ATOM 5770 C C . VAL B 1 109 ? -14.359 -20.188 2.627 1 96.5 109 VAL B C 1
ATOM 5772 O O . VAL B 1 109 ? -13.43 -19.391 2.451 1 96.5 109 VAL B O 1
ATOM 5775 N N . MET B 1 110 ? -15.609 -19.797 2.514 1 98.19 110 MET B N 1
ATOM 5776 C CA . MET B 1 110 ? -15.961 -18.406 2.266 1 98.19 110 MET B CA 1
ATOM 5777 C C . MET B 1 110 ? -15.43 -17.5 3.375 1 98.19 110 MET B C 1
ATOM 5779 O O . MET B 1 110 ? -14.898 -16.422 3.102 1 98.19 110 MET B O 1
ATOM 5783 N N . LYS B 1 111 ? -15.57 -17.984 4.543 1 98.25 111 LYS B N 1
ATOM 5784 C CA . LYS B 1 111 ? -15.078 -17.219 5.684 1 98.25 111 LYS B CA 1
ATOM 5785 C C . LYS B 1 111 ? -13.562 -17.078 5.637 1 98.25 111 LYS B C 1
ATOM 5787 O O . LYS B 1 111 ? -13.016 -16.016 5.941 1 98.25 111 LYS B O 1
ATOM 5792 N N . LEU B 1 112 ? -12.883 -18.156 5.34 1 98.38 112 LEU B N 1
ATOM 5793 C CA . LEU B 1 112 ? -11.43 -18.109 5.215 1 98.38 112 LEU B CA 1
ATOM 5794 C C . LEU B 1 112 ? -11.016 -17.109 4.137 1 98.38 112 LEU B C 1
ATOM 5796 O O . LEU B 1 112 ? -10.102 -16.312 4.344 1 98.38 112 LEU B O 1
ATOM 5800 N N . ARG B 1 113 ? -11.68 -17.188 2.971 1 98.69 113 ARG B N 1
ATOM 5801 C CA . ARG B 1 113 ? -11.375 -16.25 1.888 1 98.69 113 ARG B CA 1
ATOM 5802 C C . ARG B 1 113 ? -11.617 -14.812 2.316 1 98.69 113 ARG B C 1
ATOM 5804 O O . ARG B 1 113 ? -10.844 -13.922 1.973 1 98.69 113 ARG B O 1
ATOM 5811 N N . GLN B 1 114 ? -12.703 -14.625 3.07 1 98.81 114 GLN B N 1
ATOM 5812 C CA . GLN B 1 114 ? -13.031 -13.289 3.557 1 98.81 114 GLN B CA 1
ATOM 5813 C C . GLN B 1 114 ? -11.953 -12.773 4.504 1 98.81 114 GLN B C 1
ATOM 5815 O O . GLN B 1 114 ? -11.547 -11.609 4.414 1 98.81 114 GLN B O 1
ATOM 5820 N N . VAL B 1 115 ? -11.539 -13.594 5.434 1 98.69 115 VAL B N 1
ATOM 5821 C CA . VAL B 1 115 ? -10.508 -13.203 6.383 1 98.69 115 VAL B CA 1
ATOM 5822 C C . VAL B 1 115 ? -9.219 -12.875 5.633 1 98.69 115 VAL B C 1
ATOM 5824 O O . VAL B 1 115 ? -8.523 -11.906 5.969 1 98.69 115 VAL B O 1
ATOM 5827 N N . ALA B 1 116 ? -8.859 -13.68 4.656 1 98.75 116 ALA B N 1
ATOM 5828 C CA . ALA B 1 116 ? -7.68 -13.414 3.842 1 98.75 116 ALA B CA 1
ATOM 5829 C C . ALA B 1 116 ? -7.793 -12.07 3.131 1 98.75 116 ALA B C 1
ATOM 5831 O O . ALA B 1 116 ? -6.832 -11.297 3.094 1 98.75 116 ALA B O 1
ATOM 5832 N N . LEU B 1 117 ? -8.961 -11.828 2.537 1 98.81 117 LEU B N 1
ATOM 5833 C CA . LEU B 1 117 ? -9.211 -10.57 1.844 1 98.81 117 LEU B CA 1
ATOM 5834 C C . LEU B 1 117 ? -9.07 -9.383 2.797 1 98.81 117 LEU B C 1
ATOM 5836 O O . LEU B 1 117 ? -8.453 -8.375 2.453 1 98.81 117 LEU B O 1
ATOM 5840 N N . GLU B 1 118 ? -9.625 -9.508 3.986 1 98.56 118 GLU B N 1
ATOM 5841 C CA . GLU B 1 118 ? -9.531 -8.453 4.984 1 98.56 118 GLU B CA 1
ATOM 5842 C C . GLU B 1 118 ? -8.086 -8.234 5.422 1 98.56 118 GLU B C 1
ATOM 5844 O O . GLU B 1 118 ? -7.668 -7.102 5.668 1 98.56 118 GLU B O 1
ATOM 5849 N N . SER B 1 119 ? -7.375 -9.32 5.559 1 98.44 119 SER B N 1
ATOM 5850 C CA . SER B 1 119 ? -5.957 -9.195 5.887 1 98.44 119 SER B CA 1
ATOM 5851 C C . SER B 1 119 ? -5.211 -8.398 4.82 1 98.44 119 SER B C 1
ATOM 5853 O O . SER B 1 119 ? -4.336 -7.598 5.145 1 98.44 119 SER B O 1
ATOM 5855 N N . ALA B 1 120 ? -5.535 -8.695 3.592 1 98.75 120 ALA B N 1
ATOM 5856 C CA . ALA B 1 120 ? -4.922 -7.961 2.49 1 98.75 120 ALA B CA 1
ATOM 5857 C C . ALA B 1 120 ? -5.234 -6.469 2.586 1 98.75 120 ALA B C 1
ATOM 5859 O O . ALA B 1 120 ? -4.352 -5.629 2.402 1 98.75 120 ALA B O 1
ATOM 5860 N N . ARG B 1 121 ? -6.496 -6.141 2.854 1 98.38 121 ARG B N 1
ATOM 5861 C CA . ARG B 1 121 ? -6.918 -4.754 3.006 1 98.38 121 ARG B CA 1
ATOM 5862 C C . ARG B 1 121 ? -6.223 -4.094 4.191 1 98.38 121 ARG B C 1
ATOM 5864 O O . ARG B 1 121 ? -5.727 -2.971 4.082 1 98.38 121 ARG B O 1
ATOM 5871 N N . GLU B 1 122 ? -6.148 -4.793 5.289 1 97.56 122 GLU B N 1
ATOM 5872 C CA . GLU B 1 122 ? -5.59 -4.262 6.527 1 97.56 122 GLU B CA 1
ATOM 5873 C C . GLU B 1 122 ? -4.094 -3.984 6.383 1 97.56 122 GLU B C 1
ATOM 5875 O O . GLU B 1 122 ? -3.58 -3.018 6.949 1 97.56 122 GLU B O 1
ATOM 5880 N N . MET B 1 123 ? -3.408 -4.762 5.668 1 97.81 123 MET B N 1
ATOM 5881 C CA . MET B 1 123 ? -1.967 -4.566 5.535 1 97.81 123 MET B CA 1
ATOM 5882 C C . MET B 1 123 ? -1.649 -3.658 4.348 1 97.81 123 MET B C 1
ATOM 5884 O O . MET B 1 123 ? -0.482 -3.471 4 1 97.81 123 MET B O 1
ATOM 5888 N N . TRP B 1 124 ? -2.752 -3.176 3.641 1 98.25 124 TRP B N 1
ATOM 5889 C CA . TRP B 1 124 ? -2.648 -2.209 2.551 1 98.25 124 TRP B CA 1
ATOM 5890 C C . TRP B 1 124 ? -1.967 -2.828 1.336 1 98.25 124 TRP B C 1
ATOM 5892 O O . TRP B 1 124 ? -1.105 -2.201 0.713 1 98.25 124 TRP B O 1
ATOM 5902 N N . ALA B 1 125 ? -2.324 -4.129 1.028 1 98.81 125 ALA B N 1
ATOM 5903 C CA . ALA B 1 125 ? -1.882 -4.75 -0.219 1 98.81 125 ALA B CA 1
ATOM 5904 C C . ALA B 1 125 ? -2.521 -4.066 -1.426 1 98.81 125 ALA B C 1
ATOM 5906 O O . ALA B 1 125 ? -3.65 -3.576 -1.343 1 98.81 125 ALA B O 1
ATOM 5907 N N . ASP B 1 126 ? -1.812 -4 -2.529 1 98.81 126 ASP B N 1
ATOM 5908 C CA . ASP B 1 126 ? -2.355 -3.473 -3.777 1 98.81 126 ASP B CA 1
ATOM 5909 C C . ASP B 1 126 ? -3.238 -4.508 -4.473 1 98.81 126 ASP B C 1
ATOM 5911 O O . ASP B 1 126 ? -4.254 -4.156 -5.074 1 98.81 126 ASP B O 1
ATOM 5915 N N . TYR B 1 127 ? -2.814 -5.754 -4.363 1 98.88 127 TYR B N 1
ATOM 5916 C CA . TYR B 1 127 ? -3.51 -6.84 -5.047 1 98.88 127 TYR B CA 1
ATOM 5917 C C . TYR B 1 127 ? -3.721 -8.023 -4.113 1 98.88 127 TYR B C 1
ATOM 5919 O O . TYR B 1 127 ? -2.938 -8.242 -3.184 1 98.88 127 TYR B O 1
ATOM 5927 N N . PHE B 1 128 ? -4.816 -8.719 -4.316 1 98.88 128 PHE B N 1
ATOM 5928 C CA . PHE B 1 128 ? -5.156 -9.969 -3.656 1 98.88 128 PHE B CA 1
ATOM 5929 C C . PHE B 1 128 ? -5.234 -11.109 -4.664 1 98.88 128 PHE B C 1
ATOM 5931 O O . PHE B 1 128 ? -6.066 -11.086 -5.574 1 98.88 128 PHE B O 1
ATOM 5938 N N . LEU B 1 129 ? -4.355 -12.047 -4.582 1 98.94 129 LEU B N 1
ATOM 5939 C CA . LEU B 1 129 ? -4.348 -13.203 -5.477 1 98.94 129 LEU B CA 1
ATOM 5940 C C . LEU B 1 129 ? -4.859 -14.445 -4.762 1 98.94 129 LEU B C 1
ATOM 5942 O O . LEU B 1 129 ? -4.309 -14.852 -3.73 1 98.94 129 LEU B O 1
ATOM 5946 N N . LEU B 1 130 ? -5.887 -14.984 -5.246 1 98.69 130 LEU B N 1
ATOM 5947 C CA . LEU B 1 130 ? -6.379 -16.281 -4.797 1 98.69 130 LEU B CA 1
ATOM 5948 C C . LEU B 1 130 ? -5.934 -17.391 -5.75 1 98.69 130 LEU B C 1
ATOM 5950 O O . LEU B 1 130 ? -6.082 -17.266 -6.969 1 98.69 130 LEU B O 1
ATOM 5954 N N . VAL B 1 131 ? -5.363 -18.422 -5.234 1 98.56 131 VAL B N 1
ATOM 5955 C CA . VAL B 1 131 ? -4.922 -19.562 -6.051 1 98.56 131 VAL B CA 1
ATOM 5956 C C . VAL B 1 131 ? -5.234 -20.859 -5.332 1 98.56 131 VAL B C 1
ATOM 5958 O O . VAL B 1 131 ? -4.75 -21.109 -4.223 1 98.56 131 VAL B O 1
ATOM 5961 N N . ASP B 1 132 ? -6.035 -21.719 -5.93 1 98.19 132 ASP B N 1
ATOM 5962 C CA . ASP B 1 132 ? -6.27 -23.047 -5.363 1 98.19 132 ASP B CA 1
ATOM 5963 C C . ASP B 1 132 ? -4.996 -23.891 -5.379 1 98.19 132 ASP B C 1
ATOM 5965 O O . ASP B 1 132 ? -4.207 -23.812 -6.32 1 98.19 132 ASP B O 1
ATOM 5969 N N . CYS B 1 133 ? -4.848 -24.75 -4.512 1 98.38 133 CYS B N 1
ATOM 5970 C CA . CYS B 1 133 ? -3.57 -25.375 -4.195 1 98.38 133 CYS B CA 1
ATOM 5971 C C . CYS B 1 133 ? -3.256 -26.5 -5.176 1 98.38 133 CYS B C 1
ATOM 5973 O O . CYS B 1 133 ? -2.293 -27.25 -4.984 1 98.38 133 CYS B O 1
ATOM 5975 N N . ASP B 1 134 ? -4.078 -26.688 -6.184 1 98.06 134 ASP B N 1
ATOM 5976 C CA . ASP B 1 134 ? -3.785 -27.641 -7.246 1 98.06 134 ASP B CA 1
ATOM 5977 C C . ASP B 1 134 ? -3.715 -26.953 -8.602 1 98.06 134 ASP B C 1
ATOM 5979 O O . ASP B 1 134 ? -3.678 -27.609 -9.641 1 98.06 134 ASP B O 1
ATOM 5983 N N . ASN B 1 135 ? -3.836 -25.609 -8.594 1 98.62 135 ASN B N 1
ATOM 5984 C CA . ASN B 1 135 ? -3.635 -24.844 -9.82 1 98.62 135 ASN B CA 1
ATOM 5985 C C . ASN B 1 135 ? -2.154 -24.609 -10.094 1 98.62 135 ASN B C 1
ATOM 5987 O O . ASN B 1 135 ? -1.434 -24.078 -9.242 1 98.62 135 ASN B O 1
ATOM 5991 N N . LEU B 1 136 ? -1.705 -24.984 -11.242 1 98.62 136 LEU B N 1
ATOM 5992 C CA . LEU B 1 136 ? -0.292 -24.859 -11.586 1 98.62 136 LEU B CA 1
ATOM 5993 C C . LEU B 1 136 ? -0.055 -23.656 -12.484 1 98.62 136 LEU B C 1
ATOM 5995 O O . LEU B 1 136 ? -0.312 -23.703 -13.688 1 98.62 136 LEU B O 1
ATOM 5999 N N . LEU B 1 137 ? 0.42 -22.578 -11.883 1 98.38 137 LEU B N 1
ATOM 6000 C CA . LEU B 1 137 ? 0.752 -21.375 -12.633 1 98.38 137 LEU B CA 1
ATOM 6001 C C . LEU B 1 137 ? 2.109 -21.531 -13.312 1 98.38 137 LEU B C 1
ATOM 6003 O O . LEU B 1 137 ? 3.123 -21.047 -12.797 1 98.38 137 LEU B O 1
ATOM 6007 N N . THR B 1 138 ? 2.135 -22.047 -14.5 1 97.88 138 THR B N 1
ATOM 6008 C CA . THR B 1 138 ? 3.377 -22.391 -15.188 1 97.88 138 THR B CA 1
ATOM 6009 C C . THR B 1 138 ? 3.99 -21.156 -15.852 1 97.88 138 THR B C 1
ATOM 6011 O O . THR B 1 138 ? 5.18 -21.156 -16.188 1 97.88 138 THR B O 1
ATOM 6014 N N . ASN B 1 139 ? 3.213 -20.109 -16.156 1 97.88 139 ASN B N 1
ATOM 6015 C CA . ASN B 1 139 ? 3.746 -18.844 -16.656 1 97.88 139 ASN B CA 1
ATOM 6016 C C . ASN B 1 139 ? 4.301 -17.984 -15.523 1 97.88 139 ASN B C 1
ATOM 6018 O O . ASN B 1 139 ? 3.539 -17.453 -14.719 1 97.88 139 ASN B O 1
ATOM 6022 N N . PRO B 1 140 ? 5.602 -17.844 -15.484 1 97.94 140 PRO B N 1
ATOM 6023 C CA . PRO B 1 140 ? 6.176 -17.109 -14.344 1 97.94 140 PRO B CA 1
ATOM 6024 C C . PRO B 1 140 ? 5.793 -15.641 -14.328 1 97.94 140 PRO B C 1
ATOM 6026 O O . PRO B 1 140 ? 5.953 -14.969 -13.305 1 97.94 140 PRO B O 1
ATOM 6029 N N . ASN B 1 141 ? 5.266 -15.07 -15.422 1 98.56 141 ASN B N 1
ATOM 6030 C CA . ASN B 1 141 ? 4.973 -13.648 -15.516 1 98.56 141 ASN B CA 1
ATOM 6031 C C . ASN B 1 141 ? 3.48 -13.367 -15.336 1 98.56 141 ASN B C 1
ATOM 6033 O O . ASN B 1 141 ? 3.008 -12.273 -15.641 1 98.56 141 ASN B O 1
ATOM 6037 N N . VAL B 1 142 ? 2.793 -14.328 -14.883 1 98.5 142 VAL B N 1
ATOM 6038 C CA . VAL B 1 142 ? 1.336 -14.258 -14.844 1 98.5 142 VAL B CA 1
ATOM 6039 C C . VAL B 1 142 ? 0.901 -13.023 -14.055 1 98.5 142 VAL B C 1
ATOM 6041 O O . VAL B 1 142 ? -0.035 -12.328 -14.445 1 98.5 142 VAL B O 1
ATOM 6044 N N . LEU B 1 143 ? 1.522 -12.648 -12.961 1 98.56 143 LEU B N 1
ATOM 6045 C CA . LEU B 1 143 ? 1.125 -11.523 -12.117 1 98.56 143 LEU B CA 1
ATOM 6046 C C . LEU B 1 143 ? 1.266 -10.203 -12.875 1 98.56 143 LEU B C 1
ATOM 6048 O O . LEU B 1 143 ? 0.324 -9.406 -12.922 1 98.56 143 LEU B O 1
ATOM 6052 N N . TRP B 1 144 ? 2.406 -10.008 -13.516 1 98.62 144 TRP B N 1
ATOM 6053 C CA . TRP B 1 144 ? 2.646 -8.789 -14.273 1 98.62 144 TRP B CA 1
ATOM 6054 C C . TRP B 1 144 ? 1.631 -8.633 -15.398 1 98.62 144 TRP B C 1
ATOM 6056 O O . TRP B 1 144 ? 1.114 -7.543 -15.633 1 98.62 144 TRP B O 1
ATOM 6066 N N . LYS B 1 145 ? 1.411 -9.742 -16.047 1 98.5 145 LYS B N 1
ATOM 6067 C CA . LYS B 1 145 ? 0.508 -9.711 -17.188 1 98.5 145 LYS B CA 1
ATOM 6068 C C . LYS B 1 145 ? -0.918 -9.383 -16.766 1 98.5 145 LYS B C 1
ATOM 6070 O O . LYS B 1 145 ? -1.616 -8.625 -17.438 1 98.5 145 LYS B O 1
ATOM 6075 N N . LEU B 1 146 ? -1.324 -9.984 -15.695 1 98.62 146 LEU B N 1
ATOM 6076 C CA . LEU B 1 146 ? -2.672 -9.711 -15.211 1 98.62 146 LEU B CA 1
ATOM 6077 C C . LEU B 1 146 ? -2.795 -8.266 -14.727 1 98.62 146 LEU B C 1
ATOM 6079 O O . LEU B 1 146 ? -3.803 -7.605 -14.984 1 98.62 146 LEU B O 1
ATOM 6083 N N . MET B 1 147 ? -1.812 -7.762 -14 1 98.44 147 MET B N 1
ATOM 6084 C CA . MET B 1 147 ? -1.833 -6.395 -13.492 1 98.44 147 MET B CA 1
ATOM 6085 C C . MET B 1 147 ? -1.928 -5.387 -14.633 1 98.44 147 MET B C 1
ATOM 6087 O O . MET B 1 147 ? -2.605 -4.363 -14.508 1 98.44 147 MET B O 1
ATOM 6091 N N . LYS B 1 148 ? -1.309 -5.707 -15.711 1 98.06 148 LYS B N 1
ATOM 6092 C CA . LYS B 1 148 ? -1.267 -4.82 -16.875 1 98.06 148 LYS B CA 1
ATOM 6093 C C . LYS B 1 148 ? -2.654 -4.648 -17.484 1 98.06 148 LYS B C 1
ATOM 6095 O O . LYS B 1 148 ? -2.93 -3.643 -18.141 1 98.06 148 LYS B O 1
ATOM 6100 N N . GLU B 1 149 ? -3.479 -5.625 -17.25 1 97.69 149 GLU B N 1
ATOM 6101 C CA . GLU B 1 149 ? -4.828 -5.547 -17.797 1 97.69 149 GLU B CA 1
ATOM 6102 C C . GLU B 1 149 ? -5.645 -4.457 -17.109 1 97.69 149 GLU B C 1
ATOM 6104 O O . GLU B 1 149 ? -6.676 -4.023 -17.641 1 97.69 149 GLU B O 1
ATOM 6109 N N . ASN B 1 150 ? -5.258 -4.008 -15.953 1 97.38 150 ASN B N 1
ATOM 6110 C CA . ASN B 1 150 ? -5.883 -2.912 -15.219 1 97.38 150 ASN B CA 1
ATOM 6111 C C . ASN B 1 150 ? -7.367 -3.17 -14.992 1 97.38 150 ASN B C 1
ATOM 6113 O O . ASN B 1 150 ? -8.203 -2.33 -15.32 1 97.38 150 ASN B O 1
ATOM 6117 N N . LYS B 1 151 ? -7.664 -4.375 -14.477 1 98 151 LYS B N 1
ATOM 6118 C CA . LYS B 1 151 ? -9.031 -4.77 -14.133 1 98 151 LYS B CA 1
ATOM 6119 C C . LYS B 1 151 ? -9.164 -5.031 -12.641 1 98 151 LYS B C 1
ATOM 6121 O O . LYS B 1 151 ? -8.211 -5.453 -11.984 1 98 151 LYS B O 1
ATOM 6126 N N . THR B 1 152 ? -10.359 -4.73 -12.102 1 98.5 152 THR B N 1
ATOM 6127 C CA . THR B 1 152 ? -10.594 -4.973 -10.688 1 98.5 152 THR B CA 1
ATOM 6128 C C . THR B 1 152 ? -10.477 -6.457 -10.359 1 98.5 152 THR B C 1
ATOM 6130 O O . THR B 1 152 ? -9.812 -6.832 -9.391 1 98.5 152 THR B O 1
ATOM 6133 N N . ILE B 1 153 ? -11.094 -7.309 -11.188 1 98.56 153 ILE B N 1
ATOM 6134 C CA . ILE B 1 153 ? -10.977 -8.758 -11.078 1 98.56 153 ILE B CA 1
ATOM 6135 C C . ILE B 1 153 ? -10.57 -9.344 -12.43 1 98.56 153 ILE B C 1
ATOM 6137 O O . ILE B 1 153 ? -11.273 -9.156 -13.422 1 98.56 153 ILE B O 1
ATOM 6141 N N . VAL B 1 154 ? -9.5 -10.031 -12.438 1 98.75 154 VAL B N 1
ATOM 6142 C CA . VAL B 1 154 ? -9.023 -10.641 -13.672 1 98.75 154 VAL B CA 1
ATOM 6143 C C . VAL B 1 154 ? -8.406 -12 -13.375 1 98.75 154 VAL B C 1
ATOM 6145 O O . VAL B 1 154 ? -7.695 -12.164 -12.383 1 98.75 154 VAL B O 1
ATOM 6148 N N . ALA B 1 155 ? -8.742 -13.008 -14.148 1 98.88 155 ALA B N 1
ATOM 6149 C CA . ALA B 1 155 ? -8.227 -14.359 -13.977 1 98.88 155 ALA B CA 1
ATOM 6150 C C . ALA B 1 155 ? -7.402 -14.789 -15.188 1 98.88 155 ALA B C 1
ATOM 6152 O O . ALA B 1 155 ? -7.742 -14.461 -16.328 1 98.88 155 ALA B O 1
ATOM 6153 N N . PRO B 1 156 ? -6.312 -15.453 -14.914 1 98.88 156 PRO B N 1
ATOM 6154 C CA . PRO B 1 156 ? -5.691 -16.188 -16.016 1 98.88 156 PRO B CA 1
ATOM 6155 C C . PRO B 1 156 ? -6.48 -17.438 -16.406 1 98.88 156 PRO B C 1
ATOM 6157 O O . PRO B 1 156 ? -6.832 -18.25 -15.547 1 98.88 156 PRO B O 1
ATOM 6160 N N . MET B 1 157 ? -6.793 -17.562 -17.609 1 98.62 157 MET B N 1
ATOM 6161 C CA . MET B 1 157 ? -7.461 -18.797 -18.016 1 98.62 157 MET B CA 1
ATOM 6162 C C . MET B 1 157 ? -6.551 -20 -17.812 1 98.62 157 MET B C 1
ATOM 6164 O O . MET B 1 157 ? -5.414 -20.016 -18.281 1 98.62 157 MET B O 1
ATOM 6168 N N . LEU B 1 158 ? -7.039 -20.922 -17.109 1 98.38 158 LEU B N 1
ATOM 6169 C CA . LEU B 1 158 ? -6.297 -22.156 -16.859 1 98.38 158 LEU B CA 1
ATOM 6170 C C . LEU B 1 158 ? -6.801 -23.281 -17.75 1 98.38 158 LEU B C 1
ATOM 6172 O O . LEU B 1 158 ? -8 -23.391 -18 1 98.38 158 LEU B O 1
ATOM 6176 N N . GLU B 1 159 ? -5.879 -24.047 -18.219 1 95.69 159 GLU B N 1
ATOM 6177 C CA . GLU B 1 159 ? -6.207 -25.156 -19.109 1 95.69 159 GLU B CA 1
ATOM 6178 C C . GLU B 1 159 ? -6.348 -26.453 -18.344 1 95.69 159 GLU B C 1
ATOM 6180 O O . GLU B 1 159 ? -5.715 -26.641 -17.297 1 95.69 159 GLU B O 1
ATOM 6185 N N . SER B 1 160 ? -7.191 -27.328 -18.875 1 93.25 160 SER B N 1
ATOM 6186 C CA . SER B 1 160 ? -7.395 -28.656 -18.312 1 93.25 160 SER B CA 1
ATOM 6187 C C . SER B 1 160 ? -7.551 -29.703 -19.406 1 93.25 160 SER B C 1
ATOM 6189 O O . SER B 1 160 ? -7.453 -29.391 -20.594 1 93.25 160 SER B O 1
ATOM 6191 N N . ARG B 1 161 ? -7.598 -31.047 -19.062 1 84 161 ARG B N 1
ATOM 6192 C CA . ARG B 1 161 ? -7.715 -32.156 -20.016 1 84 161 ARG B CA 1
ATOM 6193 C C . ARG B 1 161 ? -9.039 -32.062 -20.781 1 84 161 ARG B C 1
ATOM 6195 O O . ARG B 1 161 ? -9.148 -32.594 -21.891 1 84 161 ARG B O 1
ATOM 6202 N N . ALA B 1 162 ? -10 -31.344 -20.266 1 80.5 162 ALA B N 1
ATOM 6203 C CA . ALA B 1 162 ? -11.305 -31.266 -20.922 1 80.5 162 ALA B CA 1
ATOM 6204 C C . ALA B 1 162 ? -11.711 -29.812 -21.156 1 80.5 162 ALA B C 1
ATOM 6206 O O . ALA B 1 162 ? -10.867 -28.969 -21.438 1 80.5 162 ALA B O 1
ATOM 6207 N N . ALA B 1 163 ? -12.961 -29.656 -21.266 1 88.12 163 ALA B N 1
ATOM 6208 C CA . ALA B 1 163 ? -13.492 -28.328 -21.531 1 88.12 163 ALA B CA 1
ATOM 6209 C C . ALA B 1 163 ? -13.516 -27.484 -20.266 1 88.12 163 ALA B C 1
ATOM 6211 O O . ALA B 1 163 ? -13.797 -26.281 -20.312 1 88.12 163 ALA B O 1
ATOM 6212 N N . TYR B 1 164 ? -13.117 -28.094 -19.172 1 92.06 164 TYR B N 1
ATOM 6213 C CA . TYR B 1 164 ? -13.219 -27.391 -17.891 1 92.06 164 TYR B CA 1
ATOM 6214 C C . TYR B 1 164 ? -12.164 -26.297 -17.766 1 92.06 164 TYR B C 1
ATOM 6216 O O . TYR B 1 164 ? -11.031 -26.484 -18.203 1 92.06 164 TYR B O 1
ATOM 6224 N N . SER B 1 165 ? -12.539 -25.219 -17.297 1 95.56 165 SER B N 1
ATOM 6225 C CA . SER B 1 165 ? -11.633 -24.109 -16.984 1 95.56 165 SER B CA 1
ATOM 6226 C C . SER B 1 165 ? -12.109 -23.328 -15.773 1 95.56 165 SER B C 1
ATOM 6228 O O . SER B 1 165 ? -13.008 -23.766 -15.055 1 95.56 165 SER B O 1
ATOM 6230 N N . ASN B 1 166 ? -11.438 -22.234 -15.422 1 97.31 166 ASN B N 1
ATOM 6231 C CA . ASN B 1 166 ? -11.703 -21.5 -14.195 1 97.31 166 ASN B CA 1
ATOM 6232 C C . ASN B 1 166 ? -12.609 -20.297 -14.445 1 97.31 166 ASN B C 1
ATOM 6234 O O . ASN B 1 166 ? -12.477 -19.266 -13.789 1 97.31 166 ASN B O 1
ATOM 6238 N N . PHE B 1 167 ? -13.43 -20.375 -15.453 1 96 167 PHE B N 1
ATOM 6239 C CA . PHE B 1 167 ? -14.398 -19.312 -15.719 1 96 167 PHE B CA 1
ATOM 6240 C C . PHE B 1 167 ? -15.664 -19.891 -16.344 1 96 167 PHE B C 1
ATOM 6242 O O . PHE B 1 167 ? -15.695 -21.047 -16.766 1 96 167 PHE B O 1
ATOM 6249 N N . TRP B 1 168 ? -16.734 -19.078 -16.234 1 92.56 168 TRP B N 1
ATOM 6250 C CA . TRP B 1 168 ? -17.969 -19.359 -16.984 1 92.56 168 TRP B CA 1
ATOM 6251 C C . TRP B 1 168 ? -18.375 -18.141 -17.812 1 92.56 168 TRP B C 1
ATOM 6253 O O . TRP B 1 168 ? -18.188 -17 -17.375 1 92.56 168 TRP B O 1
ATOM 6263 N N . CYS B 1 169 ? -18.938 -18.375 -18.938 1 90.69 169 CYS B N 1
ATOM 6264 C CA . CYS B 1 169 ? -19.297 -17.297 -19.844 1 90.69 169 CYS B CA 1
ATOM 6265 C C . CYS B 1 169 ? -20.766 -16.906 -19.656 1 90.69 169 CYS B C 1
ATOM 6267 O O . CYS B 1 169 ? -21.219 -15.883 -20.172 1 90.69 169 CYS B O 1
ATOM 6269 N N . GLY B 1 170 ? -21.484 -17.672 -19.016 1 88.56 170 GLY B N 1
ATOM 6270 C CA . GLY B 1 170 ? -22.891 -17.375 -18.812 1 88.56 170 GLY B CA 1
ATOM 6271 C C . GLY B 1 170 ? -23.422 -17.875 -17.484 1 88.56 170 GLY B C 1
ATOM 6272 O O . GLY B 1 170 ? -22.859 -18.797 -16.906 1 88.56 170 GLY B O 1
ATOM 6273 N N . MET B 1 171 ? -24.422 -17.203 -17.047 1 84.94 171 MET B N 1
ATOM 6274 C CA . MET B 1 171 ? -25.062 -17.578 -15.789 1 84.94 171 MET B CA 1
ATOM 6275 C C . MET B 1 171 ? -26.578 -17.484 -15.906 1 84.94 171 MET B C 1
ATOM 6277 O O . MET B 1 171 ? -27.109 -16.578 -16.531 1 84.94 171 MET B O 1
ATOM 6281 N N . THR B 1 172 ? -27.188 -18.484 -15.328 1 82.62 172 THR B N 1
ATOM 6282 C CA . THR B 1 172 ? -28.656 -18.453 -15.305 1 82.62 172 THR B CA 1
ATOM 6283 C C . THR B 1 172 ? -29.156 -17.422 -14.289 1 82.62 172 THR B C 1
ATOM 6285 O O . THR B 1 172 ? -28.359 -16.828 -13.562 1 82.62 172 THR B O 1
ATOM 6288 N N . SER B 1 173 ? -30.469 -17.312 -14.258 1 79.62 173 SER B N 1
ATOM 6289 C CA . SER B 1 173 ? -31.078 -16.359 -13.32 1 79.62 173 SER B CA 1
ATOM 6290 C C . SER B 1 173 ? -30.906 -16.828 -11.883 1 79.62 173 SER B C 1
ATOM 6292 O O . SER B 1 173 ? -31 -16.016 -10.953 1 79.62 173 SER B O 1
ATOM 6294 N N . GLN B 1 174 ? -30.641 -18.156 -11.789 1 77.88 174 GLN B N 1
ATOM 6295 C CA . GLN B 1 174 ? -30.453 -18.703 -10.445 1 77.88 174 GLN B CA 1
ATOM 6296 C C . GLN B 1 174 ? -28.969 -18.797 -10.086 1 77.88 174 GLN B C 1
ATOM 6298 O O . GLN B 1 174 ? -28.609 -19.359 -9.055 1 77.88 174 GLN B O 1
ATOM 6303 N N . GLY B 1 175 ? -28.188 -18.344 -10.969 1 77.75 175 GLY B N 1
ATOM 6304 C CA . GLY B 1 175 ? -26.781 -18.234 -10.641 1 77.75 175 GLY B CA 1
ATOM 6305 C C . GLY B 1 175 ? -25.969 -19.422 -11.102 1 77.75 175 GLY B C 1
ATOM 6306 O O . GLY B 1 175 ? -24.766 -19.484 -10.867 1 77.75 175 GLY B O 1
ATOM 6307 N N . TYR B 1 176 ? -26.672 -20.344 -11.797 1 78.56 176 TYR B N 1
ATOM 6308 C CA . TYR B 1 176 ? -25.953 -21.531 -12.25 1 78.56 176 TYR B CA 1
ATOM 6309 C C . TYR B 1 176 ? -25.266 -21.266 -13.586 1 78.56 176 TYR B C 1
ATOM 6311 O O . TYR B 1 176 ? -25.656 -20.359 -14.336 1 78.56 176 TYR B O 1
ATOM 6319 N N . TYR B 1 177 ? -24.266 -22.094 -13.805 1 79.19 177 TYR B N 1
ATOM 6320 C CA . TYR B 1 177 ? -23.531 -22.016 -15.055 1 79.19 177 TYR B CA 1
ATOM 6321 C C . TYR B 1 177 ? -24.422 -22.312 -16.25 1 79.19 177 TYR B C 1
ATOM 6323 O O . TYR B 1 177 ? -25.281 -23.203 -16.172 1 79.19 177 TYR B O 1
ATOM 6331 N N . LYS B 1 178 ? -24.266 -21.406 -17.25 1 81.38 178 LYS B N 1
ATOM 6332 C CA . LYS B 1 178 ? -24.984 -21.562 -18.516 1 81.38 178 LYS B CA 1
ATOM 6333 C C . LYS B 1 178 ? -24.031 -21.719 -19.688 1 81.38 178 LYS B C 1
ATOM 6335 O O . LYS B 1 178 ? -23.062 -20.969 -19.797 1 81.38 178 LYS B O 1
ATOM 6340 N N . ARG B 1 179 ? -24.266 -22.719 -20.484 1 82.62 179 ARG B N 1
ATOM 6341 C CA . ARG B 1 179 ? -23.453 -22.922 -21.688 1 82.62 179 ARG B CA 1
ATOM 6342 C C . ARG B 1 179 ? -23.703 -21.844 -22.719 1 82.62 179 ARG B C 1
ATOM 6344 O O . ARG B 1 179 ? -24.859 -21.484 -22.984 1 82.62 179 ARG B O 1
ATOM 6351 N N . THR B 1 180 ? -22.672 -21.234 -23.141 1 89.12 180 THR B N 1
ATOM 6352 C CA . THR B 1 180 ? -22.75 -20.219 -24.188 1 89.12 180 THR B CA 1
ATOM 6353 C C . THR B 1 180 ? -21.812 -20.547 -25.344 1 89.12 180 THR B C 1
ATOM 6355 O O . THR B 1 180 ? -20.812 -21.234 -25.156 1 89.12 180 THR B O 1
ATOM 6358 N N . PRO B 1 181 ? -22.141 -20.078 -26.5 1 89.19 181 PRO B N 1
ATOM 6359 C CA . PRO B 1 181 ? -21.266 -20.312 -27.656 1 89.19 181 PRO B CA 1
ATOM 6360 C C . PRO B 1 181 ? -19.891 -19.703 -27.484 1 89.19 181 PRO B C 1
ATOM 6362 O O . PRO B 1 181 ? -18.938 -20.109 -28.156 1 89.19 181 PRO B O 1
ATOM 6365 N N . ALA B 1 182 ? -19.797 -18.797 -26.656 1 90.94 182 ALA B N 1
ATOM 6366 C CA . ALA B 1 182 ? -18.547 -18.062 -26.484 1 90.94 182 ALA B CA 1
ATOM 6367 C C . ALA B 1 182 ? -17.531 -18.891 -25.688 1 90.94 182 ALA B C 1
ATOM 6369 O O . ALA B 1 182 ? -16.328 -18.641 -25.766 1 90.94 182 ALA B O 1
ATOM 6370 N N . TYR B 1 183 ? -17.984 -19.812 -24.969 1 92.81 183 TYR B N 1
ATOM 6371 C CA . TYR B 1 183 ? -17.141 -20.516 -24 1 92.81 183 TYR B CA 1
ATOM 6372 C C . TYR B 1 183 ? -16.016 -21.266 -24.688 1 92.81 183 TYR B C 1
ATOM 6374 O O . TYR B 1 183 ? -14.844 -21.062 -24.391 1 92.81 183 TYR B O 1
ATOM 6382 N N . MET B 1 184 ? -16.344 -22.094 -25.688 1 92.81 184 MET B N 1
ATOM 6383 C CA . MET B 1 184 ? -15.359 -23 -26.266 1 92.81 184 MET B CA 1
ATOM 6384 C C . MET B 1 184 ? -14.312 -22.219 -27.062 1 92.81 184 MET B C 1
ATOM 6386 O O . MET B 1 184 ? -13.117 -22.516 -26.969 1 92.81 184 MET B O 1
ATOM 6390 N N . PRO B 1 185 ? -14.727 -21.188 -27.828 1 93.5 185 PRO B N 1
ATOM 6391 C CA . PRO B 1 185 ? -13.711 -20.406 -28.531 1 93.5 185 PRO B CA 1
ATOM 6392 C C . PRO B 1 185 ? -12.719 -19.734 -27.578 1 93.5 185 PRO B C 1
ATOM 6394 O O . PRO B 1 185 ? -11.531 -19.609 -27.906 1 93.5 185 PRO B O 1
ATOM 6397 N N . ILE B 1 186 ? -13.172 -19.344 -26.422 1 95.06 186 ILE B N 1
ATOM 6398 C CA . ILE B 1 186 ? -12.289 -18.734 -25.438 1 95.06 186 ILE B CA 1
ATOM 6399 C C . ILE B 1 186 ? -11.406 -19.797 -24.797 1 95.06 186 ILE B C 1
ATOM 6401 O O . ILE B 1 186 ? -10.18 -19.656 -24.75 1 95.06 186 ILE B O 1
ATOM 6405 N N . ARG B 1 187 ? -12 -20.891 -24.453 1 94.94 187 ARG B N 1
ATOM 6406 C CA . ARG B 1 187 ? -11.305 -21.984 -23.781 1 94.94 187 ARG B CA 1
ATOM 6407 C C . ARG B 1 187 ? -10.227 -22.578 -24.688 1 94.94 187 ARG B C 1
ATOM 6409 O O . ARG B 1 187 ? -9.148 -22.953 -24.203 1 94.94 187 ARG B O 1
ATOM 6416 N N . LYS B 1 188 ? -10.492 -22.625 -25.984 1 92.5 188 LYS B N 1
ATOM 6417 C CA . LYS B 1 188 ? -9.57 -23.25 -26.938 1 92.5 188 LYS B CA 1
ATOM 6418 C C . LYS B 1 188 ? -8.602 -22.234 -27.516 1 92.5 188 LYS B C 1
ATOM 6420 O O . LYS B 1 188 ? -7.801 -22.547 -28.391 1 92.5 188 LYS B O 1
ATOM 6425 N N . GLN B 1 189 ? -8.75 -20.953 -27.094 1 93.94 189 GLN B N 1
ATOM 6426 C CA . GLN B 1 189 ? -7.887 -19.844 -27.516 1 93.94 189 GLN B CA 1
ATOM 6427 C C . GLN B 1 189 ? -8.023 -19.594 -29.016 1 93.94 189 GLN B C 1
ATOM 6429 O O . GLN B 1 189 ? -7.047 -19.266 -29.688 1 93.94 189 GLN B O 1
ATOM 6434 N N . VAL B 1 190 ? -9.172 -19.953 -29.469 1 93.56 190 VAL B N 1
ATOM 6435 C CA . VAL B 1 190 ? -9.508 -19.531 -30.828 1 93.56 190 VAL B CA 1
ATOM 6436 C C . VAL B 1 190 ? -9.703 -18.016 -30.859 1 93.56 190 VAL B C 1
ATOM 6438 O O . VAL B 1 190 ? -9.258 -17.344 -31.797 1 93.56 190 VAL B O 1
ATOM 6441 N N . ARG B 1 191 ? -10.367 -17.594 -29.844 1 95.12 191 ARG B N 1
ATOM 6442 C CA . ARG B 1 191 ? -10.453 -16.172 -29.562 1 95.12 191 ARG B CA 1
ATOM 6443 C C . ARG B 1 191 ? -9.516 -15.789 -28.422 1 95.12 191 ARG B C 1
ATOM 6445 O O . ARG B 1 191 ? -9.672 -16.266 -27.297 1 95.12 191 ARG B O 1
ATOM 6452 N N . LYS B 1 192 ? -8.578 -14.891 -28.734 1 97.06 192 LYS B N 1
ATOM 6453 C CA . LYS B 1 192 ? -7.59 -14.516 -27.719 1 97.06 192 LYS B CA 1
ATOM 6454 C C . LYS B 1 192 ? -7.84 -13.102 -27.203 1 97.06 192 LYS B C 1
ATOM 6456 O O . LYS B 1 192 ? -8.219 -12.219 -27.969 1 97.06 192 LYS B O 1
ATOM 6461 N N . GLY B 1 193 ? -7.664 -12.906 -25.938 1 97.56 193 GLY B N 1
ATOM 6462 C CA . GLY B 1 193 ? -7.852 -11.617 -25.297 1 97.56 193 GLY B CA 1
ATOM 6463 C C . GLY B 1 193 ? -8.211 -11.727 -23.828 1 97.56 193 GLY B C 1
ATOM 6464 O O . GLY B 1 193 ? -7.852 -12.703 -23.172 1 97.56 193 GLY B O 1
ATOM 6465 N N . CYS B 1 194 ? -8.656 -10.703 -23.297 1 97.44 194 CYS B N 1
ATOM 6466 C CA . CYS B 1 194 ? -9.25 -10.648 -21.969 1 97.44 194 CYS B CA 1
ATOM 6467 C C . CYS B 1 194 ? -10.742 -10.352 -22.047 1 97.44 194 CYS B C 1
ATOM 6469 O O . CYS B 1 194 ? -11.141 -9.281 -22.5 1 97.44 194 CYS B O 1
ATOM 6471 N N . PHE B 1 195 ? -11.539 -11.219 -21.594 1 96.75 195 PHE B N 1
ATOM 6472 C CA . PHE B 1 195 ? -12.969 -11.203 -21.875 1 96.75 195 PHE B CA 1
ATOM 6473 C C . PHE B 1 195 ? -13.773 -10.992 -20.609 1 96.75 195 PHE B C 1
ATOM 6475 O O . PHE B 1 195 ? -13.438 -11.539 -19.547 1 96.75 195 PHE B O 1
ATOM 6482 N N . ALA B 1 196 ? -14.789 -10.195 -20.734 1 95.44 196 ALA B N 1
ATOM 6483 C CA . ALA B 1 196 ? -15.742 -10.055 -19.641 1 95.44 196 ALA B CA 1
ATOM 6484 C C . ALA B 1 196 ? -16.547 -11.336 -19.453 1 95.44 196 ALA B C 1
ATOM 6486 O O . ALA B 1 196 ? -17.141 -11.859 -20.406 1 95.44 196 ALA B O 1
ATOM 6487 N N . VAL B 1 197 ? -16.547 -11.867 -18.266 1 95.06 197 VAL B N 1
ATOM 6488 C CA . VAL B 1 197 ? -17.297 -13.078 -17.938 1 95.06 197 VAL B CA 1
ATOM 6489 C C . VAL B 1 197 ? -18.047 -12.875 -16.625 1 95.06 197 VAL B C 1
ATOM 6491 O O . VAL B 1 197 ? -17.641 -12.062 -15.789 1 95.06 197 VAL B O 1
ATOM 6494 N N . PRO B 1 198 ? -19.078 -13.578 -16.422 1 92 198 PRO B N 1
ATOM 6495 C CA . PRO B 1 198 ? -19.844 -13.398 -15.188 1 92 198 PRO B CA 1
ATOM 6496 C C . PRO B 1 198 ? -19.141 -14.008 -13.969 1 92 198 PRO B C 1
ATOM 6498 O O . PRO B 1 198 ? -19.438 -13.633 -12.828 1 92 198 PRO B O 1
ATOM 6501 N N . MET B 1 199 ? -18.219 -14.938 -14.312 1 93 199 MET B N 1
ATOM 6502 C CA . MET B 1 199 ? -17.641 -15.602 -13.141 1 93 199 MET B CA 1
ATOM 6503 C C . MET B 1 199 ? -16.25 -16.125 -13.445 1 93 199 MET B C 1
ATOM 6505 O O . MET B 1 199 ? -16 -16.672 -14.523 1 93 199 MET B O 1
ATOM 6509 N N . VAL B 1 200 ? -15.391 -15.891 -12.555 1 96.81 200 VAL B N 1
ATOM 6510 C CA . VAL B 1 200 ? -14.094 -16.562 -12.508 1 96.81 200 VAL B CA 1
ATOM 6511 C C . VAL B 1 200 ? -13.922 -17.25 -11.156 1 96.81 200 VAL B C 1
ATOM 6513 O O . VAL B 1 200 ? -14.555 -16.859 -10.164 1 96.81 200 VAL B O 1
ATOM 6516 N N . HIS B 1 201 ? -13.148 -18.281 -11.133 1 96.5 201 HIS B N 1
ATOM 6517 C CA . HIS B 1 201 ? -12.953 -19.016 -9.883 1 96.5 201 HIS B CA 1
ATOM 6518 C C . HIS B 1 201 ? -11.586 -19.688 -9.852 1 96.5 201 HIS B C 1
ATOM 6520 O O . HIS B 1 201 ? -10.828 -19.609 -10.82 1 96.5 201 HIS B O 1
ATOM 6526 N N . SER B 1 202 ? -11.172 -20.266 -8.75 1 97.62 202 SER B N 1
ATOM 6527 C CA . SER B 1 202 ? -9.961 -21.062 -8.523 1 97.62 202 SER B CA 1
ATOM 6528 C C . SER B 1 202 ? -8.734 -20.156 -8.406 1 97.62 202 SER B C 1
ATOM 6530 O O . SER B 1 202 ? -7.996 -20.234 -7.422 1 97.62 202 SER B O 1
ATOM 6532 N N . THR B 1 203 ? -8.492 -19.391 -9.461 1 98.81 203 THR B N 1
ATOM 6533 C CA . THR B 1 203 ? -7.363 -18.453 -9.461 1 98.81 203 THR B CA 1
ATOM 6534 C C . THR B 1 203 ? -7.754 -17.125 -10.094 1 98.81 203 THR B C 1
ATOM 6536 O O . THR B 1 203 ? -8.148 -17.078 -11.258 1 98.81 203 THR B O 1
ATOM 6539 N N . PHE B 1 204 ? -7.645 -16.062 -9.367 1 98.81 204 PHE B N 1
ATOM 6540 C CA . PHE B 1 204 ? -7.887 -14.734 -9.93 1 98.81 204 PHE B CA 1
ATOM 6541 C C . PHE B 1 204 ? -7.25 -13.656 -9.062 1 98.81 204 PHE B C 1
ATOM 6543 O O . PHE B 1 204 ? -6.891 -13.906 -7.91 1 98.81 204 PHE B O 1
ATOM 6550 N N . LEU B 1 205 ? -7.043 -12.547 -9.648 1 98.88 205 LEU B N 1
ATOM 6551 C CA . LEU B 1 205 ? -6.395 -11.383 -9.047 1 98.88 205 LEU B CA 1
ATOM 6552 C C . LEU B 1 205 ? -7.398 -10.258 -8.828 1 98.88 205 LEU B C 1
ATOM 6554 O O . LEU B 1 205 ? -8.195 -9.945 -9.719 1 98.88 205 LEU B O 1
ATOM 6558 N N . ILE B 1 206 ? -7.434 -9.703 -7.652 1 98.88 206 ILE B N 1
ATOM 6559 C CA . ILE B 1 206 ? -8.266 -8.547 -7.336 1 98.88 206 ILE B CA 1
ATOM 6560 C C . ILE B 1 206 ? -7.379 -7.324 -7.121 1 98.88 206 ILE B C 1
ATOM 6562 O O . ILE B 1 206 ? -6.434 -7.359 -6.332 1 98.88 206 ILE B O 1
ATOM 6566 N N . ASP B 1 207 ? -7.613 -6.285 -7.844 1 98.81 207 ASP B N 1
ATOM 6567 C CA . ASP B 1 207 ? -6.957 -5 -7.629 1 98.81 207 ASP B CA 1
ATOM 6568 C C . ASP B 1 207 ? -7.617 -4.23 -6.484 1 98.81 207 ASP B C 1
ATOM 6570 O O . ASP B 1 207 ? -8.672 -3.617 -6.668 1 98.81 207 ASP B O 1
ATOM 6574 N N . LEU B 1 208 ? -7.043 -4.227 -5.312 1 98.75 208 LEU B N 1
ATOM 6575 C CA . LEU B 1 208 ? -7.617 -3.648 -4.102 1 98.75 208 LEU B CA 1
ATOM 6576 C C . LEU B 1 208 ? -7.492 -2.129 -4.113 1 98.75 208 LEU B C 1
ATOM 6578 O O . LEU B 1 208 ? -8.016 -1.452 -3.225 1 98.75 208 LEU B O 1
ATOM 6582 N N . ARG B 1 209 ? -6.824 -1.562 -5.102 1 98.19 209 ARG B N 1
ATOM 6583 C CA . ARG B 1 209 ? -6.664 -0.117 -5.223 1 98.19 209 ARG B CA 1
ATOM 6584 C C . ARG B 1 209 ? -7.926 0.526 -5.793 1 98.19 209 ARG B C 1
ATOM 6586 O O . ARG B 1 209 ? -8.109 1.74 -5.688 1 98.19 209 ARG B O 1
ATOM 6593 N N . LYS B 1 210 ? -8.766 -0.297 -6.449 1 98.38 210 LYS B N 1
ATOM 6594 C CA . LYS B 1 210 ? -10 0.196 -7.055 1 98.38 210 LYS B CA 1
ATOM 6595 C C . LYS B 1 210 ? -11.07 0.431 -5.996 1 98.38 210 LYS B C 1
ATOM 6597 O O . LYS B 1 210 ? -11.273 -0.404 -5.113 1 98.38 210 LYS B O 1
ATOM 6602 N N . GLU B 1 211 ? -11.773 1.532 -6.082 1 97.56 211 GLU B N 1
ATOM 6603 C CA . GLU B 1 211 ? -12.766 1.926 -5.086 1 97.56 211 GLU B CA 1
ATOM 6604 C C . GLU B 1 211 ? -13.844 0.855 -4.93 1 97.56 211 GLU B C 1
ATOM 6606 O O . GLU B 1 211 ? -14.258 0.542 -3.812 1 97.56 211 GLU B O 1
ATOM 6611 N N . ALA B 1 212 ? -14.242 0.234 -6.023 1 97.31 212 ALA B N 1
ATOM 6612 C CA . ALA B 1 212 ? -15.344 -0.728 -6.008 1 97.31 212 ALA B CA 1
ATOM 6613 C C . ALA B 1 212 ? -14.93 -2.02 -5.305 1 97.31 212 ALA B C 1
ATOM 6615 O O . ALA B 1 212 ? -15.781 -2.799 -4.875 1 97.31 212 ALA B O 1
ATOM 6616 N N . SER B 1 213 ? -13.617 -2.291 -5.242 1 97.94 213 SER B N 1
ATOM 6617 C CA . SER B 1 213 ? -13.141 -3.508 -4.598 1 97.94 213 SER B CA 1
ATOM 6618 C C . SER B 1 213 ? -13.531 -3.545 -3.125 1 97.94 213 SER B C 1
ATOM 6620 O O . SER B 1 213 ? -13.578 -4.617 -2.518 1 97.94 213 SER B O 1
ATOM 6622 N N . ARG B 1 214 ? -13.812 -2.385 -2.537 1 97.06 214 ARG B N 1
ATOM 6623 C CA . ARG B 1 214 ? -14.156 -2.285 -1.122 1 97.06 214 ARG B CA 1
ATOM 6624 C C . ARG B 1 214 ? -15.484 -2.977 -0.834 1 97.06 214 ARG B C 1
ATOM 6626 O O . ARG B 1 214 ? -15.758 -3.361 0.306 1 97.06 214 ARG B O 1
ATOM 6633 N N . GLN B 1 215 ? -16.266 -3.164 -1.856 1 96.81 215 GLN B N 1
ATOM 6634 C CA . GLN B 1 215 ? -17.594 -3.738 -1.675 1 96.81 215 GLN B CA 1
ATOM 6635 C C . GLN B 1 215 ? -17.578 -5.246 -1.903 1 96.81 215 GLN B C 1
ATOM 6637 O O . GLN B 1 215 ? -18.578 -5.93 -1.66 1 96.81 215 GLN B O 1
ATOM 6642 N N . LEU B 1 216 ? -16.469 -5.754 -2.404 1 98 216 LEU B N 1
ATOM 6643 C CA . LEU B 1 216 ? -16.375 -7.184 -2.68 1 98 216 LEU B CA 1
ATOM 6644 C C . LEU B 1 216 ? -16.328 -7.984 -1.383 1 98 216 LEU B C 1
ATOM 6646 O O . LEU B 1 216 ? -15.68 -7.582 -0.417 1 98 216 LEU B O 1
ATOM 6650 N N . ALA B 1 217 ? -17.078 -9.055 -1.335 1 98.19 217 ALA B N 1
ATOM 6651 C CA . ALA B 1 217 ? -17.109 -9.898 -0.144 1 98.19 217 ALA B CA 1
ATOM 6652 C C . ALA B 1 217 ? -17.312 -11.367 -0.517 1 98.19 217 ALA B C 1
ATOM 6654 O O . ALA B 1 217 ? -18.141 -11.688 -1.366 1 98.19 217 ALA B O 1
ATOM 6655 N N . PHE B 1 218 ? -16.516 -12.188 0.102 1 98.44 218 PHE B N 1
ATOM 6656 C CA . PHE B 1 218 ? -16.734 -13.625 0.007 1 98.44 218 PHE B CA 1
ATOM 6657 C C . PHE B 1 218 ? -17.797 -14.078 1.009 1 98.44 218 PHE B C 1
ATOM 6659 O O . PHE B 1 218 ? -18.5 -15.062 0.773 1 98.44 218 PHE B O 1
ATOM 6666 N N . HIS B 1 219 ? -17.859 -13.5 2.133 1 97.69 219 HIS B N 1
ATOM 6667 C CA . HIS B 1 219 ? -18.75 -13.789 3.246 1 97.69 219 HIS B CA 1
ATOM 6668 C C . HIS B 1 219 ? -19 -12.547 4.09 1 97.69 219 HIS B C 1
ATOM 6670 O O . HIS B 1 219 ? -18.109 -11.703 4.25 1 97.69 219 HIS B O 1
ATOM 6676 N N . PRO B 1 220 ? -20.172 -12.336 4.598 1 97.25 220 PRO B N 1
ATOM 6677 C CA . PRO B 1 220 ? -21.375 -13.117 4.336 1 97.25 220 PRO B CA 1
ATOM 6678 C C . PRO B 1 220 ? -21.984 -12.836 2.959 1 97.25 220 PRO B C 1
ATOM 6680 O O . PRO B 1 220 ? -21.578 -11.875 2.293 1 97.25 220 PRO B O 1
ATOM 6683 N N . PRO B 1 221 ? -22.797 -13.711 2.555 1 96.56 221 PRO B N 1
ATOM 6684 C CA . PRO B 1 221 ? -23.516 -13.398 1.313 1 96.56 221 PRO B CA 1
ATOM 6685 C C . PRO B 1 221 ? -24.25 -12.062 1.376 1 96.56 221 PRO B C 1
ATOM 6687 O O . PRO B 1 221 ? -24.688 -11.641 2.451 1 96.56 221 PRO B O 1
ATOM 6690 N N . HIS B 1 222 ? -24.266 -11.375 0.262 1 95.25 222 HIS B N 1
ATOM 6691 C CA . HIS B 1 222 ? -25.016 -10.125 0.197 1 95.25 222 HIS B CA 1
ATOM 6692 C C . HIS B 1 222 ? -26.422 -10.289 0.786 1 95.25 222 HIS B C 1
ATOM 6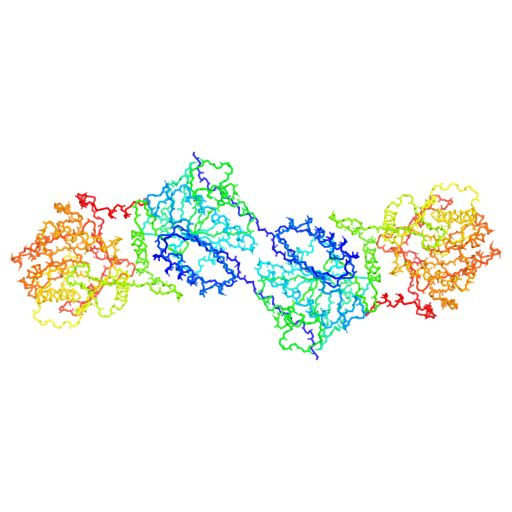694 O O . HIS B 1 222 ? -27.047 -11.336 0.621 1 95.25 222 HIS B O 1
ATOM 6700 N N . PRO B 1 223 ? -26.891 -9.305 1.364 1 94.56 223 PRO B N 1
ATOM 6701 C CA . PRO B 1 223 ? -28.203 -9.414 2.018 1 94.56 223 PRO B CA 1
ATOM 6702 C C . PRO B 1 223 ? -29.312 -9.805 1.048 1 94.56 223 PRO B C 1
ATOM 6704 O O . PRO B 1 223 ? -30.281 -10.453 1.446 1 94.56 223 PRO B O 1
ATOM 6707 N N . GLU B 1 224 ? -29.188 -9.5 -0.162 1 93.75 224 GLU B N 1
ATOM 6708 C CA . GLU B 1 224 ? -30.203 -9.797 -1.16 1 93.75 224 GLU B CA 1
ATOM 6709 C C . GLU B 1 224 ? -29.906 -11.102 -1.888 1 93.75 224 GLU B C 1
ATOM 6711 O O . GLU B 1 224 ? -30.562 -11.438 -2.873 1 93.75 224 GLU B O 1
ATOM 6716 N N . TYR B 1 225 ? -28.906 -11.781 -1.432 1 93.88 225 TYR B N 1
ATOM 6717 C CA . TYR B 1 225 ? -28.516 -13.016 -2.096 1 93.88 225 TYR B CA 1
ATOM 6718 C C . TYR B 1 225 ? -29.594 -14.078 -1.953 1 93.88 225 TYR B C 1
ATOM 6720 O O . TYR B 1 225 ? -30.062 -14.359 -0.844 1 93.88 225 TYR B O 1
ATOM 6728 N N . SER B 1 226 ? -30 -14.773 -3.068 1 90.44 226 SER B N 1
ATOM 6729 C CA . SER B 1 226 ? -31.062 -15.781 -3.035 1 90.44 226 SER B CA 1
ATOM 6730 C C . SER B 1 226 ? -30.703 -16.984 -3.9 1 90.44 226 SER B C 1
ATOM 6732 O O . SER B 1 226 ? -31.562 -17.828 -4.164 1 90.44 226 SER B O 1
ATOM 6734 N N . TRP B 1 227 ? -29.5 -17.078 -4.355 1 89 227 TRP B N 1
ATOM 6735 C CA . TRP B 1 227 ? -29.078 -18.141 -5.262 1 89 227 TRP B CA 1
ATOM 6736 C C . TRP B 1 227 ? -28.562 -19.359 -4.48 1 89 227 TRP B C 1
ATOM 6738 O O . TRP B 1 227 ? -28.781 -19.453 -3.271 1 89 227 TRP B O 1
ATOM 6748 N N . ALA B 1 228 ? -27.984 -20.281 -5.195 1 89.06 228 ALA B N 1
ATOM 6749 C CA . ALA B 1 228 ? -27.438 -21.484 -4.57 1 89.06 228 ALA B CA 1
ATOM 6750 C C . ALA B 1 228 ? -26.281 -21.156 -3.637 1 89.06 228 ALA B C 1
ATOM 6752 O O . ALA B 1 228 ? -25.469 -20.281 -3.941 1 89.06 228 ALA B O 1
ATOM 6753 N N . PHE B 1 229 ? -26.25 -21.875 -2.508 1 91.44 229 PHE B N 1
ATOM 6754 C CA . PHE B 1 229 ? -25.188 -21.641 -1.537 1 91.44 229 PHE B CA 1
ATOM 6755 C C . PHE B 1 229 ? -23.891 -22.297 -1.986 1 91.44 229 PHE B C 1
ATOM 6757 O O . PHE B 1 229 ? -23.641 -23.469 -1.687 1 91.44 229 PHE B O 1
ATOM 6764 N N . ASP B 1 230 ? -23.125 -21.625 -2.674 1 91.69 230 ASP B N 1
ATOM 6765 C CA . ASP B 1 230 ? -21.859 -21.984 -3.303 1 91.69 230 ASP B CA 1
ATOM 6766 C C . ASP B 1 230 ? -20.875 -20.828 -3.254 1 91.69 230 ASP B C 1
ATOM 6768 O O . ASP B 1 230 ? -21.234 -19.672 -3.504 1 91.69 230 ASP B O 1
ATOM 6772 N N . ASP B 1 231 ? -19.688 -21.125 -2.867 1 93.94 231 ASP B N 1
ATOM 6773 C CA . ASP B 1 231 ? -18.719 -20.062 -2.627 1 93.94 231 ASP B CA 1
ATOM 6774 C C . ASP B 1 231 ? -18.453 -19.25 -3.896 1 93.94 231 ASP B C 1
ATOM 6776 O O . ASP B 1 231 ? -18.281 -18.031 -3.838 1 93.94 231 ASP B O 1
ATOM 6780 N N . ILE B 1 232 ? -18.406 -19.891 -5.051 1 93.62 232 ILE B N 1
ATOM 6781 C CA . ILE B 1 232 ? -18.125 -19.234 -6.32 1 93.62 232 ILE B CA 1
ATOM 6782 C C . ILE B 1 232 ? -19.297 -18.328 -6.707 1 93.62 232 ILE B C 1
ATOM 6784 O O . ILE B 1 232 ? -19.094 -17.172 -7.113 1 93.62 232 ILE B O 1
ATOM 6788 N N . ILE B 1 233 ? -20.531 -18.812 -6.578 1 93.56 233 ILE B N 1
ATOM 6789 C CA . ILE B 1 233 ? -21.734 -18.094 -6.977 1 93.56 233 ILE B CA 1
ATOM 6790 C C . ILE B 1 233 ? -21.969 -16.922 -6.027 1 93.56 233 ILE B C 1
ATOM 6792 O O . ILE B 1 233 ? -22.359 -15.844 -6.457 1 93.56 233 ILE B O 1
ATOM 6796 N N . VAL B 1 234 ? -21.75 -17.172 -4.75 1 95.44 234 VAL B N 1
ATOM 6797 C CA . VAL B 1 234 ? -21.922 -16.109 -3.754 1 95.44 234 VAL B CA 1
ATOM 6798 C C . VAL B 1 234 ? -21 -14.945 -4.066 1 95.44 234 VAL B C 1
ATOM 6800 O O . VAL B 1 234 ? -21.406 -13.781 -4.02 1 95.44 234 VAL B O 1
ATOM 6803 N N . PHE B 1 235 ? -19.781 -15.203 -4.395 1 96.94 235 PHE B N 1
ATOM 6804 C CA . PHE B 1 235 ? -18.844 -14.141 -4.715 1 96.94 235 PHE B CA 1
ATOM 6805 C C . PHE B 1 235 ? -19.219 -13.445 -6.016 1 96.94 235 PHE B C 1
ATOM 6807 O O . PHE B 1 235 ? -19.125 -12.219 -6.125 1 96.94 235 PHE B O 1
ATOM 6814 N N . ALA B 1 236 ? -19.609 -14.234 -6.996 1 94.31 236 ALA B N 1
ATOM 6815 C CA . ALA B 1 236 ? -20.047 -13.641 -8.258 1 94.31 236 ALA B CA 1
ATOM 6816 C C . ALA B 1 236 ? -21.203 -12.664 -8.031 1 94.31 236 ALA B C 1
ATOM 6818 O O . ALA B 1 236 ? -21.25 -11.602 -8.656 1 94.31 236 ALA B O 1
ATOM 6819 N N . TYR B 1 237 ? -22.094 -13.062 -7.18 1 94.19 237 TYR B N 1
ATOM 6820 C CA . TYR B 1 237 ? -23.219 -12.188 -6.852 1 94.19 237 TYR B CA 1
ATOM 6821 C C . TYR B 1 237 ? -22.734 -10.898 -6.195 1 94.19 237 TYR B C 1
ATOM 6823 O O . TYR B 1 237 ? -23.219 -9.812 -6.52 1 94.19 237 TYR B O 1
ATOM 6831 N N . SER B 1 238 ? -21.812 -11.047 -5.258 1 95.38 238 SER B N 1
ATOM 6832 C CA . SER B 1 238 ? -21.219 -9.891 -4.594 1 95.38 238 SER B CA 1
ATOM 6833 C C . SER B 1 238 ? -20.594 -8.93 -5.602 1 95.38 238 SER B C 1
ATOM 6835 O O . SER B 1 238 ? -20.734 -7.715 -5.484 1 95.38 238 SER B O 1
ATOM 6837 N N . THR B 1 239 ? -19.875 -9.43 -6.566 1 95.44 239 THR B N 1
ATOM 6838 C CA . THR B 1 239 ? -19.219 -8.625 -7.586 1 95.44 239 THR B CA 1
ATOM 6839 C C . THR B 1 239 ? -20.25 -7.895 -8.445 1 95.44 239 THR B C 1
ATOM 6841 O O . THR B 1 239 ? -20.047 -6.727 -8.789 1 95.44 239 THR B O 1
ATOM 6844 N N . ARG B 1 240 ? -21.25 -8.602 -8.766 1 91.5 240 ARG B N 1
ATOM 6845 C CA . ARG B 1 240 ? -22.328 -7.996 -9.555 1 91.5 240 ARG B CA 1
ATOM 6846 C C . ARG B 1 240 ? -22.969 -6.832 -8.805 1 91.5 240 ARG B C 1
ATOM 6848 O O . ARG B 1 240 ? -23.203 -5.77 -9.383 1 91.5 240 ARG B O 1
ATOM 6855 N N . MET B 1 241 ? -23.234 -7.035 -7.562 1 93.94 241 MET B N 1
ATOM 6856 C CA . MET B 1 241 ? -23.875 -6.008 -6.746 1 93.94 241 MET B CA 1
ATOM 6857 C C . MET B 1 241 ? -22.953 -4.812 -6.551 1 93.94 241 MET B C 1
ATOM 6859 O O . MET B 1 241 ? -23.422 -3.686 -6.375 1 93.94 241 MET B O 1
ATOM 6863 N N . ALA B 1 242 ? -21.656 -5.082 -6.621 1 95.12 242 ALA B N 1
ATOM 6864 C CA . ALA B 1 242 ? -20.656 -4.02 -6.484 1 95.12 242 ALA B CA 1
ATOM 6865 C C . ALA B 1 242 ? -20.406 -3.34 -7.828 1 95.12 242 ALA B C 1
ATOM 6867 O O . ALA B 1 242 ? -19.562 -2.438 -7.922 1 95.12 242 ALA B O 1
ATOM 6868 N N . ASP B 1 243 ? -21.047 -3.801 -8.906 1 94.12 243 ASP B N 1
ATOM 6869 C CA . ASP B 1 243 ? -20.875 -3.305 -10.266 1 94.12 243 ASP B CA 1
ATOM 6870 C C . ASP B 1 243 ? -19.438 -3.5 -10.742 1 94.12 243 ASP B C 1
ATOM 6872 O O . ASP B 1 243 ? -18.828 -2.58 -11.305 1 94.12 243 ASP B O 1
ATOM 6876 N N . VAL B 1 244 ? -18.906 -4.641 -10.359 1 96.31 244 VAL B N 1
ATOM 6877 C CA . VAL B 1 244 ? -17.562 -5.008 -10.797 1 96.31 244 VAL B CA 1
ATOM 6878 C C . VAL B 1 244 ? -17.641 -6.129 -11.828 1 96.31 244 VAL B C 1
ATOM 6880 O O . VAL B 1 244 ? -18.203 -7.191 -11.562 1 96.31 244 VAL B O 1
ATOM 6883 N N . GLN B 1 245 ? -17.109 -5.863 -12.984 1 95.62 245 GLN B N 1
ATOM 6884 C CA . GLN B 1 245 ? -17.031 -6.863 -14.039 1 95.62 245 GLN B CA 1
ATOM 6885 C C . GLN B 1 245 ? -15.805 -7.75 -13.867 1 95.62 245 GLN B C 1
ATOM 6887 O O . GLN B 1 245 ? -14.719 -7.262 -13.547 1 95.62 245 GLN B O 1
ATOM 6892 N N . MET B 1 246 ? -15.984 -9.078 -14.008 1 96.81 246 MET B N 1
ATOM 6893 C CA . MET B 1 246 ? -14.852 -10 -13.953 1 96.81 246 MET B CA 1
ATOM 6894 C C . MET B 1 246 ? -14.328 -10.297 -15.352 1 96.81 246 MET B C 1
ATOM 6896 O O . MET B 1 246 ? -15.086 -10.281 -16.328 1 96.81 246 MET B O 1
ATOM 6900 N N . PHE B 1 247 ? -13.055 -10.57 -15.406 1 97.81 247 PHE B N 1
ATOM 6901 C CA . PHE B 1 247 ? -12.43 -10.828 -16.688 1 97.81 247 PHE B CA 1
ATOM 6902 C C . PHE B 1 247 ? -11.586 -12.094 -16.641 1 97.81 247 PHE B C 1
ATOM 6904 O O . PHE B 1 247 ? -11.031 -12.438 -15.602 1 97.81 247 PHE B O 1
ATOM 6911 N N . VAL B 1 248 ? -11.531 -12.805 -17.766 1 98.19 248 VAL B N 1
ATOM 6912 C CA . VAL B 1 248 ? -10.609 -13.914 -17.953 1 98.19 248 VAL B CA 1
ATOM 6913 C C . VAL B 1 248 ? -9.695 -13.633 -19.141 1 98.19 248 VAL B C 1
ATOM 6915 O O . VAL B 1 248 ? -10.156 -13.203 -20.203 1 98.19 248 VAL B O 1
ATOM 6918 N N . CYS B 1 249 ? -8.43 -13.82 -18.938 1 98.69 249 CYS B N 1
ATOM 6919 C CA . CYS B 1 249 ? -7.449 -13.547 -19.984 1 98.69 249 CYS B CA 1
ATOM 6920 C C . CYS B 1 249 ? -6.836 -14.844 -20.516 1 98.69 249 CYS B C 1
ATOM 6922 O O . CYS B 1 249 ? -6.395 -15.688 -19.734 1 98.69 249 CYS B O 1
ATOM 6924 N N . ASN B 1 250 ? -6.789 -15.031 -21.859 1 98.12 250 ASN B N 1
ATOM 6925 C CA . ASN B 1 250 ? -6.227 -16.234 -22.453 1 98.12 250 ASN B CA 1
ATOM 6926 C C . ASN B 1 250 ? -5.215 -15.891 -23.547 1 98.12 250 ASN B C 1
ATOM 6928 O O . ASN B 1 250 ? -5.031 -16.672 -24.5 1 98.12 250 ASN B O 1
ATOM 6932 N N . LYS B 1 251 ? -4.633 -14.68 -23.422 1 97.38 251 LYS B N 1
ATOM 6933 C CA . LYS B 1 251 ? -3.672 -14.211 -24.406 1 97.38 251 LYS B CA 1
ATOM 6934 C C . LYS B 1 251 ? -2.484 -15.164 -24.516 1 97.38 251 LYS B C 1
ATOM 6936 O O . LYS B 1 251 ? -1.872 -15.281 -25.578 1 97.38 251 LYS B O 1
ATOM 6941 N N . GLU B 1 252 ? -2.146 -15.766 -23.469 1 96.19 252 GLU B N 1
ATOM 6942 C CA . GLU B 1 252 ? -1.096 -16.766 -23.359 1 96.19 252 GLU B CA 1
ATOM 6943 C C . GLU B 1 252 ? -1.546 -17.938 -22.5 1 96.19 252 GLU B C 1
ATOM 6945 O O . GLU B 1 252 ? -2.641 -17.922 -21.922 1 96.19 252 GLU B O 1
ATOM 6950 N N . THR B 1 253 ? -0.742 -18.953 -22.578 1 96.06 253 THR B N 1
ATOM 6951 C CA . THR B 1 253 ? -0.961 -20.031 -21.609 1 96.06 253 THR B CA 1
ATOM 6952 C C . THR B 1 253 ? -0.392 -19.656 -20.25 1 96.06 253 THR B C 1
ATOM 6954 O O . THR B 1 253 ? 0.821 -19.5 -20.094 1 96.06 253 THR B O 1
ATOM 6957 N N . TYR B 1 254 ? -1.292 -19.562 -19.281 1 98 254 TYR B N 1
ATOM 6958 C CA . TYR B 1 254 ? -0.888 -19.062 -17.984 1 98 254 TYR B CA 1
ATOM 6959 C C . TYR B 1 254 ? -0.658 -20.203 -17 1 98 254 TYR B C 1
ATOM 6961 O O . TYR B 1 254 ? 0.127 -20.078 -16.062 1 98 254 TYR B O 1
ATOM 6969 N N . GLY B 1 255 ? -1.413 -21.203 -17.172 1 98 255 GLY B N 1
ATOM 6970 C CA . GLY B 1 255 ? -1.331 -22.328 -16.25 1 98 255 GLY B CA 1
ATOM 6971 C C . GLY B 1 255 ? -2.395 -23.375 -16.5 1 98 255 GLY B C 1
ATOM 6972 O O . GLY B 1 255 ? -3.059 -23.375 -17.531 1 98 255 GLY B O 1
ATOM 6973 N N . TYR B 1 256 ? -2.496 -24.328 -15.523 1 97.75 256 TYR B N 1
ATOM 6974 C CA . TYR B 1 256 ? -3.35 -25.5 -15.672 1 97.75 256 TYR B CA 1
ATOM 6975 C C . TYR B 1 256 ? -4.039 -25.844 -14.359 1 97.75 256 TYR B C 1
ATOM 6977 O O . TYR B 1 256 ? -3.553 -25.484 -13.281 1 97.75 256 TYR B O 1
ATOM 6985 N N . LEU B 1 257 ? -5.16 -26.406 -14.43 1 97.44 257 LEU B N 1
ATOM 6986 C CA . LEU B 1 257 ? -5.848 -26.938 -13.258 1 97.44 257 LEU B CA 1
ATOM 6987 C C . LEU B 1 257 ? -6.508 -28.281 -13.57 1 97.44 257 LEU B C 1
ATOM 6989 O O . LEU B 1 257 ? -6.918 -28.516 -14.703 1 97.44 257 LEU B O 1
ATOM 6993 N N . PRO B 1 258 ? -6.57 -29.156 -12.602 1 95.69 258 PRO B N 1
ATOM 6994 C CA . PRO B 1 258 ? -7.277 -30.406 -12.828 1 95.69 258 PRO B CA 1
ATOM 6995 C C . PRO B 1 258 ? -8.797 -30.234 -12.883 1 95.69 258 PRO B C 1
ATOM 6997 O O . PRO B 1 258 ? -9.328 -29.281 -12.32 1 95.69 258 PRO B O 1
ATOM 7000 N N . VAL B 1 259 ? -9.414 -31.125 -13.586 1 92.25 259 VAL B N 1
ATOM 7001 C CA . VAL B 1 259 ? -10.875 -31.172 -13.562 1 92.25 259 VAL B CA 1
ATOM 7002 C C . VAL B 1 259 ? -11.352 -31.641 -12.188 1 92.25 259 VAL B C 1
ATOM 7004 O O . VAL B 1 259 ? -10.883 -32.656 -11.688 1 92.25 259 VAL B O 1
ATOM 7007 N N . PRO B 1 260 ? -12.195 -30.922 -11.594 1 89.38 260 PRO B N 1
ATOM 7008 C CA . PRO B 1 260 ? -12.68 -31.359 -10.281 1 89.38 260 PRO B CA 1
ATOM 7009 C C . PRO B 1 260 ? -13.398 -32.719 -10.336 1 89.38 260 PRO B C 1
ATOM 7011 O O . PRO B 1 260 ? -14.133 -33 -11.289 1 89.38 260 PRO B O 1
ATOM 7014 N N . LEU B 1 261 ? -13.188 -33.438 -9.297 1 87.12 261 LEU B N 1
ATOM 7015 C CA . LEU B 1 261 ? -13.82 -34.75 -9.211 1 87.12 261 LEU B CA 1
ATOM 7016 C C . LEU B 1 261 ? -15.125 -34.688 -8.422 1 87.12 261 LEU B C 1
ATOM 7018 O O . LEU B 1 261 ? -15.438 -33.656 -7.82 1 87.12 261 LEU B O 1
ATOM 7022 N N . ARG B 1 262 ? -15.812 -35.75 -8.414 1 85.69 262 ARG B N 1
ATOM 7023 C CA . ARG B 1 262 ? -17.109 -35.812 -7.746 1 85.69 262 ARG B CA 1
ATOM 7024 C C . ARG B 1 262 ? -16.953 -36.188 -6.281 1 85.69 262 ARG B C 1
ATOM 7026 O O . ARG B 1 262 ? -15.859 -36.562 -5.848 1 85.69 262 ARG B O 1
ATOM 7033 N N . SER B 1 263 ? -18.062 -36.125 -5.582 1 84.75 263 SER B N 1
ATOM 7034 C CA . SER B 1 263 ? -18.062 -36.281 -4.137 1 84.75 263 SER B CA 1
ATOM 7035 C C . SER B 1 263 ? -17.672 -37.719 -3.758 1 84.75 263 SER B C 1
ATOM 7037 O O . SER B 1 263 ? -17.094 -37.938 -2.693 1 84.75 263 SER B O 1
ATOM 7039 N N . HIS B 1 264 ? -17.953 -38.625 -4.605 1 84.62 264 HIS B N 1
ATOM 7040 C CA . HIS B 1 264 ? -17.734 -40.031 -4.246 1 84.62 264 HIS B CA 1
ATOM 7041 C C . HIS B 1 264 ? -16.297 -40.469 -4.562 1 84.62 264 HIS B C 1
ATOM 7043 O O . HIS B 1 264 ? -15.883 -41.562 -4.184 1 84.62 264 HIS B O 1
ATOM 7049 N N . ASN B 1 265 ? -15.516 -39.594 -5.191 1 87.44 265 ASN B N 1
ATOM 7050 C CA . ASN B 1 265 ? -14.141 -39.938 -5.535 1 87.44 265 ASN B CA 1
ATOM 7051 C C . ASN B 1 265 ? -13.227 -39.906 -4.312 1 87.44 265 ASN B C 1
ATOM 7053 O O . ASN B 1 265 ? -13.5 -39.188 -3.35 1 87.44 265 ASN B O 1
ATOM 7057 N N . SER B 1 266 ? -12.18 -40.719 -4.328 1 89.94 266 SER B N 1
ATOM 7058 C CA . SER B 1 266 ? -11.234 -40.844 -3.227 1 89.94 266 SER B CA 1
ATOM 7059 C C . SER B 1 266 ? -10.07 -39.875 -3.396 1 89.94 266 SER B C 1
ATOM 7061 O O . SER B 1 266 ? -9.953 -39.188 -4.43 1 89.94 266 SER B O 1
ATOM 7063 N N . LEU B 1 267 ? -9.25 -39.812 -2.363 1 92.88 267 LEU B N 1
ATOM 7064 C CA . LEU B 1 267 ? -8.039 -39 -2.434 1 92.88 267 LEU B CA 1
ATOM 7065 C C . LEU B 1 267 ? -7.07 -39.562 -3.469 1 92.88 267 LEU B C 1
ATOM 7067 O O . LEU B 1 267 ? -6.344 -38.812 -4.121 1 92.88 267 LEU B O 1
ATOM 7071 N N . GLN B 1 268 ? -7.098 -40.844 -3.598 1 92.56 268 GLN B N 1
ATOM 7072 C CA . GLN B 1 268 ? -6.258 -41.469 -4.613 1 92.56 268 GLN B CA 1
ATOM 7073 C C . GLN B 1 268 ? -6.691 -41.062 -6.016 1 92.56 268 GLN B C 1
ATOM 7075 O O . GLN B 1 268 ? -5.852 -40.844 -6.895 1 92.56 268 GLN B O 1
ATOM 7080 N N . ASP B 1 269 ? -7.98 -41 -6.227 1 92.12 269 ASP B N 1
ATOM 7081 C CA . ASP B 1 269 ? -8.484 -40.5 -7.512 1 92.12 269 ASP B CA 1
ATOM 7082 C C . ASP B 1 269 ? -7.977 -39.094 -7.809 1 92.12 269 ASP B C 1
ATOM 7084 O O . ASP B 1 269 ? -7.605 -38.812 -8.945 1 92.12 269 ASP B O 1
ATOM 7088 N N . GLU B 1 270 ? -8 -38.344 -6.805 1 93.25 270 GLU B N 1
ATOM 7089 C CA . GLU B 1 270 ? -7.543 -36.969 -6.953 1 93.25 270 GLU B CA 1
ATOM 7090 C C . GLU B 1 270 ? -6.055 -36.906 -7.289 1 93.25 270 GLU B C 1
ATOM 7092 O O . GLU B 1 270 ? -5.633 -36.125 -8.133 1 93.25 270 GLU B O 1
ATOM 7097 N N . ALA B 1 271 ? -5.332 -37.688 -6.586 1 94.69 271 ALA B N 1
ATOM 7098 C CA . ALA B 1 271 ? -3.891 -37.75 -6.824 1 94.69 271 ALA B CA 1
ATOM 7099 C C . ALA B 1 271 ? -3.592 -38.188 -8.25 1 94.69 271 ALA B C 1
ATOM 7101 O O . ALA B 1 271 ? -2.727 -37.625 -8.922 1 94.69 271 ALA B O 1
ATOM 7102 N N . ASP B 1 272 ? -4.297 -39.188 -8.727 1 93.81 272 ASP B N 1
ATOM 7103 C CA . ASP B 1 272 ? -4.105 -39.719 -10.078 1 93.81 272 ASP B CA 1
ATOM 7104 C C . ASP B 1 272 ? -4.512 -38.688 -11.133 1 93.81 272 ASP B C 1
ATOM 7106 O O . ASP B 1 272 ? -3.854 -38.562 -12.164 1 93.81 272 ASP B O 1
ATOM 7110 N N . SER B 1 273 ? -5.609 -38.094 -10.844 1 93.44 273 SER B N 1
ATOM 7111 C CA . SER B 1 273 ? -6.078 -37.062 -11.758 1 93.44 273 SER B CA 1
ATOM 7112 C C . SER B 1 273 ? -5.07 -35.906 -11.867 1 93.44 273 SER B C 1
ATOM 7114 O O . SER B 1 273 ? -4.805 -35.406 -12.969 1 93.44 273 SER B O 1
ATOM 7116 N N . PHE B 1 274 ? -4.574 -35.5 -10.734 1 96.5 274 PHE B N 1
ATOM 7117 C CA . PHE B 1 274 ? -3.582 -34.438 -10.727 1 96.5 274 PHE B CA 1
ATOM 7118 C C . PHE B 1 274 ? -2.316 -34.875 -11.461 1 96.5 274 PHE B C 1
ATOM 7120 O O . PHE B 1 274 ? -1.743 -34.094 -12.234 1 96.5 274 PHE B O 1
ATOM 7127 N N . LEU B 1 275 ? -1.909 -36.031 -11.18 1 95.31 275 LEU B N 1
ATOM 7128 C CA . LEU B 1 275 ? -0.734 -36.562 -11.867 1 95.31 275 LEU B CA 1
ATOM 7129 C C . LEU B 1 275 ? -0.927 -36.531 -13.383 1 95.31 275 LEU B C 1
ATOM 7131 O O . LEU B 1 275 ? -0.002 -36.188 -14.117 1 95.31 275 LEU B O 1
ATOM 7135 N N . HIS B 1 276 ? -2.09 -36.938 -13.797 1 94.75 276 HIS B N 1
ATOM 7136 C CA . HIS B 1 276 ? -2.389 -36.875 -15.227 1 94.75 276 HIS B CA 1
ATOM 7137 C C . HIS B 1 276 ? -2.215 -35.469 -15.766 1 94.75 276 HIS B C 1
ATOM 7139 O O . HIS B 1 276 ? -1.709 -35.281 -16.875 1 94.75 276 HIS B O 1
ATOM 7145 N N . THR B 1 277 ? -2.645 -34.469 -15.016 1 95.5 277 THR B N 1
ATOM 7146 C CA . THR B 1 277 ? -2.479 -33.094 -15.414 1 95.5 277 THR B CA 1
ATOM 7147 C C . THR B 1 277 ? -1.003 -32.75 -15.602 1 95.5 277 THR B C 1
ATOM 7149 O O . THR B 1 277 ? -0.623 -32.125 -16.609 1 95.5 277 THR B O 1
ATOM 7152 N N . VAL B 1 278 ? -0.198 -33.156 -14.688 1 96.62 278 VAL B N 1
ATOM 7153 C CA . VAL B 1 278 ? 1.235 -32.875 -14.75 1 96.62 278 VAL B CA 1
ATOM 7154 C C . VAL B 1 278 ? 1.833 -33.531 -15.984 1 96.62 278 VAL B C 1
ATOM 7156 O O . VAL B 1 278 ? 2.613 -32.938 -16.719 1 96.62 278 VAL B O 1
ATOM 7159 N N . LEU B 1 279 ? 1.454 -34.781 -16.25 1 95.12 279 LEU B N 1
ATOM 7160 C CA . LEU B 1 279 ? 1.98 -35.531 -17.391 1 95.12 279 LEU B CA 1
ATOM 7161 C C . LEU B 1 279 ? 1.587 -34.875 -18.703 1 95.12 279 LEU B C 1
ATOM 7163 O O . LEU B 1 279 ? 2.395 -34.781 -19.625 1 95.12 279 LEU B O 1
ATOM 7167 N N . GLU B 1 280 ? 0.371 -34.406 -18.719 1 92.38 280 GLU B N 1
ATOM 7168 C CA . GLU B 1 280 ? -0.105 -33.75 -19.938 1 92.38 280 GLU B CA 1
ATOM 7169 C C . GLU B 1 280 ? 0.669 -32.469 -20.203 1 92.38 280 GLU B C 1
ATOM 7171 O O . GLU B 1 280 ? 0.988 -32.156 -21.344 1 92.38 280 GLU B O 1
ATOM 7176 N N . ILE B 1 281 ? 0.906 -31.719 -19.156 1 94.12 281 ILE B N 1
ATOM 7177 C CA . ILE B 1 281 ? 1.679 -30.5 -19.297 1 94.12 281 ILE B CA 1
ATOM 7178 C C . ILE B 1 281 ? 3.055 -30.812 -19.875 1 94.12 281 ILE B C 1
ATOM 7180 O O . ILE B 1 281 ? 3.527 -30.109 -20.781 1 94.12 281 ILE B O 1
ATOM 7184 N N . ASN B 1 282 ? 3.631 -31.891 -19.469 1 91.75 282 ASN B N 1
ATOM 7185 C CA . ASN B 1 282 ? 5.004 -32.25 -19.812 1 91.75 282 ASN B CA 1
ATOM 7186 C C . ASN B 1 282 ? 5.117 -32.75 -21.25 1 91.75 282 ASN B C 1
ATOM 7188 O O . ASN B 1 282 ? 6.223 -32.938 -21.766 1 91.75 282 ASN B O 1
ATOM 7192 N N . VAL B 1 283 ? 4.031 -32.969 -21.906 1 88.5 283 VAL B N 1
ATOM 7193 C CA . VAL B 1 283 ? 4.051 -33.469 -23.281 1 88.5 283 VAL B CA 1
ATOM 7194 C C . VAL B 1 283 ? 4.512 -32.344 -24.219 1 88.5 283 VAL B C 1
ATOM 7196 O O . VAL B 1 283 ? 5.355 -32.562 -25.094 1 88.5 283 VAL B O 1
ATOM 7199 N N . ARG B 1 284 ? 4.016 -31.141 -23.953 1 83.81 284 ARG B N 1
ATOM 7200 C CA . ARG B 1 284 ? 4.289 -30.078 -24.906 1 83.81 284 ARG B CA 1
ATOM 7201 C C . ARG B 1 284 ? 5.082 -28.953 -24.25 1 83.81 284 ARG B C 1
ATOM 7203 O O . ARG B 1 284 ? 5.441 -27.969 -24.906 1 83.81 284 ARG B O 1
ATOM 7210 N N . ASN B 1 285 ? 5.277 -29.109 -23 1 89.38 285 ASN B N 1
ATOM 7211 C CA . ASN B 1 285 ? 5.945 -28.047 -22.25 1 89.38 285 ASN B CA 1
ATOM 7212 C C . ASN B 1 285 ? 7.109 -28.594 -21.438 1 89.38 285 ASN B C 1
ATOM 7214 O O . ASN B 1 285 ? 7.219 -29.812 -21.234 1 89.38 285 ASN B O 1
ATOM 7218 N N . PRO B 1 286 ? 8.031 -27.672 -21.094 1 90.31 286 PRO B N 1
ATOM 7219 C CA . PRO B 1 286 ? 9.031 -28.125 -20.125 1 90.31 286 PRO B CA 1
ATOM 7220 C C . PRO B 1 286 ? 8.406 -28.719 -18.875 1 90.31 286 PRO B C 1
ATOM 7222 O O . PRO B 1 286 ? 7.309 -28.312 -18.469 1 90.31 286 PRO B O 1
ATOM 7225 N N . PRO B 1 287 ? 9.086 -29.656 -18.328 1 93.88 287 PRO B N 1
ATOM 7226 C CA . PRO B 1 287 ? 8.516 -30.312 -17.156 1 93.88 287 PRO B CA 1
ATOM 7227 C C . PRO B 1 287 ? 8.203 -29.344 -16.016 1 93.88 287 PRO B C 1
ATOM 7229 O O . PRO B 1 287 ? 8.961 -28.391 -15.781 1 93.88 287 PRO B O 1
ATOM 7232 N N . VAL B 1 288 ? 7.117 -29.562 -15.336 1 95.5 288 VAL B N 1
ATOM 7233 C CA . VAL B 1 288 ? 6.789 -28.812 -14.133 1 95.5 288 VAL B CA 1
ATOM 7234 C C . VAL B 1 288 ? 7.746 -29.188 -13.008 1 95.5 288 VAL B C 1
ATOM 7236 O O . VAL B 1 288 ? 7.863 -30.375 -12.656 1 95.5 288 VAL B O 1
ATOM 7239 N N . MET B 1 289 ? 8.398 -28.25 -12.484 1 95.06 289 MET B N 1
ATOM 7240 C CA . MET B 1 289 ? 9.422 -28.516 -11.484 1 95.06 289 MET B CA 1
ATOM 7241 C C . MET B 1 289 ? 8.836 -28.5 -10.078 1 95.06 289 MET B C 1
ATOM 7243 O O . MET B 1 289 ? 7.973 -27.672 -9.773 1 95.06 289 MET B O 1
ATOM 7247 N N . LEU B 1 290 ? 9.289 -29.344 -9.242 1 96.69 290 LEU B N 1
ATOM 7248 C CA . LEU B 1 290 ? 8.898 -29.422 -7.84 1 96.69 290 LEU B CA 1
ATOM 7249 C C . LEU B 1 290 ? 9.484 -28.266 -7.051 1 96.69 290 LEU B C 1
ATOM 7251 O O . LEU B 1 290 ? 10.414 -27.594 -7.52 1 96.69 290 LEU B O 1
ATOM 7255 N N . SER B 1 291 ? 8.906 -28 -5.848 1 97.81 291 SER B N 1
ATOM 7256 C CA . SER B 1 291 ? 9.469 -27.016 -4.941 1 97.81 291 SER B CA 1
ATOM 7257 C C . SER B 1 291 ? 10.914 -27.328 -4.594 1 97.81 291 SER B C 1
ATOM 7259 O O . SER B 1 291 ? 11.266 -28.484 -4.371 1 97.81 291 SER B O 1
ATOM 7261 N N . LYS B 1 292 ? 11.781 -26.312 -4.523 1 96.44 292 LYS B N 1
ATOM 7262 C CA . LYS B 1 292 ? 13.18 -26.5 -4.152 1 96.44 292 LYS B CA 1
ATOM 7263 C C . LYS B 1 292 ? 13.336 -26.625 -2.637 1 96.44 292 LYS B C 1
ATOM 7265 O O . LYS B 1 292 ? 14.391 -27.047 -2.146 1 96.44 292 LYS B O 1
ATOM 7270 N N . TYR B 1 293 ? 12.242 -26.375 -1.947 1 97.31 293 TYR B N 1
ATOM 7271 C CA . TYR B 1 293 ? 12.344 -26.297 -0.494 1 97.31 293 TYR B CA 1
ATOM 7272 C C . TYR B 1 293 ? 11.695 -27.516 0.166 1 97.31 293 TYR B C 1
ATOM 7274 O O . TYR B 1 293 ? 11.719 -27.641 1.392 1 97.31 293 TYR B O 1
ATOM 7282 N N . LEU B 1 294 ? 11.109 -28.375 -0.634 1 96.69 294 LEU B N 1
ATOM 7283 C CA . LEU B 1 294 ? 10.508 -29.609 -0.131 1 96.69 294 LEU B CA 1
ATOM 7284 C C . LEU B 1 294 ? 11.234 -30.828 -0.67 1 96.69 294 LEU B C 1
ATOM 7286 O O . LEU B 1 294 ? 11.75 -30.812 -1.79 1 96.69 294 LEU B O 1
ATOM 7290 N N . PRO B 1 295 ? 11.258 -31.812 0.115 1 93.06 295 PRO B N 1
ATOM 7291 C CA . PRO B 1 295 ? 11.812 -33.062 -0.436 1 93.06 295 PRO B CA 1
ATOM 7292 C C . PRO B 1 295 ? 10.922 -33.656 -1.522 1 93.06 295 PRO B C 1
ATOM 7294 O O . PRO B 1 295 ? 9.695 -33.562 -1.453 1 93.06 295 PRO B O 1
ATOM 7297 N N . ALA B 1 296 ? 11.617 -34.25 -2.473 1 88.56 296 ALA B N 1
ATOM 7298 C CA . ALA B 1 296 ? 10.859 -34.969 -3.51 1 88.56 296 ALA B CA 1
ATOM 7299 C C . ALA B 1 296 ? 10.055 -36.094 -2.92 1 88.56 296 ALA B C 1
ATOM 7301 O O . ALA B 1 296 ? 10.531 -36.812 -2.027 1 88.56 296 ALA B O 1
ATOM 7302 N N . PRO B 1 297 ? 8.875 -36.219 -3.408 1 86.94 297 PRO B N 1
ATOM 7303 C CA . PRO B 1 297 ? 8.094 -37.344 -2.91 1 86.94 297 PRO B CA 1
ATOM 7304 C C . PRO B 1 297 ? 8.758 -38.688 -3.18 1 86.94 297 PRO B C 1
ATOM 7306 O O . PRO B 1 297 ? 9.367 -38.906 -4.238 1 86.94 297 PRO B O 1
ATOM 7309 N N . VAL B 1 298 ? 8.648 -39.531 -2.209 1 83.38 298 VAL B N 1
ATOM 7310 C CA . VAL B 1 298 ? 9.219 -40.875 -2.361 1 83.38 298 VAL B CA 1
ATOM 7311 C C . VAL B 1 298 ? 8.305 -41.719 -3.244 1 83.38 298 VAL B C 1
ATOM 7313 O O . VAL B 1 298 ? 7.105 -41.812 -2.996 1 83.38 298 VAL B O 1
ATOM 7316 N N . LYS B 1 299 ? 8.945 -42.219 -4.289 1 83.75 299 LYS B N 1
ATOM 7317 C CA . LYS B 1 299 ? 8.172 -43.031 -5.23 1 83.75 299 LYS B CA 1
ATOM 7318 C C . LYS B 1 299 ? 8.719 -44.469 -5.309 1 83.75 299 LYS B C 1
ATOM 7320 O O . LYS B 1 299 ? 9.93 -44.656 -5.289 1 83.75 299 LYS B O 1
ATOM 7325 N N . GLY B 1 300 ? 7.832 -45.438 -5.133 1 88.56 300 GLY B N 1
ATOM 7326 C CA . GLY B 1 300 ? 8.172 -46.812 -5.352 1 88.56 300 GLY B CA 1
ATOM 7327 C C . GLY B 1 300 ? 7.734 -47.344 -6.711 1 88.56 300 GLY B C 1
ATOM 7328 O O . GLY B 1 300 ? 6.543 -47.344 -7.031 1 88.56 300 GLY B O 1
ATOM 7329 N N . ARG B 1 301 ? 8.727 -47.781 -7.484 1 92.81 301 ARG B N 1
ATOM 7330 C CA . ARG B 1 301 ? 8.414 -48.25 -8.836 1 92.81 301 ARG B CA 1
ATOM 7331 C C . ARG B 1 301 ? 8.133 -49.75 -8.852 1 92.81 301 ARG B C 1
ATOM 7333 O O . ARG B 1 301 ? 8.719 -50.5 -8.07 1 92.81 301 ARG B O 1
ATOM 7340 N N . ASP B 1 302 ? 7.176 -50.094 -9.633 1 95.75 302 ASP B N 1
ATOM 7341 C CA . ASP B 1 302 ? 6.887 -51.5 -9.852 1 95.75 302 ASP B CA 1
ATOM 7342 C C . ASP B 1 302 ? 6.496 -51.75 -11.297 1 95.75 302 ASP B C 1
ATOM 7344 O O . ASP B 1 302 ? 6.395 -50.844 -12.102 1 95.75 302 ASP B O 1
ATOM 7348 N N . LYS B 1 303 ? 6.395 -53.062 -11.68 1 97 303 LYS B N 1
ATOM 7349 C CA . LYS B 1 303 ? 6.137 -53.469 -13.062 1 97 303 LYS B CA 1
ATOM 7350 C C . LYS B 1 303 ? 4.656 -53.75 -13.281 1 97 303 LYS B C 1
ATOM 7352 O O . LYS B 1 303 ? 4.297 -54.469 -14.234 1 97 303 LYS B O 1
ATOM 7357 N N . MET B 1 304 ? 3.836 -53.344 -12.453 1 96.06 304 MET B N 1
ATOM 7358 C CA . MET B 1 304 ? 2.381 -53.406 -12.547 1 96.06 304 MET B CA 1
ATOM 7359 C C . MET B 1 304 ? 1.924 -54.844 -12.719 1 96.06 304 MET B C 1
ATOM 7361 O O . MET B 1 304 ? 0.99 -55.125 -13.477 1 96.06 304 MET B O 1
ATOM 7365 N N . GLY B 1 305 ? 2.668 -55.781 -12.164 1 94.38 305 GLY B N 1
ATOM 7366 C CA . GLY B 1 305 ? 2.285 -57.188 -12.219 1 94.38 305 GLY B CA 1
ATOM 7367 C C . GLY B 1 305 ? 2.863 -57.938 -13.422 1 94.38 305 GLY B C 1
ATOM 7368 O O . GLY B 1 305 ? 2.789 -59.156 -13.508 1 94.38 305 GLY B O 1
ATOM 7369 N N . PHE B 1 306 ? 3.482 -57.25 -14.359 1 97.88 306 PHE B N 1
ATOM 7370 C CA . PHE B 1 306 ? 4.133 -57.875 -15.5 1 97.88 306 PHE B CA 1
ATOM 7371 C C . PHE B 1 306 ? 5.477 -58.469 -15.094 1 97.88 306 PHE B C 1
ATOM 7373 O O . PHE B 1 306 ? 6.113 -58 -14.148 1 97.88 306 PHE B O 1
ATOM 7380 N N . ASP B 1 307 ? 5.82 -59.438 -15.859 1 98.25 307 ASP B N 1
ATOM 7381 C CA . ASP B 1 307 ? 7.172 -59.938 -15.664 1 98.25 307 ASP B CA 1
ATOM 7382 C C . ASP B 1 307 ? 8.219 -58.906 -16.062 1 98.25 307 ASP B C 1
ATOM 7384 O O . ASP B 1 307 ? 9.281 -58.812 -15.445 1 98.25 307 ASP B O 1
ATOM 7388 N N . GLU B 1 308 ? 7.871 -58.219 -17.094 1 98.25 308 GLU B N 1
ATOM 7389 C CA . GLU B 1 308 ? 8.758 -57.156 -17.547 1 98.25 308 GLU B CA 1
ATOM 7390 C C . GLU B 1 308 ? 7.98 -56.094 -18.328 1 98.25 308 GLU B C 1
ATOM 7392 O O . GLU B 1 308 ? 6.984 -56.406 -18.984 1 98.25 308 GLU B O 1
ATOM 7397 N N . VAL B 1 309 ? 8.422 -54.906 -18.156 1 98.5 309 VAL B N 1
ATOM 7398 C CA . VAL B 1 309 ? 7.949 -53.781 -18.969 1 98.5 309 VAL B CA 1
ATOM 7399 C C . VAL B 1 309 ? 9.086 -53.25 -19.844 1 98.5 309 VAL B C 1
ATOM 7401 O O . VAL B 1 309 ? 10.133 -52.844 -19.344 1 98.5 309 VAL B O 1
ATOM 7404 N N . PHE B 1 310 ? 8.867 -53.344 -21.188 1 98.56 310 PHE B N 1
ATOM 7405 C CA . PHE B 1 310 ? 9.883 -52.938 -22.141 1 98.56 310 PHE B CA 1
ATOM 7406 C C . PHE B 1 310 ? 9.539 -51.562 -22.734 1 98.56 310 PHE B C 1
ATOM 7408 O O . PHE B 1 310 ? 8.414 -51.344 -23.188 1 98.56 310 PHE B O 1
ATOM 7415 N N . MET B 1 311 ? 10.469 -50.688 -22.703 1 98.06 311 MET B N 1
ATOM 7416 C CA . MET B 1 311 ? 10.336 -49.406 -23.422 1 98.06 311 MET B CA 1
ATOM 7417 C C . MET B 1 311 ? 11.359 -49.312 -24.547 1 98.06 311 MET B C 1
ATOM 7419 O O . MET B 1 311 ? 12.562 -49.406 -24.297 1 98.06 311 MET B O 1
ATOM 7423 N N . ILE B 1 312 ? 10.883 -49.094 -25.703 1 96.75 312 ILE B N 1
ATOM 7424 C CA . ILE B 1 312 ? 11.75 -49.031 -26.875 1 96.75 312 ILE B CA 1
ATOM 7425 C C . ILE B 1 312 ? 12.117 -47.594 -27.172 1 96.75 312 ILE B C 1
ATOM 7427 O O . ILE B 1 312 ? 11.242 -46.719 -27.266 1 96.75 312 ILE B O 1
ATOM 7431 N N . ASN B 1 313 ? 13.367 -47.25 -27.297 1 95.81 313 ASN B N 1
ATOM 7432 C CA . ASN B 1 313 ? 13.812 -45.906 -27.594 1 95.81 313 ASN B CA 1
ATOM 7433 C C . ASN B 1 313 ? 15.047 -45.906 -28.5 1 95.81 313 ASN B C 1
ATOM 7435 O O . ASN B 1 313 ? 15.953 -46.719 -28.312 1 95.81 313 ASN B O 1
ATOM 7439 N N . LEU B 1 314 ? 15 -45.094 -29.516 1 93.06 314 LEU B N 1
ATOM 7440 C CA . LEU B 1 314 ? 16.203 -44.844 -30.312 1 93.06 314 LEU B CA 1
ATOM 7441 C C . LEU B 1 314 ? 17.234 -44.062 -29.531 1 93.06 314 LEU B C 1
ATOM 7443 O O . LEU B 1 314 ? 16.938 -43 -29 1 93.06 314 LEU B O 1
ATOM 7447 N N . LYS B 1 315 ? 18.422 -44.469 -29.531 1 91.5 315 LYS B N 1
ATOM 7448 C CA . LYS B 1 315 ? 19.469 -43.875 -28.703 1 91.5 315 LYS B CA 1
ATOM 7449 C C . LYS B 1 315 ? 19.656 -42.406 -29.016 1 91.5 315 LYS B C 1
ATOM 7451 O O . LYS B 1 315 ? 19.938 -41.594 -28.125 1 91.5 315 LYS B O 1
ATOM 7456 N N . ARG B 1 316 ? 19.516 -42.031 -30.234 1 91.12 316 ARG B N 1
ATOM 7457 C CA . ARG B 1 316 ? 19.781 -40.656 -30.625 1 91.12 316 ARG B CA 1
ATOM 7458 C C . ARG B 1 316 ? 18.609 -39.75 -30.234 1 91.12 316 ARG B C 1
ATOM 7460 O O . ARG B 1 316 ? 18.734 -38.531 -30.25 1 91.12 316 ARG B O 1
ATOM 7467 N N . ARG B 1 317 ? 17.5 -40.281 -29.953 1 92.31 317 ARG B N 1
ATOM 7468 C CA . ARG B 1 317 ? 16.344 -39.5 -29.531 1 92.31 317 ARG B CA 1
ATOM 7469 C C . ARG B 1 317 ? 16.312 -39.344 -28.016 1 92.31 317 ARG B C 1
ATOM 7471 O O . ARG B 1 317 ? 15.398 -39.844 -27.344 1 92.31 317 ARG B O 1
ATOM 7478 N N . THR B 1 318 ? 17.188 -38.5 -27.594 1 93.12 318 THR B N 1
ATOM 7479 C CA . THR B 1 318 ? 17.359 -38.281 -26.156 1 93.12 318 THR B CA 1
ATOM 7480 C C . THR B 1 318 ? 16.172 -37.5 -25.594 1 93.12 318 THR B C 1
ATOM 7482 O O . THR B 1 318 ? 15.797 -37.656 -24.438 1 93.12 318 THR B O 1
ATOM 7485 N N . ASP B 1 319 ? 15.555 -36.656 -26.359 1 91.12 319 ASP B N 1
ATOM 7486 C CA . ASP B 1 319 ? 14.398 -35.875 -25.922 1 91.12 319 ASP B CA 1
ATOM 7487 C C . ASP B 1 319 ? 13.242 -36.781 -25.531 1 91.12 319 ASP B C 1
ATOM 7489 O O . ASP B 1 319 ? 12.641 -36.594 -24.469 1 91.12 319 ASP B O 1
ATOM 7493 N N . ARG B 1 320 ? 12.961 -37.812 -26.359 1 92.75 320 ARG B N 1
ATOM 7494 C CA . ARG B 1 320 ? 11.875 -38.75 -26.078 1 92.75 320 ARG B CA 1
ATOM 7495 C C . ARG B 1 320 ? 12.211 -39.625 -24.875 1 92.75 320 ARG B C 1
ATOM 7497 O O . ARG B 1 320 ? 11.344 -39.906 -24.047 1 92.75 320 ARG B O 1
ATOM 7504 N N . ARG B 1 321 ? 13.406 -39.969 -24.844 1 95.06 321 ARG B N 1
ATOM 7505 C CA . ARG B 1 321 ? 13.844 -40.812 -23.734 1 95.06 321 ARG B CA 1
ATOM 7506 C C . ARG B 1 321 ? 13.672 -40.094 -22.406 1 95.06 321 ARG B C 1
ATOM 7508 O O . ARG B 1 321 ? 13.078 -40.656 -21.469 1 95.06 321 ARG B O 1
ATOM 7515 N N . ASP B 1 322 ? 14.234 -38.875 -22.344 1 94.44 322 ASP B N 1
ATOM 7516 C CA . ASP B 1 322 ? 14.188 -38.125 -21.109 1 94.44 322 ASP B CA 1
ATOM 7517 C C . ASP B 1 322 ? 12.742 -37.906 -20.641 1 94.44 322 ASP B C 1
ATOM 7519 O O . ASP B 1 322 ? 12.438 -38.031 -19.469 1 94.44 322 ASP B O 1
ATOM 7523 N N . ARG B 1 323 ? 11.898 -37.562 -21.547 1 94.19 323 ARG B N 1
ATOM 7524 C CA . ARG B 1 323 ? 10.492 -37.312 -21.219 1 94.19 323 ARG B CA 1
ATOM 7525 C C . ARG B 1 323 ? 9.836 -38.594 -20.703 1 94.19 323 ARG B C 1
ATOM 7527 O O . ARG B 1 323 ? 9.125 -38.562 -19.688 1 94.19 323 ARG B O 1
ATOM 7534 N N . MET B 1 324 ? 10.055 -39.719 -21.328 1 95.88 324 MET B N 1
ATOM 7535 C CA . MET B 1 324 ? 9.43 -40.969 -20.953 1 95.88 324 MET B CA 1
ATOM 7536 C C . MET B 1 324 ? 9.984 -41.469 -19.609 1 95.88 324 MET B C 1
ATOM 7538 O O . MET B 1 324 ? 9.242 -42.062 -18.812 1 95.88 324 MET B O 1
ATOM 7542 N N . LEU B 1 325 ? 11.273 -41.25 -19.453 1 95.44 325 LEU B N 1
ATOM 7543 C CA . LEU B 1 325 ? 11.852 -41.625 -18.172 1 95.44 325 LEU B CA 1
ATOM 7544 C C . LEU B 1 325 ? 11.172 -40.875 -17.031 1 95.44 325 LEU B C 1
ATOM 7546 O O . LEU B 1 325 ? 10.805 -41.5 -16.016 1 95.44 325 LEU B O 1
ATOM 7550 N N . ARG B 1 326 ? 10.938 -39.625 -17.188 1 93.56 326 ARG B N 1
ATOM 7551 C CA . ARG B 1 326 ? 10.266 -38.812 -16.172 1 93.56 326 ARG B CA 1
ATOM 7552 C C . ARG B 1 326 ? 8.82 -39.281 -15.992 1 93.56 326 ARG B C 1
ATOM 7554 O O . ARG B 1 326 ? 8.328 -39.375 -14.867 1 93.56 326 ARG B O 1
ATOM 7561 N N . THR B 1 327 ? 8.172 -39.5 -17.109 1 95.5 327 THR B N 1
ATOM 7562 C CA . THR B 1 327 ? 6.766 -39.906 -17.094 1 95.5 327 THR B CA 1
ATOM 7563 C C . THR B 1 327 ? 6.582 -41.219 -16.375 1 95.5 327 THR B C 1
ATOM 7565 O O . THR B 1 327 ? 5.695 -41.375 -15.523 1 95.5 327 THR B O 1
ATOM 7568 N N . LEU B 1 328 ? 7.387 -42.188 -16.656 1 96.19 328 LEU B N 1
ATOM 7569 C CA . LEU B 1 328 ? 7.289 -43.5 -16.031 1 96.19 328 LEU B CA 1
ATOM 7570 C C . LEU B 1 328 ? 7.68 -43.438 -14.562 1 96.19 328 LEU B C 1
ATOM 7572 O O . LEU B 1 328 ? 7.09 -44.125 -13.727 1 96.19 328 LEU B O 1
ATOM 7576 N N . HIS B 1 329 ? 8.641 -42.625 -14.32 1 94.19 329 HIS B N 1
ATOM 7577 C CA . HIS B 1 329 ? 9.023 -42.406 -12.93 1 94.19 329 HIS B CA 1
ATOM 7578 C C . HIS B 1 329 ? 7.871 -41.812 -12.125 1 94.19 329 HIS B C 1
ATOM 7580 O O . HIS B 1 329 ? 7.586 -42.281 -11.016 1 94.19 329 HIS B O 1
ATOM 7586 N N . GLN B 1 330 ? 7.203 -40.812 -12.641 1 93.81 330 GLN B N 1
ATOM 7587 C CA . GLN B 1 330 ? 6.086 -40.188 -11.953 1 93.81 330 GLN B CA 1
ATOM 7588 C C . GLN B 1 330 ? 4.934 -41.156 -11.75 1 93.81 330 GLN B C 1
ATOM 7590 O O . GLN B 1 330 ? 4.223 -41.094 -10.75 1 93.81 330 GLN B O 1
ATOM 7595 N N . GLN B 1 331 ? 4.812 -42.062 -12.656 1 95.31 331 GLN B N 1
ATOM 7596 C CA . GLN B 1 331 ? 3.75 -43.062 -12.562 1 95.31 331 GLN B CA 1
ATOM 7597 C C . GLN B 1 331 ? 4.207 -44.281 -11.773 1 95.31 331 GLN B C 1
ATOM 7599 O O . GLN B 1 331 ? 3.453 -45.25 -11.625 1 95.31 331 GLN B O 1
ATOM 7604 N N . GLU B 1 332 ? 5.449 -44.25 -11.328 1 95.25 332 GLU B N 1
ATOM 7605 C CA . GLU B 1 332 ? 6.027 -45.344 -10.523 1 95.25 332 GLU B CA 1
ATOM 7606 C C . GLU B 1 332 ? 6.051 -46.656 -11.289 1 95.25 332 GLU B C 1
ATOM 7608 O O . GLU B 1 332 ? 5.676 -47.688 -10.75 1 95.25 332 GLU B O 1
ATOM 7613 N N . ILE B 1 333 ? 6.465 -46.625 -12.469 1 96.88 333 ILE B N 1
ATOM 7614 C CA . ILE B 1 333 ? 6.539 -47.781 -13.32 1 96.88 333 ILE B CA 1
ATOM 7615 C C . ILE B 1 333 ? 8 -48.156 -13.555 1 96.88 333 ILE B C 1
ATOM 7617 O O . ILE B 1 333 ? 8.797 -47.344 -14.008 1 96.88 333 ILE B O 1
ATOM 7621 N N . ASP B 1 334 ? 8.312 -49.281 -13.148 1 97.19 334 ASP B N 1
ATOM 7622 C CA . ASP B 1 334 ? 9.633 -49.844 -13.461 1 97.19 334 ASP B CA 1
ATOM 7623 C C . ASP B 1 334 ? 9.656 -50.438 -14.867 1 97.19 334 ASP B C 1
ATOM 7625 O O . ASP B 1 334 ? 8.68 -51.031 -15.312 1 97.19 334 ASP B O 1
ATOM 7629 N N . PHE B 1 335 ? 10.805 -50.312 -15.539 1 97.5 335 PHE B N 1
ATOM 7630 C CA . PHE B 1 335 ? 10.875 -50.75 -16.922 1 97.5 335 PHE B CA 1
ATOM 7631 C C . PHE B 1 335 ? 12.305 -51.094 -17.312 1 97.5 335 PHE B C 1
ATOM 7633 O O . PHE B 1 335 ? 13.242 -50.75 -16.594 1 97.5 335 PHE B O 1
ATOM 7640 N N . LYS B 1 336 ? 12.367 -51.844 -18.359 1 97.94 336 LYS B N 1
ATOM 7641 C CA . LYS B 1 336 ? 13.641 -52.094 -19.016 1 97.94 336 LYS B CA 1
ATOM 7642 C C . LYS B 1 336 ? 13.75 -51.312 -20.328 1 97.94 336 LYS B C 1
ATOM 7644 O O . LYS B 1 336 ? 12.906 -51.438 -21.203 1 97.94 336 LYS B O 1
ATOM 7649 N N . LEU B 1 337 ? 14.805 -50.531 -20.422 1 97 337 LEU B N 1
ATOM 7650 C CA . LEU B 1 337 ? 15.047 -49.75 -21.641 1 97 337 LEU B CA 1
ATOM 7651 C C . LEU B 1 337 ? 15.68 -50.625 -22.719 1 97 337 LEU B C 1
ATOM 7653 O O . LEU B 1 337 ? 16.703 -51.25 -22.5 1 97 337 LEU B O 1
ATOM 7657 N N . ILE B 1 338 ? 15.023 -50.656 -23.828 1 96.56 338 ILE B N 1
ATOM 7658 C CA . ILE B 1 338 ? 15.539 -51.406 -25 1 96.56 338 ILE B CA 1
ATOM 7659 C C . ILE B 1 338 ? 15.984 -50.406 -26.062 1 96.56 338 ILE B C 1
ATOM 7661 O O . ILE B 1 338 ? 15.18 -49.594 -26.547 1 96.56 338 ILE B O 1
ATOM 7665 N N . ALA B 1 339 ? 17.266 -50.469 -26.391 1 94.44 339 ALA B N 1
ATOM 7666 C CA . ALA B 1 339 ? 17.75 -49.656 -27.5 1 94.44 339 ALA B CA 1
ATOM 7667 C C . ALA B 1 339 ? 17.188 -50.156 -28.828 1 94.44 339 ALA B C 1
ATOM 7669 O O . ALA B 1 339 ? 17.406 -51.281 -29.234 1 94.44 339 ALA B O 1
ATOM 7670 N N . ALA B 1 340 ? 16.484 -49.312 -29.422 1 92.81 340 ALA B N 1
ATOM 7671 C CA . ALA B 1 340 ? 15.914 -49.688 -30.719 1 92.81 340 ALA B CA 1
ATOM 7672 C C . ALA B 1 340 ? 17.016 -49.906 -31.75 1 92.81 340 ALA B C 1
ATOM 7674 O O . ALA B 1 340 ? 18.078 -49.281 -31.703 1 92.81 340 ALA B O 1
ATOM 7675 N N . VAL B 1 341 ? 16.703 -50.75 -32.625 1 90.19 341 VAL B N 1
ATOM 7676 C CA . VAL B 1 341 ? 17.609 -50.969 -33.75 1 90.19 341 VAL B CA 1
ATOM 7677 C C . VAL B 1 341 ? 17.5 -49.812 -34.75 1 90.19 341 VAL B C 1
ATOM 7679 O O . VAL B 1 341 ? 16.406 -49.438 -35.156 1 90.19 341 VAL B O 1
ATOM 7682 N N . ASP B 1 342 ? 18.688 -49.281 -35.031 1 84.81 342 ASP B N 1
ATOM 7683 C CA . ASP B 1 342 ? 18.703 -48.219 -36.031 1 84.81 342 ASP B CA 1
ATOM 7684 C C . ASP B 1 342 ? 18.75 -48.75 -37.469 1 84.81 342 ASP B C 1
ATOM 7686 O O . ASP B 1 342 ? 19.734 -49.375 -37.875 1 84.81 342 ASP B O 1
ATOM 7690 N N . GLY B 1 343 ? 17.688 -48.594 -38.156 1 79.12 343 GLY B N 1
ATOM 7691 C CA . GLY B 1 343 ? 17.594 -49.094 -39.5 1 79.12 343 GLY B CA 1
ATOM 7692 C C . GLY B 1 343 ? 18.734 -48.625 -40.406 1 79.12 343 GLY B C 1
ATOM 7693 O O . GLY B 1 343 ? 19.109 -49.312 -41.344 1 79.12 343 GLY B O 1
ATOM 7694 N N . ASN B 1 344 ? 19.312 -47.531 -40.062 1 76.38 344 ASN B N 1
ATOM 7695 C CA . ASN B 1 344 ? 20.391 -46.969 -40.875 1 76.38 344 ASN B CA 1
ATOM 7696 C C . ASN B 1 344 ? 21.688 -47.781 -40.688 1 76.38 344 ASN B C 1
ATOM 7698 O O . ASN B 1 344 ? 22.594 -47.688 -41.531 1 76.38 344 ASN B O 1
ATOM 7702 N N . GLU B 1 345 ? 21.719 -48.531 -39.719 1 75.5 345 GLU B N 1
ATOM 7703 C CA . GLU B 1 345 ? 22.953 -49.281 -39.438 1 75.5 345 GLU B CA 1
ATOM 7704 C C . GLU B 1 345 ? 22.828 -50.75 -39.875 1 75.5 345 GLU B C 1
ATOM 7706 O O . GLU B 1 345 ? 23.781 -51.5 -39.719 1 75.5 345 GLU B O 1
ATOM 7711 N N . ILE B 1 346 ? 21.703 -50.969 -40.344 1 74.19 346 ILE B N 1
ATOM 7712 C CA . ILE B 1 346 ? 21.469 -52.344 -40.688 1 74.19 346 ILE B CA 1
ATOM 7713 C C . ILE B 1 346 ? 22.062 -52.656 -42.062 1 74.19 346 ILE B C 1
ATOM 7715 O O . ILE B 1 346 ? 21.828 -51.906 -43.031 1 74.19 346 ILE B O 1
ATOM 7719 N N . HIS B 1 347 ? 23.188 -53.5 -42.125 1 61.91 347 HIS B N 1
ATOM 7720 C CA . HIS B 1 347 ? 23.688 -54.031 -43.375 1 61.91 347 HIS B CA 1
ATOM 7721 C C . HIS B 1 347 ? 23 -55.344 -43.75 1 61.91 347 HIS B C 1
ATOM 7723 O O . HIS B 1 347 ? 22.734 -56.156 -42.875 1 61.91 347 HIS B O 1
ATOM 7729 N N . ALA B 1 348 ? 22.031 -55.344 -44.562 1 57.31 348 ALA B N 1
ATOM 7730 C CA . ALA B 1 348 ? 20.953 -56.188 -45.031 1 57.31 348 ALA B CA 1
ATOM 7731 C C . ALA B 1 348 ? 21.438 -57.656 -45.188 1 57.31 348 ALA B C 1
ATOM 7733 O O . ALA B 1 348 ? 21.391 -58.219 -46.281 1 57.31 348 ALA B O 1
ATOM 7734 N N . LEU B 1 349 ? 22.219 -58.219 -44.281 1 56.28 349 LEU B N 1
ATOM 7735 C CA . LEU B 1 349 ? 22.5 -59.625 -44.562 1 56.28 349 LEU B CA 1
ATOM 7736 C C . LEU B 1 349 ? 21.375 -60.5 -44.094 1 56.28 349 LEU B C 1
ATOM 7738 O O . LEU B 1 349 ? 20.906 -60.375 -42.969 1 56.28 349 LEU B O 1
ATOM 7742 N N . GLY B 1 350 ? 20.625 -61.281 -44.938 1 63.06 350 GLY B N 1
ATOM 7743 C CA . GLY B 1 350 ? 19.688 -62.375 -44.75 1 63.06 350 GLY B CA 1
ATOM 7744 C C . GLY B 1 350 ? 18.25 -61.906 -44.562 1 63.06 350 GLY B C 1
ATOM 7745 O O . GLY B 1 350 ? 17.359 -62.719 -44.312 1 63.06 350 GLY B O 1
ATOM 7746 N N . ILE B 1 351 ? 18.016 -60.594 -44.594 1 67.06 351 ILE B N 1
ATOM 7747 C CA . ILE B 1 351 ? 16.656 -60.062 -44.469 1 67.06 351 ILE B CA 1
ATOM 7748 C C . ILE B 1 351 ? 16.047 -59.844 -45.844 1 67.06 351 ILE B C 1
ATOM 7750 O O . ILE B 1 351 ? 16.656 -59.25 -46.719 1 67.06 351 ILE B O 1
ATOM 7754 N N . HIS B 1 352 ? 14.93 -60.594 -46.031 1 75.75 352 HIS B N 1
ATOM 7755 C CA . HIS B 1 352 ? 14.242 -60.469 -47.312 1 75.75 352 HIS B CA 1
ATOM 7756 C C . HIS B 1 352 ? 12.867 -59.812 -47.125 1 75.75 352 HIS B C 1
ATOM 7758 O O . HIS B 1 352 ? 12.133 -60.156 -46.219 1 75.75 352 HIS B O 1
ATOM 7764 N N . MET B 1 353 ? 12.641 -58.906 -47.906 1 77.75 353 MET B N 1
ATOM 7765 C CA . MET B 1 353 ? 11.32 -58.281 -47.938 1 77.75 353 MET B CA 1
ATOM 7766 C C . MET B 1 353 ? 10.281 -59.25 -48.5 1 77.75 353 MET B C 1
ATOM 7768 O O . MET B 1 353 ? 10.594 -60.062 -49.344 1 77.75 353 MET B O 1
ATOM 7772 N N . LEU B 1 354 ? 9.195 -59.094 -47.969 1 75.12 354 LEU B N 1
ATOM 7773 C CA . LEU B 1 354 ? 8.109 -59.875 -48.562 1 75.12 354 LEU B CA 1
ATOM 7774 C C . LEU B 1 354 ? 7.949 -59.562 -50.031 1 75.12 354 LEU B C 1
ATOM 7776 O O . LEU B 1 354 ? 7.879 -58.375 -50.438 1 75.12 354 LEU B O 1
ATOM 7780 N N . PRO B 1 355 ? 8 -60.625 -50.75 1 71.56 355 PRO B N 1
ATOM 7781 C CA . PRO B 1 355 ? 7.855 -60.406 -52.188 1 71.56 355 PRO B CA 1
ATOM 7782 C C . PRO B 1 355 ? 6.574 -59.656 -52.531 1 71.56 355 PRO B C 1
ATOM 7784 O O . PRO B 1 355 ? 5.492 -60 -52.094 1 71.56 355 PRO B O 1
ATOM 7787 N N . GLY B 1 356 ? 6.707 -58.531 -53.188 1 73.88 356 GLY B N 1
ATOM 7788 C CA . GLY B 1 356 ? 5.562 -57.812 -53.688 1 73.88 356 GLY B CA 1
ATOM 7789 C C . GLY B 1 356 ? 5.031 -56.781 -52.719 1 73.88 356 GLY B C 1
ATOM 7790 O O . GLY B 1 356 ? 4.035 -56.094 -52.969 1 73.88 356 GLY B O 1
ATOM 7791 N N . TYR B 1 357 ? 5.613 -56.781 -51.656 1 79 357 TYR B N 1
ATOM 7792 C CA . TYR B 1 357 ? 5.082 -55.812 -50.688 1 79 357 TYR B CA 1
ATOM 7793 C C . TYR B 1 357 ? 5.258 -54.375 -51.156 1 79 357 TYR B C 1
ATOM 7795 O O . TYR B 1 357 ? 6.328 -54.031 -51.656 1 79 357 TYR B O 1
ATOM 7803 N N . ASN B 1 358 ? 4.121 -53.656 -51.031 1 76.56 358 ASN B N 1
ATOM 7804 C CA . ASN B 1 358 ? 4.082 -52.219 -51.25 1 76.56 358 ASN B CA 1
ATOM 7805 C C . ASN B 1 358 ? 3.232 -51.531 -50.188 1 76.56 358 ASN B C 1
ATOM 7807 O O . ASN B 1 358 ? 2.096 -51.938 -49.938 1 76.56 358 ASN B O 1
ATOM 7811 N N . ASP B 1 359 ? 3.914 -50.625 -49.625 1 71.62 359 ASP B N 1
ATOM 7812 C CA . ASP B 1 359 ? 3.199 -49.906 -48.594 1 71.62 359 ASP B CA 1
ATOM 7813 C C . ASP B 1 359 ? 1.825 -49.438 -49.062 1 71.62 359 ASP B C 1
ATOM 7815 O O . ASP B 1 359 ? 1.713 -48.812 -50.125 1 71.62 359 ASP B O 1
ATOM 7819 N N . PRO B 1 360 ? 0.858 -49.906 -48.438 1 63.69 360 PRO B N 1
ATOM 7820 C CA . PRO B 1 360 ? -0.495 -49.594 -48.906 1 63.69 360 PRO B CA 1
ATOM 7821 C C . PRO B 1 360 ? -0.777 -48.094 -49 1 63.69 360 PRO B C 1
ATOM 7823 O O . PRO B 1 360 ? -1.665 -47.688 -49.75 1 63.69 360 PRO B O 1
ATOM 7826 N N . TYR B 1 361 ? -0.03 -47.375 -48.344 1 62.38 361 TYR B N 1
ATOM 7827 C CA . TYR B 1 361 ? -0.34 -45.969 -48.312 1 62.38 361 TYR B CA 1
ATOM 7828 C C . TYR B 1 361 ? 0.603 -45.156 -49.188 1 62.38 361 TYR B C 1
ATOM 7830 O O . TYR B 1 361 ? 0.192 -44.188 -49.844 1 62.38 361 TYR B O 1
ATOM 7838 N N . HIS B 1 362 ? 1.814 -45.625 -49.25 1 64.88 362 HIS B N 1
ATOM 7839 C CA . HIS B 1 362 ? 2.793 -44.844 -50 1 64.88 362 HIS B CA 1
ATOM 7840 C C . HIS B 1 362 ? 3.236 -45.562 -51.25 1 64.88 362 HIS B C 1
ATOM 7842 O O . HIS B 1 362 ? 3.873 -44.969 -52.125 1 64.88 362 HIS B O 1
ATOM 7848 N N . GLY B 1 363 ? 2.84 -46.75 -51.312 1 66.88 363 GLY B N 1
ATOM 7849 C CA . GLY B 1 363 ? 3.199 -47.5 -52.5 1 66.88 363 GLY B CA 1
ATOM 7850 C C . GLY B 1 363 ? 4.691 -47.75 -52.625 1 66.88 363 GLY B C 1
ATOM 7851 O O . GLY B 1 363 ? 5.23 -47.781 -53.719 1 66.88 363 GLY B O 1
ATOM 7852 N N . ARG B 1 364 ? 5.352 -47.75 -51.531 1 70.19 364 ARG B N 1
ATOM 7853 C CA . ARG B 1 364 ? 6.797 -47.969 -51.531 1 70.19 364 ARG B CA 1
ATOM 7854 C C . ARG B 1 364 ? 7.176 -49.219 -50.75 1 70.19 364 ARG B C 1
ATOM 7856 O O . ARG B 1 364 ? 6.367 -49.781 -50 1 70.19 364 ARG B O 1
ATOM 7863 N N . PRO B 1 365 ? 8.43 -49.594 -51.094 1 76.62 365 PRO B N 1
ATOM 7864 C CA . PRO B 1 365 ? 8.93 -50.719 -50.312 1 76.62 365 PRO B CA 1
ATOM 7865 C C . PRO B 1 365 ? 9.273 -50.344 -48.875 1 76.62 365 PRO B C 1
ATOM 7867 O O . PRO B 1 365 ? 9.148 -49.156 -48.5 1 76.62 365 PRO B O 1
ATOM 7870 N N . LEU B 1 366 ? 9.68 -51.281 -48.188 1 81.38 366 LEU B N 1
ATOM 7871 C CA . LEU B 1 366 ? 10.039 -51.156 -46.781 1 81.38 366 LEU B CA 1
ATOM 7872 C C . LEU B 1 366 ? 11.172 -50.156 -46.594 1 81.38 366 LEU B C 1
ATOM 7874 O O . LEU B 1 366 ? 12.133 -50.156 -47.375 1 81.38 366 LEU B O 1
ATOM 7878 N N . THR B 1 367 ? 11.039 -49.25 -45.625 1 81.19 367 THR B N 1
ATOM 7879 C CA . THR B 1 367 ? 12.109 -48.312 -45.281 1 81.19 367 THR B CA 1
ATOM 7880 C C . THR B 1 367 ? 13.07 -48.906 -44.281 1 81.19 367 THR B C 1
ATOM 7882 O O . THR B 1 367 ? 12.727 -49.875 -43.562 1 81.19 367 THR B O 1
ATOM 7885 N N . LYS B 1 368 ? 14.203 -48.312 -44.156 1 81.38 368 LYS B N 1
ATOM 7886 C CA . LYS B 1 368 ? 15.164 -48.719 -43.125 1 81.38 368 LYS B CA 1
ATOM 7887 C C . LYS B 1 368 ? 14.617 -48.469 -41.75 1 81.38 368 LYS B C 1
ATOM 7889 O O . LYS B 1 368 ? 14.883 -49.25 -40.812 1 81.38 368 LYS B O 1
ATOM 7894 N N . GLY B 1 369 ? 13.898 -47.406 -41.656 1 84.25 369 GLY B N 1
ATOM 7895 C CA . GLY B 1 369 ? 13.258 -47.125 -40.375 1 84.25 369 GLY B CA 1
ATOM 7896 C C . GLY B 1 369 ? 12.258 -48.188 -39.969 1 84.25 369 GLY B C 1
ATOM 7897 O O . GLY B 1 369 ? 12.203 -48.562 -38.781 1 84.25 369 GLY B O 1
ATOM 7898 N N . GLU B 1 370 ? 11.5 -48.625 -40.906 1 86.44 370 GLU B N 1
ATOM 7899 C CA . GLU B 1 370 ? 10.523 -49.656 -40.625 1 86.44 370 GLU B CA 1
ATOM 7900 C C . GLU B 1 370 ? 11.211 -51 -40.281 1 86.44 370 GLU B C 1
ATOM 7902 O O . GLU B 1 370 ? 10.727 -51.75 -39.438 1 86.44 370 GLU B O 1
ATOM 7907 N N . LEU B 1 371 ? 12.227 -51.188 -40.969 1 86.06 371 LEU B N 1
ATOM 7908 C CA . LEU B 1 371 ? 13.016 -52.375 -40.656 1 86.06 371 LEU B CA 1
ATOM 7909 C C . LEU B 1 371 ? 13.555 -52.312 -39.219 1 86.06 371 LEU B C 1
ATOM 7911 O O . LEU B 1 371 ? 13.461 -53.281 -38.5 1 86.06 371 LEU B O 1
ATOM 7915 N N . GLY B 1 372 ? 14.125 -51.25 -38.906 1 88.88 372 GLY B N 1
ATOM 7916 C CA . GLY B 1 372 ? 14.633 -51.062 -37.562 1 88.88 372 GLY B CA 1
ATOM 7917 C C . GLY B 1 372 ? 13.562 -51.25 -36.5 1 88.88 372 GLY B C 1
ATOM 7918 O O . GLY B 1 372 ? 13.805 -51.875 -35.469 1 88.88 372 GLY B O 1
ATOM 7919 N N . CYS B 1 373 ? 12.453 -50.656 -36.75 1 91.81 373 CYS B N 1
ATOM 7920 C CA . CYS B 1 373 ? 11.328 -50.781 -35.812 1 91.81 373 CYS B CA 1
ATOM 7921 C C . CYS B 1 373 ? 10.922 -52.219 -35.656 1 91.81 373 CYS B C 1
ATOM 7923 O O . CYS B 1 373 ? 10.719 -52.688 -34.531 1 91.81 373 CYS B O 1
ATOM 7925 N N . PHE B 1 374 ? 10.852 -52.938 -36.719 1 92.62 374 PHE B N 1
ATOM 7926 C CA . PHE B 1 374 ? 10.477 -54.344 -36.656 1 92.62 374 PHE B CA 1
ATOM 7927 C C . PHE B 1 374 ? 11.477 -55.156 -35.844 1 92.62 374 PHE B C 1
ATOM 7929 O O . PHE B 1 374 ? 11.094 -55.906 -34.969 1 92.62 374 PHE B O 1
ATOM 7936 N N . LEU B 1 375 ? 12.664 -54.906 -36.156 1 92.75 375 LEU B N 1
ATOM 7937 C CA . LEU B 1 375 ? 13.711 -55.656 -35.469 1 92.75 375 LEU B CA 1
ATOM 7938 C C . LEU B 1 375 ? 13.727 -55.344 -33.969 1 92.75 375 LEU B C 1
ATOM 7940 O O . LEU B 1 375 ? 14.039 -56.219 -33.156 1 92.75 375 LEU B O 1
ATOM 7944 N N . SER B 1 376 ? 13.398 -54.219 -33.625 1 94.88 376 SER B N 1
ATOM 7945 C CA . SER B 1 376 ? 13.32 -53.844 -32.188 1 94.88 376 SER B CA 1
ATOM 7946 C C . SER B 1 376 ? 12.25 -54.656 -31.484 1 94.88 376 SER B C 1
ATOM 7948 O O . SER B 1 376 ? 12.492 -55.188 -30.391 1 94.88 376 SER B O 1
ATOM 7950 N N . HIS B 1 377 ? 11.094 -54.75 -32.031 1 96.44 377 HIS B N 1
ATOM 7951 C CA . HIS B 1 377 ? 10.031 -55.562 -31.469 1 96.44 377 HIS B CA 1
ATOM 7952 C C . HIS B 1 377 ? 10.398 -57.031 -31.484 1 96.44 377 HIS B C 1
ATOM 7954 O O . HIS B 1 377 ? 10.164 -57.75 -30.516 1 96.44 377 HIS B O 1
ATOM 7960 N N . TYR B 1 378 ? 11.016 -57.438 -32.625 1 96.19 378 TYR B N 1
ATOM 7961 C CA . TYR B 1 378 ? 11.453 -58.812 -32.781 1 96.19 378 TYR B CA 1
ATOM 7962 C C . TYR B 1 378 ? 12.406 -59.219 -31.656 1 96.19 378 TYR B C 1
ATOM 7964 O O . TYR B 1 378 ? 12.281 -60.312 -31.094 1 96.19 378 TYR B O 1
ATOM 7972 N N . ASN B 1 379 ? 13.305 -58.406 -31.422 1 96.38 379 ASN B N 1
ATOM 7973 C CA . ASN B 1 379 ? 14.273 -58.656 -30.359 1 96.38 379 ASN B CA 1
ATOM 7974 C C . ASN B 1 379 ? 13.602 -58.812 -29 1 96.38 379 ASN B C 1
ATOM 7976 O O . ASN B 1 379 ? 14.055 -59.594 -28.156 1 96.38 379 ASN B O 1
ATOM 7980 N N . ILE B 1 380 ? 12.594 -58.094 -28.75 1 97.94 380 ILE B N 1
ATOM 7981 C CA . ILE B 1 380 ? 11.852 -58.188 -27.5 1 97.94 380 ILE B CA 1
ATOM 7982 C C . ILE B 1 380 ? 11.125 -59.531 -27.422 1 97.94 380 ILE B C 1
ATOM 7984 O O . ILE B 1 380 ? 11.133 -60.188 -26.391 1 97.94 380 ILE B O 1
ATOM 7988 N N . TRP B 1 381 ? 10.484 -59.969 -28.562 1 98.38 381 TRP B N 1
ATOM 7989 C CA . TRP B 1 381 ? 9.828 -61.281 -28.594 1 98.38 381 TRP B CA 1
ATOM 7990 C C . TRP B 1 381 ? 10.82 -62.375 -28.266 1 98.38 381 TRP B C 1
ATOM 7992 O O . TRP B 1 381 ? 10.516 -63.312 -27.5 1 98.38 381 TRP B O 1
ATOM 8002 N N . LYS B 1 382 ? 11.961 -62.219 -28.891 1 98 382 LYS B N 1
ATOM 8003 C CA . LYS B 1 382 ? 13.008 -63.219 -28.641 1 98 382 LYS B CA 1
ATOM 8004 C C . LYS B 1 382 ? 13.383 -63.25 -27.156 1 98 382 LYS B C 1
ATOM 8006 O O . LYS B 1 382 ? 13.539 -64.312 -26.578 1 98 382 LYS B O 1
ATOM 8011 N N . GLU B 1 383 ? 13.516 -62.156 -26.625 1 98.06 383 GLU B N 1
ATOM 8012 C CA . GLU B 1 383 ? 13.883 -62.094 -25.203 1 98.06 383 GLU B CA 1
ATOM 8013 C C . GLU B 1 383 ? 12.773 -62.656 -24.328 1 98.06 383 GLU B C 1
ATOM 8015 O O . GLU B 1 383 ? 13.055 -63.344 -23.328 1 98.06 383 GLU B O 1
ATOM 8020 N N . ILE B 1 384 ? 11.578 -62.375 -24.594 1 98.5 384 ILE B N 1
ATOM 8021 C CA . ILE B 1 384 ? 10.445 -62.906 -23.844 1 98.5 384 ILE B CA 1
ATOM 8022 C C . ILE B 1 384 ? 10.508 -64.438 -23.828 1 98.5 384 ILE B C 1
ATOM 8024 O O . ILE B 1 384 ? 10.367 -65.062 -22.766 1 98.5 384 ILE B O 1
ATOM 8028 N N . VAL B 1 385 ? 10.789 -65.062 -24.953 1 98.38 385 VAL B N 1
ATOM 8029 C CA . VAL B 1 385 ? 10.82 -66.5 -25.078 1 98.38 385 VAL B CA 1
ATOM 8030 C C . VAL B 1 385 ? 12.062 -67.062 -24.375 1 98.38 385 VAL B C 1
ATOM 8032 O O . VAL B 1 385 ? 11.977 -68 -23.625 1 98.38 385 VAL B O 1
ATOM 8035 N N . GLU B 1 386 ? 13.156 -66.375 -24.594 1 98.25 386 GLU B N 1
ATOM 8036 C CA . GLU B 1 386 ? 14.414 -66.812 -24 1 98.25 386 GLU B CA 1
ATOM 8037 C C . GLU B 1 386 ? 14.336 -66.75 -22.469 1 98.25 386 GLU B C 1
ATOM 8039 O O . GLU B 1 386 ? 14.844 -67.688 -21.812 1 98.25 386 GLU B O 1
ATOM 8044 N N . ARG B 1 387 ? 13.688 -65.812 -21.906 1 98.12 387 ARG B N 1
ATOM 8045 C CA . ARG B 1 387 ? 13.602 -65.625 -20.453 1 98.12 387 ARG B CA 1
ATOM 8046 C C . ARG B 1 387 ? 12.352 -66.312 -19.906 1 98.12 387 ARG B C 1
ATOM 8048 O O . ARG B 1 387 ? 12.211 -66.438 -18.688 1 98.12 387 ARG B O 1
ATOM 8055 N N . GLY B 1 388 ? 11.531 -66.688 -20.734 1 98.19 388 GLY B N 1
ATOM 8056 C CA . GLY B 1 388 ? 10.305 -67.375 -20.312 1 98.19 388 GLY B CA 1
ATOM 8057 C C . GLY B 1 388 ? 9.328 -66.438 -19.625 1 98.19 388 GLY B C 1
ATOM 8058 O O . GLY B 1 388 ? 8.703 -66.812 -18.625 1 98.19 388 GLY B O 1
ATOM 8059 N N . LEU B 1 389 ? 9.211 -65.188 -20.047 1 98.5 389 LEU B N 1
ATOM 8060 C CA . LEU B 1 389 ? 8.305 -64.25 -19.453 1 98.5 389 LEU B CA 1
ATOM 8061 C C . LEU B 1 389 ? 6.859 -64.562 -19.812 1 98.5 389 LEU B C 1
ATOM 8063 O O . LEU B 1 389 ? 6.5 -64.562 -21 1 98.5 389 LEU B O 1
ATOM 8067 N N . GLN B 1 390 ? 6.039 -64.75 -18.844 1 98.06 390 GLN B N 1
ATOM 8068 C CA . GLN B 1 390 ? 4.66 -65.125 -19.094 1 98.06 390 GLN B CA 1
ATOM 8069 C C . GLN B 1 390 ? 3.836 -63.969 -19.656 1 98.06 390 GLN B C 1
ATOM 8071 O O . GLN B 1 390 ? 3.021 -64.188 -20.562 1 98.06 390 GLN B O 1
ATOM 8076 N N . THR B 1 391 ? 3.941 -62.844 -19.047 1 98.06 391 THR B N 1
ATOM 8077 C CA . THR B 1 391 ? 3.26 -61.625 -19.5 1 98.06 391 THR B CA 1
ATOM 8078 C C . THR B 1 391 ? 4.219 -60.438 -19.516 1 98.06 391 THR B C 1
ATOM 8080 O O . THR B 1 391 ? 4.969 -60.219 -18.547 1 98.06 391 THR B O 1
ATOM 8083 N N . SER B 1 392 ? 4.254 -59.688 -20.609 1 98.56 392 SER B N 1
ATOM 8084 C CA . SER B 1 392 ? 5.125 -58.531 -20.766 1 98.56 392 SER B CA 1
ATOM 8085 C C . SER B 1 392 ? 4.363 -57.344 -21.328 1 98.56 392 SER B C 1
ATOM 8087 O O . SER B 1 392 ? 3.332 -57.5 -21.984 1 98.56 392 SER B O 1
ATOM 8089 N N . LEU B 1 393 ? 4.797 -56.188 -20.938 1 98.56 393 LEU B N 1
ATOM 8090 C CA . LEU B 1 393 ? 4.289 -54.938 -21.531 1 98.56 393 LEU B CA 1
ATOM 8091 C C . LEU B 1 393 ? 5.348 -54.281 -22.406 1 98.56 393 LEU B C 1
ATOM 8093 O O . LEU B 1 393 ? 6.504 -54.156 -22 1 98.56 393 LEU B O 1
ATOM 8097 N N . VAL B 1 394 ? 5.004 -53.969 -23.641 1 98.31 394 VAL B N 1
ATOM 8098 C CA . VAL B 1 394 ? 5.91 -53.312 -24.578 1 98.31 394 VAL B CA 1
ATOM 8099 C C . VAL B 1 394 ? 5.371 -51.938 -24.953 1 98.31 394 VAL B C 1
ATOM 8101 O O . VAL B 1 394 ? 4.262 -51.812 -25.469 1 98.31 394 VAL B O 1
ATOM 8104 N N . ILE B 1 395 ? 6.16 -50.875 -24.688 1 97.5 395 ILE B N 1
ATOM 8105 C CA . ILE B 1 395 ? 5.703 -49.531 -25 1 97.5 395 ILE B CA 1
ATOM 8106 C C . ILE B 1 395 ? 6.781 -48.812 -25.797 1 97.5 395 ILE B C 1
ATOM 8108 O O . ILE B 1 395 ? 7.977 -49.062 -25.609 1 97.5 395 ILE B O 1
ATOM 8112 N N . GLU B 1 396 ? 6.34 -47.875 -26.672 1 95.12 396 GLU B N 1
ATOM 8113 C CA . GLU B 1 396 ? 7.246 -47 -27.422 1 95.12 396 GLU B CA 1
ATOM 8114 C C . GLU B 1 396 ? 7.559 -45.719 -26.641 1 95.12 396 GLU B C 1
ATOM 8116 O O . GLU B 1 396 ? 7.086 -45.562 -25.516 1 95.12 396 GLU B O 1
ATOM 8121 N N . ASP B 1 397 ? 8.438 -44.781 -27.203 1 94.06 397 ASP B N 1
ATOM 8122 C CA . ASP B 1 397 ? 9 -43.688 -26.438 1 94.06 397 ASP B CA 1
ATOM 8123 C C . ASP B 1 397 ? 8.258 -42.375 -26.703 1 94.06 397 ASP B C 1
ATOM 8125 O O . ASP B 1 397 ? 8.734 -41.281 -26.375 1 94.06 397 ASP B O 1
ATOM 8129 N N . ASP B 1 398 ? 7.156 -42.344 -27.406 1 91.94 398 ASP B N 1
ATOM 8130 C CA . ASP B 1 398 ? 6.426 -41.125 -27.719 1 91.94 398 ASP B CA 1
ATOM 8131 C C . ASP B 1 398 ? 4.953 -41.25 -27.328 1 91.94 398 ASP B C 1
ATOM 8133 O O . ASP B 1 398 ? 4.066 -40.938 -28.109 1 91.94 398 ASP B O 1
ATOM 8137 N N . LEU B 1 399 ? 4.777 -41.625 -26.094 1 93.12 399 LEU B N 1
ATOM 8138 C CA . LEU B 1 399 ? 3.422 -41.938 -25.656 1 93.12 399 LEU B CA 1
ATOM 8139 C C . LEU B 1 399 ? 2.881 -40.844 -24.734 1 93.12 399 LEU B C 1
ATOM 8141 O O . LEU B 1 399 ? 3.646 -40.188 -24.031 1 93.12 399 LEU B O 1
ATOM 8145 N N . ARG B 1 400 ? 1.606 -40.688 -24.828 1 92.88 400 ARG B N 1
ATOM 8146 C CA . ARG B 1 400 ? 0.784 -40.031 -23.828 1 92.88 400 ARG B CA 1
ATOM 8147 C C . ARG B 1 400 ? -0.127 -41.031 -23.109 1 92.88 400 ARG B C 1
ATOM 8149 O O . ARG B 1 400 ? -0.663 -41.938 -23.734 1 92.88 400 ARG B O 1
ATOM 8156 N N . PHE B 1 401 ? -0.334 -40.812 -21.875 1 93.81 401 PHE B N 1
ATOM 8157 C CA . PHE B 1 401 ? -1.067 -41.812 -21.078 1 93.81 401 PHE B CA 1
ATOM 8158 C C . PHE B 1 401 ? -2.449 -41.281 -20.703 1 93.81 401 PHE B C 1
ATOM 8160 O O . PHE B 1 401 ? -2.609 -40.094 -20.406 1 93.81 401 PHE B O 1
ATOM 8167 N N . GLU B 1 402 ? -3.393 -42.125 -20.672 1 91.25 402 GLU B N 1
ATOM 8168 C CA . GLU B 1 402 ? -4.746 -41.781 -20.25 1 91.25 402 GLU B CA 1
ATOM 8169 C C . GLU B 1 402 ? -4.824 -41.625 -18.734 1 91.25 402 GLU B C 1
ATOM 8171 O O . GLU B 1 402 ? -4.008 -42.188 -18 1 91.25 402 GLU B O 1
ATOM 8176 N N . VAL B 1 403 ? -5.84 -40.875 -18.375 1 90.88 403 VAL B N 1
ATOM 8177 C CA . VAL B 1 403 ? -6.047 -40.656 -16.938 1 90.88 403 VAL B CA 1
ATOM 8178 C C . VAL B 1 403 ? -6.277 -42 -16.25 1 90.88 403 VAL B C 1
ATOM 8180 O O . VAL B 1 403 ? -6.949 -42.875 -16.797 1 90.88 403 VAL B O 1
ATOM 8183 N N . PHE B 1 404 ? -5.691 -42.25 -15.094 1 91.56 404 PHE B N 1
ATOM 8184 C CA . PHE B 1 404 ? -5.797 -43.469 -14.305 1 91.56 404 PHE B CA 1
ATOM 8185 C C . PHE B 1 404 ? -5.152 -44.656 -15.031 1 91.56 404 PHE B C 1
ATOM 8187 O O . PHE B 1 404 ? -5.605 -45.781 -14.906 1 91.56 404 PHE B O 1
ATOM 8194 N N . PHE B 1 405 ? -4.199 -44.438 -15.82 1 93.69 405 PHE B N 1
ATOM 8195 C CA . PHE B 1 405 ? -3.574 -45.469 -16.672 1 93.69 405 PHE B CA 1
ATOM 8196 C C . PHE B 1 405 ? -3.236 -46.719 -15.875 1 93.69 405 PHE B C 1
ATOM 8198 O O . PHE B 1 405 ? -3.691 -47.812 -16.203 1 93.69 405 PHE B O 1
ATOM 8205 N N . LYS B 1 406 ? -2.461 -46.562 -14.828 1 93.75 406 LYS B N 1
ATOM 8206 C CA . LYS B 1 406 ? -1.961 -47.688 -14.062 1 93.75 406 LYS B CA 1
ATOM 8207 C C . LYS B 1 406 ? -3.109 -48.531 -13.5 1 93.75 406 LYS B C 1
ATOM 8209 O O . LYS B 1 406 ? -3.123 -49.75 -13.633 1 93.75 406 LYS B O 1
ATOM 8214 N N . ARG B 1 407 ? -4.012 -47.844 -12.938 1 92.81 407 ARG B N 1
ATOM 8215 C CA . ARG B 1 407 ? -5.129 -48.562 -12.328 1 92.81 407 ARG B CA 1
ATOM 8216 C C . ARG B 1 407 ? -6 -49.219 -13.383 1 92.81 407 ARG B C 1
ATOM 8218 O O . ARG B 1 407 ? -6.488 -50.344 -13.18 1 92.81 407 ARG B O 1
ATOM 8225 N N . ARG B 1 408 ? -6.219 -48.562 -14.445 1 93.06 408 ARG B N 1
ATOM 8226 C CA . ARG B 1 408 ? -7 -49.125 -15.539 1 93.06 408 ARG B CA 1
ATOM 8227 C C . ARG B 1 408 ? -6.336 -50.375 -16.094 1 93.06 408 ARG B C 1
ATOM 8229 O O . ARG B 1 408 ? -7.008 -51.375 -16.344 1 93.06 408 ARG B O 1
ATOM 8236 N N . LEU B 1 409 ? -5.098 -50.312 -16.25 1 94.88 409 LEU B N 1
ATOM 8237 C CA . LEU B 1 409 ? -4.344 -51.438 -16.766 1 94.88 409 LEU B CA 1
ATOM 8238 C C . LEU B 1 409 ? -4.379 -52.625 -15.789 1 94.88 409 LEU B C 1
ATOM 8240 O O . LEU B 1 409 ? -4.562 -53.75 -16.188 1 94.88 409 LEU B O 1
ATOM 8244 N N . LEU B 1 410 ? -4.203 -52.344 -14.555 1 93.81 410 LEU B N 1
ATOM 8245 C CA . LEU B 1 410 ? -4.23 -53.375 -13.523 1 93.81 410 LEU B CA 1
ATOM 8246 C C . LEU B 1 410 ? -5.602 -54.031 -13.461 1 93.81 410 LEU B C 1
ATOM 8248 O O . LEU B 1 410 ? -5.695 -55.25 -13.32 1 93.81 410 LEU B O 1
ATOM 8252 N N . ASN B 1 411 ? -6.617 -53.219 -13.531 1 93 411 ASN B N 1
ATOM 8253 C CA . ASN B 1 411 ? -7.969 -53.75 -13.531 1 93 411 ASN B CA 1
ATOM 8254 C C . ASN B 1 411 ? -8.203 -54.656 -14.734 1 93 411 ASN B C 1
ATOM 8256 O O . ASN B 1 411 ? -8.797 -55.75 -14.602 1 93 411 ASN B O 1
ATOM 8260 N N . LEU B 1 412 ? -7.789 -54.219 -15.836 1 94.06 412 LEU B N 1
ATOM 8261 C CA . LEU B 1 412 ? -7.934 -55 -17.047 1 94.06 412 LEU B CA 1
ATOM 8262 C C . LEU B 1 412 ? -7.207 -56.344 -16.922 1 94.06 412 LEU B C 1
ATOM 8264 O O . LEU B 1 412 ? -7.781 -57.375 -17.219 1 94.06 412 LEU B O 1
ATOM 8268 N N . MET B 1 413 ? -6.012 -56.312 -16.453 1 94.44 413 MET B N 1
ATOM 8269 C CA . MET B 1 413 ? -5.203 -57.531 -16.297 1 94.44 413 MET B CA 1
ATOM 8270 C C . MET B 1 413 ? -5.844 -58.469 -15.305 1 94.44 413 MET B C 1
ATOM 8272 O O . MET B 1 413 ? -5.84 -59.688 -15.516 1 94.44 413 MET B O 1
ATOM 8276 N N . SER B 1 414 ? -6.367 -57.906 -14.32 1 94.44 414 SER B N 1
ATOM 8277 C CA . SER B 1 414 ? -7.027 -58.719 -13.305 1 94.44 414 SER B CA 1
ATOM 8278 C C . SER B 1 414 ? -8.234 -59.438 -13.883 1 94.44 414 SER B C 1
ATOM 8280 O O . SER B 1 414 ? -8.445 -60.625 -13.609 1 94.44 414 SER B O 1
ATOM 8282 N N . GLU B 1 415 ? -8.977 -58.75 -14.625 1 95.06 415 GLU B N 1
ATOM 8283 C CA . GLU B 1 415 ? -10.156 -59.375 -15.227 1 95.06 415 GLU B CA 1
ATOM 8284 C C . GLU B 1 415 ? -9.766 -60.406 -16.266 1 95.06 415 GLU B C 1
ATOM 8286 O O . GLU B 1 415 ? -10.414 -61.469 -16.375 1 95.06 415 GLU B O 1
ATOM 8291 N N . VAL B 1 416 ? -8.781 -60.125 -17.016 1 95.56 416 VAL B N 1
ATOM 8292 C CA . VAL B 1 416 ? -8.273 -61.062 -18.016 1 95.56 416 VAL B CA 1
ATOM 8293 C C . VAL B 1 416 ? -7.852 -62.375 -17.344 1 95.56 416 VAL B C 1
ATOM 8295 O O . VAL B 1 416 ? -8.148 -63.469 -17.844 1 95.56 416 VAL B O 1
ATOM 8298 N N . GLU B 1 417 ? -7.219 -62.25 -16.25 1 94.5 417 GLU B N 1
ATOM 8299 C CA . GLU B 1 417 ? -6.77 -63.406 -15.5 1 94.5 417 GLU B CA 1
ATOM 8300 C C . GLU B 1 417 ? -7.949 -64.188 -14.883 1 94.5 417 GLU B C 1
ATOM 8302 O O . GLU B 1 417 ? -8.031 -65.375 -14.969 1 94.5 417 GLU B O 1
ATOM 8307 N N . LYS B 1 418 ? -8.797 -63.438 -14.297 1 95.38 418 LYS B N 1
ATOM 8308 C CA . LYS B 1 418 ? -9.938 -64.062 -13.609 1 95.38 418 LYS B CA 1
ATOM 8309 C C . LYS B 1 418 ? -10.828 -64.812 -14.578 1 95.38 418 LYS B C 1
ATOM 8311 O O . LYS B 1 418 ? -11.328 -65.875 -14.242 1 95.38 418 LYS B O 1
ATOM 8316 N N . GLU B 1 419 ? -10.984 -64.25 -15.734 1 95.56 419 GLU B N 1
ATOM 8317 C CA . GLU B 1 419 ? -11.867 -64.875 -16.719 1 95.56 419 GLU B CA 1
ATOM 8318 C C . GLU B 1 419 ? -11.133 -65.938 -17.531 1 95.56 419 GLU B C 1
ATOM 8320 O O . GLU B 1 419 ? -11.75 -66.688 -18.266 1 95.56 419 GLU B O 1
ATOM 8325 N N . GLY B 1 420 ? -9.875 -66 -17.359 1 95.12 420 GLY B N 1
ATOM 8326 C CA . GLY B 1 420 ? -9.078 -67 -18.062 1 95.12 420 GLY B CA 1
ATOM 8327 C C . GLY B 1 420 ? -9.055 -66.812 -19.562 1 95.12 420 GLY B C 1
ATOM 8328 O O . GLY B 1 420 ? -9.195 -67.75 -20.328 1 95.12 420 GLY B O 1
ATOM 8329 N N . LEU B 1 421 ? -8.992 -65.562 -19.922 1 96.56 421 LEU B N 1
ATOM 8330 C CA . LEU B 1 421 ? -8.969 -65.312 -21.359 1 96.56 421 LEU B CA 1
ATOM 8331 C C . LEU B 1 421 ? -7.711 -65.875 -22 1 96.56 421 LEU B C 1
ATOM 8333 O O . LEU B 1 421 ? -6.602 -65.688 -21.5 1 96.56 421 LEU B O 1
ATOM 8337 N N . ASP B 1 422 ? -7.938 -66.625 -23.062 1 97.44 422 ASP B N 1
ATOM 8338 C CA . ASP B 1 422 ? -6.82 -67.125 -23.891 1 97.44 422 ASP B CA 1
ATOM 8339 C C . ASP B 1 422 ? -6.375 -66 -24.859 1 97.44 422 ASP B C 1
ATOM 8341 O O . ASP B 1 422 ? -7.043 -65.75 -25.875 1 97.44 422 ASP B O 1
ATOM 8345 N N . TRP B 1 423 ? -5.297 -65.375 -24.516 1 97.94 423 TRP B N 1
ATOM 8346 C CA . TRP B 1 423 ? -4.859 -64.188 -25.312 1 97.94 423 TRP B CA 1
ATOM 8347 C C . TRP B 1 423 ? -3.373 -64.312 -25.641 1 97.94 423 TRP B C 1
ATOM 8349 O O . TRP B 1 423 ? -2.615 -65 -24.922 1 97.94 423 TRP B O 1
ATOM 8359 N N . ASP B 1 424 ? -2.992 -63.719 -26.797 1 98.5 424 ASP B N 1
ATOM 8360 C CA . ASP B 1 424 ? -1.6 -63.656 -27.234 1 98.5 424 ASP B CA 1
ATOM 8361 C C . ASP B 1 424 ? -1.093 -62.219 -27.172 1 98.5 424 ASP B C 1
ATOM 8363 O O . ASP B 1 424 ? 0.03 -61.938 -26.734 1 98.5 424 ASP B O 1
ATOM 8367 N N . LEU B 1 425 ? -1.902 -61.312 -27.609 1 98.31 425 LEU B N 1
ATOM 8368 C CA . LEU B 1 425 ? -1.553 -59.875 -27.719 1 98.31 425 LEU B CA 1
ATOM 8369 C C . LEU B 1 425 ? -2.746 -59 -27.359 1 98.31 425 LEU B C 1
ATOM 8371 O O . LEU B 1 425 ? -3.869 -59.281 -27.797 1 98.31 425 LEU B O 1
ATOM 8375 N N . ILE B 1 426 ? -2.531 -58 -26.516 1 98.12 426 ILE B N 1
ATOM 8376 C CA . ILE B 1 426 ? -3.559 -57 -26.203 1 98.12 426 ILE B CA 1
ATOM 8377 C C . ILE B 1 426 ? -3.01 -55.594 -26.438 1 98.12 426 ILE B C 1
ATOM 8379 O O . ILE B 1 426 ? -2.127 -55.156 -25.703 1 98.12 426 ILE B O 1
ATOM 8383 N N . TYR B 1 427 ? -3.588 -54.938 -27.422 1 97 427 TYR B N 1
ATOM 8384 C CA . TYR B 1 427 ? -3.203 -53.531 -27.672 1 97 427 TYR B CA 1
ATOM 8385 C C . TYR B 1 427 ? -3.65 -52.625 -26.531 1 97 427 TYR B C 1
ATOM 8387 O O . TYR B 1 427 ? -4.785 -52.719 -26.062 1 97 427 TYR B O 1
ATOM 8395 N N . ILE B 1 428 ? -2.775 -51.781 -26.109 1 96.62 428 ILE B N 1
ATOM 8396 C CA . ILE B 1 428 ? -3.182 -50.719 -25.188 1 96.62 428 ILE B CA 1
ATOM 8397 C C . ILE B 1 428 ? -3.129 -49.375 -25.891 1 96.62 428 ILE B C 1
ATOM 8399 O O . ILE B 1 428 ? -3.676 -48.375 -25.391 1 96.62 428 ILE B O 1
ATOM 8403 N N . GLY B 1 429 ? -2.43 -49.219 -26.953 1 94.88 429 GLY B N 1
ATOM 8404 C CA . GLY B 1 429 ? -2.363 -48.094 -27.844 1 94.88 429 GLY B CA 1
ATOM 8405 C C . GLY B 1 429 ? -2.16 -48.469 -29.297 1 94.88 429 GLY B C 1
ATOM 8406 O O . GLY B 1 429 ? -1.213 -49.188 -29.625 1 94.88 429 GLY B O 1
ATOM 8407 N N . ARG B 1 430 ? -2.988 -47.969 -30.125 1 92.25 430 ARG B N 1
ATOM 8408 C CA . ARG B 1 430 ? -2.961 -48.312 -31.547 1 92.25 430 ARG B CA 1
ATOM 8409 C C . ARG B 1 430 ? -3.771 -47.312 -32.375 1 92.25 430 ARG B C 1
ATOM 8411 O O . ARG B 1 430 ? -4.41 -46.406 -31.797 1 92.25 430 ARG B O 1
ATOM 8418 N N . LYS B 1 431 ? -3.658 -47.438 -33.656 1 86 431 LYS B N 1
ATOM 8419 C CA . LYS B 1 431 ? -4.578 -46.75 -34.531 1 86 431 LYS B CA 1
ATOM 8420 C C . LYS B 1 431 ? -5.305 -47.719 -35.438 1 86 431 LYS B C 1
ATOM 8422 O O . LYS B 1 431 ? -4.668 -48.562 -36.094 1 86 431 LYS B O 1
ATOM 8427 N N . ARG B 1 432 ? -6.539 -47.562 -35.344 1 80.38 432 ARG B N 1
ATOM 8428 C CA . ARG B 1 432 ? -7.355 -48.438 -36.188 1 80.38 432 ARG B CA 1
ATOM 8429 C C . ARG B 1 432 ? -7.754 -47.75 -37.469 1 80.38 432 ARG B C 1
ATOM 8431 O O . ARG B 1 432 ? -7.844 -46.5 -37.531 1 80.38 432 ARG B O 1
ATOM 8438 N N . MET B 1 433 ? -7.77 -48.438 -38.5 1 66.38 433 MET B N 1
ATOM 8439 C CA . MET B 1 433 ? -8.289 -47.844 -39.75 1 66.38 433 MET B CA 1
ATOM 8440 C C . MET B 1 433 ? -9.812 -47.812 -39.719 1 66.38 433 MET B C 1
ATOM 8442 O O . MET B 1 433 ? -10.453 -48.562 -39 1 66.38 433 MET B O 1
ATOM 8446 N N . GLN B 1 434 ? -10.383 -46.625 -40.281 1 59.28 434 GLN B N 1
ATOM 8447 C CA . GLN B 1 434 ? -11.836 -46.469 -40.375 1 59.28 434 GLN B CA 1
ATOM 8448 C C . GLN B 1 434 ? -12.477 -47.719 -41 1 59.28 434 GLN B C 1
ATOM 8450 O O . GLN B 1 434 ? -12.328 -47.938 -42.219 1 59.28 434 GLN B O 1
ATOM 8455 N N . ILE B 1 435 ? -12.781 -48.656 -40.031 1 61.75 435 ILE B N 1
ATOM 8456 C CA . ILE B 1 435 ? -13.375 -49.875 -40.562 1 61.75 435 ILE B CA 1
ATOM 8457 C C . ILE B 1 435 ? -14.898 -49.781 -40.5 1 61.75 435 ILE B C 1
ATOM 8459 O O . ILE B 1 435 ? -15.445 -49.062 -39.688 1 61.75 435 ILE B O 1
ATOM 8463 N N . ASP B 1 436 ? -15.633 -50.25 -41.5 1 61.94 436 ASP B N 1
ATOM 8464 C CA . ASP B 1 436 ? -17.078 -50.25 -41.688 1 61.94 436 ASP B CA 1
ATOM 8465 C C . ASP B 1 436 ? -17.781 -50.969 -40.531 1 61.94 436 ASP B C 1
ATOM 8467 O O . ASP B 1 436 ? -19 -50.906 -40.375 1 61.94 436 ASP B O 1
ATOM 8471 N N . HIS B 1 437 ? -16.953 -51.656 -39.625 1 72.06 437 HIS B N 1
ATOM 8472 C CA . HIS B 1 437 ? -17.641 -52.406 -38.562 1 72.06 437 HIS B CA 1
ATOM 8473 C C . HIS B 1 437 ? -16.984 -52.188 -37.219 1 72.06 437 HIS B C 1
ATOM 8475 O O . HIS B 1 437 ? -15.805 -51.875 -37.125 1 72.06 437 HIS B O 1
ATOM 8481 N N . ARG B 1 438 ? -17.875 -52.375 -36.156 1 83.38 438 ARG B N 1
ATOM 8482 C CA . ARG B 1 438 ? -17.422 -52.312 -34.781 1 83.38 438 ARG B CA 1
ATOM 8483 C C . ARG B 1 438 ? -16.625 -53.562 -34.406 1 83.38 438 ARG B C 1
ATOM 8485 O O . ARG B 1 438 ? -16.844 -54.625 -34.969 1 83.38 438 ARG B O 1
ATOM 8492 N N . GLU B 1 439 ? -15.68 -53.406 -33.531 1 88.56 439 GLU B N 1
ATOM 8493 C CA . GLU B 1 439 ? -14.961 -54.531 -32.969 1 88.56 439 GLU B CA 1
ATOM 8494 C C . GLU B 1 439 ? -15.781 -55.219 -31.875 1 88.56 439 GLU B C 1
ATOM 8496 O O . GLU B 1 439 ? -16.484 -54.531 -31.109 1 88.56 439 GLU B O 1
ATOM 8501 N N . LYS B 1 440 ? -15.742 -56.438 -31.859 1 89.06 440 LYS B N 1
ATOM 8502 C CA . LYS B 1 440 ? -16.578 -57.219 -30.953 1 89.06 440 LYS B CA 1
ATOM 8503 C C . LYS B 1 440 ? -16.062 -57.125 -29.516 1 89.06 440 LYS B C 1
ATOM 8505 O O . LYS B 1 440 ? -14.875 -57.375 -29.266 1 89.06 440 LYS B O 1
ATOM 8510 N N . ALA B 1 441 ? -16.969 -56.875 -28.625 1 92.44 441 ALA B N 1
ATOM 8511 C CA . ALA B 1 441 ? -16.625 -56.844 -27.203 1 92.44 441 ALA B CA 1
ATOM 8512 C C . ALA B 1 441 ? -16.359 -58.25 -26.672 1 92.44 441 ALA B C 1
ATOM 8514 O O . ALA B 1 441 ? -17.047 -59.188 -27.047 1 92.44 441 ALA B O 1
ATOM 8515 N N . VAL B 1 442 ? -15.375 -58.375 -25.797 1 93.62 442 VAL B N 1
ATOM 8516 C CA . VAL B 1 442 ? -15.094 -59.656 -25.141 1 93.62 442 VAL B CA 1
ATOM 8517 C C . VAL B 1 442 ? -16.062 -59.875 -23.969 1 93.62 442 VAL B C 1
ATOM 8519 O O . VAL B 1 442 ? -16.156 -59 -23.094 1 93.62 442 VAL B O 1
ATOM 8522 N N . PRO B 1 443 ? -16.719 -60.938 -23.953 1 91.25 443 PRO B N 1
ATOM 8523 C CA . PRO B 1 443 ? -17.719 -61.125 -22.906 1 91.25 443 PRO B CA 1
ATOM 8524 C C . PRO B 1 443 ? -17.109 -61.156 -21.5 1 91.25 443 PRO B C 1
ATOM 8526 O O . PRO B 1 443 ? -16.031 -61.719 -21.297 1 91.25 443 PRO B O 1
ATOM 8529 N N . ASN B 1 444 ? -17.688 -60.469 -20.578 1 91 444 ASN B N 1
ATOM 8530 C CA . ASN B 1 444 ? -17.422 -60.469 -19.141 1 91 444 ASN B CA 1
ATOM 8531 C C . ASN B 1 444 ? -16.125 -59.75 -18.812 1 91 444 ASN B C 1
ATOM 8533 O O . ASN B 1 444 ? -15.594 -59.906 -17.703 1 91 444 ASN B O 1
ATOM 8537 N N . ILE B 1 445 ? -15.5 -59.156 -19.703 1 92.5 445 ILE B N 1
ATOM 8538 C CA . ILE B 1 445 ? -14.312 -58.375 -19.438 1 92.5 445 ILE B CA 1
ATOM 8539 C C . ILE B 1 445 ? -14.57 -56.906 -19.844 1 92.5 445 ILE B C 1
ATOM 8541 O O . ILE B 1 445 ? -14.953 -56.625 -20.969 1 92.5 445 ILE B O 1
ATOM 8545 N N . HIS B 1 446 ? -14.383 -56.062 -18.891 1 90.5 446 HIS B N 1
ATOM 8546 C CA . HIS B 1 446 ? -14.578 -54.656 -19.141 1 90.5 446 HIS B CA 1
ATOM 8547 C C . HIS B 1 446 ? -13.453 -54.094 -20 1 90.5 446 HIS B C 1
ATOM 8549 O O . HIS B 1 446 ? -12.297 -54.469 -19.859 1 90.5 446 HIS B O 1
ATOM 8555 N N . ASN B 1 447 ? -13.789 -53.188 -20.953 1 91.88 447 ASN B N 1
ATOM 8556 C CA . ASN B 1 447 ? -12.844 -52.344 -21.672 1 91.88 447 ASN B CA 1
ATOM 8557 C C . ASN B 1 447 ? -11.961 -53.156 -22.609 1 91.88 447 ASN B C 1
ATOM 8559 O O . ASN B 1 447 ? -10.758 -52.906 -22.719 1 91.88 447 ASN B O 1
ATOM 8563 N N . LEU B 1 448 ? -12.484 -54.219 -23.141 1 94.69 448 LEU B N 1
ATOM 8564 C CA . LEU B 1 448 ? -11.688 -55.062 -24.016 1 94.69 448 LEU B CA 1
ATOM 8565 C C . LEU B 1 448 ? -12.484 -55.469 -25.25 1 94.69 448 LEU B C 1
ATOM 8567 O O . LEU B 1 448 ? -13.664 -55.812 -25.141 1 94.69 448 LEU B O 1
ATOM 8571 N N . VAL B 1 449 ? -11.852 -55.438 -26.375 1 94.19 449 VAL B N 1
ATOM 8572 C CA . VAL B 1 449 ? -12.469 -55.875 -27.625 1 94.19 449 VAL B CA 1
ATOM 8573 C C . VAL B 1 449 ? -11.523 -56.812 -28.391 1 94.19 449 VAL B C 1
ATOM 8575 O O . VAL B 1 449 ? -10.328 -56.844 -28.109 1 94.19 449 VAL B O 1
ATOM 8578 N N . GLU B 1 450 ? -12.086 -57.562 -29.297 1 94.5 450 GLU B N 1
ATOM 8579 C CA . GLU B 1 450 ? -11.258 -58.281 -30.25 1 94.5 450 GLU B CA 1
ATOM 8580 C C . GLU B 1 450 ? -10.68 -57.344 -31.297 1 94.5 450 GLU B C 1
ATOM 8582 O O . GLU B 1 450 ? -11.414 -56.594 -31.938 1 94.5 450 GLU B O 1
ATOM 8587 N N . ALA B 1 451 ? -9.438 -57.406 -31.469 1 93.06 451 ALA B N 1
ATOM 8588 C CA . ALA B 1 451 ? -8.766 -56.438 -32.344 1 93.06 451 ALA B CA 1
ATOM 8589 C C . ALA B 1 451 ? -9.086 -56.688 -33.812 1 93.06 451 ALA B C 1
ATOM 8591 O O . ALA B 1 451 ? -9.141 -57.844 -34.25 1 93.06 451 ALA B O 1
ATOM 8592 N N . ASP B 1 452 ? -9.32 -55.625 -34.469 1 90.88 452 ASP B N 1
ATOM 8593 C CA . ASP B 1 452 ? -9.359 -55.656 -35.938 1 90.88 452 ASP B CA 1
ATOM 8594 C C . ASP B 1 452 ? -8.102 -55.031 -36.531 1 90.88 452 ASP B C 1
ATOM 8596 O O . ASP B 1 452 ? -7.117 -54.812 -35.812 1 90.88 452 ASP B O 1
ATOM 8600 N N . TYR B 1 453 ? -8.109 -54.688 -37.75 1 89.19 453 TYR B N 1
ATOM 8601 C CA . TYR B 1 453 ? -6.926 -54.188 -38.438 1 89.19 453 TYR B CA 1
ATOM 8602 C C . TYR B 1 453 ? -6.414 -52.938 -37.781 1 89.19 453 TYR B C 1
ATOM 8604 O O . TYR B 1 453 ? -7.184 -52 -37.531 1 89.19 453 TYR B O 1
ATOM 8612 N N . SER B 1 454 ? -5.148 -52.938 -37.406 1 87.62 454 SER B N 1
ATOM 8613 C CA . SER B 1 454 ? -4.438 -51.781 -36.844 1 87.62 454 SER B CA 1
ATOM 8614 C C . SER B 1 454 ? -3.25 -51.406 -37.719 1 87.62 454 SER B C 1
ATOM 8616 O O . SER B 1 454 ? -2.426 -52.219 -38.062 1 87.62 454 SER B O 1
ATOM 8618 N N . TYR B 1 455 ? -3.088 -50.125 -38 1 82.62 455 TYR B N 1
ATOM 8619 C CA . TYR B 1 455 ? -2.004 -49.719 -38.875 1 82.62 455 TYR B CA 1
ATOM 8620 C C . TYR B 1 455 ? -0.924 -48.969 -38.125 1 82.62 455 TYR B C 1
ATOM 8622 O O . TYR B 1 455 ? 0.107 -48.594 -38.688 1 82.62 455 TYR B O 1
ATOM 8630 N N . TRP B 1 456 ? -1.141 -48.656 -36.844 1 86 456 TRP B N 1
ATOM 8631 C CA . TRP B 1 456 ? -0.17 -48 -36 1 86 456 TRP B CA 1
ATOM 8632 C C . TRP B 1 456 ? -0.17 -48.625 -34.594 1 86 456 TRP B C 1
ATOM 8634 O O . TRP B 1 456 ? -1.213 -48.719 -33.938 1 86 456 TRP B O 1
ATOM 8644 N N . THR B 1 457 ? 0.983 -49.094 -34.156 1 90.19 457 THR B N 1
ATOM 8645 C CA . THR B 1 457 ? 1.114 -49.719 -32.844 1 90.19 457 THR B CA 1
ATOM 8646 C C . THR B 1 457 ? 1.947 -48.844 -31.906 1 90.19 457 THR B C 1
ATOM 8648 O O . THR B 1 457 ? 3.078 -48.5 -32.25 1 90.19 457 THR B O 1
ATOM 8651 N N . LEU B 1 458 ? 1.437 -48.594 -30.797 1 93.62 458 LEU B N 1
ATOM 8652 C CA . LEU B 1 458 ? 2.098 -47.75 -29.797 1 93.62 458 LEU B CA 1
ATOM 8653 C C . LEU B 1 458 ? 2.537 -48.562 -28.594 1 93.62 458 LEU B C 1
ATOM 8655 O O . LEU B 1 458 ? 3.621 -48.344 -28.047 1 93.62 458 LEU B O 1
ATOM 8659 N N . GLY B 1 459 ? 1.749 -49.406 -28.203 1 96.31 459 GLY B N 1
ATOM 8660 C CA . GLY B 1 459 ? 2.008 -50.281 -27.062 1 96.31 459 GLY B CA 1
ATOM 8661 C C . GLY B 1 459 ? 1.064 -51.469 -26.984 1 96.31 459 GLY B C 1
ATOM 8662 O O . GLY B 1 459 ? -0.089 -51.375 -27.406 1 96.31 459 GLY B O 1
ATOM 8663 N N . TYR B 1 460 ? 1.578 -52.562 -26.406 1 98.06 460 TYR B N 1
ATOM 8664 C CA . TYR B 1 460 ? 0.776 -53.75 -26.297 1 98.06 460 TYR B CA 1
ATOM 8665 C C . TYR B 1 460 ? 1.319 -54.656 -25.188 1 98.06 460 TYR B C 1
ATOM 8667 O O . TYR B 1 460 ? 2.494 -54.594 -24.828 1 98.06 460 TYR B O 1
ATOM 8675 N N . MET B 1 461 ? 0.417 -55.469 -24.703 1 98.19 461 MET B N 1
ATOM 8676 C CA . MET B 1 461 ? 0.793 -56.594 -23.844 1 98.19 461 MET B CA 1
ATOM 8677 C C . MET B 1 461 ? 1.07 -57.844 -24.688 1 98.19 461 MET B C 1
ATOM 8679 O O . MET B 1 461 ? 0.404 -58.094 -25.688 1 98.19 461 MET B O 1
ATOM 8683 N N . MET B 1 462 ? 2.047 -58.625 -24.25 1 98.12 462 MET B N 1
ATOM 8684 C CA . MET B 1 462 ? 2.459 -59.812 -24.984 1 98.12 462 MET B CA 1
ATOM 8685 C C . MET B 1 462 ? 2.568 -61.031 -24.047 1 98.12 462 MET B C 1
ATOM 8687 O O . MET B 1 462 ? 3.207 -60.938 -22.984 1 98.12 462 MET B O 1
ATOM 8691 N N . SER B 1 463 ? 1.908 -62.125 -24.375 1 98.25 463 SER B N 1
ATOM 8692 C CA . SER B 1 463 ? 2.078 -63.375 -23.641 1 98.25 463 SER B CA 1
ATOM 8693 C C . SER B 1 463 ? 3.248 -64.188 -24.188 1 98.25 463 SER B C 1
ATOM 8695 O O . SER B 1 463 ? 3.713 -63.906 -25.312 1 98.25 463 SER B O 1
ATOM 8697 N N . LEU B 1 464 ? 3.691 -65.062 -23.391 1 98.44 464 LEU B N 1
ATOM 8698 C CA . LEU B 1 464 ? 4.746 -66 -23.844 1 98.44 464 LEU B CA 1
ATOM 8699 C C . LEU B 1 464 ? 4.301 -66.75 -25.078 1 98.44 464 LEU B C 1
ATOM 8701 O O . LEU B 1 464 ? 5.055 -66.875 -26.047 1 98.44 464 LEU B O 1
ATOM 8705 N N . GLN B 1 465 ? 3.115 -67.312 -25.047 1 98.12 465 GLN B N 1
ATOM 8706 C CA . GLN B 1 465 ? 2.562 -68.062 -26.188 1 98.12 465 GLN B CA 1
ATOM 8707 C C . GLN B 1 465 ? 2.492 -67.125 -27.422 1 98.12 465 GLN B C 1
ATOM 8709 O O . GLN B 1 465 ? 2.795 -67.625 -28.531 1 98.12 465 GLN B O 1
ATOM 8714 N N . GLY B 1 466 ? 2.098 -65.938 -27.203 1 98.5 466 GLY B N 1
ATOM 8715 C CA . GLY B 1 466 ? 2.043 -65 -28.312 1 98.5 466 GLY B CA 1
ATOM 8716 C C . GLY B 1 466 ? 3.398 -64.75 -28.938 1 98.5 466 GLY B C 1
ATOM 8717 O O . GLY B 1 466 ? 3.531 -64.75 -30.172 1 98.5 466 GLY B O 1
ATOM 8718 N N . ALA B 1 467 ? 4.383 -64.5 -28.156 1 98.5 467 ALA B N 1
ATOM 8719 C CA . ALA B 1 467 ? 5.742 -64.312 -28.656 1 98.5 467 ALA B CA 1
ATOM 8720 C C . ALA B 1 467 ? 6.238 -65.5 -29.438 1 98.5 467 ALA B C 1
ATOM 8722 O O . ALA B 1 467 ? 6.871 -65.375 -30.484 1 98.5 467 ALA B O 1
ATOM 8723 N N . ARG B 1 468 ? 5.938 -66.688 -28.984 1 98.38 468 ARG B N 1
ATOM 8724 C CA . ARG B 1 468 ? 6.332 -67.875 -29.656 1 98.38 468 ARG B CA 1
ATOM 8725 C C . ARG B 1 468 ? 5.664 -68 -31.031 1 98.38 468 ARG B C 1
ATOM 8727 O O . ARG B 1 468 ? 6.312 -68.375 -32 1 98.38 468 ARG B O 1
ATOM 8734 N N . LYS B 1 469 ? 4.414 -67.688 -31.047 1 98.25 469 LYS B N 1
ATOM 8735 C CA . LYS B 1 469 ? 3.678 -67.75 -32.312 1 98.25 469 LYS B CA 1
ATOM 8736 C C . LYS B 1 469 ? 4.258 -66.812 -33.344 1 98.25 469 LYS B C 1
ATOM 8738 O O . LYS B 1 469 ? 4.379 -67.125 -34.5 1 98.25 469 LYS B O 1
ATOM 8743 N N . LEU B 1 470 ? 4.652 -65.688 -32.906 1 97.75 470 LEU B N 1
ATOM 8744 C CA . LEU B 1 470 ? 5.207 -64.625 -33.812 1 97.75 470 LEU B CA 1
ATOM 8745 C C . LEU B 1 470 ? 6.566 -65.125 -34.344 1 97.75 470 LEU B C 1
ATOM 8747 O O . LEU B 1 470 ? 6.855 -64.938 -35.531 1 97.75 470 LEU B O 1
ATOM 8751 N N . LEU B 1 471 ? 7.371 -65.625 -33.469 1 96.38 471 LEU B N 1
ATOM 8752 C CA . LEU B 1 471 ? 8.703 -66.062 -33.875 1 96.38 471 LEU B CA 1
ATOM 8753 C C . LEU B 1 471 ? 8.625 -67.312 -34.812 1 96.38 471 LEU B C 1
ATOM 8755 O O . LEU B 1 471 ? 9.438 -67.438 -35.719 1 96.38 471 LEU B O 1
ATOM 8759 N N . ARG B 1 472 ? 7.703 -68.125 -34.562 1 95.94 472 ARG B N 1
ATOM 8760 C CA . ARG B 1 472 ? 7.539 -69.312 -35.344 1 95.94 472 ARG B CA 1
ATOM 8761 C C . ARG B 1 472 ? 7.199 -69 -36.781 1 95.94 472 ARG B C 1
ATOM 8763 O O . ARG B 1 472 ? 7.457 -69.812 -37.688 1 95.94 472 ARG B O 1
ATOM 8770 N N . ALA B 1 473 ? 6.699 -67.875 -37 1 94.38 473 ALA B N 1
ATOM 8771 C CA . ALA B 1 473 ? 6.309 -67.438 -38.344 1 94.38 473 ALA B CA 1
ATOM 8772 C C . ALA B 1 473 ? 7.527 -67.125 -39.188 1 94.38 473 ALA B C 1
ATOM 8774 O O . ALA B 1 473 ? 7.406 -66.812 -40.375 1 94.38 473 ALA B O 1
ATOM 8775 N N . ASP B 1 474 ? 8.656 -67.062 -38.688 1 91 474 ASP B N 1
ATOM 8776 C CA . ASP B 1 474 ? 9.914 -66.688 -39.344 1 91 474 ASP B CA 1
ATOM 8777 C C . ASP B 1 474 ? 9.797 -65.438 -40.156 1 91 474 ASP B C 1
ATOM 8779 O O . ASP B 1 474 ? 10.062 -65.438 -41.344 1 91 474 ASP B O 1
ATOM 8783 N N . PRO B 1 475 ? 9.539 -64.375 -39.438 1 90.81 475 PRO B N 1
ATOM 8784 C CA . PRO B 1 475 ? 9.211 -63.156 -40.125 1 90.81 475 PRO B CA 1
ATOM 8785 C C . PRO B 1 475 ? 10.43 -62.531 -40.812 1 90.81 475 PRO B C 1
ATOM 8787 O O . PRO B 1 475 ? 10.281 -61.719 -41.719 1 90.81 475 PRO B O 1
ATOM 8790 N N . LEU B 1 476 ? 11.633 -62.875 -40.562 1 87.88 476 LEU B N 1
ATOM 8791 C CA . LEU B 1 476 ? 12.828 -62.25 -41.125 1 87.88 476 LEU B CA 1
ATOM 8792 C C . LEU B 1 476 ? 13 -62.656 -42.594 1 87.88 476 LEU B C 1
ATOM 8794 O O . LEU B 1 476 ? 13.695 -62 -43.344 1 87.88 476 LEU B O 1
ATOM 8798 N N . SER B 1 477 ? 12.359 -63.75 -42.906 1 86.12 477 SER B N 1
ATOM 8799 C CA . SER B 1 477 ? 12.461 -64.25 -44.281 1 86.12 477 SER B CA 1
ATOM 8800 C C . SER B 1 477 ? 11.43 -63.531 -45.188 1 86.12 477 SER B C 1
ATOM 8802 O O . SER B 1 477 ? 11.539 -63.594 -46.406 1 86.12 477 SER B O 1
ATOM 8804 N N . LYS B 1 478 ? 10.5 -62.938 -44.688 1 87.56 478 LYS B N 1
ATOM 8805 C CA . LYS B 1 478 ? 9.422 -62.219 -45.375 1 87.56 478 LYS B CA 1
ATOM 8806 C C . LYS B 1 478 ? 9.016 -60.969 -44.594 1 87.56 478 LYS B C 1
ATOM 8808 O O . LYS B 1 478 ? 7.875 -60.844 -44.156 1 87.56 478 LYS B O 1
ATOM 8813 N N . MET B 1 479 ? 9.805 -60.062 -44.656 1 86.25 479 MET B N 1
ATOM 8814 C CA . MET B 1 479 ? 9.711 -58.969 -43.719 1 86.25 479 MET B CA 1
ATOM 8815 C C . MET B 1 479 ? 8.672 -57.938 -44.188 1 86.25 479 MET B C 1
ATOM 8817 O O . MET B 1 479 ? 8.586 -57.656 -45.375 1 86.25 479 MET B O 1
ATOM 8821 N N . LEU B 1 480 ? 7.855 -57.5 -43.281 1 88.12 480 LEU B N 1
ATOM 8822 C CA . LEU B 1 480 ? 6.898 -56.406 -43.375 1 88.12 480 LEU B CA 1
ATOM 8823 C C . LEU B 1 480 ? 7 -55.469 -42.156 1 88.12 480 LEU B C 1
ATOM 8825 O O . LEU B 1 480 ? 7.594 -55.844 -41.156 1 88.12 480 LEU B O 1
ATOM 8829 N N . PRO B 1 481 ? 6.52 -54.25 -42.375 1 89.38 481 PRO B N 1
ATOM 8830 C CA . PRO B 1 481 ? 6.445 -53.469 -41.156 1 89.38 481 PRO B CA 1
ATOM 8831 C C . PRO B 1 481 ? 5.66 -54.156 -40.031 1 89.38 481 PRO B C 1
ATOM 8833 O O . PRO B 1 481 ? 4.703 -54.906 -40.312 1 89.38 481 PRO B O 1
ATOM 8836 N N . VAL B 1 482 ? 6.094 -53.906 -38.812 1 92.25 482 VAL B N 1
ATOM 8837 C CA . VAL B 1 482 ? 5.492 -54.594 -37.656 1 92.25 482 VAL B CA 1
ATOM 8838 C C . VAL B 1 482 ? 3.986 -54.344 -37.625 1 92.25 482 VAL B C 1
ATOM 8840 O O . VAL B 1 482 ? 3.203 -55.219 -37.281 1 92.25 482 VAL B O 1
ATOM 8843 N N . ASP B 1 483 ? 3.516 -53.156 -38.062 1 90.5 483 ASP B N 1
ATOM 8844 C CA . ASP B 1 483 ? 2.111 -52.781 -38.031 1 90.5 483 ASP B CA 1
ATOM 8845 C C . ASP B 1 483 ? 1.305 -53.562 -39.062 1 90.5 483 ASP B C 1
ATOM 8847 O O . ASP B 1 483 ? 0.08 -53.656 -38.938 1 90.5 483 ASP B O 1
ATOM 8851 N N . GLU B 1 484 ? 1.997 -54.094 -40 1 89.5 484 GLU B N 1
ATOM 8852 C CA . GLU B 1 484 ? 1.35 -54.906 -41 1 89.5 484 GLU B CA 1
ATOM 8853 C C . GLU B 1 484 ? 1.447 -56.406 -40.625 1 89.5 484 GLU B C 1
ATOM 8855 O O . GLU B 1 484 ? 0.533 -57.188 -40.906 1 89.5 484 GLU B O 1
ATOM 8860 N N . PHE B 1 485 ? 2.492 -56.688 -40.062 1 94.12 485 PHE B N 1
ATOM 8861 C CA . PHE B 1 485 ? 2.764 -58.094 -39.719 1 94.12 485 PHE B CA 1
ATOM 8862 C C . PHE B 1 485 ? 1.776 -58.562 -38.656 1 94.12 485 PHE B C 1
ATOM 8864 O O . PHE B 1 485 ? 1.218 -59.656 -38.812 1 94.12 485 PHE B O 1
ATOM 8871 N N . LEU B 1 486 ? 1.516 -57.75 -37.625 1 95.5 486 LEU B N 1
ATOM 8872 C CA . LEU B 1 486 ? 0.68 -58.188 -36.5 1 95.5 486 LEU B CA 1
ATOM 8873 C C . LEU B 1 486 ? -0.742 -58.5 -36.969 1 95.5 486 LEU B C 1
ATOM 8875 O O . LEU B 1 486 ? -1.286 -59.562 -36.688 1 95.5 486 LEU B O 1
ATOM 8879 N N . PRO B 1 487 ? -1.321 -57.625 -37.719 1 94.06 487 PRO B N 1
ATOM 8880 C CA . PRO B 1 487 ? -2.674 -57.938 -38.219 1 94.06 487 PRO B CA 1
ATOM 8881 C C . PRO B 1 487 ? -2.729 -59.188 -39.094 1 94.06 487 PRO B C 1
ATOM 8883 O O . PRO B 1 487 ? -3.746 -59.875 -39.094 1 94.06 487 PRO B O 1
ATOM 8886 N N . ILE B 1 488 ? -1.67 -59.5 -39.812 1 93.81 488 ILE B N 1
ATOM 8887 C CA . ILE B 1 488 ? -1.6 -60.719 -40.594 1 93.81 488 ILE B CA 1
ATOM 8888 C C . ILE B 1 488 ? -1.648 -61.938 -39.688 1 93.81 488 ILE B C 1
ATOM 8890 O O . ILE B 1 488 ? -2.408 -62.875 -39.906 1 93.81 488 ILE B O 1
ATOM 8894 N N . MET B 1 489 ? -0.918 -61.812 -38.656 1 96.38 489 MET B N 1
ATOM 8895 C CA . MET B 1 489 ? -0.757 -62.938 -37.75 1 96.38 489 MET B CA 1
ATOM 8896 C C . MET B 1 489 ? -2.047 -63.219 -36.969 1 96.38 489 MET B C 1
ATOM 8898 O O . MET B 1 489 ? -2.283 -64.375 -36.531 1 96.38 489 MET B O 1
ATOM 8902 N N . PHE B 1 490 ? -2.902 -62.219 -36.812 1 95.25 490 PHE B N 1
ATOM 8903 C CA . PHE B 1 490 ? -4.18 -62.5 -36.188 1 95.25 490 PHE B CA 1
ATOM 8904 C C . PHE B 1 490 ? -5.312 -62.469 -37.188 1 95.25 490 PHE B C 1
ATOM 8906 O O . PHE B 1 490 ? -6.48 -62.312 -36.844 1 95.25 490 PHE B O 1
ATOM 8913 N N . ASN B 1 491 ? -4.984 -62.531 -38.438 1 94.44 491 ASN B N 1
ATOM 8914 C CA . ASN B 1 491 ? -5.852 -62.844 -39.562 1 94.44 491 ASN B CA 1
ATOM 8915 C C . ASN B 1 491 ? -6.879 -61.75 -39.844 1 94.44 491 ASN B C 1
ATOM 8917 O O . ASN B 1 491 ? -8.047 -62.031 -40.094 1 94.44 491 ASN B O 1
ATOM 8921 N N . LYS B 1 492 ? -6.496 -60.562 -39.688 1 91.44 492 LYS B N 1
ATOM 8922 C CA . LYS B 1 492 ? -7.43 -59.469 -39.875 1 91.44 492 LYS B CA 1
ATOM 8923 C C . LYS B 1 492 ? -6.879 -58.438 -40.875 1 91.44 492 LYS B C 1
ATOM 8925 O O . LYS B 1 492 ? -7.441 -57.375 -41.062 1 91.44 492 LYS B O 1
ATOM 8930 N N . HIS B 1 493 ? -5.824 -58.781 -41.562 1 89.69 493 HIS B N 1
ATOM 8931 C CA . HIS B 1 493 ? -5.25 -57.844 -42.531 1 89.69 493 HIS B CA 1
ATOM 8932 C C . HIS B 1 493 ? -6.125 -57.75 -43.781 1 89.69 493 HIS B C 1
ATOM 8934 O O . HIS B 1 493 ? -6.652 -58.75 -44.25 1 89.69 493 HIS B O 1
ATOM 8940 N N . PRO B 1 494 ? -6.227 -56.656 -44.344 1 85.75 494 PRO B N 1
ATOM 8941 C CA . PRO B 1 494 ? -7.145 -56.469 -45.469 1 85.75 494 PRO B CA 1
ATOM 8942 C C . PRO B 1 494 ? -6.574 -56.969 -46.812 1 85.75 494 PRO B C 1
ATOM 8944 O O . PRO B 1 494 ? -7.328 -57.25 -47.75 1 85.75 494 PRO B O 1
ATOM 8947 N N . VAL B 1 495 ? -5.281 -57.125 -46.906 1 86.44 495 VAL B N 1
ATOM 8948 C CA . VAL B 1 495 ? -4.652 -57.562 -48.156 1 86.44 495 VAL B CA 1
ATOM 8949 C C . VAL B 1 495 ? -4.375 -59.062 -48.094 1 86.44 495 VAL B C 1
ATOM 8951 O O . VAL B 1 495 ? -3.402 -59.5 -47.469 1 86.44 495 VAL B O 1
ATOM 8954 N N . SER B 1 496 ? -5.062 -59.781 -48.906 1 88 496 SER B N 1
ATOM 8955 C CA . SER B 1 496 ? -4.98 -61.219 -48.906 1 88 496 SER B CA 1
ATOM 8956 C C . SER B 1 496 ? -3.631 -61.719 -49.406 1 88 496 SER B C 1
ATOM 8958 O O . SER B 1 496 ? -3.104 -62.719 -48.938 1 88 496 SER B O 1
ATOM 8960 N N . ASP B 1 497 ? -3.102 -61 -50.344 1 87.69 497 ASP B N 1
ATOM 8961 C CA . ASP B 1 497 ? -1.832 -61.375 -50.938 1 87.69 497 ASP B CA 1
ATOM 8962 C C . ASP B 1 497 ? -0.72 -61.438 -49.906 1 87.69 497 ASP B C 1
ATOM 8964 O O . ASP B 1 497 ? 0.176 -62.281 -49.969 1 87.69 497 ASP B O 1
ATOM 8968 N N . TYR B 1 498 ? -0.782 -60.5 -49.031 1 89 498 TYR B N 1
ATOM 8969 C CA . TYR B 1 498 ? 0.218 -60.5 -47.969 1 89 498 TYR B CA 1
ATOM 8970 C C . TYR B 1 498 ? 0.004 -61.656 -47 1 89 498 TYR B C 1
ATOM 8972 O O . TYR B 1 498 ? 0.968 -62.281 -46.531 1 89 498 TYR B O 1
ATOM 8980 N N . MET B 1 499 ? -1.216 -62.031 -46.781 1 91.19 499 MET B N 1
ATOM 8981 C CA . MET B 1 499 ? -1.595 -63.062 -45.812 1 91.19 499 MET B CA 1
ATOM 8982 C C . MET B 1 499 ? -1.175 -64.438 -46.281 1 91.19 499 MET B C 1
ATOM 8984 O O . MET B 1 499 ? -0.806 -65.312 -45.469 1 91.19 499 MET B O 1
ATOM 8988 N N . GLU B 1 500 ? -1.179 -64.625 -47.531 1 90.62 500 GLU B N 1
ATOM 8989 C CA . GLU B 1 500 ? -0.925 -65.938 -48.125 1 90.62 500 GLU B CA 1
ATOM 8990 C C . GLU B 1 500 ? 0.488 -66.375 -47.812 1 90.62 500 GLU B C 1
ATOM 8992 O O . GLU B 1 500 ? 0.749 -67.625 -47.812 1 90.62 500 GLU B O 1
ATOM 8997 N N . HIS B 1 501 ? 1.326 -65.5 -47.531 1 90.75 501 HIS B N 1
ATOM 8998 C CA . HIS B 1 501 ? 2.717 -65.875 -47.281 1 90.75 501 HIS B CA 1
ATOM 8999 C C . HIS B 1 501 ? 2.887 -66.438 -45.875 1 90.75 501 HIS B C 1
ATOM 9001 O O . HIS B 1 501 ? 3.926 -67 -45.531 1 90.75 501 HIS B O 1
ATOM 9007 N N . PHE B 1 502 ? 1.891 -66.25 -45.062 1 93.69 502 PHE B N 1
ATOM 9008 C CA . PHE B 1 502 ? 1.911 -66.75 -43.719 1 93.69 502 PHE B CA 1
ATOM 9009 C C . PHE B 1 502 ? 0.829 -67.812 -43.5 1 93.69 502 PHE B C 1
ATOM 9011 O O . PHE B 1 502 ? -0.355 -67.5 -43.406 1 93.69 502 PHE B O 1
ATOM 9018 N N . GLU B 1 503 ? 1.175 -69 -43.344 1 91.44 503 GLU B N 1
ATOM 9019 C CA . GLU B 1 503 ? 0.237 -70.125 -43.344 1 91.44 503 GLU B CA 1
ATOM 9020 C C . GLU B 1 503 ? -0.524 -70.188 -42 1 91.44 503 GLU B C 1
ATOM 9022 O O . GLU B 1 503 ? -1.742 -70.375 -42 1 91.44 503 GLU B O 1
ATOM 9027 N N . THR B 1 504 ? 0.238 -70 -40.969 1 94.44 504 THR B N 1
ATOM 9028 C CA . THR B 1 504 ? -0.387 -70.062 -39.625 1 94.44 504 THR B CA 1
ATOM 9029 C C . THR B 1 504 ? -0.664 -68.688 -39.094 1 94.44 504 THR B C 1
ATOM 9031 O O . THR B 1 504 ? 0.268 -67.938 -38.844 1 94.44 504 THR B O 1
ATOM 9034 N N . ARG B 1 505 ? -1.89 -68.312 -38.969 1 96.06 505 ARG B N 1
ATOM 9035 C CA . ARG B 1 505 ? -2.324 -67 -38.5 1 96.06 505 ARG B CA 1
ATOM 9036 C C . ARG B 1 505 ? -3.258 -67.125 -37.281 1 96.06 505 ARG B C 1
ATOM 9038 O O . ARG B 1 505 ? -4.422 -66.75 -37.344 1 96.06 505 ARG B O 1
ATOM 9045 N N . ASP B 1 506 ? -2.684 -67.562 -36.219 1 96.06 506 ASP B N 1
ATOM 9046 C CA . ASP B 1 506 ? -3.518 -67.938 -35.094 1 96.06 506 ASP B CA 1
ATOM 9047 C C . ASP B 1 506 ? -3.254 -67.062 -33.875 1 96.06 506 ASP B C 1
ATOM 9049 O O . ASP B 1 506 ? -3.5 -67.438 -32.75 1 96.06 506 ASP B O 1
ATOM 9053 N N . LEU B 1 507 ? -2.672 -65.938 -34.156 1 97.62 507 LEU B N 1
ATOM 9054 C CA . LEU B 1 507 ? -2.467 -65 -33.031 1 97.62 507 LEU B CA 1
ATOM 9055 C C . LEU B 1 507 ? -3.801 -64.5 -32.5 1 97.62 507 LEU B C 1
ATOM 9057 O O . LEU B 1 507 ? -4.648 -64 -33.25 1 97.62 507 LEU B O 1
ATOM 9061 N N . LYS B 1 508 ? -4.074 -64.625 -31.188 1 98.06 508 LYS B N 1
ATOM 9062 C CA . LYS B 1 508 ? -5.262 -64.125 -30.531 1 98.06 508 LYS B CA 1
ATOM 9063 C C . LYS B 1 508 ? -5.02 -62.688 -30.016 1 98.06 508 LYS B C 1
ATOM 9065 O O . LYS B 1 508 ? -4.473 -62.5 -28.938 1 98.06 508 LYS B O 1
ATOM 9070 N N . ALA B 1 509 ? -5.57 -61.781 -30.766 1 97.31 509 ALA B N 1
ATOM 9071 C CA . ALA B 1 509 ? -5.273 -60.375 -30.484 1 97.31 509 ALA B CA 1
ATOM 9072 C C . ALA B 1 509 ? -6.512 -59.625 -29.984 1 97.31 509 ALA B C 1
ATOM 9074 O O . ALA B 1 509 ? -7.617 -59.844 -30.5 1 97.31 509 ALA B O 1
ATOM 9075 N N . PHE B 1 510 ? -6.32 -58.844 -28.984 1 97.06 510 PHE B N 1
ATOM 9076 C CA . PHE B 1 510 ? -7.359 -58 -28.391 1 97.06 510 PHE B CA 1
ATOM 9077 C C . PHE B 1 510 ? -6.891 -56.562 -28.234 1 97.06 510 PHE B C 1
ATOM 9079 O O . PHE B 1 510 ? -5.75 -56.25 -28.578 1 97.06 510 PHE B O 1
ATOM 9086 N N . SER B 1 511 ? -7.816 -55.688 -27.844 1 95.44 511 SER B N 1
ATOM 9087 C CA . SER B 1 511 ? -7.488 -54.281 -27.656 1 95.44 511 SER B CA 1
ATOM 9088 C C . SER B 1 511 ? -8.273 -53.656 -26.5 1 95.44 511 SER B C 1
ATOM 9090 O O . SER B 1 511 ? -9.469 -53.938 -26.359 1 95.44 511 SER B O 1
ATOM 9092 N N . ALA B 1 512 ? -7.449 -52.938 -25.734 1 94.19 512 ALA B N 1
ATOM 9093 C CA . ALA B 1 512 ? -8.148 -52.125 -24.734 1 94.19 512 ALA B CA 1
ATOM 9094 C C . ALA B 1 512 ? -9.086 -51.125 -25.391 1 94.19 512 ALA B C 1
ATOM 9096 O O . ALA B 1 512 ? -8.758 -50.531 -26.438 1 94.19 512 ALA B O 1
ATOM 9097 N N . GLU B 1 513 ? -10.297 -50.906 -24.812 1 89.69 513 GLU B N 1
ATOM 9098 C CA . GLU B 1 513 ? -11.289 -49.938 -25.297 1 89.69 513 GLU B CA 1
ATOM 9099 C C . GLU B 1 513 ? -12.008 -49.25 -24.125 1 89.69 513 GLU B C 1
ATOM 9101 O O . GLU B 1 513 ? -12.82 -49.875 -23.438 1 89.69 513 GLU B O 1
ATOM 9106 N N . PRO B 1 514 ? -11.82 -48 -23.844 1 88.69 514 PRO B N 1
ATOM 9107 C CA . PRO B 1 514 ? -10.961 -47.125 -24.609 1 88.69 514 PRO B CA 1
ATOM 9108 C C . PRO B 1 514 ? -9.477 -47.438 -24.438 1 88.69 514 PRO B C 1
ATOM 9110 O O . PRO B 1 514 ? -9.102 -48.188 -23.531 1 88.69 514 PRO B O 1
ATOM 9113 N N . LEU B 1 515 ? -8.68 -46.906 -25.406 1 92.19 515 LEU B N 1
ATOM 9114 C CA . LEU B 1 515 ? -7.242 -47.094 -25.344 1 92.19 515 LEU B CA 1
ATOM 9115 C C . LEU B 1 515 ? -6.652 -46.469 -24.094 1 92.19 515 LEU B C 1
ATOM 9117 O O . LEU B 1 515 ? -7.289 -45.594 -23.469 1 92.19 515 LEU B O 1
ATOM 9121 N N . LEU B 1 516 ? -5.484 -46.906 -23.703 1 94.38 516 LEU B N 1
ATOM 9122 C CA . LEU B 1 516 ? -4.859 -46.469 -22.453 1 94.38 516 LEU B CA 1
ATOM 9123 C C . LEU B 1 516 ? -3.695 -45.531 -22.75 1 94.38 516 LEU B C 1
ATOM 9125 O O . LEU B 1 516 ? -3.244 -44.781 -21.875 1 94.38 516 LEU B O 1
ATOM 9129 N N . VAL B 1 517 ? -3.156 -45.594 -23.984 1 94.5 517 VAL B N 1
ATOM 9130 C CA . VAL B 1 517 ? -2.07 -44.719 -24.359 1 94.5 517 VAL B CA 1
ATOM 9131 C C . VAL B 1 517 ? -2.32 -44.156 -25.766 1 94.5 517 VAL B C 1
ATOM 9133 O O . VAL B 1 517 ? -2.979 -44.812 -26.578 1 94.5 517 VAL B O 1
ATOM 9136 N N . TYR B 1 518 ? -1.792 -43 -26.016 1 90.75 518 TYR B N 1
ATOM 9137 C CA . TYR B 1 518 ? -1.888 -42.281 -27.297 1 90.75 518 TYR B CA 1
ATOM 9138 C C . TYR B 1 518 ? -0.548 -41.688 -27.672 1 90.75 518 TYR B C 1
ATOM 9140 O O . TYR B 1 518 ? 0.335 -41.531 -26.828 1 90.75 518 TYR B O 1
ATOM 9148 N N . PRO B 1 519 ? -0.425 -41.375 -28.922 1 89.62 519 PRO B N 1
ATOM 9149 C CA . PRO B 1 519 ? 0.825 -40.719 -29.281 1 89.62 519 PRO B CA 1
ATOM 9150 C C . PRO B 1 519 ? 0.881 -39.25 -28.812 1 89.62 519 PRO B C 1
ATOM 9152 O O . PRO B 1 519 ? -0.155 -38.594 -28.703 1 89.62 519 PRO B O 1
ATOM 9155 N N . THR B 1 520 ? 2.08 -38.75 -28.562 1 87.19 520 THR B N 1
ATOM 9156 C CA . THR B 1 520 ? 2.236 -37.375 -28.156 1 87.19 520 THR B CA 1
ATOM 9157 C C . THR B 1 520 ? 1.832 -36.438 -29.281 1 87.19 520 THR B C 1
ATOM 9159 O O . THR B 1 520 ? 1.24 -35.375 -29.047 1 87.19 520 THR B O 1
ATOM 9162 N N . HIS B 1 521 ? 2.184 -36.812 -30.484 1 80.31 521 HIS B N 1
ATOM 9163 C CA . HIS B 1 521 ? 1.839 -36.062 -31.688 1 80.31 521 HIS B CA 1
ATOM 9164 C C . HIS B 1 521 ? 1.328 -36.969 -32.781 1 80.31 521 HIS B C 1
ATOM 9166 O O . HIS B 1 521 ? 1.85 -38.062 -33 1 80.31 521 HIS B O 1
ATOM 9172 N N . TYR B 1 522 ? 0.291 -36.469 -33.25 1 71.12 522 TYR B N 1
ATOM 9173 C CA . TYR B 1 522 ? -0.173 -37.188 -34.438 1 71.12 522 TYR B CA 1
ATOM 9174 C C . TYR B 1 522 ? 0.516 -36.656 -35.719 1 71.12 522 TYR B C 1
ATOM 9176 O O . TYR B 1 522 ? 1.08 -35.562 -35.688 1 71.12 522 TYR B O 1
ATOM 9184 N N . THR B 1 523 ? 0.396 -37.438 -36.656 1 68.75 523 THR B N 1
ATOM 9185 C CA . THR B 1 523 ? 0.989 -37.031 -37.938 1 68.75 523 THR B CA 1
ATOM 9186 C C . THR B 1 523 ? 0.426 -35.688 -38.406 1 68.75 523 THR B C 1
ATOM 9188 O O . THR B 1 523 ? -0.787 -35.469 -38.375 1 68.75 523 THR B O 1
ATOM 9191 N N . GLY B 1 524 ? 1.338 -34.75 -38.688 1 64.62 524 GLY B N 1
ATOM 9192 C CA . GLY B 1 524 ? 0.91 -33.469 -39.188 1 64.62 524 GLY B CA 1
ATOM 9193 C C . GLY B 1 524 ? 0.891 -32.375 -38.125 1 64.62 524 GLY B C 1
ATOM 9194 O O . GLY B 1 524 ? 0.85 -31.188 -38.406 1 64.62 524 GLY B O 1
ATOM 9195 N N . GLU B 1 525 ? 0.894 -32.875 -36.969 1 70.62 525 GLU B N 1
ATOM 9196 C CA . GLU B 1 525 ? 0.889 -31.891 -35.875 1 70.62 525 GLU B CA 1
ATOM 9197 C C . GLU B 1 525 ? 2.26 -31.25 -35.719 1 70.62 525 GLU B C 1
ATOM 9199 O O . GLU B 1 525 ? 3.279 -31.828 -36.094 1 70.62 525 GLU B O 1
ATOM 9204 N N . ASP B 1 526 ? 2.188 -30.062 -35.312 1 71.06 526 ASP B N 1
ATOM 9205 C CA . ASP B 1 526 ? 3.441 -29.375 -35.031 1 71.06 526 ASP B CA 1
ATOM 9206 C C . ASP B 1 526 ? 4.293 -30.156 -34.031 1 71.06 526 ASP B C 1
ATOM 9208 O O . ASP B 1 526 ? 3.801 -30.594 -33 1 71.06 526 ASP B O 1
ATOM 9212 N N . GLY B 1 527 ? 5.508 -30.438 -34.438 1 67.69 527 GLY B N 1
ATOM 9213 C CA . GLY B 1 527 ? 6.438 -31.125 -33.562 1 67.69 527 GLY B CA 1
ATOM 9214 C C . GLY B 1 527 ? 6.535 -32.625 -33.844 1 67.69 527 GLY B C 1
ATOM 9215 O O . GLY B 1 527 ? 7.344 -33.312 -33.219 1 67.69 527 GLY B O 1
ATOM 9216 N N . TYR B 1 528 ? 5.715 -33.094 -34.75 1 67.44 528 TYR B N 1
ATOM 9217 C CA . TYR B 1 528 ? 5.746 -34.5 -35.062 1 67.44 528 TYR B CA 1
ATOM 9218 C C . TYR B 1 528 ? 7.043 -34.875 -35.781 1 67.44 528 TYR B C 1
ATOM 9220 O O . TYR B 1 528 ? 7.453 -34.188 -36.719 1 67.44 528 TYR B O 1
ATOM 9228 N N . VAL B 1 529 ? 7.695 -35.875 -35.344 1 69.19 529 VAL B N 1
ATOM 9229 C CA . VAL B 1 529 ? 8.906 -36.438 -35.938 1 69.19 529 VAL B CA 1
ATOM 9230 C C . VAL B 1 529 ? 8.805 -37.938 -36 1 69.19 529 VAL B C 1
ATOM 9232 O O . VAL B 1 529 ? 8.398 -38.594 -35.062 1 69.19 529 VAL B O 1
ATOM 9235 N N . SER B 1 530 ? 9.008 -38.469 -37.219 1 70.81 530 SER B N 1
ATOM 9236 C CA . SER B 1 530 ? 9.008 -39.938 -37.375 1 70.81 530 SER B CA 1
ATOM 9237 C C . SER B 1 530 ? 10.32 -40.438 -37.938 1 70.81 530 SER B C 1
ATOM 9239 O O . SER B 1 530 ? 10.656 -40.094 -39.094 1 70.81 530 SER B O 1
ATOM 9241 N N . ASP B 1 531 ? 11 -41.25 -37.188 1 70.5 531 ASP B N 1
ATOM 9242 C CA . ASP B 1 531 ? 12.258 -41.844 -37.656 1 70.5 531 ASP B CA 1
ATOM 9243 C C . ASP B 1 531 ? 11.992 -43.062 -38.531 1 70.5 531 ASP B C 1
ATOM 9245 O O . ASP B 1 531 ? 12.898 -43.562 -39.188 1 70.5 531 ASP B O 1
ATOM 9249 N N . THR B 1 532 ? 10.805 -43.562 -38.5 1 70.19 532 THR B N 1
ATOM 9250 C CA . THR B 1 532 ? 10.422 -44.719 -39.281 1 70.19 532 THR B CA 1
ATOM 9251 C C . THR B 1 532 ? 10.078 -44.344 -40.719 1 70.19 532 THR B C 1
ATOM 9253 O O . THR B 1 532 ? 10.445 -45.031 -41.656 1 70.19 532 THR B O 1
ATOM 9256 N N . GLU B 1 533 ? 9.492 -43.188 -40.812 1 65.56 533 GLU B N 1
ATOM 9257 C CA . GLU B 1 533 ? 9.039 -42.75 -42.156 1 65.56 533 GLU B CA 1
ATOM 9258 C C . GLU B 1 533 ? 10.102 -41.906 -42.844 1 65.56 533 GLU B C 1
ATOM 9260 O O . GLU B 1 533 ? 10.203 -41.938 -44.094 1 65.56 533 GLU B O 1
ATOM 9265 N N . THR B 1 534 ? 10.773 -41.156 -42 1 63.88 534 THR B N 1
ATOM 9266 C CA . THR B 1 534 ? 11.844 -40.344 -42.594 1 63.88 534 THR B CA 1
ATOM 9267 C C . THR B 1 534 ? 13.164 -41.094 -42.594 1 63.88 534 THR B C 1
ATOM 9269 O O . THR B 1 534 ? 13.883 -41.094 -41.594 1 63.88 534 THR B O 1
ATOM 9272 N N . SER B 1 535 ? 13.328 -41.812 -43.562 1 69.38 535 SER B N 1
ATOM 9273 C CA . SER B 1 535 ? 14.516 -42.625 -43.719 1 69.38 535 SER B CA 1
ATOM 9274 C C . SER B 1 535 ? 14.812 -42.906 -45.219 1 69.38 535 SER B C 1
ATOM 9276 O O . SER B 1 535 ? 14.781 -41.969 -46.031 1 69.38 535 SER B O 1
ATOM 9278 N N . THR B 1 536 ? 15.477 -43.938 -45.531 1 70.62 536 THR B N 1
ATOM 9279 C CA . THR B 1 536 ? 15.727 -44.375 -46.906 1 70.62 536 THR B CA 1
ATOM 9280 C C . THR B 1 536 ? 15.117 -45.719 -47.156 1 70.62 536 THR B C 1
ATOM 9282 O O . THR B 1 536 ? 14.797 -46.469 -46.219 1 70.62 536 THR B O 1
ATOM 9285 N N . VAL B 1 537 ? 14.812 -45.938 -48.5 1 70 537 VAL B N 1
ATOM 9286 C CA . VAL B 1 537 ? 14.312 -47.25 -48.844 1 70 537 VAL B CA 1
ATOM 9287 C C . VAL B 1 537 ? 15.352 -48.312 -48.5 1 70 537 VAL B C 1
ATOM 9289 O O . VAL B 1 537 ? 16.562 -48.094 -48.688 1 70 537 VAL B O 1
ATOM 9292 N N . TRP B 1 538 ? 15 -49.375 -47.969 1 67.62 538 TRP B N 1
ATOM 9293 C CA . TRP B 1 538 ? 15.875 -50.344 -47.312 1 67.62 538 TRP B CA 1
ATOM 9294 C C . TRP B 1 538 ? 16.953 -50.844 -48.281 1 67.62 538 TRP B C 1
ATOM 9296 O O . TRP B 1 538 ? 18.062 -51.156 -47.844 1 67.62 538 TRP B O 1
ATOM 9306 N N . ASP B 1 539 ? 16.656 -50.938 -49.531 1 64.75 539 ASP B N 1
ATOM 9307 C CA . ASP B 1 539 ? 17.641 -51.5 -50.438 1 64.75 539 ASP B CA 1
ATOM 9308 C C . ASP B 1 539 ? 18.234 -50.438 -51.344 1 64.75 539 ASP B C 1
ATOM 9310 O O . ASP B 1 539 ? 18.969 -50.75 -52.281 1 64.75 539 ASP B O 1
ATOM 9314 N N . ASN B 1 540 ? 17.797 -49.312 -51.25 1 67.31 540 ASN B N 1
ATOM 9315 C CA . ASN B 1 540 ? 18.328 -48.219 -52.062 1 67.31 540 ASN B CA 1
ATOM 9316 C C . ASN B 1 540 ? 18.531 -46.938 -51.25 1 67.31 540 ASN B C 1
ATOM 9318 O O . ASN B 1 540 ? 17.594 -46.188 -51.062 1 67.31 540 ASN B O 1
ATOM 9322 N N . GLU B 1 541 ? 19.672 -46.625 -50.875 1 66.56 541 GLU B N 1
ATOM 9323 C CA . GLU B 1 541 ? 20 -45.5 -49.969 1 66.56 541 GLU B CA 1
ATOM 9324 C C . GLU B 1 541 ? 19.812 -44.156 -50.688 1 66.56 541 GLU B C 1
ATOM 9326 O O . GLU B 1 541 ? 19.766 -43.125 -50.031 1 66.56 541 GLU B O 1
ATOM 9331 N N . LYS B 1 542 ? 19.672 -44.25 -51.875 1 69.62 542 LYS B N 1
ATOM 9332 C CA . LYS B 1 542 ? 19.562 -43 -52.656 1 69.62 542 LYS B CA 1
ATOM 9333 C C . LYS B 1 542 ? 18.125 -42.469 -52.625 1 69.62 542 LYS B C 1
ATOM 9335 O O . LYS B 1 542 ? 17.891 -41.312 -52.969 1 69.62 542 LYS B O 1
ATOM 9340 N N . VAL B 1 543 ? 17.266 -43.344 -52.281 1 65.25 543 VAL B N 1
ATOM 9341 C CA . VAL B 1 543 ? 15.875 -42.938 -52.312 1 65.25 543 VAL B CA 1
ATOM 9342 C C . VAL B 1 543 ? 15.445 -42.531 -50.906 1 65.25 543 VAL B C 1
ATOM 9344 O O . VAL B 1 543 ? 15.242 -43.375 -50.031 1 65.25 543 VAL B O 1
ATOM 9347 N N . ARG B 1 544 ? 15.414 -41.188 -50.719 1 63.94 544 ARG B N 1
ATOM 9348 C CA . ARG B 1 544 ? 14.992 -40.625 -49.438 1 63.94 544 ARG B CA 1
ATOM 9349 C C . ARG B 1 544 ? 13.477 -40.656 -49.312 1 63.94 544 ARG B C 1
ATOM 9351 O O . ARG B 1 544 ? 12.75 -40.438 -50.281 1 63.94 544 ARG B O 1
ATOM 9358 N N . THR B 1 545 ? 13.039 -41.188 -48.094 1 63.66 545 THR B N 1
ATOM 9359 C CA . THR B 1 545 ? 11.609 -41.188 -47.812 1 63.66 545 THR B CA 1
ATOM 9360 C C . THR B 1 545 ? 11.266 -40.156 -46.75 1 63.66 545 THR B C 1
ATOM 9362 O O . THR B 1 545 ? 12.102 -39.812 -45.906 1 63.66 545 THR B O 1
ATOM 9365 N N . ASP B 1 546 ? 10.414 -39.375 -46.969 1 59.91 546 ASP B N 1
ATOM 9366 C CA . ASP B 1 546 ? 9.953 -38.406 -45.969 1 59.91 546 ASP B CA 1
ATOM 9367 C C . ASP B 1 546 ? 8.453 -38.531 -45.75 1 59.91 546 ASP B C 1
ATOM 9369 O O . ASP B 1 546 ? 7.75 -39.188 -46.531 1 59.91 546 ASP B O 1
ATOM 9373 N N . TRP B 1 547 ? 8.117 -38.25 -44.625 1 54.84 547 TRP B N 1
ATOM 9374 C CA . TRP B 1 547 ? 6.68 -38.156 -44.375 1 54.84 547 TRP B CA 1
ATOM 9375 C C . TRP B 1 547 ? 6.062 -37.031 -45.219 1 54.84 547 TRP B C 1
ATOM 9377 O O . TRP B 1 547 ? 6.57 -35.906 -45.219 1 54.84 547 TRP B O 1
ATOM 9387 N N . ASP B 1 548 ? 5.777 -37.219 -46.469 1 51.94 548 ASP B N 1
ATOM 9388 C CA . ASP B 1 548 ? 5.219 -36.156 -47.312 1 51.94 548 ASP B CA 1
ATOM 9389 C C . ASP B 1 548 ? 3.861 -35.719 -46.781 1 51.94 548 ASP B C 1
ATOM 9391 O O . ASP B 1 548 ? 2.914 -36.5 -46.719 1 51.94 548 ASP B O 1
ATOM 9395 N N . ARG B 1 549 ? 3.771 -34.562 -46.062 1 50.47 549 ARG B N 1
ATOM 9396 C CA . ARG B 1 549 ? 2.543 -33.906 -45.594 1 50.47 549 ARG B CA 1
ATOM 9397 C C . ARG B 1 549 ? 1.452 -34 -46.656 1 50.47 549 ARG B C 1
ATOM 9399 O O . ARG B 1 549 ? 0.265 -34.062 -46.344 1 50.47 549 ARG B O 1
ATOM 9406 N N . ALA B 1 550 ? 1.768 -33.719 -47.875 1 46.22 550 ALA B N 1
ATOM 9407 C CA . ALA B 1 550 ? 0.814 -33.562 -48.969 1 46.22 550 ALA B CA 1
ATOM 9408 C C . ALA B 1 550 ? 0.238 -34.906 -49.375 1 46.22 550 ALA B C 1
ATOM 9410 O O . ALA B 1 550 ? -0.911 -35 -49.812 1 46.22 550 ALA B O 1
ATOM 9411 N N . ARG B 1 551 ? 0.845 -35.906 -49.5 1 45.72 551 ARG B N 1
ATOM 9412 C CA . ARG B 1 551 ? 0.406 -37.156 -50.094 1 45.72 551 ARG B CA 1
ATOM 9413 C C . ARG B 1 551 ? 0.087 -38.188 -49.031 1 45.72 551 ARG B C 1
ATOM 9415 O O . ARG B 1 551 ? -0.131 -39.344 -49.312 1 45.72 551 ARG B O 1
ATOM 9422 N N . ALA B 1 552 ? 0.35 -37.844 -47.812 1 46.47 552 ALA B N 1
ATOM 9423 C CA . ALA B 1 552 ? 0.123 -38.906 -46.844 1 46.47 552 ALA B CA 1
ATOM 9424 C C . ALA B 1 552 ? -1.353 -39.312 -46.781 1 46.47 552 ALA B C 1
ATOM 9426 O O . ALA B 1 552 ? -2.176 -38.562 -46.25 1 46.47 552 ALA B O 1
ATOM 9427 N N . GLY B 1 553 ? -1.759 -39.938 -47.688 1 43.28 553 GLY B N 1
ATOM 9428 C CA . GLY B 1 553 ? -3.053 -40.625 -47.656 1 43.28 553 GLY B CA 1
ATOM 9429 C C . GLY B 1 553 ? -3.416 -41.156 -46.281 1 43.28 553 GLY B C 1
ATOM 9430 O O . GLY B 1 553 ? -4.59 -41.375 -46 1 43.28 553 GLY B O 1
ATOM 9431 N N . LYS B 1 554 ? -2.391 -41.531 -45.531 1 48.84 554 LYS B N 1
ATOM 9432 C CA . LYS B 1 554 ? -2.662 -42.031 -44.188 1 48.84 554 LYS B CA 1
ATOM 9433 C C . LYS B 1 554 ? -3.283 -40.969 -43.312 1 48.84 554 LYS B C 1
ATOM 9435 O O . LYS B 1 554 ? -4.148 -41.25 -42.5 1 48.84 554 LYS B O 1
ATOM 9440 N N . THR B 1 555 ? -2.82 -39.75 -43.688 1 47.22 555 THR B N 1
ATOM 9441 C CA . THR B 1 555 ? -3.328 -38.625 -42.875 1 47.22 555 THR B CA 1
ATOM 9442 C C . THR B 1 555 ? -4.816 -38.406 -43.156 1 47.22 555 THR B C 1
ATOM 9444 O O . THR B 1 555 ? -5.57 -38.062 -42.25 1 47.22 555 THR B O 1
ATOM 9447 N N . GLY B 1 556 ? -5.133 -38.469 -44.469 1 46.03 556 GLY B N 1
ATOM 9448 C CA . GLY B 1 556 ? -6.535 -38.25 -44.781 1 46.03 556 GLY B CA 1
ATOM 9449 C C . GLY B 1 556 ? -7.453 -39.312 -44.188 1 46.03 556 GLY B C 1
ATOM 9450 O O . GLY B 1 556 ? -8.57 -39 -43.781 1 46.03 556 GLY B O 1
ATOM 9451 N N . GLU B 1 557 ? -7.012 -40.531 -44.312 1 46.22 557 GLU B N 1
ATOM 9452 C CA . GLU B 1 557 ? -7.832 -41.625 -43.781 1 46.22 557 GLU B CA 1
ATOM 9453 C C . GLU B 1 557 ? -7.805 -41.656 -42.281 1 46.22 557 GLU B C 1
ATOM 9455 O O . GLU B 1 557 ? -8.523 -42.438 -41.656 1 46.22 557 GLU B O 1
ATOM 9460 N N . GLN B 1 558 ? -6.934 -41 -41.75 1 49.47 558 GLN B N 1
ATOM 9461 C CA . GLN B 1 558 ? -6.863 -40.844 -40.312 1 49.47 558 GLN B CA 1
ATOM 9462 C C . GLN B 1 558 ? -8.086 -40.125 -39.75 1 49.47 558 GLN B C 1
ATOM 9464 O O . GLN B 1 558 ? -8.102 -39.688 -38.625 1 49.47 558 GLN B O 1
ATOM 9469 N N . GLU B 1 559 ? -9.023 -40.031 -40.594 1 51.47 559 GLU B N 1
ATOM 9470 C CA . GLU B 1 559 ? -10.242 -39.344 -40.219 1 51.47 559 GLU B CA 1
ATOM 9471 C C . GLU B 1 559 ? -10.93 -40.031 -39.062 1 51.47 559 GLU B C 1
ATOM 9473 O O . GLU B 1 559 ? -10.562 -41.156 -38.688 1 51.47 559 GLU B O 1
ATOM 9478 N N . GLU B 1 560 ? -11.789 -39.344 -38.438 1 57.81 560 GLU B N 1
ATOM 9479 C CA . GLU B 1 560 ? -12.617 -39.719 -37.312 1 57.81 560 GLU B CA 1
ATOM 9480 C C . GLU B 1 560 ? -13.383 -41 -37.562 1 57.81 560 GLU B C 1
ATOM 9482 O O . GLU B 1 560 ? -13.914 -41.219 -38.656 1 57.81 560 GLU B O 1
ATOM 9487 N N . ILE B 1 561 ? -13.07 -42.031 -36.656 1 60.75 561 ILE B N 1
ATOM 9488 C CA . ILE B 1 561 ? -13.859 -43.25 -36.719 1 60.75 561 ILE B CA 1
ATOM 9489 C C . ILE B 1 561 ? -15.344 -42.906 -36.844 1 60.75 561 ILE B C 1
ATOM 9491 O O . ILE B 1 561 ? -15.867 -42.094 -36.094 1 60.75 561 ILE B O 1
ATOM 9495 N N . SER B 1 562 ? -15.914 -43.406 -37.938 1 53.81 562 SER B N 1
ATOM 9496 C CA . SER B 1 562 ? -17.328 -43.156 -38.156 1 53.81 562 SER B CA 1
ATOM 9497 C C . SER B 1 562 ? -18.172 -43.562 -36.938 1 53.81 562 SER B C 1
ATOM 9499 O O . SER B 1 562 ? -17.75 -44.438 -36.188 1 53.81 562 SER B O 1
ATOM 9501 N N . THR B 1 563 ? -19.266 -42.938 -36.688 1 59.03 563 THR B N 1
ATOM 9502 C CA . THR B 1 563 ? -20.188 -43.219 -35.625 1 59.03 563 THR B CA 1
ATOM 9503 C C . THR B 1 563 ? -20.562 -44.719 -35.594 1 59.03 563 THR B C 1
ATOM 9505 O O . THR B 1 563 ? -20.719 -45.312 -34.531 1 59.03 563 THR B O 1
ATOM 9508 N N . GLU B 1 564 ? -20.625 -45.312 -36.781 1 54.5 564 GLU B N 1
ATOM 9509 C CA . GLU B 1 564 ? -21.047 -46.719 -36.906 1 54.5 564 GLU B CA 1
ATOM 9510 C C . GLU B 1 564 ? -19.922 -47.656 -36.5 1 54.5 564 GLU B C 1
ATOM 9512 O O . GLU B 1 564 ? -20.188 -48.781 -36.062 1 54.5 564 GLU B O 1
ATOM 9517 N N . ALA B 1 565 ? -18.781 -47.156 -36.438 1 60.84 565 ALA B N 1
ATOM 9518 C CA . ALA B 1 565 ? -17.625 -48 -36.125 1 60.84 565 ALA B CA 1
ATOM 9519 C C . ALA B 1 565 ? -17.203 -47.875 -34.656 1 60.84 565 ALA B C 1
ATOM 9521 O O . ALA B 1 565 ? -16.281 -48.531 -34.219 1 60.84 565 ALA B O 1
ATOM 9522 N N . GLN B 1 566 ? -18.031 -47.125 -33.969 1 68.25 566 GLN B N 1
ATOM 9523 C CA . GLN B 1 566 ? -17.688 -46.875 -32.562 1 68.25 566 GLN B CA 1
ATOM 9524 C C . GLN B 1 566 ? -18.047 -48.094 -31.688 1 68.25 566 GLN B C 1
ATOM 9526 O O . GLN B 1 566 ? -19.125 -48.656 -31.828 1 68.25 566 GLN B O 1
ATOM 9531 N N . ASN B 1 567 ? -17.125 -48.5 -30.891 1 71.5 567 ASN B N 1
ATOM 9532 C CA . ASN B 1 567 ? -17.328 -49.656 -30 1 71.5 567 ASN B CA 1
ATOM 9533 C C . ASN B 1 567 ? -18.234 -49.281 -28.828 1 71.5 567 ASN B C 1
ATOM 9535 O O . ASN B 1 567 ? -17.781 -49.125 -27.688 1 71.5 567 ASN B O 1
ATOM 9539 N N . SER B 1 568 ? -19.484 -49.125 -29.078 1 66.81 568 SER B N 1
ATOM 9540 C CA . SER B 1 568 ? -20.438 -48.625 -28.094 1 66.81 568 SER B CA 1
ATOM 9541 C C . SER B 1 568 ? -20.875 -49.719 -27.125 1 66.81 568 SER B C 1
ATOM 9543 O O . SER B 1 568 ? -21.391 -49.406 -26.047 1 66.81 568 SER B O 1
ATOM 9545 N N . ASP B 1 569 ? -20.547 -50.969 -27.422 1 71.31 569 ASP B N 1
ATOM 9546 C CA . ASP B 1 569 ? -21.078 -52.062 -26.625 1 71.31 569 ASP B CA 1
ATOM 9547 C C . ASP B 1 569 ? -20.031 -52.562 -25.609 1 71.31 569 ASP B C 1
ATOM 9549 O O . ASP B 1 569 ? -20.234 -53.594 -24.953 1 71.31 569 ASP B O 1
ATOM 9553 N N . VAL B 1 570 ? -19.031 -51.781 -25.406 1 78.25 570 VAL B N 1
ATOM 9554 C CA . VAL B 1 570 ? -17.984 -52.25 -24.484 1 78.25 570 VAL B CA 1
ATOM 9555 C C . VAL B 1 570 ? -18.359 -51.906 -23.047 1 78.25 570 VAL B C 1
ATOM 9557 O O . VAL B 1 570 ? -18.812 -50.781 -22.766 1 78.25 570 VAL B O 1
ATOM 9560 N N . LEU B 1 571 ? -18.266 -52.844 -22.125 1 72.56 571 LEU B N 1
ATOM 9561 C CA . LEU B 1 571 ? -18.516 -52.594 -20.703 1 72.56 571 LEU B CA 1
ATOM 9562 C C . LEU B 1 571 ? -17.516 -51.562 -20.156 1 72.56 571 LEU B C 1
ATOM 9564 O O . LEU B 1 571 ? -16.312 -51.688 -20.391 1 72.56 571 LEU B O 1
ATOM 9568 N N . GLN B 1 572 ? -18.141 -50.562 -19.484 1 72.62 572 GLN B N 1
ATOM 9569 C CA . GLN B 1 572 ? -17.281 -49.469 -19 1 72.62 572 GLN B CA 1
ATOM 9570 C C . GLN B 1 572 ? -16.984 -49.656 -17.5 1 72.62 572 GLN B C 1
ATOM 9572 O O . GLN B 1 572 ? -17.844 -50.125 -16.75 1 72.62 572 GLN B O 1
ATOM 9577 N N . SER B 1 573 ? -15.727 -49.25 -17.219 1 71.12 573 SER B N 1
ATOM 9578 C CA . SER B 1 573 ? -15.32 -49.312 -15.812 1 71.12 573 SER B CA 1
ATOM 9579 C C . SER B 1 573 ? -15.695 -48 -15.086 1 71.12 573 SER B C 1
ATOM 9581 O O . SER B 1 573 ? -16 -47 -15.719 1 71.12 573 SER B O 1
ATOM 9583 N N . SER B 1 574 ? -15.695 -48.062 -13.742 1 67.56 574 SER B N 1
ATOM 9584 C CA . SER B 1 574 ? -16.016 -46.906 -12.906 1 67.56 574 SER B CA 1
ATOM 9585 C C . SER B 1 574 ? -15.039 -45.781 -13.156 1 67.56 574 SER B C 1
ATOM 9587 O O . SER B 1 574 ? -15.406 -44.594 -13.016 1 67.56 574 SER B O 1
ATOM 9589 N N . LEU B 1 575 ? -13.883 -46.156 -13.594 1 72.81 575 LEU B N 1
ATOM 9590 C CA . LEU B 1 575 ? -12.859 -45.125 -13.82 1 72.81 575 LEU B CA 1
ATOM 9591 C C . LEU B 1 575 ? -13.172 -44.312 -15.078 1 72.81 575 LEU B C 1
ATOM 9593 O O . LEU B 1 575 ? -12.742 -43.188 -15.203 1 72.81 575 LEU B O 1
ATOM 9597 N N . ASP B 1 576 ? -13.867 -44.906 -16 1 64.56 576 ASP B N 1
ATOM 9598 C CA . ASP B 1 576 ? -14.258 -44.219 -17.234 1 64.56 576 ASP B CA 1
ATOM 9599 C C . ASP B 1 576 ? -15.234 -43.062 -16.922 1 64.56 576 ASP B C 1
ATOM 9601 O O . ASP B 1 576 ? -15.125 -42 -17.5 1 64.56 576 ASP B O 1
ATOM 9605 N N . SER B 1 577 ? -16.109 -43.375 -16.078 1 57.31 577 SER B N 1
ATOM 9606 C CA . SER B 1 577 ? -17.094 -42.375 -15.688 1 57.31 577 SER B CA 1
ATOM 9607 C C . SER B 1 577 ? -16.438 -41.188 -14.961 1 57.31 577 SER B C 1
ATOM 9609 O O . SER B 1 577 ? -16.859 -40.062 -15.109 1 57.31 577 SER B O 1
ATOM 9611 N N . THR B 1 578 ? -15.453 -41.625 -14.305 1 52.94 578 THR B N 1
ATOM 9612 C CA . THR B 1 578 ? -14.742 -40.594 -13.539 1 52.94 578 THR B CA 1
ATOM 9613 C C . THR B 1 578 ? -14.055 -39.625 -14.477 1 52.94 578 THR B C 1
ATOM 9615 O O . THR B 1 578 ? -13.969 -38.406 -14.172 1 52.94 578 THR B O 1
ATOM 9618 N N . ALA B 1 579 ? -13.648 -40.125 -15.648 1 53.91 579 ALA B N 1
ATOM 9619 C CA . ALA B 1 579 ? -12.859 -39.312 -16.578 1 53.91 579 ALA B CA 1
ATOM 9620 C C . ALA B 1 579 ? -13.766 -38.469 -17.484 1 53.91 579 ALA B C 1
ATOM 9622 O O . ALA B 1 579 ? -13.352 -37.438 -17.984 1 53.91 579 ALA B O 1
ATOM 9623 N N . ARG B 1 580 ? -14.969 -38.844 -18.031 1 51.81 580 ARG B N 1
ATOM 9624 C CA . ARG B 1 580 ? -15.797 -38.25 -19.062 1 51.81 580 ARG B CA 1
ATOM 9625 C C . ARG B 1 580 ? -16.531 -37.031 -18.531 1 51.81 580 ARG B C 1
ATOM 9627 O O . ARG B 1 580 ? -17.156 -36.281 -19.297 1 51.81 580 ARG B O 1
ATOM 9634 N N . ASP B 1 581 ? -17.016 -36.875 -17.375 1 43.81 581 ASP B N 1
ATOM 9635 C CA . ASP B 1 581 ? -18.172 -36.031 -17.125 1 43.81 581 ASP B CA 1
ATOM 9636 C C . ASP B 1 581 ? -17.953 -34.625 -17.688 1 43.81 581 ASP B C 1
ATOM 9638 O O . ASP B 1 581 ? -18.906 -33.906 -17.922 1 43.81 581 ASP B O 1
ATOM 9642 N N . GLU B 1 582 ? -16.969 -33.75 -17.234 1 42.56 582 GLU B N 1
ATOM 9643 C CA . GLU B 1 582 ? -17.484 -32.562 -16.578 1 42.56 582 GLU B CA 1
ATOM 9644 C C . GLU B 1 582 ? -18.031 -31.562 -17.594 1 42.56 582 GLU B C 1
ATOM 9646 O O . GLU B 1 582 ? -18.672 -30.578 -17.234 1 42.56 582 GLU B O 1
ATOM 9651 N N . LEU B 1 583 ? -17.406 -30.969 -18.672 1 37.78 583 LEU B N 1
ATOM 9652 C CA . LEU B 1 583 ? -18.25 -29.891 -19.203 1 37.78 583 LEU B CA 1
ATOM 9653 C C . LEU B 1 583 ? -19.375 -30.469 -20.062 1 37.78 583 LEU B C 1
ATOM 9655 O O . LEU B 1 583 ? -19.141 -31.344 -20.906 1 37.78 583 LEU B O 1
#

Solvent-accessible surface area (backbone atoms only — not comparable to full-atom values): 62570 Å² total; per-residue (Å²): 130,73,66,83,60,81,69,81,52,72,79,58,58,70,53,74,75,32,33,28,38,37,37,66,40,54,60,31,51,77,31,36,49,46,22,48,18,28,62,70,52,35,70,59,68,44,62,38,25,29,41,38,38,33,33,42,42,40,86,54,58,30,65,60,54,51,51,52,41,45,72,74,46,42,84,54,30,61,42,68,46,82,46,77,36,74,74,57,44,61,57,80,92,70,48,93,37,92,52,41,78,40,70,68,49,35,50,50,51,20,44,52,53,28,51,47,51,47,50,27,57,72,40,44,32,39,28,41,34,41,41,38,47,59,41,35,44,72,32,36,51,47,67,63,58,55,59,70,65,72,49,51,31,38,18,62,40,30,44,37,99,52,88,55,55,42,59,39,64,29,55,44,96,57,56,42,81,35,94,47,86,63,41,58,40,44,75,69,48,72,48,66,43,71,41,82,25,67,35,64,41,67,37,38,37,33,31,56,43,26,52,46,48,76,58,52,39,47,44,70,66,52,90,82,64,82,56,63,92,38,54,62,46,36,28,35,50,23,26,52,75,42,56,48,59,30,30,39,30,37,73,54,82,31,29,32,34,59,74,83,77,55,45,86,44,52,71,65,54,50,38,39,47,43,49,39,46,53,54,56,47,38,71,84,37,77,71,83,53,58,29,90,74,50,80,77,79,88,73,73,61,39,45,80,87,36,71,40,29,38,34,38,36,50,77,86,46,52,70,39,45,54,53,44,52,51,51,32,51,77,69,24,44,39,68,44,83,38,73,37,45,57,24,88,71,59,75,77,76,83,61,32,62,31,86,81,58,49,38,89,63,74,65,37,64,65,28,16,18,31,49,10,53,30,50,34,55,48,53,50,34,51,46,33,56,75,69,61,34,60,37,32,37,41,35,52,45,55,65,35,71,38,75,50,38,70,61,52,49,46,51,42,51,49,42,42,58,74,69,58,62,84,64,17,34,35,34,31,12,67,36,66,58,66,45,93,56,51,53,52,56,43,83,96,34,58,28,31,23,41,53,62,45,37,69,38,76,47,25,32,36,39,22,34,68,28,32,49,56,56,58,72,63,48,47,56,63,44,36,60,44,51,39,55,43,53,23,32,32,42,63,41,49,88,54,62,78,69,38,67,78,48,84,79,41,78,46,38,47,27,24,41,42,73,57,41,37,43,63,69,51,51,88,86,38,88,85,48,79,57,66,42,48,42,33,26,33,59,89,40,77,81,43,74,38,59,72,48,84,86,64,42,50,59,64,67,54,61,46,77,66,48,80,73,28,47,62,78,78,41,46,78,53,76,67,53,64,68,65,54,62,78,119,131,72,66,82,61,82,70,82,52,71,81,58,58,71,54,75,74,32,33,28,38,37,36,64,39,56,60,31,50,78,30,38,48,47,22,49,17,27,62,70,54,36,69,60,70,45,62,37,26,28,42,38,39,34,33,42,42,38,88,55,58,28,65,59,52,51,50,53,40,46,71,72,45,44,84,53,30,60,39,70,46,83,47,77,36,74,74,57,45,61,56,80,93,69,48,94,38,93,52,42,77,41,70,66,50,35,50,50,52,21,45,53,51,28,52,47,52,49,50,28,56,72,40,45,32,40,26,42,34,39,41,39,49,58,42,35,44,73,32,37,51,46,66,62,56,54,59,70,65,72,46,52,31,39,18,63,40,31,44,38,98,60,78,46,54,42,59,40,66,29,55,43,97,58,56,42,84,34,94,47,85,63,40,58,41,42,75,69,48,72,48,65,43,71,40,82,25,67,33,65,38,67,37,38,37,33,31,54,43,27,52,48,48,74,58,52,39,46,45,70,64,52,90,84,65,81,57,62,92,38,54,63,46,37,28,35,49,23,27,54,76,42,58,48,59,30,29,40,32,36,74,54,80,29,29,32,35,58,72,84,76,55,45,85,45,52,71,66,54,49,41,40,45,44,48,40,46,53,53,58,47,38,72,83,38,77,70,83,52,59,28,91,74,50,81,76,80,87,73,74,61,39,43,81,86,34,71,40,29,38,35,38,37,49,78,87,47,52,69,38,45,54,51,44,52,51,50,33,50,76,67,26,44,40,69,44,82,38,74,36,45,57,24,88,71,59,75,78,76,83,62,33,64,32,85,84,58,49,38,88,63,75,65,36,63,64,28,17,18,32,48,10,53,29,50,35,54,49,53,49,35,50,47,34,56,74,71,61,35,60,37,32,37,42,34,50,43,55,66,34,73,37,74,50,37,70,60,51,51,44,52,42,52,49,41,42,58,74,68,60,62,85,65,15,34,35,33,33,14,68,36,66,60,68,46,93,54,50,52,52,56,42,86,95,35,58,27,30,24,42,52,63,44,38,69,39,78,46,25,32,35,38,24,34,69,28,32,48,55,57,57,70,63,48,48,54,63,45,37,59,45,50,40,55,43,53,24,34,32,43,64,42,48,88,54,62,77,69,38,68,78,48,85,78,41,77,48,38,47,27,25,41,43,73,59,41,36,43,62,68,52,52,90,86,40,89,85,51,79,56,66,43,49,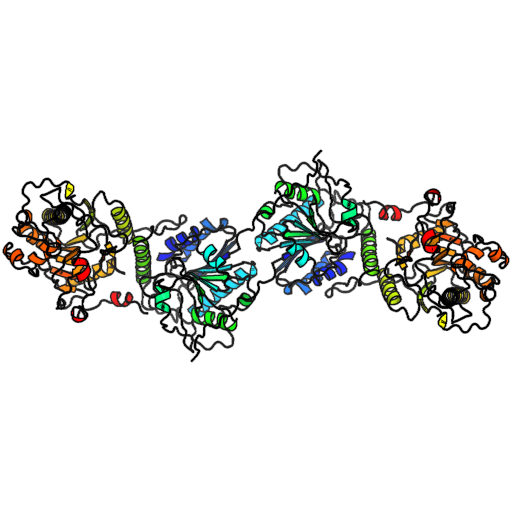41,33,26,33,60,89,39,79,83,45,73,37,58,74,49,85,86,64,40,50,59,62,64,57,60,45,78,67,48,81,73,29,47,64,78,79,42,45,77,53,77,67,53,60,70,70,67,58,83,107

Sequence (1166 aa):
HFSFVERWSPESRLLAPRVLVALICRNSEHSLPYFLGTIERLNYPKDRMAMWVATDHNEDNTTEILREWLTKVQNLYHYVEWRPKEEPQFYEDEEDGPKQWTDQRYEHVMKLRQVALESAREMWADYFLLVDCDNLLTNPNVLWKLMKENKTIVAPMLESRAAYSNFWCGMTSQGYYKRTPAYMPIRKQVRKGCFAVPMVHSTFLIDLRKEASRQLAFHPPHPEYSWAFDDIIVFAYSTRMADVQMFVCNKETYGYLPVPLRSHNSLQDEADSFLHTVLEINVRNPPVMLSKYLPAPVKGRDKMGFDEVFMINLKRRTDRRDRMLRTLHQQEIDFKLIAAVDGNEIHALGIHMLPGYNDPYHGRPLTKGELGCFLSHYNIWKEIVERGLQTSLVIEDDLRFEVFFKRRLLNLMSEVEKEGLDWDLIYIGRKRMQIDHREKAVPNIHNLVEADYSYWTLGYMMSLQGARKLLRADPLSKMLPVDEFLPIMFNKHPVSDYMEHFETRDLKAFSAEPLLVYPTHYTGEDGYVSDTETSTVWDNEKVRTDWDRARAGKTGEQEEISTEAQNSDVLQSSLDSTARDELHFSFVERWSPESRLLAPRVLVALICRNSEHSLPYFLGTIERLNYPKDRMAMWVATDHNEDNTTEILREWLTKVQNLYHYVEWRPKEEPQFYEDEEDGPKQWTDQRYEHVMKLRQVALESAREMWADYFLLVDCDNLLTNPNVLWKLMKENKTIVAPMLESRAAYSNFWCGMTSQGYYKRTPAYMPIRKQVRKGCFAVPMVHSTFLIDLRKEASRQLAFHPPHPEYSWAFDDIIVFAYSTRMADVQMFVCNKETYGYLPVPLRSHNSLQDEADSFLHTVLEINVRNPPVMLSKYLPAPVKGRDKMGFDEVFMINLKRRTDRRDRMLRTLHQQEIDFKLIAAVDGNEIHALGIHMLPGYNDPYHGRPLTKGELGCFLSHYNIWKEIVERGLQTSLVIEDDLRFEVFFKRRLLNLMSEVEKEGLDWDLIYIGRKRMQIDHREKAVPNIHNLVEADYSYWTLGYMMSLQGARKLLRADPLSKMLPVDEFLPIMFNKHPVSDYMEHFETRDLKAFSAEPLLVYPTHYTGEDGYVSDTETSTVWDNEKVRTDWDRARAGKTGEQEEISTEAQNSDVLQSSLDSTARDEL

Secondary structure (DSSP, 8-state):
---------PPPPBPPPPEEEEEEESS-TTTHHHHHHHHHT-SS-GGGEEEEEEEES-SSSHHHHHHHHHHHHGGGSSEEEEEEE-S-SS-TTT-SSTT---HHHHHHHHHHHHHHHHHHHHTT-SEEEEE-TT-B---TTHHHHHHHT--SEEEEPEE-SSS--SEES-B-TTS-B---TTHHHHHTTSS-SEEEESEE-SEEEEETTBGGGGG--SSSPPTT--S---HHHHHHHHHHHTT--EEEE-SS--EE-PPPPPTT--HHHHHHHHHHHHHHHHHHSPPPPPPTTSPPPP---B-TT-SEEEEEE-TT-HHHHHHHHHHHHHTTB--EEEEPP-GGG---SS--BPTT---TTT----BHHHHHHHHHHHHHHHHHHHHT-SEEEEE-SSEEE-TTHHHHHHHHHHHHHHHT---SEEEEEEEE---SSPPPBPTT-TTEEE---EEEEEEEEEEHHHHHHHHHT-GGGSB--HHHHHHHHTT--S-HHHHTT-S-----EEEESS-SEEESS-TTSTT---TTTSSEETTEEEEE----TTT-HHHHHT----GGG--TTSPPPHHHHHHS---/---------PPPPBPPPPEEEEEEESS-TTTHHHHHHHHHT-SS-GGGEEEEEEEES-SSSHHHHHHHHHHHHGGGSSEEEEEEE-S-SS-TTT-SSTT---HHHHHHHHHHHHHHHHHHHHTT-SEEEEE-TT-B---TTHHHHHHHT--SEEEEPEE-SSS--SEES-B-TTS-B---TTHHHHHTTSS-SEEEESEE-SEEEEETTBGGGGG--SSSPPTT--S---HHHHHHHHHHHTT--EEEE-SS--EE-PPPPPTT--HHHHHHHHHHHHHHHHHHSPPPPPPTTSPPPP---B-TT-SEEEEEE-TT-HHHHHHHHHHHHHTTB--EEEEPP-GGG---SS--BPTT---TTT----BHHHHHHHHHHHHHHHHHHHHT-SEEEEE-SSEEE-TTHHHHHHHHHHHHHHHT---SEEEEEEEE---SSPPPBPTT-TTEEE---EEEEEEEEEEHHHHHHHHHT-GGGSB--HHHHHHHHTT--S-HHHHTT-S-----EEEESS-SEEESS-TTSTT---TTTSSEETTEEEEE----TTT-HHHHHT----GGG--TTSPPPHHHHHHH---

pLDDT: mean 88.54, std 13.76, range [27.12, 98.94]

Nearest PDB structures (foldseek):
  6te3-assembly1_A-2  TM=8.465E-01  e=1.366E-19  Homo sapiens
  6tez-assembly1_A-2  TM=8.583E-01  e=5.817E-19  Homo sapiens
  6fxr-assembly1_A  TM=8.609E-01  e=8.877E-19  Homo sapiens
  6tex-assembly1_A  TM=8.396E-01  e=3.378E-19  Homo sapiens
  8one-assembly1_A  TM=8.478E-01  e=1.439E-18  Homo sapiens